Protein AF-A0A947HR18-F1 (afdb_monomer_lite)

pLDDT: mean 78.82, std 22.75, range [22.09, 98.56]

Sequence (885 aa):
MRHRPILIACVTGLFACEAAPGRVPTSSPATGDAAADSDSVTVLPVDAAAPDASSELAPDDTNSADAGPEPEDVARPPEDASLAPDDTALPDSIAPSPDTGPTIDPECADLQPGEAVARLLTRLEYDLAAGDLLFTTTTIARDTFPPENHALGFENNADAHLPSPALVEAQMEAARVLADDTVTHRLAQVAPCAVQGGDAAACRDAVTAELGRRAFRRPLAPIEHALLKLAWDAGATTSGLAGGVALTIRTALLSPQFLYRVTEVLAGDVEGAAIPLTGYELAERLSFFLWSSMPDDELLAAAASGLLDTADGLESEARRLLTHPRALDTIDSFHRQWLELDKLAHIEKTLPEGLTSAGITIEALRESWRESMEAFVHSAVLPPGDGLAGLLGSSTVYVDDVLAVVHAGAPSSAEDYLPWAAPEAERAGLLTQPAILAILANGSQSSPIRRGLFVRDRLLCQPIPPPPADVVITPPDPDPNATTRERFAEHTANEKCAGCHTLIDPIGFGFEHYDHLGRWRDTENGLPIDATGALTWVQGDPAAEGPFDGAIELADRLAASPRVASCVAEHWYRFAMGRGTSAPADGCNLTQVSGAFVAAGGDVTELLVAIVRSDAFRFRPGTPWVPPEPVDESDPALVIPTPVPTEELPPIEVPPGDPIPTSPIGFWDSVQDNGLVSGWALDPNQPSYELFIVVRVDGQTVEPYPRADLPRPDVNQVTGYVGDHGFRFVLPSSALDGKAHTLELIAVDVGDSPNVQLVGSPKTFQVSSALPRGFVDVVSGATAAGWAYDPDSPTTSLTVRLYLDAPSWAGGTLLGETTTTGARPDVIAAFSLPAESLPGWSFTMPAWALDGKAHTVYAEGIDSGTGTSAFIEPTGGKAWTGGTP

Secondary structure (DSSP, 8-state):
---------------------------------------------------------------------------------------------PPPPP-------GGGSS--------EEPPHHHHHHHHHHHHT----HHHHHSPPPPPBTTBSS-TTT----HHHHHHHHHHHHHHHHHIIIIIHHHH-HHHHH---HHHHHHHHHHHHHHHHTSSPPPHHHHHHHHHHHHHHHHHHHHHHHHHHHHHHHHTSHHHHEE-----SS---SSEEEPPHHHHHHHHHHHHSSSPPPHHHHHHHHHTGGGSHHHHHHHHHHHHTSTTHHHHHHHHHHHHTTGGGGGT------HHHHHTT--HHHHHHHHHHHHHHHHHHHHSTTS-HHHHHHH--EEEE-HHHHHHSTTPPP-SSSSEEEE--TTT--HHHH-HHHHHHTS-SSS--HHHHHHHIIIIIT--PPPPPPTT----PPPP-TTS-HHHHHHHHHHSTTTHHHHHHHHHHHGGGTTB-TTS-B-SEETTEEPP-EEEE---TT-TTS-EEEEHHHHHHHHHHT-HHHHHHHHHHHHHHHHTS-S-SHHHHHHHHHHHHHHHHTTT-HHHHHHHHHHSHHHHEEEPP--PPPP---TT-GGGSPPPPPPPPPPPP----TTSPPPSS-EEEEEEE-TTSEEEEEEE-SSSTTSPEEEEEEETTEEESSPPEE-B--HHHHHHH---S--EEEEEPPGGG-SSSEEEEEEEEPPSSSSPPEEPBT-SEEEE-SS---EEEEEEEETTEEEEEEE-SS-TTS--EEEEEESS-GGGT-EEEEEEE--B--HHHHHHTT--TT---EEEEEPPTTS-SS-EEEEEEEEE-TTT--EEEPBPTT-EEEE----

Structure (mmCIF, N/CA/C/O backbone):
data_AF-A0A947HR18-F1
#
_entry.id   AF-A0A947HR18-F1
#
loop_
_atom_site.group_PDB
_atom_site.id
_atom_site.type_symbol
_atom_site.label_atom_id
_atom_site.label_alt_id
_atom_site.label_comp_id
_atom_site.label_asym_id
_atom_site.label_entity_id
_atom_site.label_seq_id
_atom_site.pdbx_PDB_ins_code
_atom_site.Cartn_x
_atom_site.Cartn_y
_atom_site.Cartn_z
_atom_site.occupancy
_atom_site.B_iso_or_equiv
_atom_site.auth_seq_id
_atom_site.auth_comp_id
_atom_site.auth_asym_id
_atom_site.auth_atom_id
_atom_site.pdbx_PDB_model_num
ATOM 1 N N . MET A 1 1 ? 12.724 5.343 -52.487 1.00 25.23 1 MET A N 1
ATOM 2 C CA . MET A 1 1 ? 13.112 6.762 -52.270 1.00 25.23 1 MET A CA 1
ATOM 3 C C . MET A 1 1 ? 12.073 7.378 -51.345 1.00 25.23 1 MET A C 1
ATOM 5 O O . MET A 1 1 ? 10.952 6.929 -51.479 1.00 25.23 1 MET A O 1
ATOM 9 N N . ARG A 1 2 ? 12.454 8.346 -50.487 1.00 26.95 2 ARG A N 1
ATOM 10 C CA . ARG A 1 2 ? 11.632 9.373 -49.784 1.00 26.95 2 ARG A CA 1
ATOM 11 C C . ARG A 1 2 ? 10.176 8.999 -49.378 1.00 26.95 2 ARG A C 1
ATOM 13 O O . ARG A 1 2 ? 9.379 8.688 -50.244 1.00 26.95 2 ARG A O 1
ATOM 20 N N . HIS A 1 3 ? 9.724 9.129 -48.129 1.00 25.33 3 HIS A N 1
ATOM 21 C CA . HIS A 1 3 ? 10.210 9.945 -47.000 1.00 25.33 3 HIS A CA 1
ATOM 22 C C . HIS A 1 3 ? 10.542 9.117 -45.735 1.00 25.33 3 HIS A C 1
ATOM 24 O O . HIS A 1 3 ? 10.440 7.894 -45.739 1.00 25.33 3 HIS A O 1
ATOM 30 N N . ARG A 1 4 ? 11.031 9.795 -44.687 1.00 27.48 4 ARG A N 1
ATOM 31 C CA . ARG A 1 4 ? 11.268 9.272 -43.326 1.00 27.48 4 ARG A CA 1
ATOM 32 C C . ARG A 1 4 ? 10.253 9.905 -42.357 1.00 27.48 4 ARG A C 1
ATOM 34 O O . ARG A 1 4 ? 9.849 11.034 -42.638 1.00 27.48 4 ARG A O 1
ATOM 41 N N . PRO A 1 5 ? 9.922 9.261 -41.223 1.00 31.67 5 PRO A N 1
ATOM 42 C CA . PRO A 1 5 ? 9.251 9.938 -40.115 1.00 31.67 5 PRO A CA 1
ATOM 43 C C . PRO A 1 5 ? 10.156 11.018 -39.495 1.00 31.67 5 PRO A C 1
ATOM 45 O O . PRO A 1 5 ? 11.385 10.922 -39.571 1.00 31.67 5 PRO A O 1
ATOM 48 N N . ILE A 1 6 ? 9.541 12.026 -38.873 1.00 25.11 6 ILE A N 1
ATOM 49 C CA . ILE A 1 6 ? 10.206 13.046 -38.052 1.00 25.11 6 ILE A CA 1
ATOM 50 C C . ILE A 1 6 ? 9.468 13.127 -36.715 1.00 25.11 6 ILE A C 1
ATOM 52 O O . ILE A 1 6 ? 8.348 13.618 -36.657 1.00 25.11 6 ILE A O 1
ATOM 56 N N . LEU A 1 7 ? 10.126 12.648 -35.664 1.00 25.72 7 LEU A N 1
ATOM 57 C CA . LEU A 1 7 ? 9.889 12.927 -34.246 1.00 25.72 7 LEU A CA 1
ATOM 58 C C . LEU A 1 7 ? 11.150 12.458 -33.490 1.00 25.72 7 LEU A C 1
ATOM 60 O O . LEU A 1 7 ? 11.966 11.738 -34.066 1.00 25.72 7 LEU A O 1
ATOM 64 N N . ILE A 1 8 ? 11.323 12.894 -32.237 1.00 27.67 8 ILE A N 1
ATOM 65 C CA . ILE A 1 8 ? 12.588 12.853 -31.468 1.00 27.67 8 ILE A CA 1
ATOM 66 C C . ILE A 1 8 ? 13.662 13.806 -32.030 1.00 27.67 8 ILE A C 1
ATOM 68 O O . ILE A 1 8 ? 14.506 13.421 -32.837 1.00 27.67 8 ILE A O 1
ATOM 72 N N . ALA A 1 9 ? 13.667 15.054 -31.543 1.00 25.03 9 ALA A N 1
ATOM 73 C CA . ALA A 1 9 ? 14.806 15.973 -31.661 1.00 25.03 9 ALA A CA 1
ATOM 74 C C . ALA A 1 9 ? 14.730 17.139 -30.648 1.00 25.03 9 ALA A C 1
ATOM 76 O O . ALA A 1 9 ? 14.531 18.278 -31.057 1.00 25.03 9 ALA A O 1
ATOM 77 N N . CYS A 1 10 ? 14.884 16.881 -29.337 1.00 23.75 10 CYS A N 1
ATOM 78 C CA . CYS A 1 10 ? 15.139 17.965 -28.366 1.00 23.75 10 CYS A CA 1
ATOM 79 C C . CYS A 1 10 ? 15.823 17.553 -27.037 1.00 23.75 10 CYS A C 1
ATOM 81 O O . CYS A 1 10 ? 15.634 18.219 -26.027 1.00 23.75 10 CYS A O 1
ATOM 83 N N . VAL A 1 11 ? 16.645 16.490 -27.018 1.00 30.55 11 VAL A N 1
ATOM 84 C CA . VAL A 1 11 ? 17.421 16.071 -25.820 1.00 30.55 11 VAL A CA 1
ATOM 85 C C . VAL A 1 11 ? 18.911 15.881 -26.154 1.00 30.55 11 VAL A C 1
ATOM 87 O O . VAL A 1 11 ? 19.480 14.812 -25.976 1.00 30.55 11 VAL A O 1
ATOM 90 N N . THR A 1 12 ? 19.555 16.934 -26.670 1.00 30.45 12 THR A N 1
ATOM 91 C CA . THR A 1 12 ? 21.029 17.052 -26.767 1.00 30.45 12 THR A CA 1
ATOM 92 C C . THR A 1 12 ? 21.449 18.527 -26.715 1.00 30.45 12 THR A C 1
ATOM 94 O O . THR A 1 12 ? 21.833 19.116 -27.727 1.00 30.45 12 THR A O 1
ATOM 97 N N . GLY A 1 13 ? 21.365 19.150 -25.537 1.00 31.56 13 GLY A N 1
ATOM 98 C CA . GLY A 1 13 ? 21.773 20.545 -25.302 1.00 31.56 13 GLY A CA 1
ATOM 99 C C . GLY A 1 13 ? 23.293 20.758 -25.236 1.00 31.56 13 GLY A C 1
ATOM 100 O O . GLY A 1 13 ? 23.775 21.382 -24.299 1.00 31.56 13 GLY A O 1
ATOM 101 N N . LEU A 1 14 ? 24.062 20.208 -26.183 1.00 31.48 14 LEU A N 1
ATOM 102 C CA . LEU A 1 14 ? 25.531 20.224 -26.168 1.00 31.48 14 LEU A CA 1
ATOM 103 C C . LEU A 1 14 ? 26.115 20.248 -27.590 1.00 31.48 14 LEU A C 1
ATOM 105 O O . LEU A 1 14 ? 26.258 19.204 -28.215 1.00 31.48 14 LEU A O 1
ATOM 109 N N . PHE A 1 15 ? 26.434 21.450 -28.087 1.00 26.30 15 PHE A N 1
ATOM 110 C CA . PHE A 1 15 ? 27.671 21.834 -28.800 1.00 26.30 15 PHE A CA 1
ATOM 111 C C . PHE A 1 15 ? 27.466 23.134 -29.591 1.00 26.30 15 PHE A C 1
ATOM 113 O O . PHE A 1 15 ? 26.569 23.237 -30.423 1.00 26.30 15 PHE A O 1
ATOM 120 N N . ALA A 1 16 ? 28.367 24.099 -29.392 1.00 26.11 16 ALA A N 1
ATOM 121 C CA . ALA A 1 16 ? 28.501 25.271 -30.250 1.00 26.11 16 ALA A CA 1
ATOM 122 C C . ALA A 1 16 ? 29.815 25.201 -31.043 1.00 26.11 16 ALA A C 1
ATOM 124 O O . ALA A 1 16 ? 30.881 24.917 -30.496 1.00 26.11 16 ALA A O 1
ATOM 125 N N . CYS A 1 17 ? 29.735 25.496 -32.336 1.00 22.09 17 CYS A N 1
ATOM 126 C CA . CYS A 1 17 ? 30.848 25.869 -33.210 1.00 22.09 17 CYS A CA 1
ATOM 127 C C . CYS A 1 17 ? 30.414 27.162 -33.928 1.00 22.09 17 CYS A C 1
ATOM 129 O O . CYS A 1 17 ? 29.218 27.389 -34.083 1.00 22.09 17 CYS A O 1
ATOM 131 N N . GLU A 1 18 ? 31.278 28.073 -34.370 1.00 24.70 18 GLU A N 1
ATOM 132 C CA . GLU A 1 18 ? 32.742 28.065 -34.543 1.00 24.70 18 GLU A CA 1
ATOM 133 C C . GLU A 1 18 ? 33.354 29.289 -33.780 1.00 24.70 18 GLU A C 1
ATOM 135 O O . GLU A 1 18 ? 32.642 29.942 -33.027 1.00 24.70 18 GLU A O 1
ATOM 140 N N . ALA A 1 19 ? 34.629 29.702 -33.841 1.00 25.80 19 ALA A N 1
ATOM 141 C CA . ALA A 1 19 ? 35.764 29.360 -34.702 1.00 25.80 19 ALA A CA 1
ATOM 142 C C . ALA A 1 19 ? 37.118 29.637 -34.002 1.00 25.80 19 ALA A C 1
ATOM 144 O O . ALA A 1 19 ? 37.206 30.459 -33.092 1.00 25.80 19 ALA A O 1
ATOM 145 N N . ALA A 1 20 ? 38.200 29.023 -34.493 1.00 25.48 20 ALA A N 1
ATOM 146 C CA . ALA A 1 20 ? 39.585 29.388 -34.154 1.00 25.48 20 ALA A CA 1
ATOM 147 C C . ALA A 1 20 ? 40.178 30.347 -35.211 1.00 25.48 20 ALA A C 1
ATOM 149 O O . ALA A 1 20 ? 39.715 30.347 -36.356 1.00 25.48 20 ALA A O 1
ATOM 150 N N . PRO A 1 21 ? 41.243 31.118 -34.893 1.00 33.53 21 PRO A N 1
ATOM 151 C CA . PRO A 1 21 ? 42.563 30.637 -35.335 1.00 33.53 21 PRO A CA 1
ATOM 152 C C . PRO A 1 21 ? 43.798 31.074 -34.503 1.00 33.53 21 PRO A C 1
ATOM 154 O O . PRO A 1 21 ? 43.987 32.253 -34.215 1.00 33.53 21 PRO A O 1
ATOM 157 N N . GLY A 1 22 ? 44.783 30.169 -34.367 1.00 23.91 22 GLY A N 1
ATOM 158 C CA . GLY A 1 22 ? 46.169 30.525 -34.731 1.00 23.91 22 GLY A CA 1
ATOM 159 C C . GLY A 1 22 ? 47.341 30.262 -33.760 1.00 23.91 22 GLY A C 1
ATOM 160 O O . GLY A 1 22 ? 47.501 30.950 -32.760 1.00 23.91 22 GLY A O 1
ATOM 161 N N . ARG A 1 23 ? 48.305 29.468 -34.269 1.00 25.52 23 ARG A N 1
ATOM 162 C CA . ARG A 1 23 ? 49.765 29.423 -33.967 1.00 25.52 23 ARG A CA 1
ATOM 163 C C . ARG A 1 23 ? 50.294 28.484 -32.861 1.00 25.52 23 ARG A C 1
ATOM 165 O O . ARG A 1 23 ? 49.574 27.981 -32.014 1.00 25.52 23 ARG A O 1
ATOM 172 N N . VAL A 1 24 ? 51.582 28.157 -33.049 1.00 25.36 24 VAL A N 1
ATOM 173 C CA . VAL A 1 24 ? 52.372 26.961 -32.660 1.00 25.36 24 VAL A CA 1
ATOM 174 C C . VAL A 1 24 ? 53.869 27.338 -32.874 1.00 25.36 24 VAL A C 1
ATOM 176 O O . VAL A 1 24 ? 54.088 28.189 -33.745 1.00 25.36 24 VAL A O 1
ATOM 179 N N . PRO A 1 25 ? 54.925 26.701 -32.299 1.00 49.50 25 PRO A N 1
ATOM 180 C CA . PRO A 1 25 ? 55.166 26.056 -30.982 1.00 49.50 25 PRO A CA 1
ATOM 181 C C . PRO A 1 25 ? 56.405 26.655 -30.233 1.00 49.50 25 PRO A C 1
ATOM 183 O O . PRO A 1 25 ? 57.088 27.493 -30.808 1.00 49.50 25 PRO A O 1
ATOM 186 N N . THR A 1 26 ? 56.815 26.115 -29.062 1.00 26.61 26 THR A N 1
ATOM 187 C CA . THR A 1 26 ? 58.257 25.981 -28.667 1.00 26.61 26 THR A CA 1
ATOM 188 C C . THR A 1 26 ? 58.535 25.007 -27.492 1.00 26.61 26 THR A C 1
ATOM 190 O O . THR A 1 26 ? 58.007 25.201 -26.406 1.00 26.61 26 THR A O 1
ATOM 193 N N . SER A 1 27 ? 59.435 24.034 -27.728 1.00 27.31 27 SER A N 1
ATOM 194 C CA . SER A 1 27 ? 60.481 23.419 -26.852 1.00 27.31 27 SER A CA 1
ATOM 195 C C . SER A 1 27 ? 60.299 23.074 -25.347 1.00 27.31 27 SER A C 1
ATOM 197 O O . SER A 1 27 ? 60.013 23.929 -24.518 1.00 27.31 27 SER A O 1
ATOM 199 N N . SER A 1 28 ? 60.709 21.839 -25.007 1.00 25.56 28 SER A N 1
ATOM 200 C CA . SER A 1 28 ? 61.104 21.263 -23.687 1.00 25.56 28 SER A CA 1
ATOM 201 C C . SER A 1 28 ? 62.535 21.700 -23.233 1.00 25.56 28 SER A C 1
ATOM 203 O O . SER A 1 28 ? 63.106 22.528 -23.948 1.00 25.56 28 SER A O 1
ATOM 205 N N . PRO A 1 29 ? 63.226 21.108 -22.205 1.00 51.03 29 PRO A N 1
ATOM 206 C CA . PRO A 1 29 ? 62.858 20.166 -21.110 1.00 51.03 29 PRO A CA 1
ATOM 207 C C . PRO A 1 29 ? 63.473 20.542 -19.706 1.00 51.03 29 PRO A C 1
ATOM 209 O O . PRO A 1 29 ? 63.909 21.673 -19.526 1.00 51.03 29 PRO A O 1
ATOM 212 N N . ALA A 1 30 ? 63.616 19.552 -18.788 1.00 28.86 30 ALA A N 1
ATOM 213 C CA . ALA A 1 30 ? 64.413 19.529 -17.522 1.00 28.86 30 ALA A CA 1
ATOM 214 C C . ALA A 1 30 ? 63.830 20.312 -16.313 1.00 28.86 30 ALA A C 1
ATOM 216 O O . ALA A 1 30 ? 63.140 21.301 -16.521 1.00 28.86 30 ALA A O 1
ATOM 217 N N . THR A 1 31 ? 64.025 19.976 -15.021 1.00 29.95 31 THR A N 1
ATOM 218 C CA . THR A 1 31 ? 64.636 18.857 -14.223 1.00 29.95 31 THR A CA 1
ATOM 219 C C . THR A 1 31 ? 64.052 18.972 -12.787 1.00 29.95 31 THR A C 1
ATOM 221 O O . THR A 1 31 ? 63.511 20.029 -12.479 1.00 29.95 31 THR A O 1
ATOM 224 N N . GLY A 1 32 ? 64.121 18.034 -11.833 1.00 27.31 32 GLY A N 1
ATOM 225 C CA . GLY A 1 32 ? 64.784 16.725 -11.672 1.00 27.31 32 GLY A CA 1
ATOM 226 C C . GLY A 1 32 ? 64.765 16.331 -10.169 1.00 27.31 32 GLY A C 1
ATOM 227 O O . GLY A 1 32 ? 64.365 17.168 -9.366 1.00 27.31 32 GLY A O 1
ATOM 228 N N . ASP A 1 33 ? 65.235 15.122 -9.814 1.00 29.31 33 ASP A N 1
ATOM 229 C CA . ASP A 1 33 ? 65.517 14.618 -8.440 1.00 29.31 33 ASP A CA 1
ATOM 230 C C . ASP A 1 33 ? 64.330 14.543 -7.435 1.00 29.31 33 ASP A C 1
ATOM 232 O O . ASP A 1 33 ? 63.425 15.366 -7.450 1.00 29.31 33 ASP A O 1
ATOM 236 N N . ALA A 1 34 ? 64.234 13.614 -6.473 1.00 30.05 34 ALA A N 1
ATOM 237 C CA . ALA A 1 34 ? 64.819 12.282 -6.221 1.00 30.05 34 ALA A CA 1
ATOM 238 C C . ALA A 1 34 ? 63.887 11.576 -5.173 1.00 30.05 34 ALA A C 1
ATOM 240 O O . ALA A 1 34 ? 62.918 12.190 -4.735 1.00 30.05 34 ALA A O 1
ATOM 241 N N . ALA A 1 35 ? 64.047 10.332 -4.700 1.00 28.19 35 ALA A N 1
ATOM 242 C CA . ALA A 1 35 ? 65.156 9.374 -4.762 1.00 28.19 35 ALA A CA 1
ATOM 243 C C . ALA A 1 35 ? 64.642 7.901 -4.742 1.00 28.19 35 ALA A C 1
ATOM 245 O O . ALA A 1 35 ? 63.580 7.607 -5.281 1.00 28.19 35 ALA A O 1
ATOM 246 N N . ALA A 1 36 ? 65.423 6.992 -4.146 1.00 29.77 36 ALA A N 1
ATOM 247 C CA . ALA A 1 36 ? 65.143 5.572 -3.882 1.00 29.77 36 ALA A CA 1
ATOM 248 C C . ALA A 1 36 ? 64.588 5.377 -2.428 1.00 29.77 36 ALA A C 1
ATOM 250 O O . ALA A 1 36 ? 64.413 6.371 -1.725 1.00 29.77 36 ALA A O 1
ATOM 251 N N . ASP A 1 37 ? 64.294 4.181 -1.893 1.00 29.03 37 ASP A N 1
ATOM 252 C CA . ASP A 1 37 ? 64.813 2.851 -2.256 1.00 29.03 37 ASP A CA 1
ATOM 253 C C . ASP A 1 37 ? 63.932 1.656 -1.798 1.00 29.03 37 ASP A C 1
ATOM 255 O O . ASP A 1 37 ? 62.974 1.833 -1.052 1.00 29.03 37 ASP A O 1
ATOM 259 N N . SER A 1 38 ? 64.314 0.480 -2.315 1.00 29.11 38 SER A N 1
ATOM 260 C CA . SER A 1 38 ? 64.163 -0.944 -1.925 1.00 29.11 38 SER A CA 1
ATOM 261 C C . SER A 1 38 ? 63.467 -1.376 -0.597 1.00 29.11 38 SER A C 1
ATOM 263 O O . SER A 1 38 ? 63.315 -0.611 0.346 1.00 29.11 38 SER A O 1
ATOM 265 N N . ASP A 1 39 ? 63.023 -2.637 -0.429 1.00 29.03 39 ASP A N 1
ATOM 266 C CA . ASP A 1 39 ? 63.271 -3.851 -1.239 1.00 29.03 39 ASP A CA 1
ATOM 267 C C . ASP A 1 39 ? 62.099 -4.867 -1.243 1.00 29.03 39 ASP A C 1
ATOM 269 O O . ASP A 1 39 ? 61.117 -4.752 -0.510 1.00 29.03 39 ASP A O 1
ATOM 273 N N . SER A 1 40 ? 62.242 -5.891 -2.081 1.00 30.20 40 SER A N 1
ATOM 274 C CA . SER A 1 40 ? 61.367 -7.050 -2.282 1.00 30.20 40 SER A CA 1
ATOM 275 C C . SER A 1 40 ? 61.837 -8.307 -1.523 1.00 30.20 40 SER A C 1
ATOM 277 O O . SER A 1 40 ? 62.967 -8.348 -1.044 1.00 30.20 40 SER A O 1
ATOM 279 N N . VAL A 1 41 ? 60.998 -9.360 -1.467 1.00 27.80 41 VAL A N 1
ATOM 280 C CA . VAL A 1 41 ? 61.329 -10.750 -1.897 1.00 27.80 41 VAL A CA 1
ATOM 281 C C . VAL A 1 41 ? 60.177 -11.736 -1.593 1.00 27.80 41 VAL A C 1
ATOM 283 O O . VAL A 1 41 ? 59.565 -11.710 -0.530 1.00 27.80 41 VAL A O 1
ATOM 286 N N . THR A 1 42 ? 59.897 -12.632 -2.545 1.00 31.52 42 THR A N 1
ATOM 287 C CA . THR A 1 42 ? 58.946 -13.771 -2.487 1.00 31.52 42 THR A CA 1
ATOM 288 C C . THR A 1 42 ? 59.560 -15.074 -1.953 1.00 31.52 42 THR A C 1
ATOM 290 O O . THR A 1 42 ? 60.765 -15.251 -2.097 1.00 31.52 42 THR A O 1
ATOM 293 N N . VAL A 1 43 ? 58.729 -16.047 -1.520 1.00 28.17 43 VAL A N 1
ATOM 294 C CA . VAL A 1 43 ? 58.737 -17.477 -1.968 1.00 28.17 43 VAL A CA 1
ATOM 295 C C . VAL A 1 43 ? 57.576 -18.289 -1.328 1.00 28.17 43 VAL A C 1
ATOM 297 O O . VAL A 1 43 ? 56.990 -17.856 -0.342 1.00 28.17 43 VAL A O 1
ATOM 300 N N . LEU A 1 44 ? 57.204 -19.419 -1.954 1.00 29.22 44 LEU A N 1
ATOM 301 C CA . LEU A 1 44 ? 56.034 -20.293 -1.690 1.00 29.22 44 LEU A CA 1
ATOM 302 C C . LEU A 1 44 ? 56.439 -21.630 -0.962 1.00 29.22 44 LEU A C 1
ATOM 304 O O . LEU A 1 44 ? 57.473 -21.629 -0.298 1.00 29.22 44 LEU A O 1
ATOM 308 N N . PRO A 1 45 ? 55.722 -22.781 -1.077 1.00 55.50 45 PRO A N 1
ATOM 309 C CA . PRO A 1 45 ? 54.590 -23.217 -0.226 1.00 55.50 45 PRO A CA 1
ATOM 310 C C . PRO A 1 45 ? 54.759 -24.649 0.379 1.00 55.50 45 PRO A C 1
ATOM 312 O O . PRO A 1 45 ? 55.775 -25.296 0.133 1.00 55.50 45 PRO A O 1
ATOM 315 N N . VAL A 1 46 ? 53.750 -25.184 1.101 1.00 29.16 46 VAL A N 1
ATOM 316 C CA . VAL A 1 46 ? 53.595 -26.636 1.422 1.00 29.16 46 VAL A CA 1
ATOM 317 C C . VAL A 1 46 ? 52.097 -27.042 1.507 1.00 29.16 46 VAL A C 1
ATOM 319 O O . VAL A 1 46 ? 51.256 -26.188 1.778 1.00 29.16 46 VAL A O 1
ATOM 322 N N . ASP A 1 47 ? 51.778 -28.323 1.263 1.00 32.00 47 ASP A N 1
ATOM 323 C CA . ASP A 1 47 ? 50.439 -28.900 0.986 1.00 32.00 47 ASP A CA 1
ATOM 324 C C . ASP A 1 47 ? 49.681 -29.595 2.159 1.00 32.00 47 ASP A C 1
ATOM 326 O O . ASP A 1 47 ? 50.257 -29.870 3.211 1.00 32.00 47 ASP A O 1
ATOM 330 N N . ALA A 1 48 ? 48.444 -30.044 1.841 1.00 29.34 48 ALA A N 1
ATOM 331 C CA . ALA A 1 48 ? 47.731 -31.256 2.328 1.00 29.34 48 ALA A CA 1
ATOM 332 C C . ALA A 1 48 ? 46.998 -31.230 3.702 1.00 29.34 48 ALA A C 1
ATOM 334 O O . ALA A 1 48 ? 47.436 -30.564 4.630 1.00 29.34 48 ALA A O 1
ATOM 335 N N . ALA A 1 49 ? 45.909 -31.993 3.945 1.00 28.92 49 ALA A N 1
ATOM 336 C CA . ALA A 1 49 ? 44.924 -32.688 3.077 1.00 28.92 49 ALA A CA 1
ATOM 337 C C . ALA A 1 49 ? 43.692 -33.179 3.906 1.00 28.92 49 ALA A C 1
ATOM 339 O O . ALA A 1 49 ? 43.729 -33.171 5.133 1.00 28.92 49 ALA A O 1
ATOM 340 N N . ALA A 1 50 ? 42.628 -33.641 3.231 1.00 30.83 50 ALA A N 1
ATOM 341 C CA . ALA A 1 50 ? 41.477 -34.402 3.779 1.00 30.83 50 ALA A CA 1
ATOM 342 C C . ALA A 1 50 ? 41.721 -35.946 3.646 1.00 30.83 50 ALA A C 1
ATOM 344 O O . ALA A 1 50 ? 42.800 -36.278 3.138 1.00 30.83 50 ALA A O 1
ATOM 345 N N . PRO A 1 51 ? 40.807 -36.908 3.985 1.00 51.84 51 PRO A N 1
ATOM 346 C CA . PRO A 1 51 ? 39.382 -36.792 4.384 1.00 51.84 51 PRO A CA 1
ATOM 347 C C . PRO A 1 51 ? 38.854 -37.786 5.481 1.00 51.84 51 PRO A C 1
ATOM 349 O O . PRO A 1 51 ? 39.613 -38.575 6.036 1.00 51.84 51 PRO A O 1
ATOM 352 N N . ASP A 1 52 ? 37.521 -37.782 5.696 1.00 32.56 52 ASP A N 1
ATOM 353 C CA . ASP A 1 52 ? 36.588 -38.951 5.600 1.00 32.56 52 ASP A CA 1
ATOM 354 C C . ASP A 1 52 ? 35.739 -39.447 6.819 1.00 32.56 52 ASP A C 1
ATOM 356 O O . ASP A 1 52 ? 36.200 -39.520 7.953 1.00 32.56 52 ASP A O 1
ATOM 360 N N . ALA A 1 53 ? 34.515 -39.899 6.475 1.00 30.28 53 ALA A N 1
ATOM 361 C CA . ALA A 1 53 ? 33.702 -41.012 7.022 1.00 30.28 53 ALA A CA 1
ATOM 362 C C . ALA A 1 53 ? 32.950 -41.009 8.402 1.00 30.28 53 ALA A C 1
ATOM 364 O O . ALA A 1 53 ? 33.515 -41.320 9.444 1.00 30.28 53 ALA A O 1
ATOM 365 N N . SER A 1 54 ? 31.601 -40.995 8.297 1.00 29.83 54 SER A N 1
ATOM 366 C CA . SER A 1 54 ? 30.637 -42.036 8.786 1.00 29.83 54 SER A CA 1
ATOM 367 C C . SER A 1 54 ? 29.940 -42.026 10.182 1.00 29.83 54 SER A C 1
ATOM 369 O O . SER A 1 54 ? 30.511 -42.405 11.197 1.00 29.83 54 SER A O 1
ATOM 371 N N . SER A 1 55 ? 28.612 -41.789 10.124 1.00 28.09 55 SER A N 1
ATOM 372 C CA . SER A 1 55 ? 27.471 -42.635 10.591 1.00 28.09 55 SER A CA 1
ATOM 373 C C . SER A 1 55 ? 27.159 -42.975 12.077 1.00 28.09 55 SER A C 1
ATOM 375 O O . SER A 1 55 ? 27.837 -43.791 12.693 1.00 28.09 55 SER A O 1
ATOM 377 N N . GLU A 1 56 ? 25.938 -42.569 12.472 1.00 31.03 56 GLU A N 1
ATOM 378 C CA . GLU A 1 56 ? 24.856 -43.373 13.109 1.00 31.03 56 GLU A CA 1
ATOM 379 C C . GLU A 1 56 ? 24.822 -43.772 14.613 1.00 31.03 56 GLU A C 1
ATOM 381 O O . GLU A 1 56 ? 25.825 -44.018 15.272 1.00 31.03 56 GLU A O 1
ATOM 386 N N . LEU A 1 57 ? 23.559 -43.947 15.059 1.00 29.92 57 LEU A N 1
ATOM 387 C CA . LEU A 1 57 ? 23.005 -44.649 16.238 1.00 29.92 57 LEU A CA 1
ATOM 388 C C . LEU A 1 57 ? 23.026 -44.000 17.645 1.00 29.92 57 LEU A C 1
ATOM 390 O O . LEU A 1 57 ? 24.054 -43.728 18.254 1.00 29.92 57 LEU A O 1
ATOM 394 N N . ALA A 1 58 ? 21.808 -43.907 18.194 1.00 30.23 58 ALA A N 1
ATOM 395 C CA . ALA A 1 58 ? 21.431 -43.855 19.616 1.00 30.23 58 ALA A CA 1
ATOM 396 C C . ALA A 1 58 ? 20.744 -45.216 19.981 1.00 30.23 58 ALA A C 1
ATOM 398 O O . ALA A 1 58 ? 20.735 -46.084 19.098 1.00 30.23 58 ALA A O 1
ATOM 399 N N . PRO A 1 59 ? 20.116 -45.461 21.163 1.00 59.84 59 PRO A N 1
ATOM 400 C CA . PRO A 1 59 ? 19.900 -44.598 22.341 1.00 59.84 59 PRO A CA 1
ATOM 401 C C . PRO A 1 59 ? 20.104 -45.298 23.727 1.00 59.84 59 PRO A C 1
ATOM 403 O O . PRO A 1 59 ? 20.643 -46.399 23.805 1.00 59.84 59 PRO A O 1
ATOM 406 N N . ASP A 1 60 ? 19.581 -44.648 24.784 1.00 31.34 60 ASP A N 1
ATOM 407 C CA . ASP A 1 60 ? 18.762 -45.220 25.892 1.00 31.34 60 ASP A CA 1
ATOM 408 C C . ASP A 1 60 ? 19.302 -45.386 27.347 1.00 31.34 60 ASP A C 1
ATOM 410 O O . ASP A 1 60 ? 20.501 -45.362 27.622 1.00 31.34 60 ASP A O 1
ATOM 414 N N . ASP A 1 61 ? 18.321 -45.578 28.250 1.00 31.30 61 ASP A N 1
ATOM 415 C CA . ASP A 1 61 ? 18.298 -46.204 29.592 1.00 31.30 61 ASP A CA 1
ATOM 416 C C . ASP A 1 61 ? 18.426 -45.402 30.933 1.00 31.30 61 ASP A C 1
ATOM 418 O O . ASP A 1 61 ? 19.428 -45.456 31.646 1.00 31.30 61 ASP A O 1
ATOM 422 N N . THR A 1 62 ? 17.256 -44.938 31.423 1.00 31.39 62 THR A N 1
ATOM 423 C CA . THR A 1 62 ? 16.598 -45.346 32.714 1.00 31.39 62 THR A CA 1
ATOM 424 C C . THR A 1 62 ? 16.680 -44.571 34.064 1.00 31.39 62 THR A C 1
ATOM 426 O O . THR A 1 62 ? 17.718 -44.082 34.495 1.00 31.39 62 THR A O 1
ATOM 429 N N . ASN A 1 63 ? 15.558 -44.733 34.814 1.00 31.39 63 ASN A N 1
ATOM 430 C CA . ASN A 1 63 ? 15.380 -44.937 36.283 1.00 31.39 63 ASN A CA 1
ATOM 431 C C . ASN A 1 63 ? 15.187 -43.728 37.252 1.00 31.39 63 ASN A C 1
ATOM 433 O O . ASN A 1 63 ? 15.894 -42.736 37.147 1.00 31.39 63 ASN A O 1
ATOM 437 N N . SER A 1 64 ? 14.309 -43.781 38.288 1.00 32.12 64 SER A N 1
ATOM 438 C CA . SER A 1 64 ? 13.271 -44.789 38.670 1.00 32.12 64 SER A CA 1
ATOM 439 C C . SER A 1 64 ? 12.272 -44.333 39.774 1.00 32.12 64 SER A C 1
ATOM 441 O O . SER A 1 64 ? 12.683 -43.569 40.641 1.00 32.12 64 SER A O 1
ATOM 443 N N . ALA A 1 65 ? 11.071 -44.957 39.803 1.00 33.59 65 ALA A N 1
ATOM 444 C CA . ALA A 1 65 ? 10.148 -45.253 40.944 1.00 33.59 65 ALA A CA 1
ATOM 445 C C . ALA A 1 65 ? 9.586 -44.089 41.826 1.00 33.59 65 ALA A C 1
ATOM 447 O O . ALA A 1 65 ? 10.171 -43.015 41.874 1.00 33.59 65 ALA A O 1
ATOM 448 N N . ASP A 1 66 ? 8.465 -44.175 42.573 1.00 34.31 66 ASP A N 1
ATOM 449 C CA . ASP A 1 66 ? 7.434 -45.206 42.916 1.00 34.31 66 ASP A CA 1
ATOM 450 C C . ASP A 1 66 ? 6.115 -44.440 43.322 1.00 34.31 66 ASP A C 1
ATOM 452 O O . ASP A 1 66 ? 6.176 -43.214 43.406 1.00 34.31 66 ASP A O 1
ATOM 456 N N . ALA A 1 67 ? 4.898 -44.942 43.627 1.00 29.91 67 ALA A N 1
ATOM 457 C CA . ALA A 1 67 ? 4.290 -46.271 43.850 1.00 29.91 67 ALA A CA 1
ATOM 458 C C . ALA A 1 67 ? 2.732 -46.221 43.652 1.00 29.91 67 ALA A C 1
ATOM 460 O O . ALA A 1 67 ? 2.180 -45.153 43.394 1.00 29.91 67 ALA A O 1
ATOM 461 N N . GLY A 1 68 ? 2.008 -47.347 43.828 1.00 26.50 68 GLY A N 1
ATOM 462 C CA . GLY A 1 68 ? 0.517 -47.460 43.805 1.00 26.50 68 GLY A CA 1
ATOM 463 C C . GLY A 1 68 ? -0.177 -47.482 45.196 1.00 26.50 68 GLY A C 1
ATOM 464 O O . GLY A 1 68 ? 0.498 -47.149 46.175 1.00 26.50 68 GLY A O 1
ATOM 465 N N . PRO A 1 69 ? -1.476 -47.890 45.351 1.00 46.22 69 PRO A N 1
ATOM 466 C CA . PRO A 1 69 ? -2.096 -49.071 44.701 1.00 46.22 69 PRO A CA 1
ATOM 467 C C . PRO A 1 69 ? -3.589 -48.969 44.228 1.00 46.22 69 PRO A C 1
ATOM 469 O O . PRO A 1 69 ? -4.235 -47.933 44.349 1.00 46.22 69 PRO A O 1
ATOM 472 N N . GLU A 1 70 ? -4.109 -50.100 43.717 1.00 36.50 70 GLU A N 1
ATOM 473 C CA . GLU A 1 70 ? -5.417 -50.382 43.044 1.00 36.50 70 GLU A CA 1
ATOM 474 C C . GLU A 1 70 ? -6.300 -51.382 43.881 1.00 36.50 70 GLU A C 1
ATOM 476 O O . GLU A 1 70 ? -6.018 -51.432 45.087 1.00 36.50 70 GLU A O 1
ATOM 481 N N . PRO A 1 71 ? -7.293 -52.213 43.402 1.00 53.41 71 PRO A N 1
ATOM 482 C CA . PRO A 1 71 ? -7.890 -52.544 42.064 1.00 53.41 71 PRO A CA 1
ATOM 483 C C . PRO A 1 71 ? -9.406 -52.140 41.972 1.00 53.41 71 PRO A C 1
ATOM 485 O O . PRO A 1 71 ? -9.744 -51.151 42.618 1.00 53.41 71 PRO A O 1
ATOM 488 N N . GLU A 1 72 ? -10.411 -52.683 41.234 1.00 30.84 72 GLU A N 1
ATOM 489 C CA . GLU A 1 72 ? -10.793 -53.925 40.475 1.00 30.84 72 GLU A CA 1
ATOM 490 C C . GLU A 1 72 ? -11.887 -53.548 39.407 1.00 30.84 72 GLU A C 1
ATOM 492 O O . GLU A 1 72 ? -12.486 -52.484 39.562 1.00 30.84 72 GLU A O 1
ATOM 497 N N . ASP A 1 73 ? -12.368 -54.311 38.397 1.00 32.28 73 ASP A N 1
ATOM 498 C CA . ASP A 1 73 ? -11.929 -55.433 37.513 1.00 32.28 73 ASP A CA 1
ATOM 499 C C . ASP A 1 73 ? -13.061 -55.712 36.440 1.00 32.28 73 ASP A C 1
ATOM 501 O O . ASP A 1 73 ? -14.137 -55.116 36.516 1.00 32.28 73 ASP A O 1
ATOM 505 N N . VAL A 1 74 ? -12.873 -56.671 35.508 1.00 30.11 74 VAL A N 1
ATOM 506 C CA . VAL A 1 74 ? -13.871 -57.419 34.672 1.00 30.11 74 VAL A CA 1
ATOM 507 C C . VAL A 1 74 ? -14.267 -56.863 33.275 1.00 30.11 74 VAL A C 1
ATOM 509 O O . VAL A 1 74 ? -14.447 -55.668 33.066 1.00 30.11 74 VAL A O 1
ATOM 512 N N . ALA A 1 75 ? -14.417 -57.765 32.277 1.00 29.27 75 ALA A N 1
ATOM 513 C CA . ALA A 1 75 ? -14.541 -57.434 30.842 1.00 29.27 75 ALA A CA 1
ATOM 514 C C . ALA A 1 75 ? -15.330 -58.440 29.943 1.00 29.27 75 ALA A C 1
ATOM 516 O O . ALA A 1 75 ? -15.525 -59.598 30.304 1.00 29.27 75 ALA A O 1
ATOM 517 N N . ARG A 1 76 ? -15.600 -57.994 28.693 1.00 27.92 76 ARG A N 1
ATOM 518 C CA . ARG A 1 76 ? -15.869 -58.727 27.413 1.00 27.92 76 ARG A CA 1
ATOM 519 C C . ARG A 1 76 ? -17.254 -59.387 27.106 1.00 27.92 76 ARG A C 1
ATOM 521 O O . ARG A 1 76 ? -17.813 -60.057 27.967 1.00 27.92 76 ARG A O 1
ATOM 528 N N . PRO A 1 77 ? -17.756 -59.297 25.840 1.00 38.81 77 PRO A N 1
ATOM 529 C CA . PRO A 1 77 ? -18.988 -59.957 25.350 1.00 38.81 77 PRO A CA 1
ATOM 530 C C . PRO A 1 77 ? -18.773 -61.068 24.272 1.00 38.81 77 PRO A C 1
ATOM 532 O O . PRO A 1 77 ? -17.678 -61.166 23.713 1.00 38.81 77 PRO A O 1
ATOM 535 N N . PRO A 1 78 ? -19.822 -61.857 23.932 1.00 38.12 78 PRO A N 1
ATOM 536 C CA . PRO A 1 78 ? -19.929 -62.676 22.706 1.00 38.12 78 PRO A CA 1
ATOM 537 C C . PRO A 1 78 ? -21.243 -62.454 21.891 1.00 38.12 78 PRO A C 1
ATOM 539 O O . PRO A 1 78 ? -22.072 -61.624 22.260 1.00 38.12 78 PRO A O 1
ATOM 542 N N . GLU A 1 79 ? -21.440 -63.203 20.792 1.00 32.44 79 GLU A N 1
ATOM 543 C CA . GLU A 1 79 ? -22.446 -62.962 19.726 1.00 32.44 79 GLU A CA 1
ATOM 544 C C . GLU A 1 79 ? -23.627 -63.978 19.633 1.00 32.44 79 GLU A C 1
ATOM 546 O O . GLU A 1 79 ? -23.512 -65.120 20.076 1.00 32.44 79 GLU A O 1
ATOM 551 N N . ASP A 1 80 ? -24.689 -63.551 18.919 1.00 29.59 80 ASP A N 1
ATOM 552 C CA . ASP A 1 80 ? -25.428 -64.271 17.839 1.00 29.59 80 ASP A CA 1
ATOM 553 C C . ASP A 1 80 ? -26.929 -64.704 17.983 1.00 29.59 80 ASP A C 1
ATOM 555 O O . ASP A 1 80 ? -27.398 -65.205 19.002 1.00 29.59 80 ASP A O 1
ATOM 559 N N . ALA A 1 81 ? -27.651 -64.482 16.867 1.00 29.77 81 ALA A N 1
ATOM 560 C CA . ALA A 1 81 ? -28.931 -64.983 16.322 1.00 29.77 81 ALA A CA 1
ATOM 561 C C . ALA A 1 81 ? -30.167 -65.333 17.200 1.00 29.77 81 ALA A C 1
ATOM 563 O O . ALA A 1 81 ? -30.200 -66.349 17.893 1.00 29.77 81 ALA A O 1
ATOM 564 N N . SER A 1 82 ? -31.329 -64.706 16.905 1.00 24.75 82 SER A N 1
ATOM 565 C CA . SER A 1 82 ? -32.333 -65.308 15.975 1.00 24.75 82 SER A CA 1
ATOM 566 C C . SER A 1 82 ? -33.693 -64.568 15.813 1.00 24.75 82 SER A C 1
ATOM 568 O O . SER A 1 82 ? -34.406 -64.332 16.779 1.00 24.75 82 SER A O 1
ATOM 570 N N . LEU A 1 83 ? -34.096 -64.386 14.538 1.00 25.41 83 LEU A N 1
ATOM 571 C CA . LEU A 1 83 ? -35.469 -64.311 13.969 1.00 25.41 83 LEU A CA 1
ATOM 572 C C . LEU A 1 83 ? -36.440 -63.145 14.322 1.00 25.41 83 LEU A C 1
ATOM 574 O O . LEU A 1 83 ? -36.404 -62.537 15.382 1.00 25.41 83 LEU A O 1
ATOM 578 N N . ALA A 1 84 ? -37.318 -62.844 13.352 1.00 27.83 84 ALA A N 1
ATOM 579 C CA . ALA A 1 84 ? -38.193 -61.657 13.230 1.00 27.83 84 ALA A CA 1
ATOM 580 C C . ALA A 1 84 ? -39.709 -62.035 13.402 1.00 27.83 84 ALA A C 1
ATOM 582 O O . ALA A 1 84 ? -39.942 -63.224 13.652 1.00 27.83 84 ALA A O 1
ATOM 583 N N . PRO A 1 85 ? -40.751 -61.153 13.269 1.00 37.00 85 PRO A N 1
ATOM 584 C CA . PRO A 1 85 ? -40.845 -60.022 12.320 1.00 37.00 85 PRO A CA 1
ATOM 585 C C . PRO A 1 85 ? -41.579 -58.714 12.747 1.00 37.00 85 PRO A C 1
ATOM 587 O O . PRO A 1 85 ? -42.327 -58.669 13.719 1.00 37.00 85 PRO A O 1
ATOM 590 N N . ASP A 1 86 ? -41.452 -57.739 11.837 1.00 26.36 86 ASP A N 1
ATOM 591 C CA . ASP A 1 86 ? -42.478 -56.804 11.321 1.00 26.36 86 ASP A CA 1
ATOM 592 C C . ASP A 1 86 ? -42.575 -55.330 11.791 1.00 26.36 86 ASP A C 1
ATOM 594 O O . ASP A 1 86 ? -42.387 -54.980 12.951 1.00 26.36 86 ASP A O 1
ATOM 598 N N . ASP A 1 87 ? -42.946 -54.527 10.786 1.00 27.41 87 ASP A N 1
ATOM 599 C CA . ASP A 1 87 ? -43.406 -53.131 10.693 1.00 27.41 87 ASP A CA 1
ATOM 600 C C . ASP A 1 87 ? -42.513 -51.892 11.005 1.00 27.41 87 ASP A C 1
ATOM 602 O O . ASP A 1 87 ? -41.974 -51.676 12.088 1.00 27.41 87 ASP A O 1
ATOM 606 N N . THR A 1 88 ? -42.545 -50.969 10.031 1.00 28.06 88 THR A N 1
ATOM 607 C CA . THR A 1 88 ? -42.140 -49.540 10.007 1.00 28.06 88 THR A CA 1
ATOM 608 C C . THR A 1 88 ? -40.659 -49.076 10.058 1.00 28.06 88 THR A C 1
ATOM 610 O O . THR A 1 88 ? -39.968 -49.147 11.064 1.00 28.06 88 THR A O 1
ATOM 613 N N . ALA A 1 89 ? -40.283 -48.385 8.965 1.00 31.27 89 ALA A N 1
ATOM 614 C CA . ALA A 1 89 ? -39.381 -47.219 8.865 1.00 31.27 89 ALA A CA 1
ATOM 615 C C . ALA A 1 89 ? -37.867 -47.340 9.188 1.00 31.27 89 ALA A C 1
ATOM 617 O O . ALA A 1 89 ? -37.421 -46.904 10.245 1.00 31.27 89 ALA A O 1
ATOM 618 N N . LEU A 1 90 ? -37.060 -47.719 8.180 1.00 32.72 90 LEU A N 1
ATOM 619 C CA . LEU A 1 90 ? -36.102 -46.815 7.488 1.00 32.72 90 LEU A CA 1
ATOM 620 C C . LEU A 1 90 ? -35.296 -47.551 6.389 1.00 32.72 90 LEU A C 1
ATOM 622 O O . LEU A 1 90 ? -34.746 -48.617 6.648 1.00 32.72 90 LEU A O 1
ATOM 626 N N . PRO A 1 91 ? -35.232 -46.985 5.169 1.00 27.50 91 PRO A N 1
ATOM 627 C CA . PRO A 1 91 ? -34.124 -47.225 4.229 1.00 27.50 91 PRO A CA 1
ATOM 628 C C . PRO A 1 91 ? -33.691 -45.943 3.468 1.00 27.50 91 PRO A C 1
ATOM 630 O O . PRO A 1 91 ? -34.493 -45.032 3.285 1.00 27.50 91 PRO A O 1
ATOM 633 N N . ASP A 1 92 ? -32.495 -45.823 2.893 1.00 25.52 92 ASP A N 1
ATOM 634 C CA . ASP A 1 92 ? -31.189 -46.423 3.212 1.00 25.52 92 ASP A CA 1
ATOM 635 C C . ASP A 1 92 ? -30.096 -45.570 2.513 1.00 25.52 92 ASP A C 1
ATOM 637 O O . ASP A 1 92 ? -30.424 -44.683 1.726 1.00 25.52 92 ASP A O 1
ATOM 641 N N . SER A 1 93 ? -28.820 -45.842 2.795 1.00 31.77 93 SER A N 1
ATOM 642 C CA . SER A 1 93 ? -27.596 -45.329 2.135 1.00 31.77 93 SER A CA 1
ATOM 643 C C . SER A 1 93 ? -27.735 -44.398 0.903 1.00 31.77 93 SER A C 1
ATOM 645 O O . SER A 1 93 ? -28.053 -44.828 -0.206 1.00 31.77 93 SER A O 1
ATOM 647 N N . ILE A 1 94 ? -27.321 -43.132 1.055 1.00 28.06 94 ILE A N 1
ATOM 648 C CA . ILE A 1 94 ? -26.869 -42.301 -0.074 1.00 28.06 94 ILE A CA 1
ATOM 649 C C . ILE A 1 94 ? -25.345 -42.460 -0.187 1.00 28.06 94 ILE A C 1
ATOM 651 O O . ILE A 1 94 ? -24.618 -42.262 0.785 1.00 28.06 94 ILE A O 1
ATOM 655 N N . ALA A 1 95 ? -24.872 -42.868 -1.366 1.00 27.53 95 ALA A N 1
ATOM 656 C CA . ALA A 1 95 ? -23.449 -42.954 -1.699 1.00 27.53 95 ALA A CA 1
ATOM 657 C C . ALA A 1 95 ? -22.796 -41.552 -1.699 1.00 27.53 95 ALA A C 1
ATOM 659 O O . ALA A 1 95 ? -23.516 -40.573 -1.896 1.00 27.53 95 ALA A O 1
ATOM 660 N N . PRO A 1 96 ? -21.465 -41.418 -1.515 1.00 25.88 96 PRO A N 1
ATOM 661 C CA . PRO A 1 96 ? -20.806 -40.113 -1.579 1.00 25.88 96 PRO A CA 1
ATOM 662 C C . PRO A 1 96 ? -21.146 -39.405 -2.896 1.00 25.88 96 PRO A C 1
ATOM 664 O O . PRO A 1 96 ? -20.899 -39.943 -3.978 1.00 25.88 96 PRO A O 1
ATOM 667 N N . SER A 1 97 ? -21.749 -38.218 -2.793 1.00 25.62 97 SER A N 1
ATOM 668 C CA . SER A 1 97 ? -22.061 -37.398 -3.963 1.00 25.62 97 SER A CA 1
ATOM 669 C C . SER A 1 97 ? -20.756 -36.959 -4.627 1.00 25.62 97 SER A C 1
ATOM 671 O O . SER A 1 97 ? -19.840 -36.552 -3.909 1.00 25.62 97 SER A O 1
ATOM 673 N N . PRO A 1 98 ? -20.648 -37.001 -5.965 1.00 32.06 98 PRO A N 1
ATOM 674 C CA . PRO A 1 98 ? -19.584 -36.281 -6.641 1.00 32.06 98 PRO A CA 1
ATOM 675 C C . PRO A 1 98 ? -19.759 -34.775 -6.411 1.00 32.06 98 PRO A C 1
ATOM 677 O O . PRO A 1 98 ? -20.889 -34.291 -6.324 1.00 32.06 98 PRO A O 1
ATOM 680 N N . ASP A 1 99 ? -18.618 -34.097 -6.316 1.00 41.81 99 ASP A N 1
ATOM 681 C CA . ASP A 1 99 ? -18.389 -32.657 -6.459 1.00 41.81 99 ASP A CA 1
ATOM 682 C C . ASP A 1 99 ? -19.613 -31.727 -6.391 1.00 41.81 99 ASP A C 1
ATOM 684 O O . ASP A 1 99 ? -20.287 -31.450 -7.385 1.00 41.81 99 ASP A O 1
ATOM 688 N N . THR A 1 100 ? -19.814 -31.140 -5.212 1.00 32.28 100 THR A N 1
ATOM 689 C CA . THR A 1 100 ? -20.420 -29.811 -5.083 1.00 32.28 100 THR A CA 1
ATOM 690 C C . THR A 1 100 ? -19.420 -28.886 -4.399 1.00 32.28 100 THR A C 1
ATOM 692 O O . THR A 1 100 ? -19.597 -28.506 -3.240 1.00 32.28 100 THR A O 1
ATOM 695 N N . GLY A 1 101 ? -18.354 -28.535 -5.125 1.00 34.94 101 GLY A N 1
ATOM 696 C CA . GLY A 1 101 ? -17.622 -27.297 -4.857 1.00 34.94 101 GLY A CA 1
ATOM 697 C C . GLY A 1 101 ? -18.554 -26.073 -4.940 1.00 34.94 101 GLY A C 1
ATOM 698 O O . GLY A 1 101 ? -19.720 -26.213 -5.331 1.00 34.94 101 GLY A O 1
ATOM 699 N N . PRO A 1 102 ? -18.080 -24.870 -4.568 1.00 39.84 102 PRO A N 1
ATOM 700 C CA . PRO A 1 102 ? -18.899 -23.666 -4.639 1.00 39.84 102 PRO A CA 1
ATOM 701 C C . PRO A 1 102 ? -19.457 -23.496 -6.055 1.00 39.84 102 PRO A C 1
ATOM 703 O O . PRO A 1 102 ? -18.721 -23.585 -7.039 1.00 39.84 102 PRO A O 1
ATOM 706 N N . THR A 1 103 ? -20.767 -23.270 -6.164 1.00 42.56 103 THR A N 1
ATOM 707 C CA . THR A 1 103 ? -21.407 -22.972 -7.446 1.00 42.56 103 THR A CA 1
ATOM 708 C C . THR A 1 103 ? -20.890 -21.628 -7.933 1.00 42.56 103 THR A C 1
ATOM 710 O O . THR A 1 103 ? -21.361 -20.590 -7.467 1.00 42.56 103 THR A O 1
ATOM 713 N N . ILE A 1 104 ? -19.904 -21.663 -8.832 1.00 54.28 104 ILE A N 1
ATOM 714 C CA . ILE A 1 104 ? -19.389 -20.479 -9.520 1.00 54.28 104 ILE A CA 1
ATOM 715 C C . ILE A 1 104 ? -20.584 -19.765 -10.154 1.00 54.28 104 ILE A C 1
ATOM 717 O O . ILE A 1 104 ? -21.415 -20.405 -10.806 1.00 54.28 104 ILE A O 1
ATOM 721 N N . ASP A 1 105 ? -20.687 -18.459 -9.914 1.00 63.06 105 ASP A N 1
ATOM 722 C CA . ASP A 1 105 ? -21.720 -17.635 -10.529 1.00 63.06 105 ASP A CA 1
ATOM 723 C C . ASP A 1 105 ? -21.625 -17.773 -12.062 1.00 63.06 105 ASP A C 1
ATOM 725 O O . ASP A 1 105 ? -20.511 -17.714 -12.591 1.00 63.06 105 ASP A O 1
ATOM 729 N N . PRO A 1 106 ? -22.732 -17.978 -12.801 1.00 65.06 106 PRO A N 1
ATOM 730 C CA . PRO A 1 106 ? -22.700 -18.021 -14.260 1.00 65.06 106 PRO A CA 1
ATOM 731 C C . PRO A 1 106 ? -22.011 -16.814 -14.918 1.00 65.06 106 PRO A C 1
ATOM 733 O O . PRO A 1 106 ? -21.446 -16.978 -15.996 1.00 65.06 106 PRO A O 1
ATOM 736 N N . GLU A 1 107 ? -22.009 -15.636 -14.283 1.00 67.56 107 GLU A N 1
ATOM 737 C CA . GLU A 1 107 ? -21.288 -14.447 -14.768 1.00 67.56 107 GLU A CA 1
ATOM 738 C C . GLU A 1 107 ? -19.759 -14.556 -14.581 1.00 67.56 107 GLU A C 1
ATOM 740 O O . GLU A 1 107 ? -18.994 -13.950 -15.328 1.00 67.56 107 GLU A O 1
ATOM 745 N N . CYS A 1 108 ? -19.302 -15.405 -13.655 1.00 79.69 108 CYS A N 1
ATOM 746 C CA . CYS A 1 108 ? -17.896 -15.718 -13.381 1.00 79.69 108 CYS A CA 1
ATOM 747 C C . CYS A 1 108 ? -17.395 -16.997 -14.091 1.00 79.69 108 CYS A C 1
ATOM 749 O O . CYS A 1 108 ? -16.355 -17.539 -13.714 1.00 79.69 108 CYS A O 1
ATOM 751 N N . ALA A 1 109 ? -18.136 -17.522 -15.076 1.00 78.38 109 ALA A N 1
ATOM 752 C CA . ALA A 1 109 ? -17.766 -18.740 -15.807 1.00 78.38 109 ALA A CA 1
ATOM 753 C C . ALA A 1 109 ? -16.772 -18.502 -16.966 1.00 78.38 109 ALA A C 1
ATOM 755 O O . ALA A 1 109 ? -16.033 -19.418 -17.331 1.00 78.38 109 ALA A O 1
ATOM 756 N N . ASP A 1 110 ? -16.755 -17.293 -17.534 1.00 83.88 110 ASP A N 1
ATOM 757 C CA . ASP A 1 110 ? -15.763 -16.836 -18.519 1.00 83.88 110 ASP A CA 1
ATOM 758 C C . ASP A 1 110 ? -14.566 -16.157 -17.825 1.00 83.88 110 ASP A C 1
ATOM 760 O O . ASP A 1 110 ? -14.692 -15.692 -16.693 1.00 83.88 110 ASP A O 1
ATOM 764 N N . LEU A 1 111 ? -13.414 -16.068 -18.507 1.00 86.69 111 LEU A N 1
ATOM 765 C CA . LEU A 1 111 ? -12.173 -15.489 -17.959 1.00 86.69 111 LEU A CA 1
ATOM 766 C C . LEU A 1 111 ? -12.347 -14.032 -17.505 1.00 86.69 111 LEU A C 1
ATOM 768 O O . LEU A 1 111 ? -12.825 -13.193 -18.270 1.00 86.69 111 LEU A O 1
ATOM 772 N N . GLN A 1 112 ? -11.856 -13.713 -16.304 1.00 88.56 112 GLN A N 1
ATOM 773 C CA . GLN A 1 112 ? -12.029 -12.399 -15.669 1.00 88.56 112 GLN A CA 1
ATOM 774 C C . GLN A 1 112 ? -10.688 -11.652 -15.508 1.00 88.56 112 GLN A C 1
ATOM 776 O O . GLN A 1 112 ? -10.114 -11.651 -14.420 1.00 88.56 112 GLN A O 1
ATOM 781 N N . PRO A 1 113 ? -10.160 -10.987 -16.554 1.00 83.12 113 PRO A N 1
ATOM 782 C CA . PRO A 1 113 ? -8.841 -10.344 -16.516 1.00 83.12 113 PRO A CA 1
ATOM 783 C C . PRO A 1 113 ? -8.766 -9.066 -15.658 1.00 83.12 113 PRO A C 1
ATOM 785 O O . PRO A 1 113 ? -7.676 -8.538 -15.443 1.00 83.12 113 PRO A O 1
ATOM 788 N N . GLY A 1 114 ? -9.904 -8.529 -15.206 1.00 79.88 114 GLY A N 1
ATOM 789 C CA . GLY A 1 114 ? -9.956 -7.232 -14.531 1.00 79.88 114 GLY A CA 1
ATOM 790 C C . GLY A 1 114 ? -9.463 -6.083 -15.418 1.00 79.88 114 GLY A C 1
ATOM 791 O O . GLY A 1 114 ? -9.525 -6.151 -16.645 1.00 79.88 114 GLY A O 1
ATOM 792 N N . GLU A 1 115 ? -8.969 -5.019 -14.791 1.00 79.88 115 GLU A N 1
ATOM 793 C CA . GLU A 1 115 ? -8.326 -3.891 -15.471 1.00 79.88 115 GLU A CA 1
ATOM 794 C C . GLU A 1 115 ? -6.794 -4.040 -15.509 1.00 79.88 115 GLU A C 1
ATOM 796 O O . GLU A 1 115 ? -6.178 -4.549 -14.563 1.00 79.88 115 GLU A O 1
ATOM 801 N N . ALA A 1 116 ? -6.172 -3.568 -16.595 1.00 79.94 116 ALA A N 1
ATOM 802 C CA . ALA A 1 116 ? -4.721 -3.507 -16.752 1.00 79.94 116 ALA A CA 1
ATOM 803 C C . ALA A 1 116 ? -4.219 -2.062 -16.626 1.00 79.94 116 ALA A C 1
ATOM 805 O O . ALA A 1 116 ? -4.489 -1.223 -17.481 1.00 79.94 116 ALA A O 1
ATOM 806 N N . VAL A 1 117 ? -3.445 -1.811 -15.571 1.00 80.25 117 VAL A N 1
ATOM 807 C CA . VAL A 1 117 ? -2.842 -0.514 -15.239 1.00 80.25 117 VAL A CA 1
ATOM 808 C C . VAL A 1 117 ? -1.322 -0.545 -15.427 1.00 80.25 117 VAL A C 1
ATOM 810 O O . VAL A 1 117 ? -0.689 -1.586 -15.240 1.00 80.25 117 VAL A O 1
ATOM 813 N N . ALA A 1 118 ? -0.726 0.599 -15.768 1.00 83.19 118 ALA A N 1
ATOM 814 C CA . ALA A 1 118 ? 0.723 0.794 -15.727 1.00 83.19 118 ALA A CA 1
ATOM 815 C C . ALA A 1 118 ? 1.115 1.322 -14.341 1.00 83.19 118 ALA A C 1
ATOM 817 O O . ALA A 1 118 ? 0.620 2.367 -13.926 1.00 83.19 118 ALA A O 1
ATOM 818 N N . ARG A 1 119 ? 1.992 0.615 -13.619 1.00 89.12 119 ARG A N 1
ATOM 819 C CA . ARG A 1 119 ? 2.373 0.974 -12.240 1.00 89.12 119 ARG A CA 1
ATOM 820 C C . ARG A 1 119 ? 3.783 1.540 -12.205 1.00 89.12 119 ARG A C 1
ATOM 822 O O . ARG A 1 119 ? 4.723 0.834 -12.557 1.00 89.12 119 ARG A O 1
ATOM 829 N N . LEU A 1 120 ? 3.928 2.789 -11.775 1.00 92.94 120 LEU A N 1
ATOM 830 C CA . LEU A 1 120 ? 5.219 3.379 -11.414 1.00 92.94 120 LEU A CA 1
ATOM 831 C C . LEU A 1 120 ? 5.795 2.624 -10.201 1.00 92.94 120 LEU A C 1
ATOM 833 O O . LEU A 1 120 ? 5.034 2.250 -9.309 1.00 92.94 120 LEU A O 1
ATOM 837 N N . LEU A 1 121 ? 7.108 2.378 -10.160 1.00 96.44 121 LEU A N 1
ATOM 838 C CA . LEU A 1 121 ? 7.740 1.772 -8.982 1.00 96.44 121 LEU A CA 1
ATOM 839 C C . LEU A 1 121 ? 7.615 2.703 -7.768 1.00 96.44 121 LEU A C 1
ATOM 841 O O . LEU A 1 121 ? 7.927 3.895 -7.856 1.00 96.44 121 LEU A O 1
ATOM 845 N N . THR A 1 122 ? 7.209 2.154 -6.624 1.00 96.19 122 THR A N 1
ATOM 846 C CA . THR A 1 122 ? 7.376 2.802 -5.310 1.00 96.19 122 THR A CA 1
ATOM 847 C C . THR A 1 122 ? 8.859 2.963 -4.957 1.00 96.19 122 THR A C 1
ATOM 849 O O . THR A 1 122 ? 9.735 2.350 -5.572 1.00 96.19 122 THR A O 1
ATOM 852 N N . ARG A 1 123 ? 9.170 3.768 -3.938 1.00 96.81 123 ARG A N 1
ATOM 853 C CA . ARG A 1 123 ? 10.531 3.966 -3.417 1.00 96.81 123 ARG A CA 1
ATOM 854 C C . ARG A 1 123 ? 11.182 2.650 -2.996 1.00 96.81 123 ARG A C 1
ATOM 856 O O . ARG A 1 123 ? 12.326 2.404 -3.363 1.00 96.81 123 ARG A O 1
ATOM 863 N N . LEU A 1 124 ? 10.430 1.785 -2.310 1.00 96.75 124 LEU A N 1
ATOM 864 C CA . LEU A 1 124 ? 10.880 0.441 -1.939 1.00 96.75 124 LEU A CA 1
ATOM 865 C C . LEU A 1 124 ? 11.204 -0.403 -3.181 1.00 96.75 124 LEU A C 1
ATOM 867 O O . LEU A 1 124 ? 12.295 -0.959 -3.277 1.00 96.75 124 LEU A O 1
ATOM 871 N N . GLU A 1 125 ? 10.286 -0.460 -4.150 1.00 97.94 125 GLU A N 1
ATOM 872 C CA . GLU A 1 125 ? 10.488 -1.233 -5.381 1.00 97.94 125 GLU A CA 1
ATOM 873 C C . GLU A 1 125 ? 11.658 -0.707 -6.228 1.00 97.94 125 GLU A C 1
ATOM 875 O O . GLU A 1 125 ? 12.381 -1.496 -6.836 1.00 97.94 125 GLU A O 1
ATOM 880 N N . TYR A 1 126 ? 11.874 0.613 -6.264 1.00 98.44 126 TYR A N 1
ATOM 881 C CA . TYR A 1 126 ? 13.015 1.223 -6.946 1.00 98.44 126 TYR A CA 1
ATOM 882 C C . TYR A 1 126 ? 14.334 0.868 -6.251 1.00 98.44 126 TYR A C 1
ATOM 884 O O . TYR A 1 126 ? 15.262 0.421 -6.923 1.00 98.44 126 TYR A O 1
ATOM 892 N N . ASP A 1 127 ? 14.432 1.047 -4.929 1.00 98.56 127 ASP A N 1
ATOM 893 C CA . ASP A 1 127 ? 15.666 0.784 -4.178 1.00 98.56 127 ASP A CA 1
ATOM 894 C C . ASP A 1 127 ? 16.054 -0.703 -4.225 1.00 98.56 127 ASP A C 1
ATOM 896 O O . ASP A 1 127 ? 17.217 -1.025 -4.485 1.00 98.56 127 ASP A O 1
ATOM 900 N N . LEU A 1 128 ? 15.085 -1.615 -4.080 1.00 98.31 128 LEU A N 1
ATOM 901 C CA . LEU A 1 128 ? 15.321 -3.056 -4.204 1.00 98.31 128 LEU A CA 1
ATOM 902 C C . LEU A 1 128 ? 15.709 -3.449 -5.636 1.00 98.31 128 LEU A C 1
ATOM 904 O O . LEU A 1 128 ? 16.747 -4.082 -5.830 1.00 98.31 128 LEU A O 1
ATOM 908 N N . ALA A 1 129 ? 14.948 -3.034 -6.657 1.00 98.25 129 ALA A N 1
ATOM 909 C CA . ALA A 1 129 ? 15.234 -3.420 -8.041 1.00 98.25 129 ALA A CA 1
ATOM 910 C C . ALA A 1 129 ? 16.528 -2.789 -8.587 1.00 98.25 129 ALA A C 1
ATOM 912 O O . ALA A 1 129 ? 17.252 -3.433 -9.350 1.00 98.25 129 ALA A O 1
ATOM 913 N N . ALA A 1 130 ? 16.858 -1.552 -8.200 1.00 98.38 130 ALA A N 1
ATOM 914 C CA . ALA A 1 130 ? 18.133 -0.924 -8.545 1.00 98.38 130 ALA A CA 1
ATOM 915 C C . ALA A 1 130 ? 19.301 -1.565 -7.777 1.00 98.38 130 ALA A C 1
ATOM 917 O O . ALA A 1 130 ? 20.374 -1.770 -8.352 1.00 98.38 130 ALA A O 1
ATOM 918 N N . GLY A 1 131 ? 19.084 -1.942 -6.513 1.00 97.88 131 GLY A N 1
ATOM 919 C CA . GLY A 1 131 ? 20.025 -2.724 -5.717 1.00 97.88 131 GLY A CA 1
ATOM 920 C C . GLY A 1 131 ? 20.357 -4.069 -6.365 1.00 97.88 131 GLY A C 1
ATOM 921 O O . GLY A 1 131 ? 21.522 -4.343 -6.659 1.00 97.88 131 GLY A O 1
ATOM 922 N N . ASP A 1 132 ? 19.339 -4.864 -6.699 1.00 97.00 132 ASP A N 1
ATOM 923 C CA . ASP A 1 132 ? 19.474 -6.156 -7.383 1.00 97.00 132 ASP A CA 1
ATOM 924 C C . ASP A 1 132 ? 20.121 -6.038 -8.773 1.00 97.00 132 ASP A C 1
ATOM 926 O O . ASP A 1 132 ? 20.918 -6.898 -9.172 1.00 97.00 132 ASP A O 1
ATOM 930 N N . LEU A 1 133 ? 19.823 -4.972 -9.523 1.00 97.69 133 LEU A N 1
ATOM 931 C CA . LEU A 1 133 ? 20.423 -4.703 -10.833 1.00 97.69 133 LEU A CA 1
ATOM 932 C C . LEU A 1 133 ? 21.928 -4.399 -10.735 1.00 97.69 133 LEU A C 1
ATOM 934 O O . LEU A 1 133 ? 22.702 -4.846 -11.585 1.00 97.69 133 LEU A O 1
ATOM 938 N N . LEU A 1 134 ? 22.339 -3.653 -9.705 1.00 97.69 134 LEU A N 1
ATOM 939 C CA . LEU A 1 134 ? 23.700 -3.124 -9.523 1.00 97.69 134 LEU A CA 1
ATOM 940 C C . LEU A 1 134 ? 24.519 -3.881 -8.455 1.00 97.69 134 LEU A C 1
ATOM 942 O O . LEU A 1 134 ? 25.663 -3.523 -8.167 1.00 97.69 134 LEU A O 1
ATOM 946 N N . PHE A 1 135 ? 23.952 -4.961 -7.910 1.00 95.88 135 PHE A N 1
ATOM 947 C CA . PHE A 1 135 ? 24.490 -5.816 -6.844 1.00 95.88 135 PHE A CA 1
ATOM 948 C C . PHE A 1 135 ? 24.730 -5.100 -5.501 1.00 95.88 135 PHE A C 1
ATOM 950 O O . PHE A 1 135 ? 25.562 -5.540 -4.702 1.00 95.88 135 PHE A O 1
ATOM 957 N N . THR A 1 136 ? 24.042 -3.993 -5.232 1.00 95.81 136 THR A N 1
ATOM 958 C CA . THR A 1 136 ? 24.252 -3.157 -4.041 1.00 95.81 136 THR A CA 1
ATOM 959 C C . THR A 1 136 ? 23.012 -3.099 -3.148 1.00 95.81 136 THR A C 1
ATOM 961 O O . THR A 1 136 ? 21.928 -3.491 -3.559 1.00 95.81 136 THR A O 1
ATOM 964 N N . THR A 1 137 ? 23.169 -2.593 -1.928 1.00 95.38 137 THR A N 1
ATOM 965 C CA . THR A 1 137 ? 22.042 -2.173 -1.084 1.00 95.38 137 THR A CA 1
ATOM 966 C C . THR A 1 137 ? 21.963 -0.657 -1.164 1.00 95.38 137 THR A C 1
ATOM 968 O O . THR A 1 137 ? 22.990 0.019 -1.083 1.00 95.38 137 THR A O 1
ATOM 971 N N . THR A 1 138 ? 20.767 -0.112 -1.351 1.00 96.88 138 THR A N 1
ATOM 972 C CA . THR A 1 138 ? 20.551 1.333 -1.433 1.00 96.88 138 THR A CA 1
ATOM 973 C C . THR A 1 138 ? 19.217 1.708 -0.800 1.00 96.88 138 THR A C 1
ATOM 975 O O . THR A 1 138 ? 18.357 0.855 -0.603 1.00 96.88 138 THR A O 1
ATOM 978 N N . THR A 1 139 ? 19.100 2.974 -0.423 1.00 97.44 139 THR A N 1
ATOM 979 C CA . THR A 1 139 ? 17.914 3.594 0.184 1.00 97.44 139 THR A CA 1
ATOM 980 C C . THR A 1 139 ? 17.638 4.956 -0.460 1.00 97.44 139 THR A C 1
ATOM 982 O O . THR A 1 139 ? 16.974 5.813 0.117 1.00 97.44 139 THR A O 1
ATOM 985 N N . ILE A 1 140 ? 18.222 5.206 -1.636 1.00 97.56 140 ILE A N 1
ATOM 986 C CA . ILE A 1 140 ? 18.266 6.530 -2.253 1.00 97.56 140 ILE A CA 1
ATOM 987 C C . ILE A 1 140 ? 16.880 7.008 -2.683 1.00 97.56 140 ILE A C 1
ATOM 989 O O . ILE A 1 140 ? 16.602 8.199 -2.565 1.00 97.56 140 ILE A O 1
ATOM 993 N N . ALA A 1 141 ? 15.993 6.114 -3.118 1.00 97.06 141 ALA A N 1
ATOM 994 C CA . ALA A 1 141 ? 14.613 6.468 -3.410 1.00 97.06 141 ALA A CA 1
ATOM 995 C C . ALA A 1 141 ? 13.849 6.769 -2.118 1.00 97.06 141 ALA A C 1
ATOM 997 O O . ALA A 1 141 ? 13.257 7.841 -2.006 1.00 97.06 141 ALA A O 1
ATOM 998 N N . ARG A 1 142 ? 13.927 5.895 -1.107 1.00 93.94 142 ARG A N 1
ATOM 999 C CA . ARG A 1 142 ? 13.316 6.118 0.216 1.00 93.94 142 ARG A CA 1
ATOM 1000 C C . ARG A 1 142 ? 13.729 7.461 0.830 1.00 93.94 142 ARG A C 1
ATOM 1002 O O . ARG A 1 142 ? 12.871 8.163 1.366 1.00 93.94 142 ARG A O 1
ATOM 1009 N N . ASP A 1 143 ? 15.013 7.802 0.722 1.00 93.81 143 ASP A N 1
ATOM 1010 C CA . ASP A 1 143 ? 15.647 8.940 1.394 1.00 93.81 143 ASP A CA 1
ATOM 1011 C C . ASP A 1 143 ? 15.613 10.254 0.574 1.00 93.81 143 ASP A C 1
ATOM 1013 O O . ASP A 1 143 ? 15.908 11.310 1.136 1.00 93.81 143 ASP A O 1
ATOM 1017 N N . THR A 1 144 ? 15.282 10.230 -0.733 1.00 92.94 144 THR A N 1
ATOM 1018 C CA . THR A 1 144 ? 15.299 11.441 -1.599 1.00 92.94 144 THR A CA 1
ATOM 1019 C C . THR A 1 144 ? 14.081 11.658 -2.501 1.00 92.94 144 THR A C 1
ATOM 1021 O O . THR A 1 144 ? 13.862 12.791 -2.931 1.00 92.94 144 THR A O 1
ATOM 1024 N N . PHE A 1 145 ? 13.280 10.634 -2.812 1.00 94.44 145 PHE A N 1
ATOM 1025 C CA . PHE A 1 145 ? 12.077 10.816 -3.633 1.00 94.44 145 PHE A CA 1
ATOM 1026 C C . PHE A 1 145 ? 10.931 11.374 -2.767 1.00 94.44 145 PHE A C 1
ATOM 1028 O O . PHE A 1 145 ? 10.860 11.066 -1.572 1.00 94.44 145 PHE A O 1
ATOM 1035 N N . PRO A 1 146 ? 9.987 12.144 -3.342 1.00 90.19 146 PRO A N 1
ATOM 1036 C CA . PRO A 1 146 ? 8.752 12.487 -2.641 1.00 90.19 146 PRO A CA 1
ATOM 1037 C C . PRO A 1 146 ? 7.975 11.213 -2.245 1.00 90.19 146 PRO A C 1
ATOM 1039 O O . PRO A 1 146 ? 7.958 10.258 -3.027 1.00 90.19 146 PRO A O 1
ATOM 1042 N N . PRO A 1 147 ? 7.319 11.183 -1.067 1.00 85.81 147 PRO A N 1
ATOM 1043 C CA . PRO A 1 147 ? 6.448 10.077 -0.678 1.00 85.81 147 PRO A CA 1
ATOM 1044 C C . PRO A 1 147 ? 5.280 9.852 -1.645 1.00 85.81 147 PRO A C 1
ATOM 1046 O O . PRO A 1 147 ? 4.767 10.787 -2.260 1.00 85.81 147 PRO A O 1
ATOM 1049 N N . GLU A 1 148 ? 4.853 8.598 -1.734 1.00 87.38 148 GLU A N 1
ATOM 1050 C CA . GLU A 1 148 ? 3.719 8.138 -2.524 1.00 87.38 148 GLU A CA 1
ATOM 1051 C C . GLU A 1 148 ? 2.381 8.658 -1.974 1.00 87.38 148 GLU A C 1
ATOM 1053 O O . GLU A 1 148 ? 2.201 8.846 -0.768 1.00 87.38 148 GLU A O 1
ATOM 1058 N N . ASN A 1 149 ? 1.390 8.821 -2.855 1.00 80.38 149 ASN A N 1
ATOM 1059 C CA . ASN A 1 149 ? 0.006 9.000 -2.421 1.00 80.38 149 ASN A CA 1
ATOM 1060 C C . ASN A 1 149 ? -0.602 7.627 -2.101 1.00 80.38 149 ASN A C 1
ATOM 1062 O O . ASN A 1 149 ? -0.625 6.743 -2.956 1.00 80.38 149 ASN A O 1
ATOM 1066 N N . HIS A 1 150 ? -1.156 7.458 -0.901 1.00 79.12 150 HIS A N 1
ATOM 1067 C CA . HIS A 1 150 ? -1.844 6.224 -0.520 1.00 79.12 150 HIS A CA 1
ATOM 1068 C C . HIS A 1 150 ? -3.289 6.227 -1.043 1.00 79.12 150 HIS A C 1
ATOM 1070 O O . HIS A 1 150 ? -4.038 7.173 -0.791 1.00 79.12 150 HIS A O 1
ATOM 1076 N N . ALA A 1 151 ? -3.729 5.140 -1.681 1.00 81.06 151 ALA A N 1
ATOM 1077 C CA . ALA A 1 151 ? -5.129 4.934 -2.056 1.00 81.06 151 ALA A CA 1
ATOM 1078 C C . ALA A 1 151 ? -5.600 3.511 -1.723 1.00 81.06 151 ALA A C 1
ATOM 1080 O O . ALA A 1 151 ? -4.913 2.525 -1.986 1.00 81.06 151 ALA A O 1
ATOM 1081 N N . LEU A 1 152 ? -6.793 3.409 -1.120 1.00 84.94 152 LEU A N 1
ATOM 1082 C CA . LEU A 1 152 ? -7.376 2.164 -0.583 1.00 84.94 152 LEU A CA 1
ATOM 1083 C C . LEU A 1 152 ? -6.491 1.434 0.453 1.00 84.94 152 LEU A C 1
ATOM 1085 O O . LEU A 1 152 ? -6.646 0.231 0.665 1.00 84.94 152 LEU A O 1
ATOM 1089 N N . GLY A 1 153 ? -5.592 2.181 1.104 1.00 84.94 153 GLY A N 1
ATOM 1090 C CA . GLY A 1 153 ? -4.634 1.700 2.103 1.00 84.94 153 GLY A CA 1
ATOM 1091 C C . GLY A 1 153 ? -3.192 1.576 1.601 1.00 84.94 153 GLY A C 1
ATOM 1092 O O . GLY A 1 153 ? -2.299 1.485 2.435 1.00 84.94 153 GLY A O 1
ATOM 1093 N N . PHE A 1 154 ? -2.946 1.620 0.284 1.00 93.62 154 PHE A N 1
ATOM 1094 C CA . PHE A 1 154 ? -1.649 1.252 -0.297 1.00 93.62 154 PHE A CA 1
ATOM 1095 C C . PHE A 1 154 ? -1.012 2.349 -1.164 1.00 93.62 154 PHE A C 1
ATOM 1097 O O . PHE A 1 154 ? -1.699 3.081 -1.874 1.00 93.62 154 PHE A O 1
ATOM 1104 N N . GLU A 1 155 ? 0.316 2.416 -1.109 1.00 92.19 155 GLU A N 1
ATOM 1105 C CA . GLU A 1 155 ? 1.218 3.305 -1.859 1.00 92.19 155 GLU A CA 1
ATOM 1106 C C . GLU A 1 155 ? 1.401 2.850 -3.310 1.00 92.19 155 GLU A C 1
ATOM 1108 O O . GLU A 1 155 ? 1.553 3.657 -4.218 1.00 92.19 155 GLU A O 1
ATOM 1113 N N . ASN A 1 156 ? 1.360 1.537 -3.550 1.00 92.12 156 ASN A N 1
ATOM 1114 C CA . ASN A 1 156 ? 1.657 0.922 -4.848 1.00 92.12 156 ASN A CA 1
ATOM 1115 C C . ASN A 1 156 ? 0.463 0.933 -5.832 1.00 92.12 156 ASN A C 1
ATOM 1117 O O . ASN A 1 156 ? 0.381 0.073 -6.721 1.00 92.12 156 ASN A O 1
ATOM 1121 N N . ASN A 1 157 ? -0.462 1.880 -5.641 1.00 89.75 157 ASN A N 1
ATOM 1122 C CA . ASN A 1 157 ? -1.728 2.022 -6.356 1.00 89.75 157 ASN A CA 1
ATOM 1123 C C . ASN A 1 157 ? -1.576 2.951 -7.577 1.00 89.75 157 ASN A C 1
ATOM 1125 O O . ASN A 1 157 ? -1.205 4.116 -7.433 1.00 89.75 157 ASN A O 1
ATOM 1129 N N . ALA A 1 158 ? -1.883 2.438 -8.772 1.00 85.81 158 ALA A N 1
ATOM 1130 C CA . ALA A 1 158 ? -1.668 3.118 -10.050 1.00 85.81 158 ALA A CA 1
ATOM 1131 C C . ALA A 1 158 ? -2.417 4.453 -10.195 1.00 85.81 158 ALA A C 1
ATOM 1133 O O . ALA A 1 158 ? -1.906 5.365 -10.840 1.00 85.81 158 ALA A O 1
ATOM 1134 N N . ASP A 1 159 ? -3.595 4.585 -9.578 1.00 79.50 159 ASP A N 1
ATOM 1135 C CA . ASP A 1 159 ? -4.432 5.788 -9.691 1.00 79.50 159 ASP A CA 1
ATOM 1136 C C . ASP A 1 159 ? -3.907 6.959 -8.837 1.00 79.50 159 ASP A C 1
ATOM 1138 O O . ASP A 1 159 ? -4.331 8.103 -9.008 1.00 79.50 159 ASP A O 1
ATOM 1142 N N . ALA A 1 160 ? -2.998 6.674 -7.897 1.00 77.69 160 ALA A N 1
ATOM 1143 C CA . ALA A 1 160 ? -2.503 7.618 -6.897 1.00 77.69 160 ALA A CA 1
ATOM 1144 C C . ALA A 1 160 ? -0.989 7.868 -7.003 1.00 77.69 160 ALA A C 1
ATOM 1146 O O . ALA A 1 160 ? -0.541 9.012 -6.861 1.00 77.69 160 ALA A O 1
ATOM 1147 N N . HIS A 1 161 ? -0.195 6.831 -7.289 1.00 85.94 161 HIS A N 1
ATOM 1148 C CA . HIS A 1 161 ? 1.256 6.933 -7.473 1.00 85.94 161 HIS A CA 1
ATOM 1149 C C . HIS A 1 161 ? 1.615 7.385 -8.894 1.00 85.94 161 HIS A C 1
ATOM 1151 O O . HIS A 1 161 ? 2.102 6.627 -9.736 1.00 85.94 161 HIS A O 1
ATOM 1157 N N . LEU A 1 162 ? 1.308 8.653 -9.165 1.00 82.31 162 LEU A N 1
ATOM 1158 C CA . LEU A 1 162 ? 1.516 9.315 -10.449 1.00 82.31 162 LEU A CA 1
ATOM 1159 C C . LEU A 1 162 ? 2.855 10.079 -10.476 1.00 82.31 162 LEU A C 1
ATOM 1161 O O . LEU A 1 162 ? 3.277 10.625 -9.453 1.00 82.31 162 LEU A O 1
ATOM 1165 N N . PRO A 1 163 ? 3.529 10.175 -11.639 1.00 79.62 163 PRO A N 1
ATOM 1166 C CA . PRO A 1 163 ? 4.789 10.903 -11.760 1.00 79.62 163 PRO A CA 1
ATOM 1167 C C . PRO A 1 163 ? 4.607 12.413 -11.538 1.00 79.62 163 PRO A C 1
ATOM 1169 O O . PRO A 1 163 ? 3.711 13.036 -12.106 1.00 79.62 163 PRO A O 1
ATOM 1172 N N . SER A 1 164 ? 5.518 13.015 -10.772 1.00 81.69 164 SER A N 1
ATOM 1173 C CA . SER A 1 164 ? 5.614 14.464 -10.542 1.00 81.69 164 SER A CA 1
ATOM 1174 C C . SER A 1 164 ? 6.986 15.004 -10.981 1.00 81.69 164 SER A C 1
ATOM 1176 O O . SER A 1 164 ? 7.934 14.217 -11.077 1.00 81.69 164 SER A O 1
ATOM 1178 N N . PRO A 1 165 ? 7.146 16.323 -11.224 1.00 82.81 165 PRO A N 1
ATOM 1179 C CA . PRO A 1 165 ? 8.444 16.907 -11.577 1.00 82.81 165 PRO A CA 1
ATOM 1180 C C . PRO A 1 165 ? 9.535 16.578 -10.549 1.00 82.81 165 PRO A C 1
ATOM 1182 O O . PRO A 1 165 ? 10.579 16.047 -10.917 1.00 82.81 165 PRO A O 1
ATOM 1185 N N . ALA A 1 166 ? 9.244 16.764 -9.257 1.00 81.25 166 ALA A N 1
ATOM 1186 C CA . ALA A 1 166 ? 10.159 16.438 -8.162 1.00 81.25 166 ALA A CA 1
ATOM 1187 C C . ALA A 1 166 ? 10.559 14.949 -8.127 1.00 81.25 166 ALA A C 1
ATOM 1189 O O . ALA A 1 166 ? 11.714 14.628 -7.851 1.00 81.25 166 ALA A O 1
ATOM 1190 N N . LEU A 1 167 ? 9.638 14.029 -8.446 1.00 89.44 167 LEU A N 1
ATOM 1191 C CA . LEU A 1 167 ? 9.951 12.599 -8.533 1.00 89.44 167 LEU A CA 1
ATOM 1192 C C . LEU A 1 167 ? 10.863 12.288 -9.730 1.00 89.44 167 LEU A C 1
ATOM 1194 O O . LEU A 1 167 ? 11.799 11.505 -9.592 1.00 89.44 167 LEU A O 1
ATOM 1198 N N . VAL A 1 168 ? 10.637 12.923 -10.884 1.00 88.50 168 VAL A N 1
ATOM 1199 C CA . VAL A 1 168 ? 11.489 12.759 -12.075 1.00 88.50 168 VAL A CA 1
ATOM 1200 C C . VAL A 1 168 ? 12.892 13.332 -11.840 1.00 88.50 168 VAL A C 1
ATOM 1202 O O . VAL A 1 168 ? 13.877 12.693 -12.207 1.00 88.50 168 VAL A O 1
ATOM 1205 N N . GLU A 1 169 ? 13.014 14.490 -11.187 1.00 89.19 169 GLU A N 1
ATOM 1206 C CA . GLU A 1 169 ? 14.314 15.063 -10.816 1.00 89.19 169 GLU A CA 1
ATOM 1207 C C . GLU A 1 169 ? 15.072 14.171 -9.823 1.00 89.19 169 GLU A C 1
ATOM 1209 O O . GLU A 1 169 ? 16.251 13.870 -10.037 1.00 89.19 169 GLU A O 1
ATOM 1214 N N . ALA A 1 170 ? 14.391 13.671 -8.786 1.00 92.62 170 ALA A N 1
ATOM 1215 C CA . ALA A 1 170 ? 14.987 12.763 -7.813 1.00 92.62 170 ALA A CA 1
ATOM 1216 C C . ALA A 1 170 ? 15.412 11.427 -8.456 1.00 92.62 170 ALA A C 1
ATOM 1218 O O . ALA A 1 170 ? 16.515 10.944 -8.198 1.00 92.62 170 ALA A O 1
ATOM 1219 N N . GLN A 1 171 ? 14.615 10.873 -9.379 1.00 95.69 171 GLN A N 1
ATOM 1220 C CA . GLN A 1 171 ? 14.996 9.712 -10.194 1.00 95.69 171 GLN A CA 1
ATOM 1221 C C . GLN A 1 171 ? 16.230 10.000 -11.066 1.00 95.69 171 GLN A C 1
ATOM 1223 O O . GLN A 1 171 ? 17.140 9.172 -11.137 1.00 95.69 171 GLN A O 1
ATOM 1228 N N . MET A 1 172 ? 16.307 11.174 -11.706 1.00 96.44 172 MET A N 1
ATOM 1229 C CA . MET A 1 172 ? 17.455 11.579 -12.532 1.00 96.44 172 MET A CA 1
ATOM 1230 C C . MET A 1 172 ? 18.757 11.700 -11.733 1.00 96.44 172 MET A C 1
ATOM 1232 O O . MET A 1 172 ? 19.818 11.312 -12.240 1.00 96.44 172 MET A O 1
ATOM 1236 N N . GLU A 1 173 ? 18.684 12.201 -10.500 1.00 97.44 173 GLU A N 1
ATOM 1237 C CA . GLU A 1 173 ? 19.830 12.283 -9.594 1.00 97.44 173 GLU A CA 1
ATOM 1238 C C . GLU A 1 173 ? 20.187 10.917 -8.993 1.00 97.44 173 GLU A C 1
ATOM 1240 O O . GLU A 1 173 ? 21.354 10.527 -9.030 1.00 97.44 173 GLU A O 1
ATOM 1245 N N . ALA A 1 174 ? 19.210 10.124 -8.543 1.00 98.12 174 ALA A N 1
ATOM 1246 C CA . ALA A 1 174 ? 19.456 8.774 -8.039 1.00 98.12 174 ALA A CA 1
ATOM 1247 C C . ALA A 1 174 ? 20.094 7.874 -9.105 1.00 98.12 174 ALA A C 1
ATOM 1249 O O . ALA A 1 174 ? 21.088 7.198 -8.835 1.00 98.12 174 ALA A O 1
ATOM 1250 N N . ALA A 1 175 ? 19.603 7.923 -10.347 1.00 98.44 175 ALA A N 1
ATOM 1251 C CA . ALA A 1 175 ? 20.206 7.213 -11.469 1.00 98.44 175 ALA A CA 1
ATOM 1252 C C . ALA A 1 175 ? 21.659 7.652 -11.729 1.00 98.44 175 ALA A C 1
ATOM 1254 O O . ALA A 1 175 ? 22.492 6.819 -12.093 1.00 98.44 175 ALA A O 1
ATOM 1255 N N . ARG A 1 176 ? 21.991 8.940 -11.530 1.00 98.06 176 ARG A N 1
ATOM 1256 C CA . ARG A 1 176 ? 23.373 9.441 -11.612 1.00 98.06 176 ARG A CA 1
ATOM 1257 C C . ARG A 1 176 ? 24.231 8.898 -10.467 1.00 98.06 176 ARG A C 1
ATOM 1259 O O . ARG A 1 176 ? 25.272 8.307 -10.741 1.00 98.06 176 ARG A O 1
ATOM 1266 N N . VAL A 1 177 ? 23.800 9.075 -9.218 1.00 98.44 177 VAL A N 1
ATOM 1267 C CA . VAL A 1 177 ? 24.539 8.658 -8.014 1.00 98.44 177 VAL A CA 1
ATOM 1268 C C . VAL A 1 177 ? 24.817 7.154 -8.032 1.00 98.44 177 VAL A C 1
ATOM 1270 O O . VAL A 1 177 ? 25.964 6.751 -7.855 1.00 98.44 177 VAL A O 1
ATOM 1273 N N . LEU A 1 178 ? 23.808 6.331 -8.332 1.00 98.56 178 LEU A N 1
ATOM 1274 C CA . LEU A 1 178 ? 23.948 4.875 -8.424 1.00 98.56 178 LEU A CA 1
ATOM 1275 C C . LEU A 1 178 ? 24.912 4.440 -9.536 1.00 98.56 178 LEU A C 1
ATOM 1277 O O . LEU A 1 178 ? 25.670 3.486 -9.357 1.00 98.56 178 LEU A O 1
ATOM 1281 N N . ALA A 1 179 ? 24.924 5.135 -10.677 1.00 98.25 179 ALA A N 1
ATOM 1282 C CA . ALA A 1 179 ? 25.859 4.850 -11.762 1.00 98.25 179 ALA A CA 1
ATOM 1283 C C . ALA A 1 179 ? 27.307 5.232 -11.407 1.00 98.25 179 ALA A C 1
ATOM 1285 O O . ALA A 1 179 ? 28.227 4.464 -11.696 1.00 98.25 179 ALA A O 1
ATOM 1286 N N . ASP A 1 180 ? 27.506 6.384 -10.762 1.00 97.50 180 ASP A N 1
ATOM 1287 C CA . ASP A 1 180 ? 28.824 6.863 -10.334 1.00 97.50 180 ASP A CA 1
ATOM 1288 C C . ASP A 1 180 ? 29.402 5.983 -9.201 1.00 97.50 180 ASP A C 1
ATOM 1290 O O . ASP A 1 180 ? 30.582 5.620 -9.249 1.00 97.50 180 ASP A O 1
ATOM 1294 N N . ASP A 1 181 ? 28.576 5.550 -8.238 1.00 97.81 181 ASP A N 1
ATOM 1295 C CA . ASP A 1 181 ? 28.939 4.553 -7.215 1.00 97.81 181 ASP A CA 1
ATOM 1296 C C . ASP A 1 181 ? 29.297 3.201 -7.849 1.00 97.81 181 ASP A C 1
ATOM 1298 O O . ASP A 1 181 ? 30.400 2.685 -7.641 1.00 97.81 181 ASP A O 1
ATOM 1302 N N . THR A 1 182 ? 28.420 2.669 -8.710 1.00 97.88 182 THR A N 1
ATOM 1303 C CA . THR A 1 182 ? 28.635 1.384 -9.392 1.00 97.88 182 THR A CA 1
ATOM 1304 C C . THR A 1 182 ? 29.955 1.381 -10.153 1.00 97.88 182 THR A C 1
ATOM 1306 O O . THR A 1 182 ? 30.717 0.418 -10.070 1.00 97.88 182 THR A O 1
ATOM 1309 N N . VAL A 1 183 ? 30.276 2.455 -10.875 1.00 96.75 183 VAL A N 1
ATOM 1310 C CA . VAL A 1 183 ? 31.528 2.553 -11.637 1.00 96.75 183 VAL A CA 1
ATOM 1311 C C . VAL A 1 183 ? 32.754 2.743 -10.735 1.00 96.75 183 VAL A C 1
ATOM 1313 O O . VAL A 1 183 ? 33.838 2.275 -11.088 1.00 96.75 183 VAL A O 1
ATOM 1316 N N . THR A 1 184 ? 32.597 3.347 -9.556 1.00 96.69 184 THR A N 1
ATOM 1317 C CA . THR A 1 184 ? 33.689 3.530 -8.585 1.00 96.69 184 THR 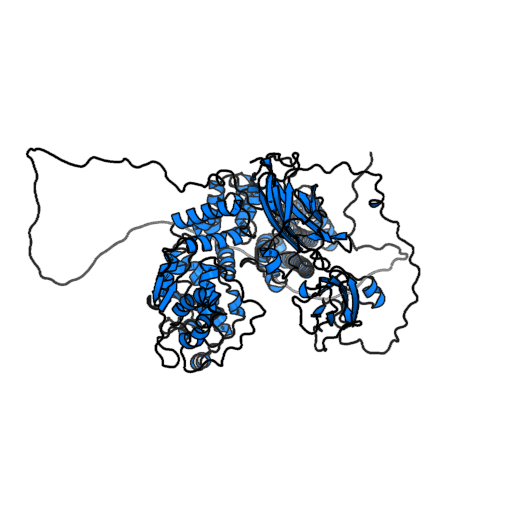A CA 1
ATOM 1318 C C . THR A 1 184 ? 33.984 2.251 -7.790 1.00 96.69 184 THR A C 1
ATOM 1320 O O . THR A 1 184 ? 35.150 1.913 -7.579 1.00 96.69 184 THR A O 1
ATOM 1323 N N . HIS A 1 185 ? 32.950 1.515 -7.373 1.00 96.62 185 HIS A N 1
ATOM 1324 C CA . HIS A 1 185 ? 33.064 0.426 -6.396 1.00 96.62 185 HIS A CA 1
ATOM 1325 C C . HIS A 1 185 ? 32.707 -0.967 -6.939 1.00 96.62 185 HIS A C 1
ATOM 1327 O O . HIS A 1 185 ? 33.254 -1.962 -6.460 1.00 96.62 185 HIS A O 1
ATOM 1333 N N . ARG A 1 186 ? 31.820 -1.072 -7.939 1.00 96.00 186 ARG A N 1
ATOM 1334 C CA . ARG A 1 186 ? 31.219 -2.345 -8.403 1.00 96.00 186 ARG A CA 1
ATOM 1335 C C . ARG A 1 186 ? 31.478 -2.674 -9.884 1.00 96.00 186 ARG A C 1
ATOM 1337 O O . ARG A 1 186 ? 31.013 -3.707 -10.365 1.00 96.00 186 ARG A O 1
ATOM 1344 N N . LEU A 1 187 ? 32.273 -1.870 -10.601 1.00 94.69 187 LEU A N 1
ATOM 1345 C CA . LEU A 1 187 ? 32.525 -1.987 -12.050 1.00 94.69 187 LEU A CA 1
ATOM 1346 C C . LEU A 1 187 ? 32.939 -3.400 -12.493 1.00 94.69 187 LEU A C 1
ATOM 1348 O O . LEU A 1 187 ? 32.514 -3.868 -13.544 1.00 94.69 187 LEU A O 1
ATOM 1352 N N . ALA A 1 188 ? 33.732 -4.099 -11.679 1.00 93.94 188 ALA A N 1
ATOM 1353 C CA . ALA A 1 188 ? 34.188 -5.461 -11.960 1.00 93.94 188 ALA A CA 1
ATOM 1354 C C . ALA A 1 188 ? 33.072 -6.527 -11.943 1.00 93.94 188 ALA A C 1
ATOM 1356 O O . ALA A 1 188 ? 33.289 -7.619 -12.462 1.00 93.94 188 ALA A O 1
ATOM 1357 N N . GLN A 1 189 ? 31.917 -6.228 -11.342 1.00 94.12 189 GLN A N 1
ATOM 1358 C CA . GLN A 1 189 ? 30.761 -7.124 -11.230 1.00 94.12 189 GLN A CA 1
ATOM 1359 C C . GLN A 1 189 ? 29.748 -6.843 -12.347 1.00 94.12 189 GLN A C 1
ATOM 1361 O O . GLN A 1 189 ? 29.351 -7.761 -13.055 1.00 94.12 189 GLN A O 1
ATOM 1366 N N . VAL A 1 190 ? 29.408 -5.567 -12.565 1.00 93.62 190 VAL A N 1
ATOM 1367 C CA . VAL A 1 190 ? 28.468 -5.135 -13.620 1.00 93.62 190 VAL A CA 1
ATOM 1368 C C . VAL A 1 190 ? 29.097 -5.172 -15.022 1.00 93.62 190 VAL A C 1
ATOM 1370 O O . VAL A 1 190 ? 28.411 -5.427 -16.009 1.00 93.62 190 VAL A O 1
ATOM 1373 N N . ALA A 1 191 ? 30.411 -4.952 -15.136 1.00 94.12 191 ALA A N 1
ATOM 1374 C CA . ALA A 1 191 ? 31.137 -4.977 -16.405 1.00 94.12 191 ALA A CA 1
ATOM 1375 C C . ALA A 1 191 ? 32.541 -5.611 -16.269 1.00 94.12 191 ALA A C 1
ATOM 1377 O O . ALA A 1 191 ? 33.553 -4.916 -16.412 1.00 94.12 191 ALA A O 1
ATOM 1378 N N . PRO A 1 192 ? 32.656 -6.943 -16.071 1.00 92.19 192 PRO A N 1
ATOM 1379 C CA . PRO A 1 192 ? 33.950 -7.623 -15.921 1.00 92.19 192 PRO A CA 1
ATOM 1380 C C . PRO A 1 192 ? 34.937 -7.338 -17.068 1.00 92.19 192 PRO A C 1
ATOM 1382 O O . PRO A 1 192 ? 36.136 -7.165 -16.848 1.00 92.19 192 PRO A O 1
ATOM 1385 N N . CYS A 1 193 ? 34.434 -7.204 -18.299 1.00 92.06 193 CYS A N 1
ATOM 1386 C CA . CYS A 1 193 ? 35.237 -6.869 -19.477 1.00 92.06 193 CYS A CA 1
ATOM 1387 C C . CYS A 1 193 ? 35.855 -5.457 -19.431 1.00 92.06 193 CYS A C 1
ATOM 1389 O O . CYS A 1 193 ? 36.910 -5.238 -20.028 1.00 92.06 193 CYS A O 1
ATOM 1391 N N . ALA A 1 194 ? 35.249 -4.512 -18.701 1.00 88.38 194 ALA A N 1
ATOM 1392 C CA . ALA A 1 194 ? 35.756 -3.147 -18.566 1.00 88.38 194 ALA A CA 1
ATOM 1393 C C . ALA A 1 194 ? 36.993 -3.065 -17.654 1.00 88.38 194 ALA A C 1
ATOM 1395 O O . ALA A 1 194 ? 37.814 -2.168 -17.838 1.00 88.38 194 ALA A O 1
ATOM 1396 N N . VAL A 1 195 ? 37.156 -4.014 -16.720 1.00 88.75 195 VAL A N 1
ATOM 1397 C CA . VAL A 1 195 ? 38.339 -4.110 -15.840 1.00 88.75 195 VAL A CA 1
ATOM 1398 C C . VAL A 1 195 ? 39.380 -5.121 -16.329 1.00 88.75 195 VAL A C 1
ATOM 1400 O O . VAL A 1 195 ? 40.571 -4.919 -16.110 1.00 88.75 195 VAL A O 1
ATOM 1403 N N . GLN A 1 196 ? 38.962 -6.193 -17.012 1.00 85.25 196 GLN A N 1
ATOM 1404 C CA . GLN A 1 196 ? 39.874 -7.207 -17.565 1.00 85.25 196 GLN A CA 1
ATOM 1405 C C . GLN A 1 196 ? 40.587 -6.734 -18.843 1.00 85.25 196 GLN A C 1
ATOM 1407 O O . GLN A 1 196 ? 41.695 -7.184 -19.135 1.00 85.25 196 GLN A O 1
ATOM 1412 N N . GLY A 1 197 ? 39.966 -5.813 -19.589 1.00 73.00 197 GLY A N 1
ATOM 1413 C CA . GLY A 1 197 ? 40.428 -5.376 -20.903 1.00 73.00 197 GLY A CA 1
ATOM 1414 C C . GLY A 1 197 ? 40.068 -6.367 -22.015 1.00 73.00 197 GLY A C 1
ATOM 1415 O O . GLY A 1 197 ? 39.923 -7.569 -21.800 1.00 73.00 197 GLY A O 1
ATOM 1416 N N . GLY A 1 198 ? 39.907 -5.858 -23.235 1.00 75.50 198 GLY A N 1
ATOM 1417 C CA . GLY A 1 198 ? 39.478 -6.652 -24.385 1.00 75.50 198 GLY A CA 1
ATOM 1418 C C . GLY A 1 198 ? 39.024 -5.771 -25.544 1.00 75.50 198 GLY A C 1
ATOM 1419 O O . GLY A 1 198 ? 39.396 -4.600 -25.625 1.00 75.50 198 GLY A O 1
ATOM 1420 N N . ASP A 1 199 ? 38.204 -6.327 -26.436 1.00 88.69 199 ASP A N 1
ATOM 1421 C CA . ASP A 1 199 ? 37.505 -5.527 -27.441 1.00 88.69 199 ASP A CA 1
ATOM 1422 C C . ASP A 1 199 ? 36.397 -4.684 -26.787 1.00 88.69 199 ASP A C 1
ATOM 1424 O O . ASP A 1 199 ? 35.499 -5.206 -26.123 1.00 88.69 199 ASP A O 1
ATOM 1428 N N . ALA A 1 200 ? 36.455 -3.370 -27.005 1.00 88.06 200 ALA A N 1
ATOM 1429 C CA . ALA A 1 200 ? 35.475 -2.421 -26.496 1.00 88.06 200 ALA A CA 1
ATOM 1430 C C . ALA A 1 200 ? 34.079 -2.636 -27.103 1.00 88.06 200 ALA A C 1
ATOM 1432 O O . ALA A 1 200 ? 33.087 -2.419 -26.408 1.00 88.06 200 ALA A O 1
ATOM 1433 N N . ALA A 1 201 ? 33.987 -3.090 -28.362 1.00 91.56 201 ALA A N 1
ATOM 1434 C CA . ALA A 1 201 ? 32.702 -3.353 -29.006 1.00 91.56 201 ALA A CA 1
ATOM 1435 C C . ALA A 1 201 ? 32.031 -4.602 -28.415 1.00 91.56 201 ALA A C 1
ATOM 1437 O O . ALA A 1 201 ? 30.877 -4.526 -28.005 1.00 91.56 201 ALA A O 1
ATOM 1438 N N . ALA A 1 202 ? 32.759 -5.714 -28.273 1.00 93.12 202 ALA A N 1
ATOM 1439 C CA . ALA A 1 202 ? 32.276 -6.898 -27.563 1.00 93.12 202 ALA A CA 1
ATOM 1440 C C . ALA A 1 202 ? 31.902 -6.600 -26.097 1.00 93.12 202 ALA A C 1
ATOM 1442 O O . ALA A 1 202 ? 30.885 -7.095 -25.617 1.00 93.12 202 ALA A O 1
ATOM 1443 N N . CYS A 1 203 ? 32.684 -5.768 -25.395 1.00 93.44 203 CYS A N 1
ATOM 1444 C CA . CYS A 1 203 ? 32.392 -5.401 -24.007 1.00 93.44 203 CYS A CA 1
ATOM 1445 C C . CYS A 1 203 ? 31.096 -4.585 -23.879 1.00 93.44 203 CYS A C 1
ATOM 1447 O O . CYS A 1 203 ? 30.227 -4.945 -23.086 1.00 93.44 203 CYS A O 1
ATOM 1449 N N . ARG A 1 204 ? 30.914 -3.552 -24.716 1.00 95.25 204 ARG A N 1
ATOM 1450 C CA . ARG A 1 204 ? 29.640 -2.826 -24.830 1.00 95.25 204 ARG A CA 1
ATOM 1451 C C . ARG A 1 204 ? 28.491 -3.776 -25.125 1.00 95.25 204 ARG A C 1
ATOM 1453 O O . ARG A 1 204 ? 27.455 -3.710 -24.472 1.00 95.25 204 ARG A O 1
ATOM 1460 N N . ASP A 1 205 ? 28.642 -4.612 -26.146 1.00 94.44 205 ASP A N 1
ATOM 1461 C CA . ASP A 1 205 ? 27.558 -5.448 -26.651 1.00 94.44 205 ASP A CA 1
ATOM 1462 C C . ASP A 1 205 ? 27.114 -6.496 -25.618 1.00 94.44 205 ASP A C 1
ATOM 1464 O O . ASP A 1 205 ? 25.921 -6.777 -25.537 1.00 94.44 205 ASP A O 1
ATOM 1468 N N . ALA A 1 206 ? 28.030 -6.985 -24.773 1.00 93.69 206 ALA A N 1
ATOM 1469 C CA . ALA A 1 206 ? 27.707 -7.816 -23.616 1.00 93.69 206 ALA A CA 1
ATOM 1470 C C . ALA A 1 206 ? 27.012 -7.025 -22.491 1.00 93.69 206 ALA A C 1
ATOM 1472 O O . ALA A 1 206 ? 25.932 -7.412 -22.051 1.00 93.69 206 ALA A O 1
ATOM 1473 N N . VAL A 1 207 ? 27.585 -5.899 -22.044 1.00 95.00 207 VAL A N 1
ATOM 1474 C CA . VAL A 1 207 ? 27.043 -5.132 -20.903 1.00 95.00 207 VAL A CA 1
ATOM 1475 C C . VAL A 1 207 ? 25.686 -4.503 -21.232 1.00 95.00 207 VAL A C 1
ATOM 1477 O O . VAL A 1 207 ? 24.776 -4.553 -20.413 1.00 95.00 207 VAL A O 1
ATOM 1480 N N . THR A 1 208 ? 25.509 -3.959 -22.440 1.00 96.31 208 THR A N 1
ATOM 1481 C CA . THR A 1 208 ? 24.224 -3.380 -22.881 1.00 96.31 208 THR A CA 1
ATOM 1482 C C . THR A 1 208 ? 23.139 -4.433 -23.093 1.00 96.31 208 THR A C 1
ATOM 1484 O O . THR A 1 208 ? 21.970 -4.128 -22.873 1.00 96.31 208 THR A O 1
ATOM 1487 N N . ALA A 1 209 ? 23.493 -5.664 -23.489 1.00 94.56 209 ALA A N 1
ATOM 1488 C CA . ALA A 1 209 ? 22.545 -6.777 -23.509 1.00 94.56 209 ALA A CA 1
ATOM 1489 C C . ALA A 1 209 ? 22.105 -7.151 -22.089 1.00 94.56 209 ALA A C 1
ATOM 1491 O O . ALA A 1 209 ? 20.911 -7.257 -21.829 1.00 94.56 209 ALA A O 1
ATOM 1492 N N . GLU A 1 210 ? 23.064 -7.322 -21.180 1.00 94.31 210 GLU A N 1
ATOM 1493 C CA . GLU A 1 210 ? 22.818 -7.909 -19.865 1.00 94.31 210 GLU A CA 1
ATOM 1494 C C . GLU A 1 210 ? 22.163 -6.936 -18.876 1.00 94.31 210 GLU A C 1
ATOM 1496 O O . GLU A 1 210 ? 21.135 -7.272 -18.288 1.00 94.31 210 GLU A O 1
ATOM 1501 N N . LEU A 1 211 ? 22.668 -5.699 -18.762 1.00 95.75 211 LEU A N 1
ATOM 1502 C CA . LEU A 1 211 ? 22.008 -4.660 -17.960 1.00 95.75 211 LEU A CA 1
ATOM 1503 C C . LEU A 1 211 ? 20.587 -4.400 -18.457 1.00 95.75 211 LEU A C 1
ATOM 1505 O O . LEU A 1 211 ? 19.678 -4.283 -17.646 1.00 95.75 211 LEU A O 1
ATOM 1509 N N . GLY A 1 212 ? 20.381 -4.328 -19.775 1.00 95.19 212 GLY A N 1
ATOM 1510 C CA . GLY A 1 212 ? 19.056 -4.086 -20.337 1.00 95.19 212 GLY A CA 1
ATOM 1511 C C . GLY A 1 212 ? 18.096 -5.262 -20.136 1.00 95.19 212 GLY A C 1
ATOM 1512 O O . GLY A 1 212 ? 16.948 -5.037 -19.768 1.00 95.19 212 GLY A O 1
ATOM 1513 N N . ARG A 1 213 ? 18.565 -6.510 -20.295 1.00 95.56 213 ARG A N 1
ATOM 1514 C CA . ARG A 1 213 ? 17.780 -7.728 -20.016 1.00 95.56 213 ARG A CA 1
ATOM 1515 C C . ARG A 1 213 ? 17.303 -7.779 -18.565 1.00 95.56 213 ARG A C 1
ATOM 1517 O O . ARG A 1 213 ? 16.148 -8.115 -18.322 1.00 95.56 213 ARG A O 1
ATOM 1524 N N . ARG A 1 214 ? 18.186 -7.458 -17.612 1.00 96.19 214 ARG A N 1
ATOM 1525 C CA . ARG A 1 214 ? 17.857 -7.437 -16.179 1.00 96.19 214 ARG A CA 1
ATOM 1526 C C . ARG A 1 214 ? 16.966 -6.245 -15.819 1.00 96.19 214 ARG A C 1
ATOM 1528 O O . ARG A 1 214 ? 15.914 -6.445 -15.224 1.00 96.19 214 ARG A O 1
ATOM 1535 N N . ALA A 1 215 ? 17.324 -5.033 -16.247 1.00 96.19 215 ALA A N 1
ATOM 1536 C CA . ALA A 1 215 ? 16.579 -3.811 -15.935 1.00 96.19 215 ALA A CA 1
ATOM 1537 C C . ALA A 1 215 ? 15.156 -3.806 -16.513 1.00 96.19 215 ALA A C 1
ATOM 1539 O O . ALA A 1 215 ? 14.229 -3.396 -15.822 1.00 96.19 215 ALA A O 1
ATOM 1540 N N . PHE A 1 216 ? 14.985 -4.255 -17.763 1.00 95.00 216 PHE A N 1
ATOM 1541 C CA . PHE A 1 216 ? 13.685 -4.278 -18.451 1.00 95.00 216 PHE A CA 1
ATOM 1542 C C . PHE A 1 216 ? 12.999 -5.648 -18.348 1.00 95.00 216 PHE A C 1
ATOM 1544 O O . PHE A 1 216 ? 11.962 -5.855 -18.960 1.00 95.00 216 PHE A O 1
ATOM 1551 N N . ARG A 1 217 ? 13.573 -6.594 -17.585 1.00 95.06 217 ARG A N 1
ATOM 1552 C CA . ARG A 1 217 ? 12.932 -7.848 -17.124 1.00 95.06 217 ARG A CA 1
ATOM 1553 C C . ARG A 1 217 ? 12.518 -8.822 -18.245 1.00 95.06 217 ARG A C 1
ATOM 1555 O O . ARG A 1 217 ? 11.853 -9.823 -17.993 1.00 95.06 217 ARG A O 1
ATOM 1562 N N . ARG A 1 218 ? 12.966 -8.573 -19.479 1.00 93.81 218 ARG A N 1
ATOM 1563 C CA . ARG A 1 218 ? 12.712 -9.371 -20.690 1.00 93.81 218 ARG A CA 1
ATOM 1564 C C . ARG A 1 218 ? 13.847 -9.209 -21.714 1.00 93.81 218 ARG A C 1
ATOM 1566 O O . ARG A 1 218 ? 14.701 -8.333 -21.559 1.00 93.81 218 ARG A O 1
ATOM 1573 N N . PRO A 1 219 ? 13.883 -10.001 -22.802 1.00 91.94 219 PRO A N 1
ATOM 1574 C CA . PRO A 1 219 ? 14.750 -9.728 -23.943 1.00 91.94 219 PRO A CA 1
ATOM 1575 C C . PRO A 1 219 ? 14.521 -8.318 -24.511 1.00 91.94 219 PRO A C 1
ATOM 1577 O O . PRO A 1 219 ? 13.386 -7.860 -24.653 1.00 91.94 219 PRO A O 1
ATOM 1580 N N . LEU A 1 220 ? 15.612 -7.632 -24.854 1.00 87.62 220 LEU A N 1
ATOM 1581 C CA . LEU A 1 220 ? 15.563 -6.280 -25.411 1.00 87.62 220 LEU A CA 1
ATOM 1582 C C . LEU A 1 220 ? 14.994 -6.259 -26.831 1.00 87.62 220 LEU A C 1
ATOM 1584 O O . LEU A 1 220 ? 15.433 -7.015 -27.704 1.00 87.62 220 LEU A O 1
ATOM 1588 N N . ALA A 1 221 ? 14.116 -5.298 -27.102 1.00 84.81 221 ALA A N 1
ATOM 1589 C CA . ALA A 1 221 ? 13.719 -4.960 -28.456 1.00 84.81 221 ALA A CA 1
ATOM 1590 C C . ALA A 1 221 ? 14.914 -4.359 -29.234 1.00 84.81 221 ALA A C 1
ATOM 1592 O O . ALA A 1 221 ? 15.773 -3.686 -28.649 1.00 84.81 221 ALA A O 1
ATOM 1593 N N . PRO A 1 222 ? 14.980 -4.509 -30.574 1.00 83.50 222 PRO A N 1
ATOM 1594 C CA . PRO A 1 222 ? 16.113 -4.018 -31.367 1.00 83.50 222 PRO A CA 1
ATOM 1595 C C . PRO A 1 222 ? 16.392 -2.511 -31.231 1.00 83.50 222 PRO A C 1
ATOM 1597 O O . PRO A 1 222 ? 17.536 -2.087 -31.384 1.00 83.50 222 PRO A O 1
ATOM 1600 N N . ILE A 1 223 ? 15.362 -1.707 -30.939 1.00 80.62 223 ILE A N 1
ATOM 1601 C CA . ILE A 1 223 ? 15.491 -0.262 -30.704 1.00 80.62 223 ILE A CA 1
ATOM 1602 C C . ILE A 1 223 ? 16.096 0.053 -29.329 1.00 80.62 223 ILE A C 1
ATOM 1604 O O . ILE A 1 223 ? 16.983 0.893 -29.235 1.00 80.62 223 ILE A O 1
ATOM 1608 N N . GLU A 1 224 ? 15.699 -0.665 -28.281 1.00 86.56 224 GLU A N 1
ATOM 1609 C CA . GLU A 1 224 ? 16.216 -0.499 -26.916 1.00 86.56 224 GLU A CA 1
ATOM 1610 C C . GLU A 1 224 ? 17.696 -0.876 -26.847 1.00 86.56 224 GLU A C 1
ATOM 1612 O O . GLU A 1 224 ? 18.524 -0.131 -26.326 1.00 86.56 224 GLU A O 1
ATOM 1617 N N . HIS A 1 225 ? 18.050 -1.997 -27.480 1.00 85.75 225 HIS A N 1
ATOM 1618 C CA . HIS A 1 225 ? 19.432 -2.443 -27.602 1.00 85.75 225 HIS A CA 1
ATOM 1619 C C . HIS A 1 225 ? 20.299 -1.447 -28.398 1.00 85.75 225 HIS A C 1
ATOM 1621 O O . HIS A 1 225 ? 21.489 -1.302 -28.121 1.00 85.75 225 HIS A O 1
ATOM 1627 N N . ALA A 1 226 ? 19.718 -0.714 -29.356 1.00 84.44 226 ALA A N 1
ATOM 1628 C CA . ALA A 1 226 ? 20.401 0.376 -30.054 1.00 84.44 226 ALA A CA 1
ATOM 1629 C C . ALA A 1 226 ? 20.540 1.643 -29.185 1.00 84.44 226 ALA A C 1
ATOM 1631 O O . ALA A 1 226 ? 21.591 2.283 -29.220 1.00 84.44 226 ALA A O 1
ATOM 1632 N N . LEU A 1 227 ? 19.526 1.987 -28.382 1.00 82.62 227 LEU A N 1
ATOM 1633 C CA . LEU A 1 227 ? 19.550 3.132 -27.463 1.00 82.62 227 LEU A CA 1
ATOM 1634 C C . LEU A 1 227 ? 20.584 2.947 -26.343 1.00 82.62 227 LEU A C 1
ATOM 1636 O O . LEU A 1 227 ? 21.395 3.843 -26.118 1.00 82.62 227 LEU A O 1
ATOM 1640 N N . LEU A 1 228 ? 20.637 1.771 -25.708 1.00 90.19 228 LEU A N 1
ATOM 1641 C CA . LEU A 1 228 ? 21.643 1.465 -24.682 1.00 90.19 228 LEU A CA 1
ATOM 1642 C C . LEU A 1 228 ? 23.072 1.469 -25.258 1.00 90.19 228 LEU A C 1
ATOM 1644 O O . LEU A 1 228 ? 23.999 1.942 -24.604 1.00 90.19 228 LEU A O 1
ATOM 1648 N N . LYS A 1 229 ? 23.264 1.033 -26.512 1.00 92.19 229 LYS A N 1
ATOM 1649 C CA . LYS A 1 229 ? 24.564 1.148 -27.203 1.00 92.19 229 LYS A CA 1
ATOM 1650 C C . LYS A 1 229 ? 24.935 2.585 -27.556 1.00 92.19 229 LYS A C 1
ATOM 1652 O O . LYS A 1 229 ? 26.107 2.931 -27.450 1.00 92.19 229 LYS A O 1
ATOM 1657 N N . LEU A 1 230 ? 23.969 3.424 -27.930 1.00 91.25 230 LEU A N 1
ATOM 1658 C CA . LEU A 1 230 ? 24.199 4.853 -28.159 1.00 91.25 230 LEU A CA 1
ATOM 1659 C C . LEU A 1 230 ? 24.589 5.573 -26.856 1.00 91.25 230 LEU A C 1
ATOM 1661 O O . LEU A 1 230 ? 25.517 6.379 -26.862 1.00 91.25 230 LEU A O 1
ATOM 1665 N N . ALA A 1 231 ? 23.928 5.238 -25.744 1.00 91.19 231 ALA A N 1
ATOM 1666 C CA . ALA A 1 231 ? 24.275 5.724 -24.411 1.00 91.19 231 ALA A CA 1
ATOM 1667 C C . ALA A 1 231 ? 25.693 5.299 -23.995 1.00 91.19 231 ALA A C 1
ATOM 1669 O O . ALA A 1 231 ? 26.484 6.142 -23.568 1.00 91.19 231 ALA A O 1
ATOM 1670 N N . TRP A 1 232 ? 26.051 4.024 -24.194 1.00 95.69 232 TRP A N 1
ATOM 1671 C CA . TRP A 1 232 ? 27.421 3.557 -23.980 1.00 95.69 232 TRP A CA 1
ATOM 1672 C C . TRP A 1 232 ? 28.428 4.330 -24.831 1.00 95.69 232 TRP A C 1
ATOM 1674 O O . TRP A 1 232 ? 29.402 4.852 -24.295 1.00 95.69 232 TRP A O 1
ATOM 1684 N N . ASP A 1 233 ? 28.220 4.397 -26.150 1.00 91.88 233 ASP A N 1
ATOM 1685 C CA . ASP A 1 233 ? 29.179 5.006 -27.075 1.00 91.88 233 ASP A CA 1
ATOM 1686 C C . ASP A 1 233 ? 29.400 6.488 -26.732 1.00 91.88 233 ASP A C 1
ATOM 1688 O O . ASP A 1 233 ? 30.542 6.946 -26.717 1.00 91.88 233 ASP A O 1
ATOM 1692 N N . ALA A 1 234 ? 28.339 7.216 -26.363 1.00 91.19 234 ALA A N 1
ATOM 1693 C CA . ALA A 1 234 ? 28.431 8.588 -25.874 1.00 91.19 234 ALA A CA 1
ATOM 1694 C C . ALA A 1 234 ? 29.255 8.687 -24.576 1.00 91.19 234 ALA A C 1
ATOM 1696 O O . ALA A 1 234 ? 30.250 9.415 -24.542 1.00 91.19 234 ALA A O 1
ATOM 1697 N N . GLY A 1 235 ? 28.911 7.916 -23.536 1.00 93.62 235 GLY A N 1
ATOM 1698 C CA . GLY A 1 235 ? 29.629 7.931 -22.253 1.00 93.62 235 GLY A CA 1
ATOM 1699 C C . GLY A 1 235 ? 31.094 7.496 -22.380 1.00 93.62 235 GLY A C 1
ATOM 1700 O O . GLY A 1 235 ? 31.980 8.025 -21.700 1.00 93.62 235 GLY A O 1
ATOM 1701 N N . ALA A 1 236 ? 31.379 6.593 -23.321 1.00 93.50 236 ALA A N 1
ATOM 1702 C CA . ALA A 1 236 ? 32.722 6.119 -23.619 1.00 93.50 236 ALA A CA 1
ATOM 1703 C C . ALA A 1 236 ? 33.623 7.181 -24.267 1.00 93.50 236 ALA A C 1
ATOM 1705 O O . ALA A 1 236 ? 34.841 7.119 -24.082 1.00 93.50 236 ALA A O 1
ATOM 1706 N N . THR A 1 237 ? 33.063 8.187 -24.954 1.00 91.94 237 THR A N 1
ATOM 1707 C CA . THR A 1 237 ? 33.862 9.335 -25.430 1.00 91.94 237 THR A CA 1
ATOM 1708 C C . THR A 1 237 ? 34.359 10.233 -24.297 1.00 91.94 237 THR A C 1
ATOM 1710 O O . THR A 1 237 ? 35.404 10.863 -24.447 1.00 91.94 237 THR A O 1
ATOM 1713 N N . THR A 1 238 ? 33.647 10.279 -23.165 1.00 86.12 238 THR A N 1
ATOM 1714 C CA . THR A 1 238 ? 33.993 11.125 -22.013 1.00 86.12 238 THR A CA 1
ATOM 1715 C C . THR A 1 238 ? 34.998 10.447 -21.082 1.00 86.12 238 THR A C 1
ATOM 1717 O O . THR A 1 238 ? 36.037 11.033 -20.784 1.00 86.12 238 THR A O 1
ATOM 1720 N N . SER A 1 239 ? 34.715 9.210 -20.652 1.00 90.00 239 SER A N 1
ATOM 1721 C CA . SER A 1 239 ? 35.473 8.534 -19.579 1.00 90.00 239 SER A CA 1
ATOM 1722 C C . SER A 1 239 ? 35.837 7.075 -19.901 1.00 90.00 239 SER A C 1
ATOM 1724 O O . SER A 1 239 ? 36.016 6.257 -18.997 1.00 90.00 239 SER A O 1
ATOM 1726 N N . GLY A 1 240 ? 35.933 6.713 -21.185 1.00 90.94 240 GLY A N 1
ATOM 1727 C CA . GLY A 1 240 ? 36.260 5.348 -21.615 1.00 90.94 240 GLY A CA 1
ATOM 1728 C C . GLY A 1 240 ? 35.212 4.313 -21.184 1.00 90.94 240 GLY A C 1
ATOM 1729 O O . GLY A 1 240 ? 34.057 4.652 -20.943 1.00 90.94 240 GLY A O 1
ATOM 1730 N N . LEU A 1 241 ? 35.601 3.037 -21.068 1.00 92.62 241 LEU A N 1
ATOM 1731 C CA . LEU A 1 241 ? 34.659 1.940 -20.770 1.00 92.62 241 LEU A CA 1
ATOM 1732 C C . LEU A 1 241 ? 33.845 2.190 -19.483 1.00 92.62 241 LEU A C 1
ATOM 1734 O O . LEU A 1 241 ? 32.655 1.901 -19.450 1.00 92.62 241 LEU A O 1
ATOM 1738 N N . ALA A 1 242 ? 34.461 2.807 -18.470 1.00 93.06 242 ALA A N 1
ATOM 1739 C CA . ALA A 1 242 ? 33.805 3.238 -17.235 1.00 93.06 242 ALA A CA 1
ATOM 1740 C C . ALA A 1 242 ? 32.671 4.257 -17.485 1.00 93.06 242 ALA A C 1
ATOM 1742 O O . ALA A 1 242 ? 31.563 4.084 -16.984 1.00 93.06 242 ALA A O 1
ATOM 1743 N N . GLY A 1 243 ? 32.907 5.275 -18.321 1.00 95.19 243 GLY A N 1
ATOM 1744 C CA . GLY A 1 243 ? 31.869 6.231 -18.730 1.00 95.19 243 GLY A CA 1
ATOM 1745 C C . GLY A 1 243 ? 30.757 5.600 -19.571 1.00 95.19 243 GLY A C 1
ATOM 1746 O O . GLY A 1 243 ? 29.594 5.976 -19.435 1.00 95.19 243 GLY A O 1
ATOM 1747 N N . GLY A 1 244 ? 31.099 4.610 -20.403 1.00 95.50 244 GLY A N 1
ATOM 1748 C CA . GLY A 1 244 ? 30.122 3.820 -21.157 1.00 95.50 244 GLY A CA 1
ATOM 1749 C C . GLY A 1 244 ? 29.178 3.035 -20.241 1.00 95.50 244 GLY A C 1
ATOM 1750 O O . GLY A 1 244 ? 27.962 3.091 -20.426 1.00 95.50 244 GLY A O 1
ATOM 1751 N N . VAL A 1 245 ? 29.716 2.387 -19.200 1.00 96.81 245 VAL A N 1
ATOM 1752 C CA . VAL A 1 245 ? 28.922 1.726 -18.148 1.00 96.81 245 VAL A CA 1
ATOM 1753 C C . VAL A 1 245 ? 28.028 2.737 -17.424 1.00 96.81 245 VAL A C 1
ATOM 1755 O O . VAL A 1 245 ? 26.819 2.524 -17.367 1.00 96.81 245 VAL A O 1
ATOM 1758 N N . ALA A 1 246 ? 28.581 3.861 -16.949 1.00 97.88 246 ALA A N 1
ATOM 1759 C CA . ALA A 1 246 ? 27.820 4.874 -16.210 1.00 97.88 246 ALA A CA 1
ATOM 1760 C C . ALA A 1 246 ? 26.602 5.388 -16.997 1.00 97.88 246 ALA A C 1
ATOM 1762 O O . ALA A 1 246 ? 25.480 5.387 -16.488 1.00 97.88 246 ALA A O 1
ATOM 1763 N N . LEU A 1 247 ? 26.790 5.794 -18.259 1.00 97.25 247 LEU A N 1
ATOM 1764 C CA . LEU A 1 247 ? 25.683 6.330 -19.055 1.00 97.25 247 LEU A CA 1
ATOM 1765 C C . LEU A 1 247 ? 24.698 5.237 -19.510 1.00 97.25 247 LEU A C 1
ATOM 1767 O O . LEU A 1 247 ? 23.514 5.527 -19.675 1.00 97.25 247 LEU A O 1
ATOM 1771 N N . THR A 1 248 ? 25.138 3.977 -19.621 1.00 97.81 248 THR A N 1
ATOM 1772 C CA . THR A 1 248 ? 24.236 2.827 -19.831 1.00 97.81 248 THR A CA 1
ATOM 1773 C C . THR A 1 248 ? 23.329 2.608 -18.620 1.00 97.81 248 THR A C 1
ATOM 1775 O O . THR A 1 248 ? 22.118 2.516 -18.799 1.00 97.81 248 THR A O 1
ATOM 1778 N N . ILE A 1 249 ? 23.879 2.596 -17.397 1.00 98.56 249 ILE A N 1
ATOM 1779 C CA . ILE A 1 249 ? 23.102 2.456 -16.151 1.00 98.56 249 ILE A CA 1
ATOM 1780 C C . ILE A 1 249 ? 22.079 3.589 -16.032 1.00 98.56 249 ILE A C 1
ATOM 1782 O O . ILE A 1 249 ? 20.894 3.324 -15.853 1.00 98.56 249 ILE A O 1
ATOM 1786 N N . ARG A 1 250 ? 22.504 4.845 -16.226 1.00 98.25 250 ARG A N 1
ATOM 1787 C CA . ARG A 1 250 ? 21.604 6.012 -16.192 1.00 98.25 250 ARG A CA 1
ATOM 1788 C C . ARG A 1 250 ? 20.468 5.913 -17.211 1.00 98.25 250 ARG A C 1
ATOM 1790 O O . ARG A 1 250 ? 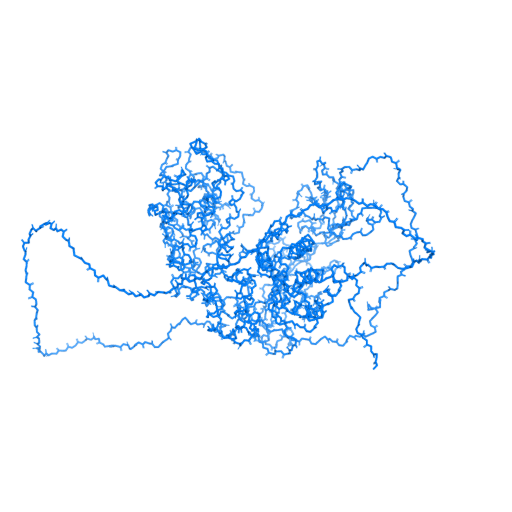19.340 6.269 -16.899 1.00 98.25 250 ARG A O 1
ATOM 1797 N N . THR A 1 251 ? 20.752 5.412 -18.413 1.00 95.38 251 THR A N 1
ATOM 1798 C CA . THR A 1 251 ? 19.741 5.243 -19.473 1.00 95.38 251 THR A CA 1
ATOM 1799 C C . THR A 1 251 ? 18.795 4.072 -19.192 1.00 95.38 251 THR A C 1
ATOM 1801 O O . THR A 1 251 ? 17.630 4.132 -19.571 1.00 95.38 251 THR A O 1
ATOM 1804 N N . ALA A 1 252 ? 19.263 3.022 -18.511 1.00 97.31 252 ALA A N 1
ATOM 1805 C CA . ALA A 1 252 ? 18.418 1.921 -18.059 1.00 97.31 252 ALA A CA 1
ATOM 1806 C C . ALA A 1 252 ? 17.488 2.348 -16.909 1.00 97.31 252 ALA A C 1
ATOM 1808 O O . ALA A 1 252 ? 16.281 2.175 -17.031 1.00 97.31 252 ALA A O 1
ATOM 1809 N N . LEU A 1 253 ? 18.020 2.962 -15.845 1.00 98.31 253 LEU A N 1
ATOM 1810 C CA . LEU A 1 253 ? 17.236 3.391 -14.675 1.00 98.31 253 LEU A CA 1
ATOM 1811 C C . LEU A 1 253 ? 16.200 4.483 -14.998 1.00 98.31 253 LEU A C 1
ATOM 1813 O O . LEU A 1 253 ? 15.174 4.556 -14.335 1.00 98.31 253 LEU A O 1
ATOM 1817 N N . LEU A 1 254 ? 16.441 5.301 -16.029 1.00 96.50 254 LEU A N 1
ATOM 1818 C CA . LEU A 1 254 ? 15.501 6.327 -16.512 1.00 96.50 254 LEU A CA 1
ATOM 1819 C C . LEU A 1 254 ? 14.631 5.860 -17.692 1.00 96.50 254 LEU A C 1
ATOM 1821 O O . LEU A 1 254 ? 13.926 6.659 -18.308 1.00 96.50 254 LEU A O 1
ATOM 1825 N N . SER A 1 255 ? 14.677 4.572 -18.036 1.00 94.44 255 SER A N 1
ATOM 1826 C CA . SER A 1 255 ? 13.783 3.992 -19.036 1.00 94.44 255 SER A CA 1
ATOM 1827 C C . SER A 1 255 ? 12.387 3.786 -18.443 1.00 94.44 255 SER A C 1
ATOM 1829 O O . SER A 1 255 ? 12.282 3.244 -17.339 1.00 94.44 255 SER A O 1
ATOM 1831 N N . PRO A 1 256 ? 11.301 4.069 -19.187 1.00 89.94 256 PRO A N 1
ATOM 1832 C CA . PRO A 1 256 ? 9.959 3.650 -18.790 1.00 89.94 256 PRO A CA 1
ATOM 1833 C C . PRO A 1 256 ? 9.850 2.139 -18.528 1.00 89.94 256 PRO A C 1
ATOM 1835 O O . PRO A 1 256 ? 9.079 1.735 -17.672 1.00 89.94 256 PRO A O 1
ATOM 1838 N N . GLN A 1 257 ? 10.670 1.321 -19.201 1.00 90.31 257 GLN A N 1
ATOM 1839 C CA . GLN A 1 257 ? 10.728 -0.140 -19.026 1.00 90.31 257 GLN A CA 1
ATOM 1840 C C . GLN A 1 257 ? 11.413 -0.585 -17.716 1.00 90.31 257 GLN A C 1
ATOM 1842 O O . GLN A 1 257 ? 11.388 -1.762 -17.381 1.00 90.31 257 GLN A O 1
ATOM 1847 N N . PHE A 1 258 ? 12.063 0.333 -16.990 1.00 96.25 258 PHE A N 1
ATOM 1848 C CA . PHE A 1 258 ? 12.526 0.098 -15.619 1.00 96.25 258 PHE A CA 1
ATOM 1849 C C . PHE A 1 258 ? 11.578 0.764 -14.615 1.00 96.25 258 PHE A C 1
ATOM 1851 O O . PHE A 1 258 ? 11.134 0.118 -13.668 1.00 96.25 258 PHE A O 1
ATOM 1858 N N . LEU A 1 259 ? 11.245 2.041 -14.840 1.00 95.19 259 LEU A N 1
ATOM 1859 C CA . LEU A 1 259 ? 10.438 2.852 -13.923 1.00 95.19 259 LEU A CA 1
ATOM 1860 C C . LEU A 1 259 ? 8.981 2.391 -13.798 1.00 95.19 259 LEU A C 1
ATOM 1862 O O . LEU A 1 259 ? 8.375 2.632 -12.760 1.00 95.19 259 LEU A O 1
ATOM 1866 N N . TYR A 1 260 ? 8.417 1.742 -14.819 1.00 92.06 260 TYR A N 1
ATOM 1867 C CA . TYR A 1 260 ? 7.039 1.261 -14.797 1.00 92.06 260 TYR A CA 1
ATOM 1868 C C . TYR A 1 260 ? 6.985 -0.252 -15.003 1.00 92.06 260 TYR A C 1
ATOM 1870 O O . TYR A 1 260 ? 7.639 -0.795 -15.892 1.00 92.06 260 TYR A O 1
ATOM 1878 N N . ARG A 1 261 ? 6.144 -0.916 -14.211 1.00 88.88 261 ARG A N 1
ATOM 1879 C CA . ARG A 1 261 ? 5.655 -2.276 -14.453 1.00 88.88 261 ARG A CA 1
ATOM 1880 C C . ARG A 1 261 ? 4.536 -2.161 -15.487 1.00 88.88 261 ARG A C 1
ATOM 1882 O O . ARG A 1 261 ? 3.457 -1.643 -15.180 1.00 88.88 261 ARG A O 1
ATOM 1889 N N . VAL A 1 262 ? 4.811 -2.571 -16.724 1.00 69.69 262 VAL A N 1
ATOM 1890 C CA . VAL A 1 262 ? 3.907 -2.411 -17.875 1.00 69.69 262 VAL A CA 1
ATOM 1891 C C . VAL A 1 262 ? 3.571 -3.760 -18.490 1.00 69.69 262 VAL A C 1
ATOM 1893 O O . VAL A 1 262 ? 4.454 -4.502 -18.903 1.00 69.69 262 VAL A O 1
ATOM 1896 N N . THR A 1 263 ? 2.280 -4.063 -18.637 1.00 65.25 263 THR A N 1
ATOM 1897 C CA . THR A 1 263 ? 1.886 -5.180 -19.502 1.00 65.25 263 THR A CA 1
ATOM 1898 C C . THR A 1 263 ? 2.077 -4.742 -20.956 1.00 65.25 263 THR A C 1
ATOM 1900 O O . THR A 1 263 ? 1.374 -3.838 -21.418 1.00 65.25 263 THR A O 1
ATOM 1903 N N . GLU A 1 264 ? 3.024 -5.342 -21.673 1.00 59.31 264 GLU A N 1
ATOM 1904 C CA . GLU A 1 264 ? 3.321 -5.013 -23.066 1.00 59.31 264 GLU A CA 1
ATOM 1905 C C . GLU A 1 264 ? 2.118 -5.290 -23.963 1.00 59.31 264 GLU A C 1
ATOM 1907 O O . GLU A 1 264 ? 1.829 -6.443 -24.292 1.00 59.31 264 GLU A O 1
ATOM 1912 N N . VAL A 1 265 ? 1.439 -4.232 -24.419 1.00 49.97 265 VAL A N 1
ATOM 1913 C CA . VAL A 1 265 ? 0.415 -4.330 -25.466 1.00 49.97 265 VAL A CA 1
ATOM 1914 C C . VAL A 1 265 ? 1.100 -4.756 -26.766 1.00 49.97 265 VAL A C 1
ATOM 1916 O O . VAL A 1 265 ? 1.551 -3.933 -27.563 1.00 49.97 265 VAL A O 1
ATOM 1919 N N . LEU A 1 266 ? 1.214 -6.074 -26.949 1.00 41.84 266 LEU A N 1
ATOM 1920 C CA . LEU A 1 266 ? 1.772 -6.696 -28.141 1.00 41.84 266 LEU A CA 1
ATOM 1921 C C . LEU A 1 266 ? 0.999 -6.190 -29.357 1.00 41.84 266 LEU A C 1
ATOM 1923 O O . LEU A 1 266 ? -0.204 -6.412 -29.473 1.00 41.84 266 LEU A O 1
ATOM 1927 N N . ALA A 1 267 ? 1.699 -5.502 -30.258 1.00 34.12 267 ALA A N 1
ATOM 1928 C CA . ALA A 1 267 ? 1.110 -4.909 -31.450 1.00 34.12 267 ALA A CA 1
ATOM 1929 C C . ALA A 1 267 ? 0.701 -5.999 -32.459 1.00 34.12 267 ALA A C 1
ATOM 1931 O O . ALA A 1 267 ? 1.459 -6.352 -33.365 1.00 34.12 267 ALA A O 1
ATOM 1932 N N . GLY A 1 268 ? -0.505 -6.534 -32.278 1.00 39.88 268 GLY A N 1
ATOM 1933 C CA . GLY A 1 268 ? -1.148 -7.517 -33.138 1.00 39.88 268 GLY A CA 1
ATOM 1934 C C . GLY A 1 268 ? -2.613 -7.699 -32.746 1.00 39.88 268 GLY A C 1
ATOM 1935 O O . GLY A 1 268 ? -2.968 -7.589 -31.574 1.00 39.88 268 GLY A O 1
ATOM 1936 N N . ASP A 1 269 ? -3.461 -7.964 -33.736 1.00 40.88 269 ASP A N 1
ATOM 1937 C CA . ASP A 1 269 ? -4.919 -7.967 -33.593 1.00 40.88 269 ASP A CA 1
ATOM 1938 C C . ASP A 1 269 ? -5.419 -9.248 -32.892 1.00 40.88 269 ASP A C 1
ATOM 1940 O O . ASP A 1 269 ? -5.858 -10.207 -33.529 1.00 40.88 269 ASP A O 1
ATOM 1944 N N . VAL A 1 270 ? -5.307 -9.293 -31.560 1.00 48.06 270 VAL A N 1
ATOM 1945 C CA . VAL A 1 270 ? -5.806 -10.406 -30.736 1.00 48.06 270 VAL A CA 1
ATOM 1946 C C . VAL A 1 270 ? -7.274 -10.163 -30.378 1.00 48.06 270 VAL A C 1
ATOM 1948 O O . VAL A 1 270 ? -7.588 -9.566 -29.351 1.00 48.06 270 VAL A O 1
ATOM 1951 N N . GLU A 1 271 ? -8.185 -10.642 -31.228 1.00 47.12 271 GLU A N 1
ATOM 1952 C CA . GLU A 1 271 ? -9.620 -10.683 -30.920 1.00 47.12 271 GLU A CA 1
ATOM 1953 C C . GLU A 1 271 ? -9.889 -11.587 -29.700 1.00 47.12 271 GLU A C 1
ATOM 1955 O O . GLU A 1 271 ? -9.738 -12.808 -29.769 1.00 47.12 271 GLU A O 1
ATOM 1960 N N . GLY A 1 272 ? -10.318 -11.000 -28.580 1.00 55.19 272 GLY A N 1
ATOM 1961 C CA . GLY A 1 272 ? -10.715 -11.734 -27.377 1.00 55.19 272 GLY A CA 1
ATOM 1962 C C . GLY A 1 272 ? -11.029 -10.810 -26.200 1.00 55.19 272 GLY A C 1
ATOM 1963 O O . GLY A 1 272 ? -10.477 -9.719 -26.104 1.00 55.19 272 GLY A O 1
ATOM 1964 N N . ALA A 1 273 ? -11.910 -11.241 -25.292 1.00 66.25 273 ALA A N 1
ATOM 1965 C CA . ALA A 1 273 ? -12.225 -10.479 -24.076 1.00 66.25 273 ALA A CA 1
ATOM 1966 C C . ALA A 1 273 ? -11.050 -10.463 -23.078 1.00 66.25 273 ALA A C 1
ATOM 1968 O O . ALA A 1 273 ? -10.808 -9.453 -22.420 1.00 66.25 273 ALA A O 1
ATOM 1969 N N . ALA A 1 274 ? -10.289 -11.561 -23.018 1.00 82.62 274 ALA A N 1
ATOM 1970 C CA . ALA A 1 274 ? -9.090 -11.714 -22.203 1.00 82.62 274 ALA A CA 1
ATOM 1971 C C . ALA A 1 274 ? -7.899 -12.124 -23.084 1.00 82.62 274 ALA A C 1
ATOM 1973 O O . ALA A 1 274 ? -7.979 -13.099 -23.834 1.00 82.62 274 ALA A O 1
ATOM 1974 N N . ILE A 1 275 ? -6.788 -11.396 -22.974 1.00 85.69 275 ILE A N 1
ATOM 1975 C CA . ILE A 1 275 ? -5.508 -11.701 -23.621 1.00 85.69 275 ILE A CA 1
ATOM 1976 C C . ILE A 1 275 ? -4.566 -12.274 -22.549 1.00 85.69 275 ILE A C 1
ATOM 1978 O O . ILE A 1 275 ? -4.394 -11.627 -21.512 1.00 85.69 275 ILE A O 1
ATOM 1982 N N . PRO A 1 276 ? -3.953 -13.457 -22.754 1.00 89.62 276 PRO A N 1
ATOM 1983 C CA . PRO A 1 276 ? -2.966 -13.995 -21.820 1.00 89.62 276 PRO A CA 1
ATOM 1984 C C . PRO A 1 276 ? -1.714 -13.120 -21.802 1.00 89.62 276 PRO A C 1
ATOM 1986 O O . PRO A 1 276 ? -1.268 -12.633 -22.844 1.00 89.62 276 PRO A O 1
ATOM 1989 N N . LEU A 1 277 ? -1.143 -12.939 -20.616 1.00 91.00 277 LEU A N 1
ATOM 1990 C CA . LEU A 1 277 ? 0.143 -12.272 -20.459 1.00 91.00 277 LEU A CA 1
ATOM 1991 C C . LEU A 1 277 ? 1.281 -13.215 -20.858 1.00 91.00 277 LEU A C 1
ATOM 1993 O O . LEU A 1 277 ? 1.178 -14.435 -20.729 1.00 91.00 277 LEU A O 1
ATOM 1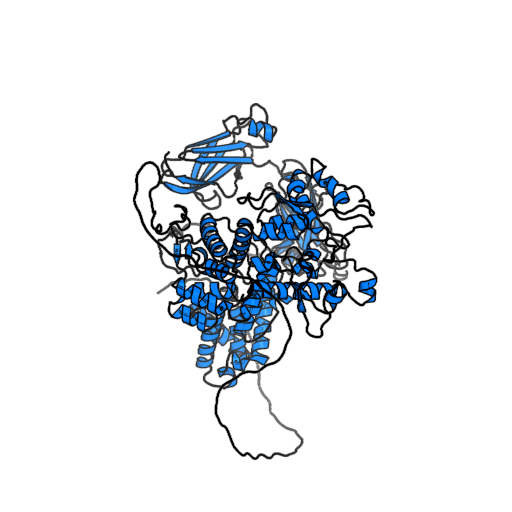997 N N . THR A 1 278 ? 2.376 -12.648 -21.355 1.00 90.81 278 THR A N 1
ATOM 1998 C CA . THR A 1 278 ? 3.593 -13.403 -21.664 1.00 90.81 278 THR A CA 1
ATOM 1999 C C . THR A 1 278 ? 4.287 -13.876 -20.389 1.00 90.81 278 THR A C 1
ATOM 2001 O O . THR A 1 278 ? 4.213 -13.221 -19.349 1.00 90.81 278 THR A O 1
ATOM 2004 N N . GLY A 1 279 ? 5.069 -14.957 -20.480 1.00 94.88 279 GLY A N 1
ATOM 2005 C CA . GLY A 1 279 ? 5.904 -15.422 -19.371 1.00 94.88 279 GLY A CA 1
ATOM 2006 C C . GLY A 1 279 ? 6.790 -14.334 -18.739 1.00 94.88 279 GLY A C 1
ATOM 2007 O O . GLY A 1 279 ? 7.045 -14.397 -17.543 1.00 94.88 279 GLY A O 1
ATOM 2008 N N . TYR A 1 280 ? 7.222 -13.305 -19.482 1.00 95.44 280 TYR A N 1
ATOM 2009 C CA . TYR A 1 280 ? 8.007 -12.198 -18.913 1.00 95.44 280 TYR A CA 1
ATOM 2010 C C . TYR A 1 280 ? 7.157 -11.191 -18.123 1.00 95.44 280 TYR A C 1
ATOM 2012 O O . TYR A 1 280 ? 7.548 -10.816 -17.021 1.00 95.44 280 TYR A O 1
ATOM 2020 N N . GLU A 1 281 ? 5.974 -10.816 -18.621 1.00 93.94 281 GLU A N 1
ATOM 2021 C CA . GLU A 1 281 ? 5.002 -10.014 -17.853 1.00 93.94 281 GLU A CA 1
ATOM 2022 C C . GLU A 1 281 ? 4.568 -10.754 -16.572 1.00 93.94 281 GLU A C 1
ATOM 2024 O O . GLU A 1 281 ? 4.367 -10.140 -15.524 1.00 93.94 281 GLU A O 1
ATOM 2029 N N . LEU A 1 282 ? 4.462 -12.085 -16.634 1.00 96.69 282 LEU A N 1
ATOM 2030 C CA . LEU A 1 282 ? 4.138 -12.939 -15.490 1.00 96.69 282 LEU A CA 1
ATOM 2031 C C . LEU A 1 282 ? 5.305 -13.071 -14.499 1.00 96.69 282 LEU A C 1
ATOM 2033 O O . LEU A 1 282 ? 5.073 -13.028 -13.293 1.00 96.69 282 LEU A O 1
ATOM 2037 N N . ALA A 1 283 ? 6.549 -13.165 -14.979 1.00 97.56 283 ALA A N 1
ATOM 2038 C CA . ALA A 1 283 ? 7.746 -13.120 -14.138 1.00 97.56 283 ALA A CA 1
ATOM 2039 C C . ALA A 1 283 ? 7.855 -11.792 -13.373 1.00 97.56 283 ALA A C 1
ATOM 2041 O O . ALA A 1 283 ? 8.096 -11.800 -12.169 1.00 97.56 283 ALA A O 1
ATOM 2042 N N . GLU A 1 284 ? 7.629 -10.659 -14.044 1.00 95.94 284 GLU A N 1
ATOM 2043 C CA . GLU A 1 284 ? 7.602 -9.339 -13.405 1.00 95.94 284 GLU A CA 1
ATOM 2044 C C . GLU A 1 284 ? 6.448 -9.208 -12.398 1.00 95.94 284 GLU A C 1
ATOM 2046 O O . GLU A 1 284 ? 6.644 -8.703 -11.290 1.00 95.94 284 GLU A O 1
ATOM 2051 N N . ARG A 1 285 ? 5.243 -9.686 -12.738 1.00 95.38 285 ARG A N 1
ATOM 2052 C CA . ARG A 1 285 ? 4.120 -9.702 -11.789 1.00 95.38 285 ARG A CA 1
ATOM 2053 C C . ARG A 1 285 ? 4.437 -10.543 -10.553 1.00 95.38 285 ARG A C 1
ATOM 2055 O O . ARG A 1 285 ? 4.173 -10.072 -9.452 1.00 95.38 285 ARG A O 1
ATOM 2062 N N . LEU A 1 286 ? 5.040 -11.723 -10.717 1.00 97.38 286 LEU A N 1
ATOM 2063 C CA . LEU A 1 286 ? 5.490 -12.581 -9.616 1.00 97.38 286 LEU A CA 1
ATOM 2064 C C . LEU A 1 286 ? 6.552 -11.904 -8.739 1.00 97.38 286 LEU A C 1
ATOM 2066 O O . LEU A 1 286 ? 6.373 -11.829 -7.525 1.00 97.38 286 LEU A O 1
ATOM 2070 N N . SER A 1 287 ? 7.639 -11.393 -9.325 1.00 97.69 287 SER A N 1
ATOM 2071 C CA . SER A 1 287 ? 8.774 -10.880 -8.547 1.00 97.69 287 SER A CA 1
ATOM 2072 C C . SER A 1 287 ? 8.428 -9.616 -7.759 1.00 97.69 287 SER A C 1
ATOM 2074 O O . SER A 1 287 ? 8.803 -9.497 -6.596 1.00 97.69 287 SER A O 1
ATOM 2076 N N . PHE A 1 288 ? 7.659 -8.693 -8.343 1.00 96.75 288 PHE A N 1
ATOM 2077 C CA . PHE A 1 288 ? 7.246 -7.479 -7.638 1.00 96.75 288 PHE A CA 1
ATOM 2078 C C . PHE A 1 288 ? 6.039 -7.687 -6.717 1.00 96.75 288 PHE A C 1
ATOM 2080 O O . PHE A 1 288 ? 5.810 -6.855 -5.845 1.00 96.75 288 PHE A O 1
ATOM 2087 N N . PHE A 1 289 ? 5.259 -8.762 -6.884 1.00 97.06 289 PHE A N 1
ATOM 2088 C CA . PHE A 1 289 ? 4.250 -9.132 -5.889 1.00 97.06 289 PHE A CA 1
ATOM 2089 C C . PHE A 1 289 ? 4.879 -9.804 -4.666 1.00 97.06 289 PHE A C 1
ATOM 2091 O O . PHE A 1 289 ? 4.428 -9.534 -3.563 1.00 97.06 289 PHE A O 1
ATOM 2098 N N . LEU A 1 290 ? 5.890 -10.664 -4.854 1.00 97.38 290 LEU A N 1
ATOM 2099 C CA . LEU A 1 290 ? 6.383 -11.557 -3.797 1.00 97.38 290 LEU A CA 1
ATOM 2100 C C . LEU A 1 290 ? 7.744 -11.170 -3.195 1.00 97.38 290 LEU A C 1
ATOM 2102 O O . LEU A 1 290 ? 8.047 -11.641 -2.106 1.00 97.38 290 LEU A O 1
ATOM 2106 N N . TRP A 1 291 ? 8.556 -10.351 -3.875 1.00 97.31 291 TRP A N 1
ATOM 2107 C CA . TRP A 1 291 ? 9.863 -9.849 -3.404 1.00 97.31 291 TRP A CA 1
ATOM 2108 C C . TRP A 1 291 ? 10.012 -8.321 -3.507 1.00 97.31 291 TRP A C 1
ATOM 2110 O O . TRP A 1 291 ? 11.109 -7.801 -3.306 1.00 97.31 291 TRP A O 1
ATOM 2120 N N . SER A 1 292 ? 8.966 -7.591 -3.911 1.00 97.00 292 SER A N 1
ATOM 2121 C CA . SER A 1 292 ? 9.031 -6.142 -4.183 1.00 97.00 292 SER A CA 1
ATOM 2122 C C . SER A 1 292 ? 10.162 -5.724 -5.161 1.00 97.00 292 SER A C 1
ATOM 2124 O O . SER A 1 292 ? 10.564 -4.565 -5.174 1.00 97.00 292 SER A O 1
ATOM 2126 N N . SER A 1 293 ? 10.706 -6.643 -5.974 1.00 96.88 293 SER A N 1
ATOM 2127 C CA . SER A 1 293 ? 11.943 -6.449 -6.761 1.00 96.88 293 SER A CA 1
ATOM 2128 C C . SER A 1 293 ? 11.862 -7.113 -8.145 1.00 96.88 293 SER A C 1
ATOM 2130 O O . SER A 1 293 ? 10.875 -7.762 -8.497 1.00 96.88 293 SER A O 1
ATOM 2132 N N . MET A 1 294 ? 12.913 -6.960 -8.953 1.00 95.38 294 MET A N 1
ATOM 2133 C CA . MET A 1 294 ? 13.027 -7.559 -10.286 1.00 95.38 294 MET A CA 1
ATOM 2134 C C . MET A 1 294 ? 13.189 -9.100 -10.257 1.00 95.38 294 MET A C 1
ATOM 2136 O O . MET A 1 294 ? 13.700 -9.643 -9.277 1.00 95.38 294 MET A O 1
ATOM 2140 N N . PRO A 1 295 ? 12.812 -9.822 -11.335 1.00 97.75 295 PRO A N 1
ATOM 2141 C CA . PRO A 1 295 ? 12.986 -11.273 -11.436 1.00 97.75 295 PRO A CA 1
ATOM 2142 C C . PRO A 1 295 ? 14.446 -11.727 -11.316 1.00 97.75 295 PRO A C 1
ATOM 2144 O O . PRO A 1 295 ? 15.348 -11.078 -11.853 1.00 97.75 295 PRO A O 1
ATOM 2147 N N . ASP A 1 296 ? 14.683 -12.885 -10.695 1.00 97.44 296 ASP A N 1
ATOM 2148 C CA . ASP A 1 296 ? 15.983 -13.554 -10.783 1.00 97.44 296 ASP A CA 1
ATOM 2149 C C . ASP A 1 296 ? 16.162 -14.298 -12.119 1.00 97.44 296 ASP A C 1
ATOM 2151 O O . ASP A 1 296 ? 15.234 -14.463 -12.913 1.00 97.44 296 ASP A O 1
ATOM 2155 N N . ASP A 1 297 ? 17.390 -14.741 -12.397 1.00 96.19 297 ASP A N 1
ATOM 2156 C CA . ASP A 1 297 ? 17.701 -15.426 -13.657 1.00 96.19 297 ASP A CA 1
ATOM 2157 C C . ASP A 1 297 ? 17.025 -16.798 -1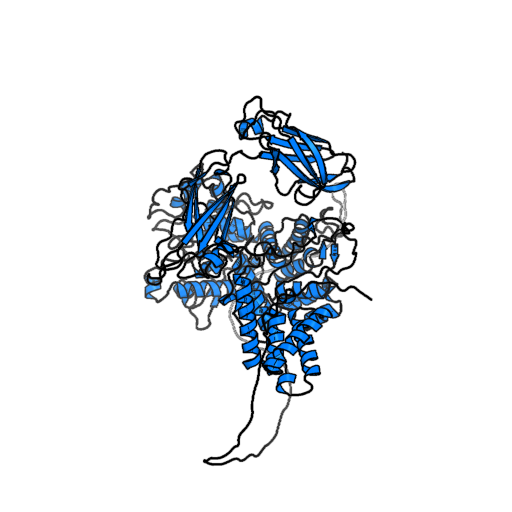3.792 1.00 96.19 297 ASP A C 1
ATOM 2159 O O . ASP A 1 297 ? 16.839 -17.274 -14.913 1.00 96.19 297 ASP A O 1
ATOM 2163 N N . GLU A 1 298 ? 16.613 -17.410 -12.679 1.00 98.00 298 GLU A N 1
ATOM 2164 C CA . GLU A 1 298 ? 15.802 -18.630 -12.673 1.00 98.00 298 GLU A CA 1
ATOM 2165 C C . GLU A 1 298 ? 14.371 -18.331 -13.147 1.00 98.00 298 GLU A C 1
ATOM 2167 O O . GLU A 1 298 ? 13.899 -18.972 -14.087 1.00 98.00 298 GLU A O 1
ATOM 2172 N N . LEU A 1 299 ? 13.728 -17.279 -12.627 1.00 98.31 299 LEU A N 1
ATOM 2173 C CA . LEU A 1 299 ? 12.394 -16.850 -13.055 1.00 98.31 299 LEU A CA 1
ATOM 2174 C C . LEU A 1 299 ? 12.388 -16.310 -14.501 1.00 98.31 299 LEU A C 1
ATOM 2176 O O . LEU A 1 299 ? 11.458 -16.575 -15.266 1.00 98.31 299 LEU A O 1
ATOM 2180 N N . LEU A 1 300 ? 13.454 -15.622 -14.933 1.00 97.62 300 LEU A N 1
ATOM 2181 C CA . LEU A 1 300 ? 13.625 -15.203 -16.334 1.00 97.62 300 LEU A CA 1
ATOM 2182 C C . LEU A 1 300 ? 13.876 -16.386 -17.285 1.00 97.62 300 LEU A C 1
ATOM 2184 O O . LEU A 1 300 ? 13.507 -16.312 -18.462 1.00 97.62 300 LEU A O 1
ATOM 2188 N N . ALA A 1 301 ? 14.470 -17.483 -16.804 1.00 97.81 301 ALA A N 1
ATOM 2189 C CA . ALA A 1 301 ? 14.588 -18.731 -17.556 1.00 97.81 301 ALA A CA 1
ATOM 2190 C C . ALA A 1 301 ? 13.262 -19.516 -17.579 1.00 97.81 301 ALA A C 1
ATOM 2192 O O . ALA A 1 301 ? 12.897 -20.056 -18.626 1.00 97.81 301 ALA A O 1
ATOM 2193 N N . ALA A 1 302 ? 12.502 -19.519 -16.478 1.00 98.31 302 ALA A N 1
ATOM 2194 C CA . ALA A 1 302 ? 11.147 -20.062 -16.417 1.00 98.31 302 ALA A CA 1
ATOM 2195 C C . ALA A 1 302 ? 10.237 -19.372 -17.449 1.00 98.31 302 ALA A C 1
ATOM 2197 O O . ALA A 1 302 ? 9.630 -20.056 -18.278 1.00 98.31 302 ALA A O 1
ATOM 2198 N N . ALA A 1 303 ? 10.250 -18.034 -17.490 1.00 97.06 303 ALA A N 1
ATOM 2199 C CA . ALA A 1 303 ? 9.594 -17.222 -18.516 1.00 97.06 303 ALA A CA 1
ATOM 2200 C C . ALA A 1 303 ? 10.032 -17.604 -19.940 1.00 97.06 303 ALA A C 1
ATOM 2202 O O . ALA A 1 303 ? 9.194 -17.883 -20.794 1.00 97.06 303 ALA A O 1
ATOM 2203 N N . ALA A 1 304 ? 11.345 -17.690 -20.189 1.00 96.12 304 ALA A N 1
ATOM 2204 C CA . ALA A 1 304 ? 11.901 -18.058 -21.496 1.00 96.12 304 ALA A CA 1
ATOM 2205 C C . ALA A 1 304 ? 11.498 -19.468 -21.974 1.00 96.12 304 ALA A C 1
ATOM 2207 O O . ALA A 1 304 ? 11.534 -19.749 -23.173 1.00 96.12 304 ALA A O 1
ATOM 2208 N N . SER A 1 305 ? 11.167 -20.366 -21.041 1.00 97.44 305 SER A N 1
ATOM 2209 C CA . SER A 1 305 ? 10.811 -21.763 -21.314 1.00 97.44 305 SER A CA 1
ATOM 2210 C C . SER A 1 305 ? 9.314 -22.013 -21.537 1.00 97.44 305 SER A C 1
ATOM 2212 O O . SER A 1 305 ? 8.954 -23.112 -21.956 1.00 97.44 305 SER A O 1
ATOM 2214 N N . GLY A 1 306 ? 8.455 -21.025 -21.256 1.00 95.94 306 GLY A N 1
ATOM 2215 C CA . GLY A 1 306 ? 6.996 -21.183 -21.244 1.00 95.94 306 GLY A CA 1
ATOM 2216 C C . GLY A 1 306 ? 6.443 -21.888 -19.996 1.00 95.94 306 GLY A C 1
ATOM 2217 O O . GLY A 1 306 ? 5.281 -22.284 -19.979 1.00 95.94 306 GLY A O 1
ATOM 2218 N N . LEU A 1 307 ? 7.241 -22.060 -18.931 1.00 97.06 307 LEU A N 1
ATOM 2219 C CA . LEU A 1 307 ? 6.770 -22.655 -17.669 1.00 97.06 307 LEU A CA 1
ATOM 2220 C C . LEU A 1 307 ? 5.644 -21.814 -17.042 1.00 97.06 307 LEU A C 1
ATOM 2222 O O . LEU A 1 307 ? 4.626 -22.350 -16.599 1.00 97.06 307 LEU A O 1
ATOM 2226 N N . LEU A 1 308 ? 5.823 -20.490 -17.062 1.00 97.12 308 LEU A N 1
ATOM 2227 C CA . LEU A 1 308 ? 4.895 -19.510 -16.492 1.00 97.12 308 LEU A CA 1
ATOM 2228 C C . LEU A 1 308 ? 3.599 -19.348 -17.305 1.00 97.12 308 LEU A C 1
ATOM 2230 O O . LEU A 1 308 ? 2.638 -18.781 -16.799 1.00 97.12 308 LEU A O 1
ATOM 2234 N N . ASP A 1 309 ? 3.518 -19.911 -18.514 1.00 92.50 309 ASP A N 1
ATOM 2235 C CA . ASP A 1 309 ? 2.293 -19.909 -19.330 1.00 92.50 309 ASP A CA 1
ATOM 2236 C C . ASP A 1 309 ? 1.192 -20.817 -18.720 1.00 92.50 309 ASP A C 1
ATOM 2238 O O . ASP A 1 309 ? 0.066 -20.886 -19.220 1.00 92.50 309 ASP A O 1
ATOM 2242 N N . THR A 1 310 ? 1.505 -21.539 -17.634 1.00 92.69 310 THR A N 1
ATOM 2243 C CA . THR A 1 310 ? 0.616 -22.479 -16.937 1.00 92.69 310 THR A CA 1
ATOM 2244 C C . THR A 1 310 ? 0.417 -22.096 -15.470 1.00 92.69 310 THR A C 1
ATOM 2246 O O . THR A 1 310 ? 1.357 -21.690 -14.791 1.00 92.69 310 THR A O 1
ATOM 2249 N N . ALA A 1 311 ? -0.799 -22.283 -14.943 1.00 91.75 311 ALA A N 1
ATOM 2250 C CA . ALA A 1 311 ? -1.110 -21.975 -13.541 1.00 91.75 311 ALA A CA 1
ATOM 2251 C C . ALA A 1 311 ? -0.258 -22.785 -12.542 1.00 91.75 311 ALA A C 1
ATOM 2253 O O . ALA A 1 311 ? 0.130 -22.260 -11.504 1.00 91.75 311 ALA A O 1
ATOM 2254 N N . ASP A 1 312 ? 0.084 -24.031 -12.880 1.00 95.50 312 ASP A N 1
ATOM 2255 C CA . ASP A 1 312 ? 0.887 -24.905 -12.018 1.00 95.50 312 ASP A CA 1
ATOM 2256 C C . ASP A 1 312 ? 2.384 -24.535 -12.052 1.00 95.50 312 ASP A C 1
ATOM 2258 O O . ASP A 1 312 ? 3.075 -24.659 -11.042 1.00 95.50 312 ASP A O 1
ATOM 2262 N N . GLY A 1 313 ? 2.887 -24.016 -13.180 1.00 97.12 313 GLY A N 1
ATOM 2263 C CA . GLY A 1 313 ? 4.230 -23.435 -13.267 1.00 97.12 313 GLY A CA 1
ATOM 2264 C C . GLY A 1 313 ? 4.346 -22.100 -12.525 1.00 97.12 313 GLY A C 1
ATOM 2265 O O . GLY A 1 313 ? 5.335 -21.875 -11.829 1.00 97.12 313 GLY A O 1
ATOM 2266 N N . LEU A 1 314 ? 3.311 -21.255 -12.603 1.00 96.75 314 LEU A N 1
ATOM 2267 C CA . LEU A 1 314 ? 3.196 -20.030 -11.802 1.00 96.75 314 LEU A CA 1
ATOM 2268 C C . LEU A 1 314 ? 3.164 -20.330 -10.300 1.00 96.75 314 LEU A C 1
ATOM 2270 O O . LEU A 1 314 ? 3.857 -19.666 -9.539 1.00 96.75 314 LEU A O 1
ATOM 2274 N N . GLU A 1 315 ? 2.404 -21.341 -9.869 1.00 97.69 315 GLU A N 1
ATOM 2275 C CA . GLU A 1 315 ? 2.384 -21.779 -8.470 1.00 97.69 315 GLU A CA 1
ATOM 2276 C C . GLU A 1 315 ? 3.740 -22.335 -8.018 1.00 97.69 315 GLU A C 1
ATOM 2278 O O . GLU A 1 315 ? 4.211 -21.982 -6.937 1.00 97.69 315 GLU A O 1
ATOM 2283 N N . SER A 1 316 ? 4.388 -23.173 -8.837 1.00 98.00 316 SER A N 1
ATOM 2284 C CA . SER A 1 316 ? 5.714 -23.721 -8.526 1.00 98.00 316 SER A CA 1
ATOM 2285 C C . SER A 1 316 ? 6.733 -22.609 -8.264 1.00 98.00 316 SER A C 1
ATOM 2287 O O . SER A 1 316 ? 7.483 -22.678 -7.290 1.00 98.00 316 SER A O 1
ATOM 2289 N N . GLU A 1 317 ? 6.734 -21.566 -9.096 1.00 98.38 317 GLU A N 1
ATOM 2290 C CA . GLU A 1 317 ? 7.615 -20.416 -8.907 1.00 98.38 317 GLU A CA 1
ATOM 2291 C C . GLU A 1 317 ? 7.166 -19.517 -7.751 1.00 98.38 317 GLU A C 1
ATOM 2293 O O . GLU A 1 317 ? 8.005 -19.136 -6.944 1.00 98.38 317 GLU A O 1
ATOM 2298 N N . ALA A 1 318 ? 5.870 -19.245 -7.569 1.00 98.00 318 ALA A N 1
ATOM 2299 C CA . ALA A 1 318 ? 5.381 -18.490 -6.411 1.00 98.00 318 ALA A CA 1
ATOM 2300 C C . ALA A 1 318 ? 5.803 -19.135 -5.079 1.00 98.00 318 ALA A C 1
ATOM 2302 O O . ALA A 1 318 ? 6.295 -18.447 -4.184 1.00 98.00 318 ALA A O 1
ATOM 2303 N N . ARG A 1 319 ? 5.702 -20.467 -4.970 1.00 96.94 319 ARG A N 1
ATOM 2304 C CA . ARG A 1 319 ? 6.174 -21.222 -3.801 1.00 96.94 319 ARG A CA 1
ATOM 2305 C C . ARG A 1 319 ? 7.701 -21.169 -3.653 1.00 96.94 319 ARG A C 1
ATOM 2307 O O . ARG A 1 319 ? 8.175 -21.023 -2.530 1.00 96.94 319 ARG A O 1
ATOM 2314 N N . ARG A 1 320 ? 8.480 -21.211 -4.748 1.00 97.00 320 ARG A N 1
ATOM 2315 C CA . ARG A 1 320 ? 9.944 -20.990 -4.710 1.00 97.00 320 ARG A CA 1
ATOM 2316 C C . ARG A 1 320 ? 10.270 -19.607 -4.138 1.00 97.00 320 ARG A C 1
ATOM 2318 O O . ARG A 1 320 ? 11.025 -19.513 -3.171 1.00 97.00 320 ARG A O 1
ATOM 2325 N N . LEU A 1 321 ? 9.659 -18.556 -4.690 1.00 97.12 321 LEU A N 1
ATOM 2326 C CA . LEU A 1 321 ? 9.870 -17.162 -4.287 1.00 97.12 321 LEU A CA 1
ATOM 2327 C C . LEU A 1 321 ? 9.519 -16.944 -2.803 1.00 97.12 321 LEU A C 1
ATOM 2329 O O . LEU A 1 321 ? 10.317 -16.353 -2.078 1.00 97.12 321 LEU A O 1
ATOM 2333 N N . LEU A 1 322 ? 8.396 -17.492 -2.325 1.00 94.94 322 LEU A N 1
ATOM 2334 C CA . LEU A 1 322 ? 7.955 -17.378 -0.925 1.00 94.94 322 LEU A CA 1
ATOM 2335 C C . LEU A 1 322 ? 8.878 -18.074 0.094 1.00 94.94 322 LEU A C 1
ATOM 2337 O O . LEU A 1 322 ? 8.880 -17.695 1.261 1.00 94.94 322 LEU A O 1
ATOM 2341 N N . THR A 1 323 ? 9.704 -19.044 -0.320 1.00 94.00 323 THR A N 1
ATOM 2342 C CA . THR A 1 323 ? 10.721 -19.659 0.566 1.00 94.00 323 THR A CA 1
ATOM 2343 C C . THR A 1 323 ? 12.043 -18.885 0.647 1.00 94.00 323 THR A C 1
ATOM 2345 O O . THR A 1 323 ? 12.933 -19.261 1.411 1.00 94.00 323 THR A O 1
ATOM 2348 N N . HIS A 1 324 ? 12.207 -17.816 -0.136 1.00 95.44 324 HIS A N 1
ATOM 2349 C CA . HIS A 1 324 ? 13.432 -17.020 -0.178 1.00 95.44 324 HIS A CA 1
ATOM 2350 C C . HIS A 1 324 ? 13.331 -15.791 0.752 1.00 95.44 324 HIS A C 1
ATOM 2352 O O . HIS A 1 324 ? 12.292 -15.135 0.745 1.00 95.44 324 HIS A O 1
ATOM 2358 N N . PRO A 1 325 ? 14.398 -15.384 1.478 1.00 93.44 325 PRO A N 1
ATOM 2359 C CA . PRO A 1 325 ? 14.337 -14.283 2.455 1.00 93.44 325 PRO A CA 1
ATOM 2360 C C . PRO A 1 325 ? 13.800 -12.933 1.946 1.00 93.44 325 PRO A C 1
ATOM 2362 O O . PRO A 1 325 ? 13.257 -12.172 2.734 1.00 93.44 325 PRO A O 1
ATOM 2365 N N . ARG A 1 326 ? 13.878 -12.652 0.636 1.00 93.88 326 ARG A N 1
ATOM 2366 C CA . ARG A 1 326 ? 13.234 -11.470 0.012 1.00 93.88 326 ARG A CA 1
ATOM 2367 C C . ARG A 1 326 ? 11.700 -11.438 0.123 1.00 93.88 326 ARG A C 1
ATOM 2369 O O . ARG A 1 326 ? 11.094 -10.413 -0.156 1.00 93.88 326 ARG A O 1
ATOM 2376 N N . ALA A 1 327 ? 11.051 -12.532 0.525 1.00 94.44 327 ALA A N 1
ATOM 2377 C CA . ALA A 1 327 ? 9.617 -12.525 0.816 1.00 94.44 327 ALA A CA 1
ATOM 2378 C C . ALA A 1 327 ? 9.259 -11.594 1.993 1.00 94.44 327 ALA A C 1
ATOM 2380 O O . ALA A 1 327 ? 8.152 -11.056 2.033 1.00 94.44 327 ALA A O 1
ATOM 2381 N N . LEU A 1 328 ? 10.208 -11.349 2.908 1.00 93.81 328 LEU A N 1
ATOM 2382 C CA . LEU A 1 328 ? 10.046 -10.416 4.027 1.00 93.81 328 LEU A CA 1
ATOM 2383 C C . LEU A 1 328 ? 9.781 -8.984 3.531 1.00 93.81 328 LEU A C 1
ATOM 2385 O O . LEU A 1 328 ? 8.801 -8.375 3.945 1.00 93.81 328 LEU A O 1
ATOM 2389 N N . ASP A 1 329 ? 10.539 -8.504 2.534 1.00 94.44 329 ASP A N 1
ATOM 2390 C CA . ASP A 1 329 ? 10.392 -7.157 1.947 1.00 94.44 329 ASP A CA 1
ATOM 2391 C C . ASP A 1 329 ? 8.964 -6.866 1.434 1.00 94.44 329 ASP A C 1
ATOM 2393 O O . ASP A 1 329 ? 8.502 -5.722 1.405 1.00 94.44 329 ASP A O 1
ATOM 2397 N N . THR A 1 330 ? 8.246 -7.904 1.000 1.00 95.50 330 THR A N 1
ATOM 2398 C CA . THR A 1 330 ? 6.834 -7.841 0.600 1.00 95.50 330 THR A CA 1
ATOM 2399 C C . THR A 1 330 ? 5.893 -7.939 1.802 1.00 95.50 330 THR A C 1
ATOM 2401 O O . THR A 1 330 ? 4.949 -7.152 1.900 1.00 95.50 330 THR A O 1
ATOM 2404 N N . ILE A 1 331 ? 6.135 -8.886 2.713 1.00 96.06 331 ILE A N 1
ATOM 2405 C CA . ILE A 1 331 ? 5.303 -9.128 3.900 1.00 96.06 331 ILE A CA 1
ATOM 2406 C C . ILE A 1 331 ? 5.272 -7.896 4.806 1.00 96.06 331 ILE A C 1
ATOM 2408 O O . ILE A 1 331 ? 4.187 -7.463 5.202 1.00 96.06 331 ILE A O 1
ATOM 2412 N N . ASP A 1 332 ? 6.427 -7.294 5.070 1.00 96.00 332 ASP A N 1
ATOM 2413 C CA . ASP A 1 332 ? 6.552 -6.113 5.922 1.00 96.00 332 ASP A CA 1
ATOM 2414 C C . ASP A 1 332 ? 5.942 -4.888 5.246 1.00 96.00 332 ASP A C 1
ATOM 2416 O O . ASP A 1 332 ? 5.150 -4.170 5.855 1.00 96.00 332 ASP A O 1
ATOM 2420 N N . SER A 1 333 ? 6.190 -4.700 3.945 1.00 96.00 333 SER A N 1
ATOM 2421 C CA . SER A 1 333 ? 5.572 -3.614 3.178 1.00 96.00 333 SER A CA 1
ATOM 2422 C C . SER A 1 333 ? 4.041 -3.695 3.169 1.00 96.00 333 SER A C 1
ATOM 2424 O O . SER A 1 333 ? 3.382 -2.666 3.341 1.00 96.00 333 SER A O 1
ATOM 2426 N N . PHE A 1 334 ? 3.462 -4.895 3.033 1.00 97.69 334 PHE A N 1
ATOM 2427 C CA . PHE A 1 334 ? 2.015 -5.096 3.120 1.00 97.69 334 PHE A CA 1
ATOM 2428 C C . PHE A 1 334 ? 1.473 -4.783 4.520 1.00 97.69 334 PHE A C 1
ATOM 2430 O O . PHE A 1 334 ? 0.552 -3.973 4.651 1.00 97.69 334 PHE A O 1
ATOM 2437 N N . HIS A 1 335 ? 2.031 -5.395 5.572 1.00 97.50 335 HIS A N 1
ATOM 2438 C CA . HIS A 1 335 ? 1.495 -5.251 6.930 1.00 97.50 335 HIS A CA 1
ATOM 2439 C C . HIS A 1 335 ? 1.696 -3.836 7.482 1.00 97.50 335 HIS A C 1
ATOM 2441 O O . HIS A 1 335 ? 0.782 -3.309 8.118 1.00 97.50 335 HIS A O 1
ATOM 2447 N N . ARG A 1 336 ? 2.814 -3.172 7.157 1.00 96.25 336 ARG A N 1
ATOM 2448 C CA . ARG A 1 336 ? 3.052 -1.748 7.437 1.00 96.25 336 ARG A CA 1
ATOM 2449 C C . ARG A 1 336 ? 1.914 -0.869 6.917 1.00 96.25 336 ARG A C 1
ATOM 2451 O O . ARG A 1 336 ? 1.364 -0.079 7.678 1.00 96.25 336 ARG A O 1
ATOM 2458 N N . GLN A 1 337 ? 1.509 -1.058 5.661 1.00 95.88 337 GLN A N 1
ATOM 2459 C CA . GLN A 1 337 ? 0.457 -0.264 5.015 1.00 95.88 337 GLN A CA 1
ATOM 2460 C C . GLN A 1 337 ? -0.956 -0.651 5.491 1.00 95.88 337 GLN A C 1
ATOM 2462 O O . GLN A 1 337 ? -1.760 0.215 5.849 1.00 95.88 337 GLN A O 1
ATOM 2467 N N . TRP A 1 338 ? -1.261 -1.952 5.565 1.00 96.81 338 TRP A N 1
ATOM 2468 C CA . TRP A 1 338 ? -2.566 -2.458 6.010 1.00 96.81 338 TRP A CA 1
ATOM 2469 C C . TRP A 1 338 ? -2.878 -2.071 7.464 1.00 96.81 338 TRP A C 1
ATOM 2471 O O . TRP A 1 338 ? -4.005 -1.662 7.757 1.00 96.81 338 TRP A O 1
ATOM 2481 N N . LEU A 1 339 ? -1.878 -2.127 8.349 1.00 96.31 339 LEU A N 1
ATOM 2482 C CA . LEU A 1 339 ? -1.998 -1.843 9.785 1.00 96.31 339 LEU A CA 1
ATOM 2483 C C . LEU A 1 339 ? -1.541 -0.423 10.174 1.00 96.31 339 LEU A C 1
ATOM 2485 O O . LEU A 1 339 ? -1.598 -0.054 11.346 1.00 96.31 339 LEU A O 1
ATOM 2489 N N . GLU A 1 340 ? -1.137 0.385 9.190 1.00 94.19 340 GLU A N 1
ATOM 2490 C CA . GLU A 1 340 ? -0.737 1.794 9.326 1.00 94.19 340 GLU A CA 1
ATOM 2491 C C . GLU A 1 340 ? 0.461 2.036 10.266 1.00 94.19 340 GLU A C 1
ATOM 2493 O O . GLU A 1 340 ? 0.513 3.043 10.982 1.00 94.19 340 GLU A O 1
ATOM 2498 N N . LEU A 1 341 ? 1.433 1.116 10.270 1.00 95.62 341 LEU A N 1
ATOM 2499 C CA . LEU A 1 341 ? 2.570 1.121 11.197 1.00 95.62 341 LEU A CA 1
ATOM 2500 C C . LEU A 1 341 ? 3.487 2.343 11.024 1.00 95.62 341 LEU A C 1
ATOM 2502 O O . LEU A 1 341 ? 4.138 2.743 11.985 1.00 95.62 341 LEU A O 1
ATOM 2506 N N . ASP A 1 342 ? 3.468 3.019 9.871 1.00 91.56 342 ASP A N 1
ATOM 2507 C CA . ASP A 1 342 ? 4.167 4.299 9.654 1.00 91.56 342 ASP A CA 1
ATOM 2508 C C . ASP A 1 342 ? 3.783 5.366 10.691 1.00 91.56 342 ASP A C 1
ATOM 2510 O O . ASP A 1 342 ? 4.592 6.217 11.065 1.00 91.56 342 ASP A O 1
ATOM 2514 N N . LYS A 1 343 ? 2.560 5.288 11.237 1.00 93.06 343 LYS A N 1
ATOM 2515 C CA . LYS A 1 343 ? 2.095 6.178 12.309 1.00 93.06 343 LYS A CA 1
ATOM 2516 C C . LYS A 1 343 ? 2.965 6.065 13.566 1.00 93.06 343 LYS A C 1
ATOM 2518 O O . LYS A 1 343 ? 3.069 7.051 14.295 1.00 93.06 343 LYS A O 1
ATOM 2523 N N . LEU A 1 344 ? 3.644 4.934 13.803 1.00 95.25 344 LEU A N 1
ATOM 2524 C CA . LEU A 1 344 ? 4.603 4.772 14.905 1.00 95.25 344 LEU A CA 1
ATOM 2525 C C . LEU A 1 344 ? 5.698 5.846 14.869 1.00 95.25 344 LEU A C 1
ATOM 2527 O O . LEU A 1 344 ? 6.027 6.391 15.917 1.00 95.25 344 LEU A O 1
ATOM 2531 N N . ALA A 1 345 ? 6.185 6.246 13.689 1.00 91.50 345 ALA A N 1
ATOM 2532 C CA . ALA A 1 345 ? 7.214 7.283 13.557 1.00 91.50 345 ALA A CA 1
ATOM 2533 C C . ALA A 1 345 ? 6.772 8.672 14.070 1.00 91.50 345 ALA A C 1
ATOM 2535 O O . ALA A 1 345 ? 7.614 9.543 14.304 1.00 91.50 345 ALA A O 1
ATOM 2536 N N . HIS A 1 346 ? 5.462 8.898 14.240 1.00 89.38 346 HIS A N 1
ATOM 2537 C CA . HIS A 1 346 ? 4.879 10.218 14.499 1.00 89.38 346 HIS A CA 1
ATOM 2538 C C . HIS A 1 346 ? 3.895 10.276 15.686 1.00 89.38 346 HIS A C 1
ATOM 2540 O O . HIS A 1 346 ? 3.522 11.374 16.100 1.00 89.38 346 HIS A O 1
ATOM 2546 N N . ILE A 1 347 ? 3.464 9.149 16.275 1.00 91.19 347 ILE A N 1
ATOM 2547 C CA . ILE A 1 347 ? 2.584 9.186 17.459 1.00 91.19 347 ILE A CA 1
ATOM 2548 C C . ILE A 1 347 ? 3.332 9.684 18.700 1.00 91.19 347 ILE A C 1
ATOM 2550 O O . ILE A 1 347 ? 4.251 9.040 19.205 1.00 91.19 347 ILE A O 1
ATOM 2554 N N . GLU A 1 348 ? 2.925 10.834 19.229 1.00 93.19 348 GLU A N 1
ATOM 2555 C CA . GLU A 1 348 ? 3.360 11.312 20.544 1.00 93.19 348 GLU A CA 1
ATOM 2556 C C . GLU A 1 348 ? 2.638 10.581 21.680 1.00 93.19 348 GLU A C 1
ATOM 2558 O O . GLU A 1 348 ? 1.441 10.288 21.584 1.00 93.19 348 GLU A O 1
ATOM 2563 N N . LYS A 1 349 ? 3.362 10.292 22.770 1.00 93.88 349 LYS A N 1
ATOM 2564 C CA . LYS A 1 349 ? 2.839 9.560 23.935 1.00 93.88 349 LYS A CA 1
ATOM 2565 C C . LYS A 1 349 ? 3.368 10.114 25.251 1.00 93.88 349 LYS A C 1
ATOM 2567 O O . LYS A 1 349 ? 4.563 10.319 25.433 1.00 93.88 349 LYS A O 1
ATOM 2572 N N . THR A 1 350 ? 2.474 10.285 26.218 1.00 94.50 350 THR A N 1
ATOM 2573 C CA . THR A 1 350 ? 2.822 10.636 27.594 1.00 94.50 350 THR A CA 1
ATOM 2574 C C . THR A 1 350 ? 3.327 9.394 28.325 1.00 94.50 350 THR A C 1
ATOM 2576 O O . THR A 1 350 ? 2.540 8.516 28.688 1.00 94.50 350 THR A O 1
ATOM 2579 N N . LEU A 1 351 ? 4.638 9.323 28.552 1.00 95.12 351 LEU A N 1
ATOM 2580 C CA . LEU A 1 351 ? 5.262 8.272 29.356 1.00 95.12 351 LEU A CA 1
ATOM 2581 C C . LEU A 1 351 ? 5.101 8.579 30.861 1.00 95.12 351 LEU A C 1
ATOM 2583 O O . LEU A 1 351 ? 5.400 9.697 31.284 1.00 95.12 351 LEU A O 1
ATOM 2587 N N . PRO A 1 352 ? 4.652 7.620 31.696 1.00 93.19 352 PRO A N 1
ATOM 2588 C CA . PRO A 1 352 ? 4.652 7.774 33.149 1.00 93.19 352 PRO A CA 1
ATOM 2589 C C . PRO A 1 352 ? 6.059 7.989 33.726 1.00 93.19 352 PRO A C 1
ATOM 2591 O O . PRO A 1 352 ? 7.033 7.425 33.225 1.00 93.19 352 PRO A O 1
ATOM 2594 N N . GLU A 1 353 ? 6.149 8.716 34.847 1.00 92.31 353 GLU A N 1
ATOM 2595 C CA . GLU A 1 353 ? 7.415 9.069 35.521 1.00 92.31 353 GLU A CA 1
ATOM 2596 C C . GLU A 1 353 ? 8.324 7.851 35.769 1.00 92.31 353 GLU A C 1
ATOM 2598 O O . GLU A 1 353 ? 9.539 7.948 35.604 1.00 92.31 353 GLU A O 1
ATOM 2603 N N . GLY A 1 354 ? 7.745 6.682 36.073 1.00 92.31 354 GLY A N 1
ATOM 2604 C CA . GLY A 1 354 ? 8.484 5.429 36.251 1.00 92.31 354 GLY A CA 1
ATOM 2605 C C . GLY A 1 354 ? 9.231 4.949 34.999 1.00 92.31 354 GLY A C 1
ATOM 2606 O O . GLY A 1 354 ? 10.370 4.511 35.127 1.00 92.31 354 GLY A O 1
ATOM 2607 N N . LEU A 1 355 ? 8.651 5.092 33.799 1.00 93.75 355 LEU A N 1
ATOM 2608 C CA . LEU A 1 355 ? 9.316 4.717 32.541 1.00 93.75 355 LEU A CA 1
ATOM 2609 C C . LEU A 1 355 ? 10.440 5.702 32.203 1.00 93.75 355 LEU A C 1
ATOM 2611 O O . LEU A 1 355 ? 11.560 5.290 31.910 1.00 93.75 355 LEU A O 1
ATOM 2615 N N . THR A 1 356 ? 10.180 7.007 32.341 1.00 94.19 356 THR A N 1
ATOM 2616 C CA . THR A 1 356 ? 11.211 8.037 32.119 1.00 94.19 356 THR A CA 1
ATOM 2617 C C . THR A 1 356 ? 12.355 7.938 33.136 1.00 94.19 356 THR A C 1
ATOM 2619 O O . THR A 1 356 ? 13.512 8.156 32.790 1.00 94.19 356 THR A O 1
ATOM 2622 N N . SER A 1 357 ? 12.059 7.526 34.375 1.00 94.12 357 SER A N 1
ATOM 2623 C CA . SER A 1 357 ? 13.060 7.267 35.422 1.00 94.12 357 SER A CA 1
ATOM 2624 C C . SER A 1 357 ? 13.860 5.983 35.183 1.00 94.12 357 SER A C 1
ATOM 2626 O O . SER A 1 357 ? 14.984 5.876 35.668 1.00 94.12 357 SER A O 1
ATOM 2628 N N . ALA A 1 358 ? 13.304 5.027 34.431 1.00 92.19 358 ALA A N 1
ATOM 2629 C CA . ALA A 1 358 ? 14.012 3.849 33.929 1.00 92.19 358 ALA A CA 1
ATOM 2630 C C . ALA A 1 358 ? 14.845 4.137 32.661 1.00 92.19 358 ALA A C 1
ATOM 2632 O O . ALA A 1 358 ? 15.565 3.260 32.196 1.00 92.19 358 ALA A O 1
ATOM 2633 N N . GLY A 1 359 ? 14.780 5.360 32.119 1.00 94.25 359 GLY A N 1
ATOM 2634 C CA . GLY A 1 359 ? 15.520 5.782 30.926 1.00 94.25 359 GLY A CA 1
ATOM 2635 C C . GLY A 1 359 ? 14.810 5.522 29.594 1.00 94.25 359 GLY A C 1
ATOM 2636 O O . GLY A 1 359 ? 15.398 5.793 28.551 1.00 94.25 359 GLY A O 1
ATOM 2637 N N . ILE A 1 360 ? 13.562 5.041 29.608 1.00 94.81 360 ILE A N 1
ATOM 2638 C CA . ILE A 1 360 ? 12.781 4.807 28.387 1.00 94.81 360 ILE A CA 1
ATOM 2639 C C . ILE A 1 360 ? 12.374 6.149 27.765 1.00 94.81 360 ILE A C 1
ATOM 2641 O O . ILE A 1 360 ? 11.772 6.994 28.435 1.00 94.81 360 ILE A O 1
ATOM 2645 N N . THR A 1 361 ? 12.677 6.328 26.478 1.00 96.06 361 THR A N 1
ATOM 2646 C CA . THR A 1 361 ? 12.237 7.475 25.668 1.00 96.06 361 THR A CA 1
ATOM 2647 C C . THR A 1 361 ? 11.130 7.056 24.698 1.00 96.06 361 THR A C 1
ATOM 2649 O O . THR A 1 361 ? 10.886 5.864 24.499 1.00 96.06 361 THR A O 1
ATOM 2652 N N . ILE A 1 362 ? 10.430 8.024 24.096 1.00 94.94 362 ILE A N 1
ATOM 2653 C CA . ILE A 1 362 ? 9.374 7.704 23.126 1.00 94.94 362 ILE A CA 1
ATOM 2654 C C . ILE A 1 362 ? 9.963 7.176 21.814 1.00 94.94 362 ILE A C 1
ATOM 2656 O O . ILE A 1 362 ? 9.389 6.288 21.203 1.00 94.94 362 ILE A O 1
ATOM 2660 N N . GLU A 1 363 ? 11.141 7.645 21.414 1.00 95.44 363 GLU A N 1
ATOM 2661 C CA . GLU A 1 363 ? 11.855 7.178 20.224 1.00 95.44 363 GLU A CA 1
ATOM 2662 C C . GLU A 1 363 ? 12.221 5.693 20.350 1.00 95.44 363 GLU A C 1
ATOM 2664 O O . GLU A 1 363 ? 11.884 4.911 19.468 1.00 95.44 363 GLU A O 1
ATOM 2669 N N . ALA A 1 364 ? 12.809 5.287 21.482 1.00 94.44 364 ALA A N 1
ATOM 2670 C CA . ALA A 1 364 ? 13.134 3.886 21.751 1.00 94.44 364 ALA A CA 1
ATOM 2671 C C . ALA A 1 364 ? 11.884 2.987 21.793 1.00 94.44 364 ALA A C 1
ATOM 2673 O O . ALA A 1 364 ? 11.911 1.858 21.310 1.00 94.44 364 ALA A O 1
ATOM 2674 N N . LEU A 1 365 ? 10.768 3.493 22.332 1.00 95.69 365 LEU A N 1
ATOM 2675 C CA . LEU A 1 365 ? 9.510 2.747 22.400 1.00 95.69 365 LEU A CA 1
ATOM 2676 C C . LEU A 1 365 ? 8.797 2.643 21.037 1.00 95.69 365 LEU A C 1
ATOM 2678 O O . LEU A 1 365 ? 8.187 1.618 20.757 1.00 95.69 365 LEU A O 1
ATOM 2682 N N . ARG A 1 366 ? 8.901 3.661 20.170 1.00 97.00 366 ARG A N 1
ATOM 2683 C CA . ARG A 1 366 ? 8.428 3.605 18.772 1.00 97.00 366 ARG A CA 1
ATOM 2684 C C . ARG A 1 366 ? 9.196 2.573 17.951 1.00 97.00 366 ARG A C 1
ATOM 2686 O O . ARG A 1 366 ? 8.583 1.882 17.145 1.00 97.00 366 ARG A O 1
ATOM 2693 N N . GLU A 1 367 ? 10.509 2.492 18.166 1.00 94.81 367 GLU A N 1
ATOM 2694 C CA . GLU A 1 367 ? 11.393 1.516 17.526 1.00 94.81 367 GLU A CA 1
ATOM 2695 C C . GLU A 1 367 ? 10.991 0.092 17.924 1.00 94.81 367 GLU A C 1
ATOM 2697 O O . GLU A 1 367 ? 10.554 -0.696 17.089 1.00 94.81 367 GLU A O 1
ATOM 2702 N N . SER A 1 368 ? 11.014 -0.177 19.231 1.00 95.19 368 SER A N 1
ATOM 2703 C CA . SER A 1 368 ? 10.670 -1.473 19.812 1.00 95.19 368 SER A CA 1
ATOM 2704 C C . SER A 1 368 ? 9.240 -1.922 19.468 1.00 95.19 368 SER A C 1
ATOM 2706 O O . SER A 1 368 ? 9.033 -3.086 19.132 1.00 95.19 368 SER A O 1
ATOM 2708 N N . TRP A 1 369 ? 8.251 -1.014 19.433 1.00 97.44 369 TRP A N 1
ATOM 2709 C CA . TRP A 1 369 ? 6.901 -1.342 18.950 1.00 97.44 369 TRP A CA 1
ATOM 2710 C C . TRP A 1 369 ? 6.871 -1.831 17.499 1.00 97.44 369 TRP A C 1
ATOM 2712 O O . TRP A 1 369 ? 6.066 -2.707 17.191 1.00 97.44 369 TRP A O 1
ATOM 2722 N N . ARG A 1 370 ? 7.694 -1.273 16.606 1.00 96.38 370 ARG A N 1
ATOM 2723 C CA . ARG A 1 370 ? 7.686 -1.644 15.186 1.00 96.38 370 ARG A CA 1
ATOM 2724 C C . ARG A 1 370 ? 8.297 -3.026 14.980 1.00 96.38 370 ARG A C 1
ATOM 2726 O O . ARG A 1 370 ? 7.630 -3.908 14.456 1.00 96.38 370 ARG A O 1
ATOM 2733 N N . GLU A 1 371 ? 9.506 -3.227 15.489 1.00 95.50 371 GLU A N 1
ATOM 2734 C CA . GLU A 1 371 ? 10.256 -4.483 15.375 1.00 95.50 371 GLU A CA 1
ATOM 2735 C C . GLU A 1 371 ? 9.511 -5.645 16.072 1.00 95.50 371 GLU A C 1
ATOM 2737 O O . GLU A 1 371 ? 9.400 -6.742 15.530 1.00 95.50 371 GLU A O 1
ATOM 2742 N N . SER A 1 372 ? 8.893 -5.384 17.235 1.00 96.56 372 SER A N 1
ATOM 2743 C CA . SER A 1 372 ? 7.974 -6.309 17.924 1.00 96.56 372 SER A CA 1
ATOM 2744 C C . SER A 1 372 ? 6.794 -6.736 17.042 1.00 96.56 372 SER A C 1
ATOM 2746 O O . SER A 1 372 ? 6.396 -7.904 17.032 1.00 96.56 372 SER A O 1
ATOM 2748 N N . MET A 1 373 ? 6.235 -5.790 16.285 1.00 97.31 373 MET A N 1
ATOM 2749 C CA . MET A 1 373 ? 5.097 -6.020 15.403 1.00 97.31 373 MET A CA 1
ATOM 2750 C C . MET A 1 373 ? 5.494 -6.785 14.133 1.00 97.31 373 MET A C 1
ATOM 2752 O O . MET A 1 373 ? 4.765 -7.682 13.715 1.00 97.31 373 MET A O 1
ATOM 2756 N N . GLU A 1 374 ? 6.644 -6.460 13.545 1.00 95.56 374 GLU A N 1
ATOM 2757 C CA . GLU A 1 374 ? 7.202 -7.134 12.366 1.00 95.56 374 GLU A CA 1
ATOM 2758 C C . GLU A 1 374 ? 7.582 -8.585 12.709 1.00 95.56 374 GLU A C 1
ATOM 2760 O O . GLU A 1 374 ? 7.105 -9.514 12.057 1.00 95.56 374 GLU A O 1
ATOM 2765 N N . ALA A 1 375 ? 8.279 -8.816 13.828 1.00 95.50 375 ALA A N 1
ATOM 2766 C CA . ALA A 1 375 ? 8.581 -10.163 14.319 1.00 95.50 375 ALA A CA 1
ATOM 2767 C C . ALA A 1 375 ? 7.315 -10.985 14.653 1.00 95.50 375 ALA A C 1
ATOM 2769 O O . ALA A 1 375 ? 7.251 -12.180 14.345 1.00 95.50 375 ALA A O 1
ATOM 2770 N N . PHE A 1 376 ? 6.272 -10.356 15.216 1.00 97.12 376 PHE A N 1
ATOM 2771 C CA . PHE A 1 376 ? 4.966 -11.001 15.401 1.00 97.12 376 PHE A CA 1
ATOM 2772 C C . PHE A 1 376 ? 4.327 -11.391 14.060 1.00 97.12 376 PHE A C 1
ATOM 2774 O O . PHE A 1 376 ? 3.897 -12.535 13.898 1.00 97.12 376 PHE A O 1
ATOM 2781 N N . VAL A 1 377 ? 4.294 -10.478 13.085 1.00 96.69 377 VAL A N 1
ATOM 2782 C CA . VAL A 1 377 ? 3.765 -10.740 11.738 1.00 96.69 377 VAL A CA 1
ATOM 2783 C C . VAL A 1 377 ? 4.508 -11.902 11.080 1.00 96.69 377 VAL A C 1
ATOM 2785 O O . VAL A 1 377 ? 3.856 -12.851 10.643 1.00 96.69 377 VAL A O 1
ATOM 2788 N N . HIS A 1 378 ? 5.847 -11.886 11.078 1.00 94.31 378 HIS A N 1
ATOM 2789 C CA . HIS A 1 378 ? 6.683 -12.971 10.548 1.00 94.31 378 HIS A CA 1
ATOM 2790 C C . HIS A 1 378 ? 6.300 -14.315 11.170 1.00 94.31 378 HIS A C 1
ATOM 2792 O O . HIS A 1 378 ? 6.072 -15.281 10.446 1.00 94.31 378 HIS A O 1
ATOM 2798 N N . SER A 1 379 ? 6.161 -14.362 12.500 1.00 93.81 379 SER A N 1
ATOM 2799 C CA . SER A 1 379 ? 5.823 -15.587 13.239 1.00 93.81 379 SER A CA 1
ATOM 2800 C C . SER A 1 379 ? 4.447 -16.169 12.904 1.00 93.81 379 SER A C 1
ATOM 2802 O O . SER A 1 379 ? 4.247 -17.376 13.029 1.00 93.81 379 SER A O 1
ATOM 2804 N N . ALA A 1 380 ? 3.506 -15.320 12.483 1.00 93.62 380 ALA A N 1
ATOM 2805 C CA . ALA A 1 380 ? 2.143 -15.716 12.168 1.00 93.62 380 ALA A CA 1
ATOM 2806 C C . ALA A 1 380 ? 1.967 -16.107 10.692 1.00 93.62 380 ALA A C 1
ATOM 2808 O O . ALA A 1 380 ? 1.255 -17.066 10.410 1.00 93.62 380 ALA A O 1
ATOM 2809 N N . VAL A 1 381 ? 2.588 -15.384 9.749 1.00 90.81 381 VAL A N 1
ATOM 2810 C CA . VAL A 1 381 ? 2.310 -15.551 8.305 1.00 90.81 381 VAL A CA 1
ATOM 2811 C C . VAL A 1 381 ? 3.312 -16.429 7.554 1.00 90.81 381 VAL A C 1
ATOM 2813 O O . VAL A 1 381 ? 2.988 -16.904 6.467 1.00 90.81 381 VAL A O 1
ATOM 2816 N N . LEU A 1 382 ? 4.514 -16.646 8.097 1.00 85.12 382 LEU A N 1
ATOM 2817 C CA . LEU A 1 382 ? 5.521 -17.526 7.498 1.00 85.12 382 LEU A CA 1
ATOM 2818 C C . LEU A 1 382 ? 5.401 -18.942 8.076 1.00 85.12 382 LEU A C 1
ATOM 2820 O O . LEU A 1 382 ? 5.295 -19.079 9.295 1.00 85.12 382 LEU A O 1
ATOM 2824 N N . PRO A 1 383 ? 5.504 -20.011 7.263 1.00 79.62 383 PRO A N 1
ATOM 2825 C CA . PRO A 1 383 ? 5.548 -21.379 7.775 1.00 79.62 383 PRO A CA 1
ATOM 2826 C C . PRO A 1 383 ? 6.656 -21.554 8.835 1.00 79.62 383 PRO A C 1
ATOM 2828 O O . PRO A 1 383 ? 7.808 -21.202 8.566 1.00 79.62 383 PRO A O 1
ATOM 2831 N N . PRO A 1 384 ? 6.359 -22.119 10.024 1.00 79.88 384 PRO A N 1
ATOM 2832 C CA . PRO A 1 384 ? 5.194 -22.951 10.348 1.00 79.88 384 PRO A CA 1
ATOM 2833 C C . PRO A 1 384 ? 4.004 -22.224 11.020 1.00 79.88 384 PRO A C 1
ATOM 2835 O O . PRO A 1 384 ? 3.210 -22.893 11.673 1.00 79.88 384 PRO A O 1
ATOM 2838 N N . GLY A 1 385 ? 3.896 -20.896 10.924 1.00 82.12 385 GLY A N 1
ATOM 2839 C CA . GLY A 1 385 ? 2.847 -20.098 11.573 1.00 82.12 385 GLY A CA 1
ATOM 2840 C C . GLY A 1 385 ? 1.418 -20.364 11.076 1.00 82.12 385 GLY A C 1
ATOM 2841 O O . GLY A 1 385 ? 1.196 -20.720 9.920 1.00 82.12 385 GLY A O 1
ATOM 2842 N N . ASP A 1 386 ? 0.436 -20.149 11.959 1.00 89.88 386 ASP A N 1
ATOM 2843 C CA . ASP A 1 386 ? -0.988 -20.475 11.758 1.00 89.88 386 ASP A CA 1
ATOM 2844 C C . ASP A 1 386 ? -1.777 -19.456 10.893 1.00 89.88 386 ASP A C 1
ATOM 2846 O O . ASP A 1 386 ? -3.003 -19.345 10.996 1.00 89.88 386 ASP A O 1
ATOM 2850 N N . GLY A 1 387 ? -1.096 -18.648 10.077 1.00 94.50 387 GLY A N 1
ATOM 2851 C CA . GLY A 1 387 ? -1.699 -17.681 9.157 1.00 94.50 387 GLY A CA 1
ATOM 2852 C C . GLY A 1 387 ? -2.662 -16.702 9.837 1.00 94.50 387 GLY A C 1
ATOM 2853 O O . GLY A 1 387 ? -2.331 -16.048 10.829 1.00 94.50 387 GLY A O 1
ATOM 2854 N N . LEU A 1 388 ? -3.885 -16.596 9.307 1.00 95.50 388 LEU A N 1
ATOM 2855 C CA . LEU A 1 388 ? -4.939 -15.734 9.852 1.00 95.50 388 LEU A CA 1
ATOM 2856 C C . LEU A 1 388 ? -5.346 -16.116 11.286 1.00 95.50 388 LEU A C 1
ATOM 2858 O O . LEU A 1 388 ? -5.658 -15.230 12.083 1.00 95.50 388 LEU A O 1
ATOM 2862 N N . ALA A 1 389 ? -5.318 -17.408 11.631 1.00 94.62 389 ALA A N 1
ATOM 2863 C CA . ALA A 1 389 ? -5.611 -17.861 12.989 1.00 94.62 389 ALA A CA 1
ATOM 2864 C C . ALA A 1 389 ? -4.506 -17.421 13.963 1.00 94.62 389 ALA A C 1
ATOM 2866 O O . ALA A 1 389 ? -4.809 -16.934 15.052 1.00 94.62 389 ALA A O 1
ATOM 2867 N N . GLY A 1 390 ? -3.238 -17.483 13.540 1.00 94.81 390 GLY A N 1
ATOM 2868 C CA . GLY A 1 390 ? -2.104 -16.939 14.293 1.00 94.81 390 GLY A CA 1
ATOM 2869 C C . GLY A 1 390 ? -2.203 -15.421 14.477 1.00 94.81 390 GLY A C 1
ATOM 2870 O O . GLY A 1 390 ? -2.104 -14.926 15.601 1.00 94.81 390 GLY A O 1
ATOM 2871 N N . LEU A 1 391 ? -2.489 -14.687 13.393 1.00 96.81 391 LEU A N 1
ATOM 2872 C CA . LEU A 1 391 ? -2.657 -13.229 13.412 1.00 96.81 391 LEU A CA 1
ATOM 2873 C C . LEU A 1 391 ? -3.774 -12.764 14.358 1.00 96.81 391 LEU A C 1
ATOM 2875 O O . LEU A 1 391 ? -3.644 -11.696 14.951 1.00 96.81 391 LEU A O 1
ATOM 2879 N N . LEU A 1 392 ? -4.867 -13.516 14.508 1.00 96.06 392 LEU A N 1
ATOM 2880 C CA . LEU A 1 392 ? -6.015 -13.095 15.323 1.00 96.06 392 LEU A CA 1
ATOM 2881 C C . LEU A 1 392 ? -6.037 -13.707 16.733 1.00 96.06 392 LEU A C 1
ATOM 2883 O O . LEU A 1 392 ? -6.464 -13.024 17.659 1.00 96.06 392 LEU A O 1
ATOM 2887 N N . GLY A 1 393 ? -5.554 -14.938 16.919 1.00 95.38 393 GLY A N 1
ATOM 2888 C CA . GLY A 1 393 ? -5.649 -15.668 18.190 1.00 95.38 393 GLY A CA 1
ATOM 2889 C C . GLY A 1 393 ? -4.374 -15.725 19.040 1.00 95.38 393 GLY A C 1
ATOM 2890 O O . GLY A 1 393 ? -4.471 -15.957 20.242 1.00 95.38 393 GLY A O 1
ATOM 2891 N N . SER A 1 394 ? -3.176 -15.520 18.476 1.00 95.94 394 SER A N 1
ATOM 2892 C CA . SER A 1 394 ? -1.926 -15.750 19.223 1.00 95.94 394 SER A CA 1
ATOM 2893 C C . SER A 1 394 ? -1.733 -14.761 20.379 1.00 95.94 394 SER A C 1
ATOM 2895 O O . SER A 1 394 ? -1.721 -13.548 20.176 1.00 95.94 394 SER A O 1
ATOM 2897 N N . SER A 1 395 ? -1.507 -15.271 21.592 1.00 96.50 395 SER A N 1
ATOM 2898 C CA . SER A 1 395 ? -1.165 -14.481 22.786 1.00 96.50 395 SER A CA 1
ATOM 2899 C C . SER A 1 395 ? 0.303 -14.018 22.820 1.00 96.50 395 SER A C 1
ATOM 2901 O O . SER A 1 395 ? 0.738 -13.392 23.789 1.00 96.50 395 SER A O 1
ATOM 2903 N N . THR A 1 396 ? 1.087 -14.324 21.779 1.00 96.62 396 THR A N 1
ATOM 2904 C CA . THR A 1 396 ? 2.526 -14.032 21.732 1.00 96.62 396 THR A CA 1
ATOM 2905 C C . THR A 1 396 ? 2.790 -12.555 21.438 1.00 96.62 396 THR A C 1
ATOM 2907 O O . THR A 1 396 ? 2.258 -11.999 20.479 1.00 96.62 396 THR A O 1
ATOM 2910 N N . VAL A 1 397 ? 3.669 -11.934 22.223 1.00 96.50 397 VAL A N 1
ATOM 2911 C CA . VAL A 1 397 ? 4.230 -10.598 21.969 1.00 96.50 397 VAL A CA 1
ATOM 2912 C C . VAL A 1 397 ? 5.746 -10.739 21.877 1.00 96.50 397 VAL A C 1
ATOM 2914 O O . VAL A 1 397 ? 6.356 -11.373 22.734 1.00 96.50 397 VAL A O 1
ATOM 2917 N N . TYR A 1 398 ? 6.373 -10.158 20.858 1.00 96.19 398 TYR A N 1
ATOM 2918 C CA . TYR A 1 398 ? 7.831 -10.176 20.718 1.00 96.19 398 TYR A CA 1
ATOM 2919 C C . TYR A 1 398 ? 8.429 -9.016 21.522 1.00 96.19 398 TYR A C 1
ATOM 2921 O O . TYR A 1 398 ? 7.991 -7.880 21.357 1.00 96.19 398 TYR A O 1
ATOM 2929 N N . VAL A 1 399 ? 9.369 -9.280 22.435 1.00 95.19 399 VAL A N 1
ATOM 2930 C CA . VAL A 1 399 ? 9.841 -8.280 23.414 1.00 95.19 399 VAL A CA 1
ATOM 2931 C C . VAL A 1 399 ? 11.359 -8.145 23.469 1.00 95.19 399 VAL A C 1
ATOM 2933 O O . VAL A 1 399 ? 12.097 -9.128 23.499 1.00 95.19 399 VAL A O 1
ATOM 2936 N N . ASP A 1 400 ? 11.807 -6.898 23.521 1.00 94.50 400 ASP A N 1
ATOM 2937 C CA . ASP A 1 400 ? 13.156 -6.478 23.884 1.00 94.50 400 ASP A CA 1
ATOM 2938 C C . ASP A 1 400 ? 13.175 -5.917 25.323 1.00 94.50 400 ASP A C 1
ATOM 2940 O O . ASP A 1 400 ? 12.150 -5.876 26.014 1.00 94.50 400 ASP A O 1
ATOM 2944 N N . ASP A 1 401 ? 14.329 -5.417 25.771 1.00 92.56 401 ASP A N 1
ATOM 2945 C CA . ASP A 1 401 ? 14.463 -4.779 27.086 1.00 92.56 401 ASP A CA 1
ATOM 2946 C C . ASP A 1 401 ? 13.597 -3.505 27.246 1.00 92.56 401 ASP A C 1
ATOM 2948 O O . ASP A 1 401 ? 13.191 -3.191 28.370 1.00 92.56 401 ASP A O 1
ATOM 2952 N N . VAL A 1 402 ? 13.242 -2.785 26.168 1.00 93.81 402 VAL A N 1
ATOM 2953 C CA . VAL A 1 402 ? 12.307 -1.645 26.240 1.00 93.81 402 VAL A CA 1
ATOM 2954 C C . VAL A 1 402 ? 10.892 -2.125 26.564 1.00 93.81 402 VAL A C 1
ATOM 2956 O O . VAL A 1 402 ? 10.304 -1.661 27.548 1.00 93.81 402 VAL A O 1
ATOM 2959 N N . LEU A 1 403 ? 10.338 -3.076 25.802 1.00 94.69 403 LEU A N 1
ATOM 2960 C CA . LEU A 1 403 ? 9.002 -3.618 26.079 1.00 94.69 403 LEU A CA 1
ATOM 2961 C C . LEU A 1 403 ? 8.949 -4.394 27.401 1.00 94.69 403 LEU A C 1
ATOM 2963 O O . LEU A 1 403 ? 7.933 -4.309 28.095 1.00 94.69 403 LEU A O 1
ATOM 2967 N N . ALA A 1 404 ? 10.037 -5.051 27.814 1.00 94.25 404 ALA A N 1
ATOM 2968 C CA . ALA A 1 404 ? 10.138 -5.710 29.118 1.00 94.25 404 ALA A CA 1
ATOM 2969 C C . ALA A 1 404 ? 9.975 -4.740 30.308 1.00 94.25 404 ALA A C 1
ATOM 2971 O O . ALA A 1 404 ? 9.432 -5.111 31.349 1.00 94.25 404 ALA A O 1
ATOM 2972 N N . VAL A 1 405 ? 10.390 -3.475 30.158 1.00 93.81 405 VAL A N 1
ATOM 2973 C CA . VAL A 1 405 ? 10.174 -2.421 31.168 1.00 93.81 405 VAL A CA 1
ATOM 2974 C C . VAL A 1 405 ? 8.752 -1.839 31.108 1.00 93.81 405 VAL A C 1
ATOM 2976 O O . VAL A 1 405 ? 8.232 -1.376 32.128 1.00 93.81 405 VAL A O 1
ATOM 2979 N N . VAL A 1 406 ? 8.093 -1.867 29.944 1.00 94.12 406 VAL A N 1
ATOM 2980 C CA . VAL A 1 406 ? 6.724 -1.345 29.763 1.00 94.12 406 VAL A CA 1
ATOM 2981 C C . VAL A 1 406 ? 5.646 -2.353 30.188 1.00 94.12 406 VAL A C 1
ATOM 2983 O O . VAL A 1 406 ? 4.651 -1.947 30.798 1.00 94.12 406 VAL A O 1
ATOM 2986 N N . HIS A 1 407 ? 5.825 -3.646 29.905 1.00 93.31 407 HIS A N 1
ATOM 2987 C CA . HIS A 1 407 ? 4.815 -4.691 30.105 1.00 93.31 407 HIS A CA 1
ATOM 2988 C C . HIS A 1 407 ? 5.168 -5.615 31.278 1.00 93.31 407 HIS A C 1
ATOM 2990 O O . HIS A 1 407 ? 6.147 -6.356 31.255 1.00 93.31 407 HIS A O 1
ATOM 2996 N N . ALA A 1 408 ? 4.339 -5.597 32.324 1.00 86.81 408 ALA A N 1
ATOM 2997 C CA . ALA A 1 408 ? 4.563 -6.412 33.513 1.00 86.81 408 ALA A CA 1
ATOM 2998 C C . ALA A 1 408 ? 4.515 -7.917 33.184 1.00 86.81 408 ALA A C 1
ATOM 3000 O O . ALA A 1 408 ? 3.543 -8.402 32.616 1.00 86.81 408 ALA A O 1
ATOM 3001 N N . GLY A 1 409 ? 5.556 -8.653 33.584 1.00 88.12 409 GLY A N 1
ATOM 3002 C CA . GLY A 1 409 ? 5.673 -10.097 33.351 1.00 88.12 409 GLY A CA 1
ATOM 3003 C C . GLY A 1 409 ? 6.423 -10.488 32.073 1.00 88.12 409 GLY A C 1
ATOM 3004 O O . GLY A 1 409 ? 6.753 -11.664 31.929 1.00 88.12 409 GLY A O 1
ATOM 3005 N N . ALA A 1 410 ? 6.747 -9.532 31.197 1.00 91.69 410 ALA A N 1
ATOM 3006 C CA . ALA A 1 410 ? 7.607 -9.767 30.044 1.00 91.69 410 ALA A CA 1
ATOM 3007 C C . ALA A 1 410 ? 9.074 -10.032 30.469 1.00 91.69 410 ALA A C 1
ATOM 3009 O O . ALA A 1 410 ? 9.559 -9.417 31.426 1.00 91.69 410 ALA A O 1
ATOM 3010 N N . PRO A 1 411 ? 9.796 -10.948 29.795 1.00 90.44 411 PRO A N 1
ATOM 3011 C CA . PRO A 1 411 ? 11.208 -11.216 30.058 1.00 90.44 411 PRO A CA 1
ATOM 3012 C C . PRO A 1 411 ? 12.134 -10.143 29.461 1.00 90.44 411 PRO A C 1
ATOM 3014 O O . PRO A 1 411 ? 12.035 -9.819 28.285 1.00 90.44 411 PRO A O 1
ATOM 3017 N N . SER A 1 412 ? 13.095 -9.669 30.258 1.00 83.62 412 SER A N 1
ATOM 3018 C CA . SER A 1 412 ? 14.301 -8.965 29.784 1.00 83.62 412 SER A CA 1
ATOM 3019 C C . SER A 1 412 ? 15.311 -9.955 29.193 1.00 83.62 412 SER A C 1
ATOM 3021 O O . SER A 1 412 ? 15.454 -11.057 29.740 1.00 83.62 412 SER A O 1
ATOM 3023 N N . SER A 1 413 ? 16.059 -9.572 28.158 1.00 71.38 413 SER A N 1
ATOM 3024 C CA . SER A 1 413 ? 16.889 -10.495 27.369 1.00 71.38 413 SER A CA 1
ATOM 3025 C C . SER A 1 413 ? 18.175 -9.856 26.828 1.00 71.38 413 SER A C 1
ATOM 3027 O O . SER A 1 413 ? 18.265 -8.650 26.653 1.00 71.38 413 SER A O 1
ATOM 3029 N N . ALA A 1 414 ? 19.177 -10.692 26.535 1.00 66.38 414 ALA A N 1
ATOM 3030 C CA . ALA A 1 414 ? 20.362 -10.311 25.752 1.00 66.38 414 ALA A CA 1
ATOM 3031 C C . ALA A 1 414 ? 20.254 -10.716 24.263 1.00 66.38 414 ALA A C 1
ATOM 3033 O O . ALA A 1 414 ? 21.187 -10.498 23.493 1.00 66.38 414 ALA A O 1
ATOM 3034 N N . GLU A 1 415 ? 19.137 -11.342 23.893 1.00 70.88 415 GLU A N 1
ATOM 3035 C CA . GLU A 1 415 ? 18.683 -11.605 22.527 1.00 70.88 415 GLU A CA 1
ATOM 3036 C C . GLU A 1 415 ? 17.449 -10.722 22.301 1.00 70.88 415 GLU A C 1
ATOM 3038 O O . GLU A 1 415 ? 16.470 -10.856 23.042 1.00 70.88 415 GLU A O 1
ATOM 3043 N N . ASP A 1 416 ? 17.515 -9.799 21.342 1.00 76.56 416 ASP A N 1
ATOM 3044 C CA . ASP A 1 416 ? 16.432 -8.851 21.059 1.00 76.56 416 ASP A CA 1
ATOM 3045 C C . ASP A 1 416 ? 15.190 -9.569 20.497 1.00 76.56 416 ASP A C 1
ATOM 3047 O O . ASP A 1 416 ? 15.305 -10.555 19.767 1.00 76.56 416 ASP A O 1
ATOM 3051 N N . TYR A 1 417 ? 14.000 -9.058 20.830 1.00 86.88 417 TYR A N 1
ATOM 3052 C CA . TYR A 1 417 ? 12.700 -9.556 20.356 1.00 86.88 417 TYR A CA 1
ATOM 3053 C C . TYR A 1 417 ? 12.465 -11.057 20.608 1.00 86.88 417 TYR A C 1
ATOM 3055 O O . TYR A 1 417 ? 12.131 -11.823 19.705 1.00 86.88 417 TYR A O 1
ATOM 3063 N N . LEU A 1 418 ? 12.574 -11.489 21.870 1.00 91.00 418 LEU A N 1
ATOM 3064 C CA . LEU A 1 418 ? 12.152 -12.836 22.263 1.00 91.00 418 LEU A CA 1
ATOM 3065 C C . LEU A 1 418 ? 10.622 -12.998 22.174 1.00 91.00 418 LEU A C 1
ATOM 3067 O O . LEU A 1 418 ? 9.893 -12.106 22.615 1.00 91.00 418 LEU A O 1
ATOM 3071 N N . PRO A 1 419 ? 10.106 -14.159 21.722 1.00 94.38 419 PRO A N 1
ATOM 3072 C CA . PRO A 1 419 ? 8.683 -14.474 21.806 1.00 94.38 419 PRO A CA 1
ATOM 3073 C C . PRO A 1 419 ? 8.258 -14.684 23.266 1.00 94.38 419 PRO A C 1
ATOM 3075 O O . PRO A 1 419 ? 8.562 -15.706 23.889 1.00 94.38 419 PRO A O 1
ATOM 3078 N N . TRP A 1 420 ? 7.515 -13.728 23.819 1.00 94.62 420 TRP A N 1
ATOM 3079 C CA . TRP A 1 420 ? 6.864 -13.849 25.119 1.00 94.62 420 TRP A CA 1
ATOM 3080 C C . TRP A 1 420 ? 5.428 -14.342 24.942 1.00 94.62 420 TRP A C 1
ATOM 3082 O O . TRP A 1 420 ? 4.565 -13.628 24.433 1.00 94.62 420 TRP A O 1
ATOM 3092 N N . ALA A 1 421 ? 5.159 -15.561 25.416 1.00 95.06 421 ALA A N 1
ATOM 3093 C CA . ALA A 1 421 ? 3.800 -16.037 25.648 1.00 95.06 421 ALA A CA 1
ATOM 3094 C C . ALA A 1 421 ? 3.195 -15.261 26.831 1.00 95.06 421 ALA A C 1
ATOM 3096 O O . ALA A 1 421 ? 3.414 -15.600 28.000 1.00 95.06 421 ALA A O 1
ATOM 3097 N N . ALA A 1 422 ? 2.486 -14.178 26.520 1.00 95.12 422 ALA A N 1
ATOM 3098 C CA . ALA A 1 422 ? 1.766 -13.379 27.499 1.00 95.12 422 ALA A CA 1
ATOM 3099 C C . ALA A 1 422 ? 0.504 -14.125 27.988 1.00 95.12 422 ALA A C 1
ATOM 3101 O O . ALA A 1 422 ? 0.101 -15.124 27.385 1.00 95.12 422 ALA A O 1
ATOM 3102 N N . PRO A 1 423 ? -0.146 -13.679 29.081 1.00 95.81 423 PRO A N 1
ATOM 3103 C CA . PRO A 1 423 ? -1.357 -14.330 29.568 1.00 95.81 423 PRO A CA 1
ATOM 3104 C C . PRO A 1 423 ? -2.461 -14.332 28.499 1.00 95.81 423 PRO A C 1
ATOM 3106 O O . PRO A 1 423 ? -2.823 -13.281 27.979 1.00 95.81 423 PRO A O 1
ATOM 3109 N N . GLU A 1 424 ? -3.037 -15.499 28.208 1.00 95.38 424 GLU A N 1
ATOM 3110 C CA . GLU A 1 424 ? -4.101 -15.674 27.197 1.00 95.38 424 GLU A CA 1
ATOM 3111 C C . GLU A 1 424 ? -5.371 -14.866 27.530 1.00 95.38 424 GLU A C 1
ATOM 3113 O O . GLU A 1 424 ? -6.088 -14.421 26.642 1.00 95.38 424 GLU A O 1
ATOM 3118 N N . ALA A 1 425 ? -5.615 -14.595 28.817 1.00 94.75 425 ALA A N 1
ATOM 3119 C CA . ALA A 1 425 ? -6.678 -13.693 29.269 1.00 94.75 425 ALA A CA 1
ATOM 3120 C C . ALA A 1 425 ? -6.386 -12.199 28.998 1.00 94.75 425 ALA A C 1
ATOM 3122 O O . ALA A 1 425 ? -7.284 -11.371 29.127 1.00 94.75 425 ALA A O 1
ATOM 3123 N N . GLU A 1 426 ? -5.143 -11.849 28.645 1.00 95.50 426 GLU A N 1
ATOM 3124 C CA . GLU A 1 426 ? -4.676 -10.478 28.413 1.00 95.50 426 GLU A CA 1
ATOM 3125 C C . GLU A 1 426 ? -4.221 -10.206 26.968 1.00 95.50 426 GLU A C 1
ATOM 3127 O O . GLU A 1 426 ? -4.076 -9.033 26.613 1.00 95.50 426 GLU A O 1
ATOM 3132 N N . ARG A 1 427 ? -3.974 -11.224 26.125 1.00 96.44 427 ARG A N 1
ATOM 3133 C CA . ARG A 1 427 ? -3.548 -11.063 24.718 1.00 96.44 427 ARG A CA 1
ATOM 3134 C C . ARG A 1 427 ? -4.187 -12.087 23.779 1.00 96.44 427 ARG A C 1
ATOM 3136 O O . ARG A 1 427 ? -4.120 -13.284 24.031 1.00 96.44 427 ARG A O 1
ATOM 3143 N N . ALA A 1 428 ? -4.691 -11.584 22.654 1.00 96.19 428 ALA A N 1
ATOM 3144 C CA . ALA A 1 428 ? -5.059 -12.324 21.451 1.00 96.19 428 ALA A CA 1
ATOM 3145 C C . ALA A 1 428 ? -4.775 -11.451 20.209 1.00 96.19 428 ALA A C 1
ATOM 3147 O O . ALA A 1 428 ? -5.377 -10.387 20.026 1.00 96.19 428 ALA A O 1
ATOM 3148 N N . GLY A 1 429 ? -3.805 -11.872 19.398 1.00 96.06 429 GLY A N 1
ATOM 3149 C CA . GLY A 1 429 ? -3.511 -11.380 18.054 1.00 96.06 429 GLY A CA 1
ATOM 3150 C C . GLY A 1 429 ? -3.334 -9.868 17.869 1.00 96.06 429 GLY A C 1
ATOM 3151 O O . GLY A 1 429 ? -3.086 -9.102 18.806 1.00 96.06 429 GLY A O 1
ATOM 3152 N N . LEU A 1 430 ? -3.507 -9.440 16.613 1.00 97.19 430 LEU A N 1
ATOM 3153 C CA . LEU A 1 430 ? -3.427 -8.057 16.123 1.00 97.19 430 LEU A CA 1
ATOM 3154 C C . LEU A 1 430 ? -4.172 -7.053 17.016 1.00 97.19 430 LEU A C 1
ATOM 3156 O O . LEU A 1 430 ? -3.673 -5.954 17.245 1.00 97.19 430 LEU A O 1
ATOM 3160 N N . LEU A 1 431 ? -5.344 -7.425 17.548 1.00 97.75 431 LEU A N 1
ATOM 3161 C CA . LEU A 1 431 ? -6.169 -6.546 18.388 1.00 97.75 431 LEU A CA 1
ATOM 3162 C C . LEU A 1 431 ? -5.455 -6.082 19.663 1.00 97.75 431 LEU A C 1
ATOM 3164 O O . LEU A 1 431 ? -5.772 -5.017 20.196 1.00 97.75 431 LEU A O 1
ATOM 3168 N N . THR A 1 432 ? -4.524 -6.891 20.166 1.00 97.75 432 THR A N 1
ATOM 3169 C CA . THR A 1 432 ? -3.901 -6.702 21.479 1.00 97.75 432 THR A CA 1
ATOM 3170 C C . THR A 1 432 ? -2.391 -6.470 21.414 1.00 97.75 432 THR A C 1
ATOM 3172 O O . THR A 1 432 ? -1.758 -6.312 22.463 1.00 97.75 432 THR A O 1
ATOM 3175 N N . GLN A 1 433 ? -1.802 -6.391 20.214 1.00 98.12 433 GLN A N 1
ATOM 3176 C CA . GLN A 1 433 ? -0.383 -6.065 20.067 1.00 98.12 433 GLN A CA 1
ATOM 3177 C C . GLN A 1 433 ? -0.089 -4.632 20.551 1.00 98.12 433 GLN A C 1
ATOM 3179 O O . GLN A 1 433 ? -0.855 -3.713 20.232 1.00 98.12 433 GLN A O 1
ATOM 3184 N N . PRO A 1 434 ? 1.009 -4.393 21.303 1.00 97.44 434 PRO A N 1
ATOM 3185 C CA . PRO A 1 434 ? 1.314 -3.074 21.866 1.00 97.44 434 PRO A CA 1
ATOM 3186 C C . PRO A 1 434 ? 1.362 -1.946 20.824 1.00 97.44 434 PRO A C 1
ATOM 3188 O O . PRO A 1 434 ? 0.812 -0.873 21.071 1.00 97.44 434 PRO A O 1
ATOM 3191 N N . ALA A 1 435 ? 1.928 -2.210 19.641 1.00 97.75 435 ALA A N 1
ATOM 3192 C CA . ALA A 1 435 ? 1.999 -1.260 18.530 1.00 97.75 435 ALA A CA 1
ATOM 3193 C C . ALA A 1 435 ? 0.611 -0.808 18.046 1.00 97.75 435 ALA A C 1
ATOM 3195 O O . ALA A 1 435 ? 0.328 0.390 17.978 1.00 97.75 435 ALA A O 1
ATOM 3196 N N . ILE A 1 436 ? -0.288 -1.760 17.780 1.00 98.25 436 ILE A N 1
ATOM 3197 C CA . ILE A 1 436 ? -1.663 -1.496 17.331 1.00 98.25 436 ILE A CA 1
ATOM 3198 C C . ILE A 1 436 ? -2.437 -0.731 18.412 1.00 98.25 436 ILE A C 1
ATOM 3200 O O . ILE A 1 436 ? -3.057 0.301 18.140 1.00 98.25 436 ILE A O 1
ATOM 3204 N N . LEU A 1 437 ? -2.329 -1.159 19.674 1.00 98.25 437 LEU A N 1
ATOM 3205 C CA . LEU A 1 437 ? -2.946 -0.471 20.811 1.00 98.25 437 LEU A CA 1
ATOM 3206 C C . LEU A 1 437 ? -2.418 0.962 21.008 1.00 98.25 437 LEU A C 1
ATOM 3208 O O . LEU A 1 437 ? -3.178 1.821 21.470 1.00 98.25 437 LEU A O 1
ATOM 3212 N N . ALA A 1 438 ? -1.159 1.233 20.643 1.00 97.75 438 ALA A N 1
ATOM 3213 C CA . ALA A 1 438 ? -0.560 2.563 20.661 1.00 97.75 438 ALA A CA 1
ATOM 3214 C C . ALA A 1 438 ? -1.041 3.440 19.488 1.00 97.75 438 ALA A C 1
ATOM 3216 O O . ALA A 1 438 ? -1.482 4.568 19.732 1.00 97.75 438 ALA A O 1
ATOM 3217 N N . ILE A 1 439 ? -1.032 2.947 18.244 1.00 97.31 439 ILE A N 1
ATOM 3218 C CA . ILE A 1 439 ? -1.532 3.673 17.055 1.00 97.31 439 ILE A CA 1
ATOM 3219 C C . ILE A 1 439 ? -3.004 4.083 17.253 1.00 97.31 439 ILE A C 1
ATOM 3221 O O . ILE A 1 439 ? -3.396 5.235 17.025 1.00 97.31 439 ILE A O 1
ATOM 3225 N N . LEU A 1 440 ? -3.818 3.159 17.769 1.00 96.56 440 LEU A N 1
ATOM 3226 C CA . LEU A 1 440 ? -5.258 3.331 17.977 1.00 96.56 440 LEU A CA 1
ATOM 3227 C C . LEU A 1 440 ? -5.617 4.047 19.294 1.00 96.56 440 LEU A C 1
ATOM 3229 O O . LEU A 1 440 ? -6.769 4.023 19.725 1.00 96.56 440 LEU A O 1
ATOM 3233 N N . ALA A 1 441 ? -4.663 4.722 19.935 1.00 94.94 441 ALA A N 1
ATOM 3234 C CA . ALA A 1 441 ? -4.881 5.508 21.147 1.00 94.94 441 ALA A CA 1
ATOM 3235 C C . ALA A 1 441 ? -4.418 6.965 20.987 1.00 94.94 441 ALA A C 1
ATOM 3237 O O . ALA A 1 441 ? -3.623 7.305 20.112 1.00 94.94 441 ALA A O 1
ATOM 3238 N N . ASN A 1 442 ? -4.906 7.840 21.866 1.00 90.75 442 ASN A N 1
ATOM 3239 C CA . ASN A 1 442 ? -4.446 9.224 21.965 1.00 90.75 442 ASN A CA 1
ATOM 3240 C C . ASN A 1 442 ? -3.082 9.290 22.685 1.00 90.75 442 ASN A C 1
ATOM 3242 O O . ASN A 1 442 ? -2.502 8.261 23.045 1.00 90.75 442 ASN A O 1
ATOM 3246 N N . GLY A 1 443 ? -2.561 10.500 22.917 1.00 89.94 443 GLY A N 1
ATOM 3247 C CA . GLY A 1 443 ? -1.260 10.686 23.573 1.00 89.94 443 GLY A CA 1
ATOM 3248 C C . GLY A 1 443 ? -1.193 10.174 25.018 1.00 89.94 443 GLY A C 1
ATOM 3249 O O . GLY A 1 443 ? -0.154 9.677 25.435 1.00 89.94 443 GLY A O 1
ATOM 3250 N N . SER A 1 444 ? -2.295 10.247 25.768 1.00 88.06 444 SER A N 1
ATOM 3251 C CA . SER A 1 444 ? -2.350 9.935 27.210 1.00 88.06 444 SER A CA 1
ATOM 3252 C C . SER A 1 444 ? -3.550 9.075 27.634 1.00 88.06 444 SER A C 1
ATOM 3254 O O . SER A 1 444 ? -3.773 8.876 28.825 1.00 88.06 444 SER A O 1
ATOM 3256 N N . GLN A 1 445 ? -4.355 8.606 26.676 1.00 88.56 445 GLN A N 1
ATOM 3257 C CA . GLN A 1 445 ? -5.577 7.834 26.921 1.00 88.56 445 GLN A CA 1
ATOM 3258 C C . GLN A 1 445 ? -5.925 6.947 25.718 1.00 88.56 445 GLN A C 1
ATOM 3260 O O . GLN A 1 445 ? -5.495 7.218 24.593 1.00 88.56 445 GLN A O 1
ATOM 3265 N N . SER A 1 446 ? -6.729 5.912 25.943 1.00 91.94 446 SER A N 1
ATOM 3266 C CA . SER A 1 446 ? -7.314 5.054 24.908 1.00 91.94 446 SER A CA 1
ATOM 3267 C C . SER A 1 446 ? -8.220 5.827 23.928 1.00 91.94 446 SER A C 1
ATOM 3269 O O . SER A 1 446 ? -8.422 7.045 24.031 1.00 91.94 446 SER A O 1
ATOM 3271 N N . SER A 1 447 ? -8.736 5.133 22.910 1.00 93.06 447 SER A N 1
ATOM 3272 C CA . SER A 1 447 ? -9.769 5.666 22.018 1.00 93.06 447 SER A CA 1
ATOM 3273 C C . SER A 1 447 ? -10.667 4.540 21.490 1.00 93.06 447 SER A C 1
ATOM 3275 O O . SER A 1 447 ? -10.305 3.889 20.508 1.00 93.06 447 SER A O 1
ATOM 3277 N N . PRO A 1 448 ? -11.858 4.334 22.083 1.00 92.31 448 PRO A N 1
ATOM 3278 C CA . PRO A 1 448 ? -12.854 3.405 21.554 1.00 92.31 448 PRO A CA 1
ATOM 3279 C C . PRO A 1 448 ? -13.174 3.686 20.081 1.00 92.31 448 PRO A C 1
ATOM 3281 O O . PRO A 1 448 ? -13.218 2.762 19.277 1.00 92.31 448 PRO A O 1
ATOM 3284 N N . ILE A 1 449 ? -13.273 4.966 19.698 1.00 90.88 449 ILE A N 1
ATOM 3285 C CA . ILE A 1 449 ? -13.532 5.386 18.313 1.00 90.88 449 ILE A CA 1
ATOM 3286 C C . ILE A 1 449 ? -12.490 4.800 17.346 1.00 90.88 449 ILE A C 1
ATOM 3288 O O . ILE A 1 449 ? -12.855 4.115 16.395 1.00 90.88 449 ILE A O 1
ATOM 3292 N N . ARG A 1 450 ? -11.189 5.025 17.588 1.00 94.19 450 ARG A N 1
ATOM 3293 C CA . ARG A 1 450 ? -10.123 4.523 16.697 1.00 94.19 450 ARG A CA 1
ATOM 3294 C C . ARG A 1 450 ? -10.079 2.996 16.661 1.00 94.19 450 ARG A C 1
ATOM 3296 O O . ARG A 1 450 ? -9.906 2.422 15.592 1.00 94.19 450 ARG A O 1
ATOM 3303 N N . ARG A 1 451 ? -10.260 2.345 17.812 1.00 96.62 451 ARG A N 1
ATOM 3304 C CA . ARG A 1 451 ? -10.205 0.881 17.947 1.00 96.62 451 ARG A CA 1
ATOM 3305 C C . ARG A 1 451 ? -11.389 0.191 17.255 1.00 96.62 451 ARG A C 1
ATOM 3307 O O . ARG A 1 451 ? -11.189 -0.773 16.523 1.00 96.62 451 ARG A O 1
ATOM 3314 N N . GLY A 1 452 ? -12.599 0.737 17.389 1.00 95.88 452 GLY A N 1
ATOM 3315 C CA . GLY A 1 452 ? -13.780 0.273 16.655 1.00 95.88 452 GLY A CA 1
ATOM 3316 C C . GLY A 1 452 ? -13.692 0.538 15.147 1.00 95.88 452 GLY A C 1
ATOM 3317 O O . GLY A 1 452 ? -14.047 -0.334 14.356 1.00 95.88 452 GLY A O 1
ATOM 3318 N N . LEU A 1 453 ? -13.164 1.700 14.736 1.00 94.94 453 LEU A N 1
ATOM 3319 C CA . LEU A 1 453 ? -12.925 2.016 13.322 1.00 94.94 453 LEU A CA 1
ATOM 3320 C C . LEU A 1 453 ? -11.903 1.072 12.680 1.00 94.94 453 LEU A C 1
ATOM 3322 O O . LEU A 1 453 ? -12.141 0.625 11.566 1.00 94.94 453 LEU A O 1
ATOM 3326 N N . PHE A 1 454 ? -10.818 0.715 13.372 1.00 97.06 454 PHE A N 1
ATOM 3327 C CA . PHE A 1 454 ? -9.833 -0.252 12.871 1.00 97.06 454 PHE A CA 1
ATOM 3328 C C . PHE A 1 454 ? -10.462 -1.617 12.559 1.00 97.06 454 PHE A C 1
ATOM 3330 O O . PHE A 1 454 ? -10.263 -2.147 11.469 1.00 97.06 454 PHE A O 1
ATOM 3337 N N . VAL A 1 455 ? -11.281 -2.157 13.470 1.00 97.62 455 VAL A N 1
ATOM 3338 C CA . VAL A 1 455 ? -11.995 -3.426 13.239 1.00 97.62 455 VAL A CA 1
ATOM 3339 C C . VAL A 1 455 ? -12.958 -3.310 12.050 1.00 97.62 455 VAL A C 1
ATOM 3341 O O . VAL A 1 455 ? -12.984 -4.193 11.194 1.00 97.62 455 VAL A O 1
ATOM 3344 N N . ARG A 1 456 ? -13.721 -2.213 11.955 1.00 95.44 456 ARG A N 1
ATOM 3345 C CA . ARG A 1 456 ? -14.640 -1.963 10.830 1.00 95.44 456 ARG A CA 1
ATOM 3346 C C . ARG A 1 456 ? -13.911 -1.867 9.491 1.00 95.44 456 ARG A C 1
ATOM 3348 O O . ARG A 1 456 ? -14.271 -2.573 8.556 1.00 95.44 456 ARG A O 1
ATOM 3355 N N . ASP A 1 457 ? -12.898 -1.017 9.405 1.00 93.12 457 ASP A N 1
ATOM 3356 C CA . ASP A 1 457 ? -12.206 -0.678 8.162 1.00 93.12 457 ASP A CA 1
ATOM 3357 C C . ASP A 1 457 ? -11.247 -1.792 7.716 1.00 93.12 457 ASP A C 1
ATOM 3359 O O . ASP A 1 457 ? -11.374 -2.294 6.604 1.00 93.12 457 ASP A O 1
ATOM 3363 N N . ARG A 1 458 ? -10.336 -2.234 8.596 1.00 94.69 458 ARG A N 1
ATOM 3364 C CA . ARG A 1 458 ? -9.198 -3.105 8.239 1.00 94.69 458 ARG A CA 1
ATOM 3365 C C . ARG A 1 458 ? -9.429 -4.596 8.436 1.00 94.69 458 ARG A C 1
ATOM 3367 O O . ARG A 1 458 ? -8.706 -5.384 7.831 1.00 94.69 458 ARG A O 1
ATOM 3374 N N . LEU A 1 459 ? -10.406 -4.988 9.259 1.00 96.31 459 LEU A N 1
ATOM 3375 C CA . LEU A 1 459 ? -10.748 -6.402 9.475 1.00 96.31 459 LEU A CA 1
ATOM 3376 C C . LEU A 1 459 ? -12.091 -6.790 8.847 1.00 96.31 459 LEU A C 1
ATOM 3378 O O . LEU A 1 459 ? -12.245 -7.930 8.435 1.00 96.31 459 LEU A O 1
ATOM 3382 N N . LEU A 1 460 ? -13.057 -5.873 8.731 1.00 95.88 460 LEU A N 1
ATOM 3383 C CA . LEU A 1 460 ? -14.374 -6.163 8.143 1.00 95.88 460 LEU A CA 1
ATOM 3384 C C . LEU A 1 460 ? -14.606 -5.513 6.772 1.00 95.88 460 LEU A C 1
ATOM 3386 O O . LEU A 1 460 ? -15.615 -5.819 6.128 1.00 95.88 460 LEU A O 1
ATOM 3390 N N . CYS A 1 461 ? -13.702 -4.648 6.301 1.00 93.12 461 CYS A N 1
ATOM 3391 C CA . CYS A 1 461 ? -13.830 -3.909 5.043 1.00 93.12 461 CYS A CA 1
ATOM 3392 C C . CYS A 1 461 ? -15.188 -3.180 4.963 1.00 93.12 461 CYS A C 1
ATOM 3394 O O . CYS A 1 461 ? -15.918 -3.269 3.975 1.00 93.12 461 CYS A O 1
ATOM 3396 N N . GLN A 1 462 ? -15.554 -2.520 6.064 1.00 91.88 462 GLN A N 1
ATOM 3397 C CA . GLN A 1 462 ? -16.758 -1.713 6.264 1.00 91.88 462 GLN A CA 1
ATOM 3398 C C . GLN A 1 462 ? -16.347 -0.264 6.582 1.00 91.88 462 GLN A C 1
ATOM 3400 O O . GLN A 1 462 ? -16.430 0.154 7.741 1.00 91.88 462 GLN A O 1
ATOM 3405 N N . PRO A 1 463 ? -15.877 0.512 5.588 1.00 87.00 463 PRO A N 1
ATOM 3406 C CA . PRO A 1 463 ? -15.457 1.890 5.811 1.00 87.00 463 PRO A CA 1
ATOM 3407 C C . PRO A 1 463 ? -16.639 2.729 6.311 1.00 87.00 463 PRO A C 1
ATOM 3409 O O . PRO A 1 463 ? -17.666 2.848 5.638 1.00 87.00 463 PRO A O 1
ATOM 3412 N N . ILE A 1 464 ? -16.496 3.323 7.496 1.00 82.56 464 ILE A N 1
ATOM 3413 C CA . ILE A 1 464 ? -17.474 4.281 8.019 1.00 82.56 464 ILE A CA 1
ATOM 3414 C C . ILE A 1 464 ? -17.152 5.656 7.413 1.00 82.56 464 ILE A C 1
ATOM 3416 O O . ILE A 1 464 ? -16.010 6.105 7.540 1.00 82.56 464 ILE A O 1
ATOM 3420 N N . PRO A 1 465 ? -18.106 6.341 6.752 1.00 72.62 465 PRO A N 1
ATOM 3421 C CA . PRO A 1 465 ? -17.849 7.657 6.177 1.00 72.62 465 PRO A CA 1
ATOM 3422 C C . PRO A 1 465 ? -17.507 8.686 7.271 1.00 72.62 465 PRO A C 1
ATOM 3424 O O . PRO A 1 465 ? -18.002 8.574 8.397 1.00 72.62 465 PRO A O 1
ATOM 3427 N N . PRO A 1 466 ? -16.691 9.710 6.959 1.00 68.06 466 PRO A N 1
ATOM 3428 C CA . PRO A 1 466 ? -16.399 10.782 7.904 1.00 68.06 466 PRO A CA 1
ATOM 3429 C C . PRO A 1 466 ? -17.682 11.540 8.297 1.00 68.06 466 PRO A C 1
ATOM 3431 O O . PRO A 1 466 ? -18.623 11.618 7.500 1.00 68.06 466 PRO A O 1
ATOM 3434 N N . PRO A 1 467 ? -17.737 12.129 9.507 1.00 64.44 467 PRO A N 1
ATOM 3435 C CA . PRO A 1 467 ? -18.878 12.936 9.924 1.00 64.44 467 PRO A CA 1
ATOM 3436 C C . PRO A 1 467 ? -19.060 14.155 8.996 1.00 64.44 467 PRO A C 1
ATOM 3438 O O . PRO A 1 467 ? -18.064 14.700 8.511 1.00 64.44 467 PRO A O 1
ATOM 3441 N N . PRO A 1 468 ? -20.302 14.622 8.758 1.00 62.31 468 PRO A N 1
ATOM 3442 C CA . PRO A 1 468 ? -20.548 15.786 7.910 1.00 62.31 468 PRO A CA 1
ATOM 3443 C C . PRO A 1 468 ? -19.829 17.048 8.412 1.00 62.31 468 PRO A C 1
ATOM 3445 O O . PRO A 1 468 ? -19.812 17.343 9.609 1.00 62.31 468 PRO A O 1
ATOM 3448 N N . ALA A 1 469 ? -19.240 17.806 7.484 1.00 59.06 469 ALA A N 1
ATOM 3449 C CA . ALA A 1 469 ? -18.348 18.928 7.791 1.00 59.06 469 ALA A CA 1
ATOM 3450 C C . ALA A 1 469 ? -19.035 20.139 8.462 1.00 59.06 469 ALA A C 1
ATOM 3452 O O . ALA A 1 469 ? -18.355 21.030 8.966 1.00 59.06 469 ALA A O 1
ATOM 3453 N N . ASP A 1 470 ? -20.371 20.185 8.492 1.00 58.38 470 ASP A N 1
ATOM 3454 C CA . ASP A 1 470 ? -21.160 21.210 9.182 1.00 58.38 470 ASP A CA 1
ATOM 3455 C C . ASP A 1 470 ? -21.374 20.915 10.682 1.00 58.38 470 ASP A C 1
ATOM 3457 O O . ASP A 1 470 ? -21.836 21.784 11.432 1.00 58.38 470 ASP A O 1
ATOM 3461 N N . VAL A 1 471 ? -21.025 19.713 11.157 1.00 53.00 471 VAL A N 1
ATOM 3462 C CA . VAL A 1 471 ? -21.235 19.305 12.553 1.00 53.00 471 VAL A CA 1
ATOM 3463 C C . VAL A 1 471 ? -20.115 19.834 13.456 1.00 53.00 471 VAL A C 1
ATOM 3465 O O . VAL A 1 471 ? -19.226 19.105 13.891 1.00 53.00 471 VAL A O 1
ATOM 3468 N N . VAL A 1 472 ? -20.198 21.119 13.812 1.00 53.88 472 VAL A N 1
ATOM 3469 C CA . VAL A 1 472 ? -19.377 21.711 14.882 1.00 53.88 472 VAL A CA 1
ATOM 3470 C C . VAL A 1 472 ? -19.805 21.132 16.236 1.00 53.88 472 VAL A C 1
ATOM 3472 O O . VAL A 1 472 ? -20.668 21.676 16.929 1.00 53.88 472 VAL A O 1
ATOM 3475 N N . ILE A 1 473 ? -19.200 20.006 16.620 1.00 53.94 473 ILE A N 1
ATOM 3476 C CA . ILE A 1 473 ? -19.283 19.471 17.980 1.00 53.94 473 ILE A CA 1
ATOM 3477 C C . ILE A 1 473 ? -18.324 20.278 18.857 1.00 53.94 473 ILE A C 1
ATOM 3479 O O . ILE A 1 473 ? -17.130 20.358 18.584 1.00 53.94 473 ILE A O 1
ATOM 3483 N N . THR A 1 474 ? -18.834 20.849 19.945 1.00 53.41 474 THR A N 1
ATOM 3484 C CA . THR A 1 474 ? -18.011 21.220 21.101 1.00 53.41 474 THR A CA 1
ATOM 3485 C C . THR A 1 474 ? -18.310 20.193 22.188 1.00 53.41 474 THR A C 1
ATOM 3487 O O . THR A 1 474 ? -19.373 20.296 22.804 1.00 53.41 474 THR A O 1
ATOM 3490 N N . PRO A 1 475 ? -17.456 19.171 22.390 1.00 53.62 475 PRO A N 1
ATOM 3491 C CA . PRO A 1 475 ? -17.627 18.250 23.504 1.00 53.62 475 PRO A CA 1
ATOM 3492 C C . PRO A 1 475 ? -17.584 19.037 24.822 1.00 53.62 475 PRO A C 1
ATOM 3494 O O . PRO A 1 475 ? -16.804 19.992 24.915 1.00 53.62 475 PRO A O 1
ATOM 3497 N N . PRO A 1 476 ? -18.383 18.681 25.840 1.00 56.31 476 PRO A N 1
ATOM 3498 C CA . PRO A 1 476 ? -18.137 19.185 27.184 1.00 56.31 476 PRO A CA 1
ATOM 3499 C C . PRO A 1 476 ? -16.763 18.704 27.673 1.00 56.31 476 PRO A C 1
ATOM 3501 O O . PRO A 1 476 ? -16.271 17.661 27.235 1.00 56.31 476 PRO A O 1
ATOM 3504 N N . ASP A 1 477 ? -16.146 19.455 28.590 1.00 62.41 477 ASP A N 1
ATOM 3505 C CA . ASP A 1 477 ? -14.869 19.055 29.188 1.00 62.41 477 ASP A CA 1
ATOM 3506 C C . ASP A 1 477 ? -15.017 17.661 29.837 1.00 62.41 477 ASP A C 1
ATOM 3508 O O . ASP A 1 477 ? -15.840 17.502 30.747 1.00 62.41 477 ASP A O 1
ATOM 3512 N N . PRO A 1 478 ? -14.257 16.640 29.394 1.00 67.31 478 PRO A N 1
ATOM 3513 C CA . PRO A 1 478 ? -14.408 15.283 29.904 1.00 67.31 478 PRO A CA 1
ATOM 3514 C C . PRO A 1 478 ? -14.005 15.209 31.380 1.00 67.31 478 PRO A C 1
ATOM 3516 O O . PRO A 1 478 ? -12.903 15.630 31.735 1.00 67.31 478 PRO A O 1
ATOM 3519 N N . ASP A 1 479 ? -14.857 14.625 32.232 1.00 75.81 479 ASP A N 1
ATOM 3520 C CA . ASP A 1 479 ? -14.542 14.438 33.655 1.00 75.81 479 ASP A CA 1
ATOM 3521 C C . ASP A 1 479 ? -13.263 13.587 33.798 1.00 75.81 479 ASP A C 1
ATOM 3523 O O . ASP A 1 479 ? -13.270 12.414 33.412 1.00 75.81 479 ASP A O 1
ATOM 3527 N N . PRO A 1 480 ? -12.160 14.131 34.349 1.00 75.06 480 PRO A N 1
ATOM 3528 C CA . PRO A 1 480 ? -10.887 13.419 34.439 1.00 75.06 480 PRO A CA 1
ATOM 3529 C C . PRO A 1 480 ? -10.902 12.259 35.448 1.00 75.06 480 PRO A C 1
ATOM 3531 O O . PRO A 1 480 ? -9.911 11.543 35.544 1.00 75.06 480 PRO A O 1
ATOM 3534 N N . ASN A 1 481 ? -11.988 12.077 36.207 1.00 83.12 481 ASN A N 1
ATOM 3535 C CA . ASN A 1 481 ? -12.165 10.983 37.165 1.00 83.12 481 ASN A CA 1
ATOM 3536 C C . ASN A 1 481 ? -13.031 9.840 36.605 1.00 83.12 481 ASN A C 1
ATOM 3538 O O . ASN A 1 481 ? -13.050 8.759 37.188 1.00 83.12 481 ASN A O 1
ATOM 3542 N N . ALA A 1 482 ? -13.752 10.067 35.503 1.00 83.38 482 ALA A N 1
ATOM 3543 C CA . ALA A 1 482 ? -14.621 9.071 34.882 1.00 83.38 482 ALA A CA 1
ATOM 3544 C C . ALA A 1 482 ? -13.822 8.061 34.039 1.00 83.38 482 ALA A C 1
ATOM 3546 O O . ALA A 1 482 ? -12.722 8.357 33.561 1.00 83.38 482 ALA A O 1
ATOM 3547 N N . THR A 1 483 ? -14.381 6.870 33.825 1.00 85.31 483 THR A N 1
ATOM 3548 C CA . THR A 1 483 ? -13.834 5.884 32.879 1.00 85.31 483 THR A CA 1
ATOM 3549 C C . THR A 1 483 ? -13.962 6.373 31.435 1.00 85.31 483 THR A C 1
ATOM 3551 O O . THR A 1 483 ? -14.819 7.193 31.099 1.00 85.31 483 THR A O 1
ATOM 3554 N N . THR A 1 484 ? -13.152 5.838 30.523 1.00 86.38 484 THR A N 1
ATOM 3555 C CA . THR A 1 484 ? -13.276 6.131 29.089 1.00 86.38 484 THR A CA 1
ATOM 3556 C C . THR A 1 484 ? -14.639 5.706 28.528 1.00 86.38 484 THR A C 1
ATOM 3558 O O . THR A 1 484 ? -15.178 6.409 27.677 1.00 86.38 484 THR A O 1
ATOM 3561 N N . ARG A 1 485 ? -15.273 4.648 29.056 1.00 87.88 485 ARG A N 1
ATOM 3562 C CA . ARG A 1 485 ? -16.657 4.291 28.692 1.00 87.88 485 ARG A CA 1
ATOM 3563 C C . ARG A 1 485 ? -17.643 5.412 29.034 1.00 87.88 485 ARG A C 1
ATOM 3565 O O . ARG A 1 485 ? -18.380 5.862 28.160 1.00 87.88 485 ARG A O 1
ATOM 3572 N N . GLU A 1 486 ? -17.621 5.904 30.271 1.00 85.38 486 GLU A N 1
ATOM 3573 C CA . GLU A 1 486 ? -18.496 6.998 30.724 1.00 85.38 486 GLU A CA 1
ATOM 3574 C C . GLU A 1 486 ? -18.247 8.296 29.943 1.00 85.38 486 GLU A C 1
ATOM 3576 O O . GLU A 1 486 ? -19.200 8.955 29.531 1.00 85.38 486 GLU A O 1
ATOM 3581 N N . ARG A 1 487 ? -16.976 8.634 29.674 1.00 80.38 487 ARG A N 1
ATOM 3582 C CA . ARG A 1 487 ? -16.592 9.832 28.906 1.00 80.38 487 ARG A CA 1
ATOM 3583 C C . ARG A 1 487 ? -17.044 9.794 27.444 1.00 80.38 487 ARG A C 1
ATOM 3585 O O . ARG A 1 487 ? -17.301 10.846 26.869 1.00 80.38 487 ARG A O 1
ATOM 3592 N N . PHE A 1 488 ? -17.125 8.614 26.828 1.00 80.00 488 PHE A N 1
ATOM 3593 C CA . PHE A 1 488 ? -17.504 8.483 25.416 1.00 80.00 488 PHE A CA 1
ATOM 3594 C C . PHE A 1 488 ? -18.997 8.187 25.207 1.00 80.00 488 PHE A C 1
ATOM 3596 O O . PHE A 1 488 ? -19.506 8.496 24.131 1.00 80.00 488 PHE A O 1
ATOM 3603 N N . ALA A 1 489 ? -19.722 7.699 26.221 1.00 75.38 489 ALA A N 1
ATOM 3604 C CA . ALA A 1 489 ? -21.146 7.353 26.138 1.00 75.38 489 ALA A CA 1
ATOM 3605 C C . ALA A 1 489 ? -22.063 8.481 25.612 1.00 75.38 489 ALA A C 1
ATOM 3607 O O . ALA A 1 489 ? -23.097 8.196 25.005 1.00 75.38 489 ALA A O 1
ATOM 3608 N N . GLU A 1 490 ? -21.686 9.755 25.783 1.00 72.44 490 GLU A N 1
ATOM 3609 C CA . GLU A 1 490 ? -22.430 10.898 25.234 1.00 72.44 490 GLU A CA 1
ATOM 3610 C C . GLU A 1 490 ? -22.542 10.866 23.698 1.00 72.44 490 GLU A C 1
ATOM 3612 O O . GLU A 1 490 ? -23.579 11.248 23.157 1.00 72.44 490 GLU A O 1
ATOM 3617 N N . HIS A 1 491 ? -21.541 10.344 22.979 1.00 77.31 491 HIS A N 1
ATOM 3618 C CA . HIS A 1 491 ? -21.579 10.252 21.513 1.00 77.31 491 HIS A CA 1
ATOM 3619 C C . HIS A 1 491 ? -22.663 9.279 21.034 1.00 77.31 491 HIS A C 1
ATOM 3621 O O . HIS A 1 491 ? -23.417 9.583 20.112 1.00 77.31 491 HIS A O 1
ATOM 3627 N N . THR A 1 492 ? -22.795 8.132 21.701 1.00 73.12 492 THR A N 1
ATOM 3628 C CA . THR A 1 492 ? -23.863 7.160 21.433 1.00 73.12 492 THR A CA 1
ATOM 3629 C C . THR A 1 492 ? -25.237 7.651 21.931 1.00 73.12 492 THR A C 1
ATOM 3631 O O . THR A 1 492 ? -26.262 7.265 21.373 1.00 73.12 492 THR A O 1
ATOM 3634 N N . ALA A 1 493 ? -25.290 8.544 22.929 1.00 75.00 493 ALA A N 1
ATOM 3635 C CA . ALA A 1 493 ? -26.536 9.150 23.419 1.00 75.00 493 ALA A CA 1
ATOM 3636 C C . ALA A 1 493 ? -27.027 10.362 22.593 1.00 75.00 493 ALA A C 1
ATOM 3638 O O . ALA A 1 493 ? -28.206 10.716 22.661 1.00 75.00 493 ALA A O 1
ATOM 3639 N N . ASN A 1 494 ? -26.149 11.017 21.831 1.00 76.00 494 ASN A N 1
ATOM 3640 C CA . ASN A 1 494 ? -26.468 12.197 21.029 1.00 76.00 494 ASN A CA 1
ATOM 3641 C C . ASN A 1 494 ? -27.027 11.794 19.654 1.00 76.00 494 ASN A C 1
ATOM 3643 O O . ASN A 1 494 ? -26.319 11.188 18.851 1.00 76.00 494 ASN A O 1
ATOM 3647 N N . GLU A 1 495 ? -28.267 12.190 19.344 1.00 77.00 495 GLU A N 1
ATOM 3648 C CA . GLU A 1 495 ? -28.973 11.834 18.097 1.00 77.00 495 GLU A CA 1
ATOM 3649 C C . GLU A 1 495 ? -28.183 12.147 16.810 1.00 77.00 495 GLU A C 1
ATOM 3651 O O . GLU A 1 495 ? -28.343 11.441 15.815 1.00 77.00 495 GLU A O 1
ATOM 3656 N N . LYS A 1 496 ? -27.309 13.167 16.813 1.00 74.81 496 LYS A N 1
ATOM 3657 C CA . LYS A 1 496 ? -26.468 13.511 15.651 1.00 74.81 496 LYS A CA 1
ATOM 3658 C C . LYS A 1 496 ? -25.256 12.594 15.471 1.00 74.81 496 LYS A C 1
ATOM 3660 O O . LYS A 1 496 ? -24.766 12.458 14.355 1.00 74.81 496 LYS A O 1
ATOM 3665 N N . CYS A 1 497 ? -24.759 12.001 16.552 1.00 76.25 497 CYS A N 1
ATOM 3666 C CA . CYS A 1 497 ? -23.513 11.231 16.574 1.00 76.25 497 CYS A CA 1
ATOM 3667 C C . CYS A 1 497 ? -23.787 9.716 16.585 1.00 76.25 497 CYS A C 1
ATOM 3669 O O . CYS A 1 497 ? -23.063 8.942 15.952 1.00 76.25 497 CYS A O 1
ATOM 3671 N N . ALA A 1 498 ? -24.883 9.297 17.225 1.00 80.62 498 ALA A N 1
ATOM 3672 C CA . ALA A 1 498 ? -25.302 7.906 17.375 1.00 80.62 498 ALA A CA 1
ATOM 3673 C C . ALA A 1 498 ? -25.356 7.126 16.048 1.00 80.62 498 ALA A C 1
ATOM 3675 O O . ALA A 1 498 ? -25.038 5.939 16.033 1.00 80.62 498 ALA A O 1
ATOM 3676 N N . GLY A 1 499 ? -25.690 7.783 14.929 1.00 78.81 499 GLY A N 1
ATOM 3677 C CA . GLY A 1 499 ? -25.774 7.151 13.605 1.00 78.81 499 GLY A CA 1
ATOM 3678 C C . GLY A 1 499 ? -24.484 6.468 13.130 1.00 78.81 499 GLY A C 1
ATOM 3679 O O . GLY A 1 499 ? -24.566 5.467 12.427 1.00 78.81 499 GLY A O 1
ATOM 3680 N N . CYS A 1 500 ? -23.310 6.955 13.552 1.00 80.25 500 CYS A N 1
ATOM 3681 C CA . CYS A 1 500 ? -22.030 6.262 13.343 1.00 80.25 500 CYS A CA 1
ATOM 3682 C C . CYS A 1 500 ? -21.548 5.571 14.627 1.00 80.25 500 CYS A C 1
ATOM 3684 O O . CYS A 1 500 ? -21.090 4.432 14.590 1.00 80.25 500 CYS A O 1
ATOM 3686 N N . HIS A 1 501 ? -21.683 6.233 15.779 1.00 86.31 501 HIS A N 1
ATOM 3687 C CA . HIS A 1 501 ? -21.126 5.750 17.044 1.00 86.31 501 HIS A CA 1
ATOM 3688 C C . HIS A 1 501 ? -21.728 4.423 17.530 1.00 86.31 501 HIS A C 1
ATOM 3690 O O . HIS A 1 501 ? -20.995 3.593 18.062 1.00 86.31 501 HIS A O 1
ATOM 3696 N N . THR A 1 502 ? -23.005 4.144 17.243 1.00 88.06 502 THR A N 1
ATOM 3697 C CA . THR A 1 502 ? -23.632 2.837 17.541 1.00 88.06 502 THR A CA 1
ATOM 3698 C C . THR A 1 502 ? -22.992 1.651 16.805 1.00 88.06 502 THR A C 1
ATOM 3700 O O . THR A 1 502 ? -23.158 0.511 17.238 1.00 88.06 502 THR A O 1
ATOM 3703 N N . LEU A 1 503 ? -22.236 1.900 15.728 1.00 88.19 503 LEU A N 1
ATOM 3704 C CA . LEU A 1 503 ? -21.483 0.886 14.983 1.00 88.19 503 LEU A CA 1
ATOM 3705 C C . LEU A 1 503 ? -20.004 0.801 15.400 1.00 88.19 503 LEU A C 1
ATOM 3707 O O . LEU A 1 503 ? -19.332 -0.149 14.994 1.00 88.19 503 LEU A O 1
ATOM 3711 N N . ILE A 1 504 ? -19.498 1.767 16.177 1.00 91.94 504 ILE A N 1
ATOM 3712 C CA . ILE A 1 504 ? -18.072 1.935 16.503 1.00 91.94 504 ILE A CA 1
ATOM 3713 C C . ILE A 1 504 ? -17.814 1.727 18.000 1.00 91.94 504 ILE A C 1
ATOM 3715 O O . ILE A 1 504 ? -17.029 0.851 18.367 1.00 91.94 504 ILE A O 1
ATOM 3719 N N . ASP A 1 505 ? -18.464 2.515 18.864 1.00 92.44 505 ASP A N 1
ATOM 3720 C CA . ASP A 1 505 ? -18.182 2.553 20.305 1.00 92.44 505 ASP A CA 1
ATOM 3721 C C . ASP A 1 505 ? -18.327 1.165 20.968 1.00 92.44 505 ASP A C 1
ATOM 3723 O O . ASP A 1 505 ? -17.412 0.778 21.699 1.00 92.44 505 ASP A O 1
ATOM 3727 N N . PRO A 1 506 ? -19.374 0.350 20.680 1.00 93.94 506 PRO A N 1
ATOM 3728 C CA . PRO A 1 506 ? -19.526 -0.980 21.279 1.00 93.94 506 PRO A CA 1
ATOM 3729 C C . PRO A 1 506 ? -18.434 -1.982 20.891 1.00 93.94 506 PRO A C 1
ATOM 3731 O O . PRO A 1 506 ? -18.238 -2.954 21.613 1.00 93.94 506 PRO A O 1
ATOM 3734 N N . ILE A 1 507 ? -17.732 -1.763 19.773 1.00 96.25 507 ILE A N 1
ATOM 3735 C CA . ILE A 1 507 ? -16.553 -2.552 19.392 1.00 96.25 507 ILE A CA 1
ATOM 3736 C C . ILE A 1 507 ? -15.331 -2.012 20.141 1.00 96.25 507 ILE A C 1
ATOM 3738 O O . ILE A 1 507 ? -14.595 -2.758 20.783 1.00 96.25 507 ILE A O 1
ATOM 3742 N N . GLY A 1 508 ? -15.151 -0.689 20.110 1.00 95.62 508 GLY A N 1
ATOM 3743 C CA . GLY A 1 508 ? -14.038 0.006 20.746 1.00 95.62 508 GLY A CA 1
ATOM 3744 C C . GLY A 1 508 ? -13.927 -0.200 22.256 1.00 95.62 508 GLY A C 1
ATOM 3745 O O . GLY A 1 508 ? -12.812 -0.246 22.775 1.00 95.62 508 GLY A O 1
ATOM 3746 N N . PHE A 1 509 ? -15.049 -0.360 22.964 1.00 95.44 509 PHE A N 1
ATOM 3747 C CA . PHE A 1 509 ? -15.030 -0.573 24.411 1.00 95.44 509 PHE A CA 1
ATOM 3748 C C . PHE A 1 509 ? -14.465 -1.939 24.845 1.00 95.44 509 PHE A C 1
ATOM 3750 O O . PHE A 1 509 ? -13.995 -2.045 25.977 1.00 95.44 509 PHE A O 1
ATOM 3757 N N . GLY A 1 510 ? -14.419 -2.948 23.961 1.00 96.38 510 GLY A N 1
ATOM 3758 C CA . GLY A 1 510 ? -13.776 -4.244 24.245 1.00 96.38 510 GLY A CA 1
ATOM 3759 C C . GLY A 1 510 ? -12.298 -4.129 24.619 1.00 96.38 510 GLY A C 1
ATOM 3760 O O . GLY A 1 510 ? -11.748 -4.938 25.360 1.00 96.38 510 GLY A O 1
ATOM 3761 N N . PHE A 1 511 ? -11.652 -3.069 24.150 1.00 97.38 511 PHE A N 1
ATOM 3762 C CA . PHE A 1 511 ? -10.233 -2.822 24.341 1.00 97.38 511 PHE A CA 1
ATOM 3763 C C . PHE A 1 511 ? -9.931 -1.987 25.595 1.00 97.38 511 PHE A C 1
ATOM 3765 O O . PHE A 1 511 ? -8.781 -1.594 25.802 1.00 97.38 511 PHE A O 1
ATOM 3772 N N . GLU A 1 512 ? -10.916 -1.643 26.431 1.00 95.12 512 GLU A N 1
ATOM 3773 C CA . GLU A 1 512 ? -10.663 -0.723 27.548 1.00 95.12 512 GLU A CA 1
ATOM 3774 C C . GLU A 1 512 ? -9.879 -1.332 28.713 1.00 95.12 512 GLU A C 1
ATOM 3776 O O . GLU A 1 512 ? -9.373 -0.581 29.538 1.00 95.12 512 GLU A O 1
ATOM 3781 N N . HIS A 1 513 ? -9.598 -2.636 28.700 1.00 97.06 513 HIS A N 1
ATOM 3782 C CA . HIS A 1 513 ? -8.520 -3.206 29.514 1.00 97.06 513 HIS A CA 1
ATOM 3783 C C . HIS A 1 513 ? -7.103 -2.786 29.072 1.00 97.06 513 HIS A C 1
ATOM 3785 O O . HIS A 1 513 ? -6.147 -3.066 29.786 1.00 97.06 513 HIS A O 1
ATOM 3791 N N . TYR A 1 514 ? -6.934 -2.063 27.956 1.00 97.50 514 TYR A N 1
ATOM 3792 C CA . TYR A 1 514 ? -5.634 -1.570 27.484 1.00 97.50 514 TYR A CA 1
ATOM 3793 C C . TYR A 1 514 ? -5.517 -0.044 27.547 1.00 97.50 514 TYR A C 1
ATOM 3795 O O . TYR A 1 514 ? -6.395 0.690 27.071 1.00 97.50 514 TYR A O 1
ATOM 3803 N N . ASP A 1 515 ? -4.412 0.455 28.104 1.00 95.25 515 ASP A N 1
ATOM 3804 C CA . ASP A 1 515 ? -4.058 1.884 28.096 1.00 95.25 515 ASP A CA 1
ATOM 3805 C C . ASP A 1 515 ? -3.485 2.367 26.740 1.00 95.25 515 ASP A C 1
ATOM 3807 O O . ASP A 1 515 ? -3.542 1.663 25.728 1.00 95.25 515 ASP A O 1
ATOM 3811 N N . HIS A 1 516 ? -2.972 3.602 26.691 1.00 94.94 516 HIS A N 1
ATOM 3812 C CA . HIS A 1 516 ? -2.422 4.228 25.478 1.00 94.94 516 HIS A CA 1
ATOM 3813 C C . HIS A 1 516 ? -1.024 3.747 25.071 1.00 94.94 516 HIS A C 1
ATOM 3815 O O . HIS A 1 516 ? -0.552 4.159 24.006 1.00 94.94 516 HIS A O 1
ATOM 3821 N N . LEU A 1 517 ? -0.389 2.916 25.904 1.00 96.88 517 LEU A N 1
ATOM 3822 C CA . LEU A 1 517 ? 0.869 2.203 25.658 1.00 96.88 517 LEU A CA 1
ATOM 3823 C C . LEU A 1 517 ? 0.625 0.690 25.458 1.00 96.88 517 LEU A C 1
ATOM 3825 O O . LEU A 1 517 ? 1.571 -0.087 25.392 1.00 96.88 517 LEU A O 1
ATOM 3829 N N . GLY A 1 518 ? -0.640 0.258 25.409 1.00 96.25 518 GLY A N 1
ATOM 3830 C CA . GLY A 1 518 ? -1.028 -1.141 25.245 1.00 96.25 518 GLY A CA 1
ATOM 3831 C C . GLY A 1 518 ? -0.857 -2.019 26.490 1.00 96.25 518 GLY A C 1
ATOM 3832 O O . GLY A 1 518 ? -0.861 -3.247 26.373 1.00 96.25 518 GLY A O 1
ATOM 3833 N N . ARG A 1 519 ? -0.700 -1.440 27.686 1.00 95.62 519 ARG A N 1
ATOM 3834 C CA . ARG A 1 519 ? -0.562 -2.190 28.950 1.00 95.62 519 ARG A CA 1
ATOM 3835 C C . ARG A 1 519 ? -1.931 -2.587 29.506 1.00 95.62 519 ARG A C 1
ATOM 3837 O O . ARG A 1 519 ? -2.878 -1.813 29.373 1.00 95.62 519 ARG A O 1
ATOM 3844 N N . TRP A 1 520 ? -2.015 -3.763 30.134 1.00 96.06 520 TRP A N 1
ATOM 3845 C CA . TRP A 1 520 ? -3.243 -4.242 30.778 1.00 96.06 520 TRP A CA 1
ATOM 3846 C C . TRP A 1 520 ? -3.601 -3.412 32.023 1.00 96.06 520 TRP A C 1
ATOM 3848 O O . TRP A 1 520 ? -2.717 -2.926 32.736 1.00 96.06 520 TRP A O 1
ATOM 3858 N N . ARG A 1 521 ? -4.902 -3.259 32.290 1.00 95.06 521 ARG A N 1
ATOM 3859 C CA . ARG A 1 521 ? -5.477 -2.600 33.468 1.00 95.06 521 ARG A CA 1
ATOM 3860 C C . ARG A 1 521 ? -6.850 -3.183 33.818 1.00 95.06 521 ARG A C 1
ATOM 3862 O O . ARG A 1 521 ? -7.713 -3.305 32.957 1.00 95.06 521 ARG A O 1
ATOM 3869 N N . ASP A 1 522 ? -7.095 -3.420 35.107 1.00 94.94 522 ASP A N 1
ATOM 3870 C CA . ASP A 1 522 ? -8.428 -3.782 35.633 1.00 94.94 522 ASP A CA 1
ATOM 3871 C C . ASP A 1 522 ? -9.258 -2.551 36.051 1.00 94.94 522 ASP A C 1
ATOM 3873 O O . ASP A 1 522 ? -10.465 -2.637 36.286 1.00 94.94 522 ASP A O 1
ATOM 3877 N N . THR A 1 523 ? -8.605 -1.388 36.178 1.00 94.94 523 THR A N 1
ATOM 3878 C CA . THR A 1 523 ? -9.227 -0.132 36.622 1.00 94.94 523 THR A CA 1
ATOM 3879 C C . THR A 1 523 ? -8.764 1.078 35.810 1.00 94.94 523 THR A C 1
ATOM 3881 O O . THR A 1 523 ? -7.650 1.116 35.289 1.00 94.94 523 THR A O 1
ATOM 3884 N N . GLU A 1 524 ? -9.612 2.102 35.743 1.00 91.06 524 GLU A N 1
ATOM 3885 C CA . GLU A 1 524 ? -9.303 3.432 35.214 1.00 91.06 524 GLU A CA 1
ATOM 3886 C C . GLU A 1 524 ? -9.688 4.467 36.272 1.00 91.06 524 GLU A C 1
ATOM 3888 O O . GLU A 1 524 ? -10.780 4.397 36.828 1.00 91.06 524 GLU A O 1
ATOM 3893 N N . ASN A 1 525 ? -8.791 5.397 36.613 1.00 88.25 525 ASN A N 1
ATOM 3894 C CA . ASN A 1 525 ? -9.035 6.432 37.634 1.00 88.25 525 ASN A CA 1
ATOM 3895 C C . ASN A 1 525 ? -9.488 5.899 39.021 1.00 88.25 525 ASN A C 1
ATOM 3897 O O . ASN A 1 525 ? -10.023 6.638 39.844 1.00 88.25 525 ASN A O 1
ATOM 3901 N N . GLY A 1 526 ? -9.231 4.614 39.310 1.00 90.00 526 GLY A N 1
ATOM 3902 C CA . GLY A 1 526 ? -9.667 3.914 40.527 1.00 90.00 526 GLY A CA 1
ATOM 3903 C C . GLY A 1 526 ? -11.060 3.270 40.446 1.00 90.00 526 GLY A C 1
ATOM 3904 O O . GLY A 1 526 ? -11.497 2.662 41.422 1.00 90.00 526 GLY A O 1
ATOM 3905 N N . LEU A 1 527 ? -11.740 3.373 39.302 1.00 93.06 527 LEU A N 1
ATOM 3906 C CA . LEU A 1 527 ? -13.011 2.716 38.992 1.00 93.06 527 LEU A CA 1
ATOM 3907 C C . LEU A 1 527 ? -12.760 1.401 38.228 1.00 93.06 527 LEU A C 1
ATOM 3909 O O . LEU A 1 527 ? -11.807 1.340 37.450 1.00 93.06 527 LEU A O 1
ATOM 3913 N N . PRO A 1 528 ? -13.577 0.347 38.420 1.00 95.50 528 PRO A N 1
ATOM 3914 C CA . PRO A 1 528 ? -13.473 -0.881 37.632 1.00 95.50 528 PRO A CA 1
ATOM 3915 C C . PRO A 1 528 ? -13.801 -0.617 36.159 1.00 95.50 528 PRO A C 1
ATOM 3917 O O . PRO A 1 528 ? -14.686 0.180 35.848 1.00 95.50 528 PRO A O 1
ATOM 3920 N N . ILE A 1 529 ? -13.101 -1.306 35.261 1.00 95.06 529 ILE A N 1
ATOM 3921 C CA . ILE A 1 529 ? -13.385 -1.254 33.825 1.00 95.06 529 ILE A CA 1
ATOM 3922 C C . ILE A 1 529 ? -14.569 -2.168 33.493 1.00 95.06 529 ILE A C 1
ATOM 3924 O O . ILE A 1 529 ? -14.656 -3.296 33.968 1.00 95.06 529 ILE A O 1
ATOM 3928 N N . ASP A 1 530 ? -15.468 -1.658 32.655 1.00 94.94 530 ASP A N 1
ATOM 3929 C CA . ASP A 1 530 ? -16.446 -2.439 31.900 1.00 94.94 530 ASP A CA 1
ATOM 3930 C C . ASP A 1 530 ? -15.919 -2.546 30.460 1.00 94.94 530 ASP A C 1
ATOM 3932 O O . ASP A 1 530 ? -15.759 -1.522 29.782 1.00 94.94 530 ASP A O 1
ATOM 3936 N N . ALA A 1 531 ? -15.637 -3.768 30.004 1.00 96.12 531 ALA A N 1
ATOM 3937 C CA . ALA A 1 531 ? -15.175 -4.080 28.651 1.00 96.12 531 ALA A CA 1
ATOM 3938 C C . ALA A 1 531 ? -16.238 -4.817 27.810 1.00 96.12 531 ALA A C 1
ATOM 3940 O O . ALA A 1 531 ? -15.952 -5.249 26.695 1.00 96.12 531 ALA A O 1
ATOM 3941 N N . THR A 1 532 ? -17.489 -4.884 28.285 1.00 97.12 532 THR A N 1
ATOM 3942 C CA . THR A 1 532 ? -18.581 -5.537 27.555 1.00 97.12 532 THR A CA 1
ATOM 3943 C C . THR A 1 532 ? -18.933 -4.768 26.285 1.00 97.12 532 THR A C 1
ATOM 3945 O O . THR A 1 532 ? -19.150 -3.550 26.310 1.00 97.12 532 THR A O 1
ATOM 3948 N N . GLY A 1 533 ? -18.992 -5.465 25.160 1.00 95.31 533 GLY A N 1
ATOM 3949 C CA . GLY A 1 533 ? -19.241 -4.885 23.849 1.00 95.31 533 GLY A CA 1
ATOM 3950 C C . GLY A 1 533 ? -20.222 -5.705 23.025 1.00 95.31 533 GLY A C 1
ATOM 3951 O O . GLY A 1 533 ? -20.805 -6.687 23.490 1.00 95.31 533 GLY A O 1
ATOM 3952 N N . ALA A 1 534 ? -20.435 -5.273 21.786 1.00 95.19 534 ALA A N 1
ATOM 3953 C CA . ALA A 1 534 ? -21.232 -6.020 20.824 1.00 95.19 534 ALA A CA 1
ATOM 3954 C C . ALA A 1 534 ? -20.734 -5.779 19.402 1.00 95.19 534 ALA A C 1
ATOM 3956 O O . ALA A 1 534 ? -20.562 -4.634 18.978 1.00 95.19 534 ALA A O 1
ATOM 3957 N N . LEU A 1 535 ? -20.558 -6.866 18.654 1.00 94.12 535 LEU A N 1
ATOM 3958 C CA . LEU A 1 535 ? -20.334 -6.812 17.219 1.00 94.12 535 LEU A CA 1
ATOM 3959 C C . LEU A 1 535 ? -21.699 -6.847 16.519 1.00 94.12 535 LEU A C 1
ATOM 3961 O O . LEU A 1 535 ? -22.523 -7.720 16.792 1.00 94.12 535 LEU A O 1
ATOM 3965 N N . THR A 1 536 ? -21.967 -5.862 15.668 1.00 90.00 536 THR A N 1
ATOM 3966 C CA . THR A 1 536 ? -23.287 -5.607 15.063 1.00 90.00 536 THR A CA 1
ATOM 3967 C C . THR A 1 536 ? -23.136 -5.246 13.592 1.00 90.00 536 THR A C 1
ATOM 3969 O O . THR A 1 536 ? -22.113 -4.675 13.214 1.00 90.00 536 THR A O 1
ATOM 3972 N N . TRP A 1 537 ? -24.150 -5.500 12.763 1.00 86.31 537 TRP A N 1
ATOM 3973 C CA . TRP A 1 537 ? -24.140 -5.140 11.338 1.00 86.31 537 TRP A CA 1
ATOM 3974 C C . TRP A 1 537 ? -22.880 -5.648 10.612 1.00 86.31 537 TRP A C 1
ATOM 3976 O O . TRP A 1 537 ? -22.115 -4.866 10.049 1.00 86.31 537 TRP A O 1
ATOM 3986 N N . VAL A 1 538 ? -22.613 -6.953 10.661 1.00 89.50 538 VAL A N 1
ATOM 3987 C CA . VAL A 1 538 ? -21.489 -7.567 9.939 1.00 89.50 538 VAL A CA 1
ATOM 3988 C C . VAL A 1 538 ? -21.989 -8.021 8.569 1.00 89.50 538 VAL A C 1
ATOM 3990 O O . VAL A 1 538 ? -22.727 -8.996 8.421 1.00 89.50 538 VAL A O 1
ATOM 3993 N N . GLN A 1 539 ? -21.626 -7.263 7.534 1.00 82.25 539 GLN A N 1
ATOM 3994 C CA . GLN A 1 539 ? -22.179 -7.442 6.195 1.00 82.25 539 GLN A CA 1
ATOM 3995 C C . GLN A 1 539 ? -21.775 -8.797 5.597 1.00 82.25 539 GLN A C 1
ATOM 3997 O O . GLN A 1 539 ? -20.602 -9.051 5.338 1.00 82.25 539 GLN A O 1
ATOM 4002 N N . GLY A 1 540 ? -22.776 -9.642 5.340 1.00 82.94 540 GLY A N 1
ATOM 4003 C CA . GLY A 1 540 ? -22.601 -10.987 4.785 1.00 82.94 540 GLY A CA 1
ATOM 4004 C C . GLY A 1 540 ? -22.334 -12.084 5.821 1.00 82.94 540 GLY A C 1
ATOM 4005 O O . GLY A 1 540 ? -22.407 -13.254 5.462 1.00 82.94 540 GLY A O 1
ATOM 4006 N N . ASP A 1 541 ? -22.098 -11.738 7.090 1.00 90.25 541 ASP A N 1
ATOM 4007 C CA . ASP A 1 541 ? -21.804 -12.700 8.159 1.00 90.25 541 ASP A CA 1
ATOM 4008 C C . ASP A 1 541 ? -22.523 -12.336 9.476 1.00 90.25 541 ASP A C 1
ATOM 4010 O O . ASP A 1 541 ? -21.920 -11.806 10.410 1.00 90.25 541 ASP A O 1
ATOM 4014 N N . PRO A 1 542 ? -23.827 -12.649 9.594 1.00 85.88 542 PRO A N 1
ATOM 4015 C CA . PRO A 1 542 ? -24.574 -12.459 10.834 1.00 85.88 542 PRO A CA 1
ATOM 4016 C C . PRO A 1 542 ? -24.212 -13.478 11.933 1.00 85.88 542 PRO A C 1
ATOM 4018 O O . PRO A 1 542 ? -24.829 -13.443 12.996 1.00 85.88 542 PRO A O 1
ATOM 4021 N N . ALA A 1 543 ? -23.270 -14.406 11.704 1.00 86.12 543 ALA A N 1
ATOM 4022 C CA . ALA A 1 543 ? -22.828 -15.366 12.719 1.00 86.12 543 ALA A CA 1
ATOM 4023 C C . ALA A 1 543 ? -21.721 -14.786 13.617 1.00 86.12 543 ALA A C 1
ATOM 4025 O O . ALA A 1 543 ? -21.663 -15.122 14.800 1.00 86.12 543 ALA A O 1
ATOM 4026 N N . ALA A 1 544 ? -20.907 -13.863 13.092 1.00 88.50 544 ALA A N 1
ATOM 4027 C CA . ALA A 1 544 ? -19.954 -13.083 13.883 1.00 88.50 544 ALA A CA 1
ATOM 4028 C C . ALA A 1 544 ? -20.634 -12.109 14.873 1.00 88.50 544 ALA A C 1
ATOM 4030 O O . ALA A 1 544 ? -20.039 -11.745 15.893 1.00 88.50 544 ALA A O 1
ATOM 4031 N N . GLU A 1 545 ? -21.878 -11.690 14.605 1.00 92.62 545 GLU A N 1
ATOM 4032 C CA . GLU A 1 545 ? -22.618 -10.736 15.442 1.00 92.62 545 GLU A CA 1
ATOM 4033 C C . GLU A 1 545 ? -22.940 -11.262 16.855 1.00 92.62 545 GLU A C 1
ATOM 4035 O O . GLU A 1 545 ? -23.095 -12.461 17.110 1.00 92.62 545 GLU A O 1
ATOM 4040 N N . GLY A 1 546 ? -23.068 -10.336 17.806 1.00 94.19 546 GLY A N 1
ATOM 4041 C CA . GLY A 1 546 ? -23.482 -10.607 19.181 1.00 94.19 546 GLY A CA 1
ATOM 4042 C C . GLY A 1 546 ? -22.602 -9.944 20.246 1.00 94.19 546 GLY A C 1
ATOM 4043 O O . GLY A 1 546 ? -21.638 -9.247 19.921 1.00 94.19 546 GLY A O 1
ATOM 4044 N N . PRO A 1 547 ? -22.947 -10.138 21.532 1.00 97.31 547 PRO A N 1
ATOM 4045 C CA . PRO A 1 547 ? -22.198 -9.589 22.654 1.00 97.31 547 PRO A CA 1
ATOM 4046 C C . PRO A 1 547 ? -20.876 -10.330 22.880 1.00 97.31 547 PRO A C 1
ATOM 4048 O O . PRO A 1 547 ? -20.763 -11.521 22.572 1.00 97.31 547 PRO A O 1
ATOM 4051 N N . PHE A 1 548 ? -19.913 -9.626 23.459 1.00 97.44 548 PHE A N 1
ATOM 4052 C CA . PHE A 1 548 ? -18.627 -10.154 23.912 1.00 97.44 548 PHE A CA 1
ATOM 4053 C C . PHE A 1 548 ? -18.168 -9.387 25.165 1.00 97.44 548 PHE A C 1
ATOM 4055 O O . PHE A 1 548 ? -18.644 -8.271 25.403 1.00 97.44 548 PHE A O 1
ATOM 4062 N N . ASP A 1 549 ? -17.236 -9.936 25.939 1.00 97.44 549 ASP A N 1
ATOM 4063 C CA . ASP A 1 549 ? -16.520 -9.219 27.002 1.00 97.44 549 ASP A CA 1
ATOM 4064 C C . ASP A 1 549 ? -15.006 -9.189 26.728 1.00 97.44 549 ASP A C 1
ATOM 4066 O O . ASP A 1 549 ? -14.363 -10.218 26.517 1.00 97.44 549 ASP A O 1
ATOM 4070 N N . GLY A 1 550 ? -14.430 -7.985 26.695 1.00 97.25 550 GLY A N 1
ATOM 4071 C CA . GLY A 1 550 ? -13.013 -7.784 26.390 1.00 97.25 550 GLY A CA 1
ATOM 4072 C C . GLY A 1 550 ? -12.617 -8.004 24.921 1.00 97.25 550 GLY A C 1
ATOM 4073 O O . GLY A 1 550 ? -13.415 -8.367 24.057 1.00 97.25 550 GLY A O 1
ATOM 4074 N N . ALA A 1 551 ? -11.337 -7.767 24.621 1.00 97.50 551 ALA A N 1
ATOM 4075 C CA . ALA A 1 551 ? -10.792 -7.923 23.271 1.00 97.50 551 ALA A CA 1
ATOM 4076 C C . ALA A 1 551 ? -10.552 -9.391 22.875 1.00 97.50 551 ALA A C 1
ATOM 4078 O O . ALA A 1 551 ? -10.421 -9.668 21.688 1.00 97.50 551 ALA A O 1
ATOM 4079 N N . ILE A 1 552 ? -10.506 -10.316 23.843 1.00 97.69 552 ILE A N 1
ATOM 4080 C CA . ILE A 1 552 ? -10.251 -11.745 23.603 1.00 97.69 552 ILE A CA 1
ATOM 4081 C C . ILE A 1 552 ? -11.475 -12.400 22.947 1.00 97.69 552 ILE A C 1
ATOM 4083 O O . ILE A 1 552 ? -11.372 -12.897 21.831 1.00 97.69 552 ILE A O 1
ATOM 4087 N N . GLU A 1 553 ? -12.667 -12.274 23.545 1.00 97.69 553 GLU A N 1
ATOM 4088 C CA . GLU A 1 553 ? -13.908 -12.774 22.927 1.00 97.69 553 GLU A CA 1
ATOM 4089 C C . GLU A 1 553 ? -14.241 -12.053 21.601 1.00 97.69 553 GLU A C 1
ATOM 4091 O O . GLU A 1 553 ? -14.889 -12.621 20.718 1.00 97.69 553 GLU A O 1
ATOM 4096 N N . LEU A 1 554 ? -13.793 -10.802 21.425 1.00 97.88 554 LEU A N 1
ATOM 4097 C CA . LEU A 1 554 ? -13.865 -10.103 20.137 1.00 97.88 554 LEU A CA 1
ATOM 4098 C C . LEU A 1 554 ? -12.898 -10.708 19.103 1.00 97.88 554 LEU A C 1
ATOM 4100 O O . LEU A 1 554 ? -13.288 -10.879 17.948 1.00 97.88 554 LEU A O 1
ATOM 4104 N N . ALA A 1 555 ? -11.668 -11.047 19.495 1.00 97.00 555 ALA A N 1
ATOM 4105 C CA . ALA A 1 555 ? -10.695 -11.703 18.625 1.00 97.00 555 ALA A CA 1
ATOM 4106 C C . ALA A 1 555 ? -11.196 -13.081 18.165 1.00 97.00 555 ALA A C 1
ATOM 4108 O O . ALA A 1 555 ? -11.195 -13.339 16.963 1.00 97.00 555 ALA A O 1
ATOM 4109 N N . ASP A 1 556 ? -11.732 -13.901 19.076 1.00 95.19 556 ASP A N 1
ATOM 4110 C CA . ASP A 1 556 ? -12.343 -15.203 18.760 1.00 95.19 556 ASP A CA 1
ATOM 4111 C C . ASP A 1 556 ? -13.467 -15.073 17.716 1.00 95.19 556 ASP A C 1
ATOM 4113 O O . ASP A 1 556 ? -13.524 -15.821 16.736 1.00 95.19 556 ASP A O 1
ATOM 4117 N N . ARG A 1 557 ? -14.353 -14.080 17.887 1.00 95.31 557 ARG A N 1
ATOM 4118 C CA . ARG A 1 557 ? -15.449 -13.790 16.944 1.00 95.31 557 ARG A CA 1
ATOM 4119 C C . ARG A 1 557 ? -14.956 -13.376 15.560 1.00 95.31 557 ARG A C 1
ATOM 4121 O O . ARG A 1 557 ? -15.580 -13.742 14.567 1.00 95.31 557 ARG A O 1
ATOM 4128 N N . LEU A 1 558 ? -13.868 -12.609 15.485 1.00 96.00 558 LEU A N 1
ATOM 4129 C CA . LEU A 1 558 ? -13.275 -12.185 14.216 1.00 96.00 558 LEU A CA 1
ATOM 4130 C C . LEU A 1 558 ? -12.478 -13.321 13.555 1.00 96.00 558 LEU A C 1
ATOM 4132 O O . LEU A 1 558 ? -12.568 -13.483 12.341 1.00 96.00 558 LEU A O 1
ATOM 4136 N N . ALA A 1 559 ? -11.775 -14.151 14.329 1.00 93.44 559 ALA A N 1
ATOM 4137 C CA . ALA A 1 559 ? -11.079 -15.340 1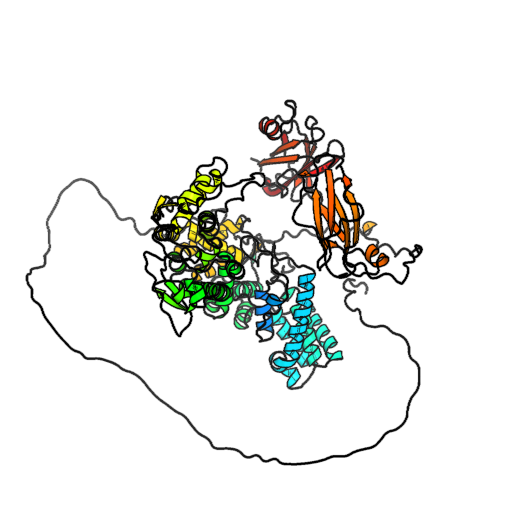3.835 1.00 93.44 559 ALA A CA 1
ATOM 4138 C C . ALA A 1 559 ? -12.049 -16.380 13.247 1.00 93.44 559 ALA A C 1
ATOM 4140 O O . ALA A 1 559 ? -11.745 -17.019 12.242 1.00 93.44 559 ALA A O 1
ATOM 4141 N N . ALA A 1 560 ? -13.247 -16.504 13.823 1.00 91.12 560 ALA A N 1
ATOM 4142 C CA . ALA A 1 560 ? -14.311 -17.366 13.314 1.00 91.12 560 ALA A CA 1
ATOM 4143 C C . ALA A 1 560 ? -15.083 -16.790 12.103 1.00 91.12 560 ALA A C 1
ATOM 4145 O O . ALA A 1 560 ? -15.965 -17.475 11.583 1.00 91.12 560 ALA A O 1
ATOM 4146 N N . SER A 1 561 ? -14.800 -15.557 11.658 1.00 93.12 561 SER A N 1
ATOM 4147 C CA . SER A 1 561 ? -15.602 -14.845 10.652 1.00 93.12 561 SER A CA 1
ATOM 4148 C C . SER A 1 561 ? -15.066 -15.004 9.217 1.00 93.12 561 SER A C 1
ATOM 4150 O O . SER A 1 561 ? -14.005 -14.461 8.885 1.00 93.12 561 SER A O 1
ATOM 4152 N N . PRO A 1 562 ? -15.827 -15.615 8.282 1.00 91.56 562 PRO A N 1
ATOM 4153 C CA . PRO A 1 562 ? -15.467 -15.634 6.862 1.00 91.56 562 PRO A CA 1
ATOM 4154 C C . PRO A 1 562 ? -15.413 -14.235 6.229 1.00 91.56 562 PRO A C 1
ATOM 4156 O O . PRO A 1 562 ? -14.737 -14.043 5.213 1.00 91.56 562 PRO A O 1
ATOM 4159 N N . ARG A 1 563 ? -16.092 -13.234 6.816 1.00 93.56 563 ARG A N 1
ATOM 4160 C CA . ARG A 1 563 ? -15.996 -11.838 6.362 1.00 93.56 563 ARG A CA 1
ATOM 4161 C C . ARG A 1 563 ? -14.611 -11.251 6.639 1.00 93.56 563 ARG A C 1
ATOM 4163 O O . ARG A 1 563 ? -14.121 -10.501 5.796 1.00 93.56 563 ARG A O 1
ATOM 4170 N N . VAL A 1 564 ? -13.963 -11.631 7.743 1.00 96.12 564 VAL A N 1
ATOM 4171 C CA . VAL A 1 564 ? -12.589 -11.199 8.050 1.00 96.12 564 VAL A CA 1
ATOM 4172 C C . VAL A 1 564 ? -11.591 -11.826 7.083 1.00 96.12 564 VAL A C 1
ATOM 4174 O O . VAL A 1 564 ? -10.809 -11.104 6.468 1.00 96.12 564 VAL A O 1
ATOM 4177 N N . ALA A 1 565 ? -11.692 -13.136 6.835 1.00 94.88 565 ALA A N 1
ATOM 4178 C CA . ALA A 1 565 ? -10.884 -13.801 5.810 1.00 94.88 565 ALA A CA 1
ATOM 4179 C C . ALA A 1 565 ? -11.070 -13.160 4.418 1.00 94.88 565 ALA A C 1
ATOM 4181 O O . ALA A 1 565 ? -10.094 -12.892 3.719 1.00 94.88 565 ALA A O 1
ATOM 4182 N N . SER A 1 566 ? -12.310 -12.815 4.052 1.00 94.62 566 SER A N 1
ATOM 4183 C CA . SER A 1 566 ? -12.609 -12.112 2.795 1.00 94.62 566 SER A CA 1
ATOM 4184 C C . SER A 1 566 ? -11.994 -10.712 2.722 1.00 94.62 566 SER A C 1
ATOM 4186 O O . SER A 1 566 ? -11.518 -10.316 1.663 1.00 94.62 566 SER A O 1
ATOM 4188 N N . CYS A 1 567 ? -11.985 -9.960 3.826 1.00 96.06 567 CYS A N 1
ATOM 4189 C CA . CYS A 1 567 ? -11.391 -8.624 3.872 1.00 96.06 567 CYS A CA 1
ATOM 4190 C C . CYS A 1 567 ? -9.858 -8.668 3.782 1.00 96.06 567 CYS A C 1
ATOM 4192 O O . CYS A 1 567 ? -9.261 -7.904 3.026 1.00 96.06 567 CYS A O 1
ATOM 4194 N N . VAL A 1 568 ? -9.215 -9.608 4.484 1.00 97.19 568 VAL A N 1
ATOM 4195 C CA . VAL A 1 568 ? -7.762 -9.837 4.388 1.00 97.19 568 VAL A CA 1
ATOM 4196 C C . VAL A 1 568 ? -7.366 -10.259 2.969 1.00 97.19 568 VAL A C 1
ATOM 4198 O O . VAL A 1 568 ? -6.394 -9.734 2.424 1.00 97.19 568 VAL A O 1
ATOM 4201 N N . ALA A 1 569 ? -8.156 -11.127 2.327 1.00 97.25 569 ALA A N 1
ATOM 4202 C CA . ALA A 1 569 ? -7.973 -11.485 0.922 1.00 97.25 569 ALA A CA 1
ATOM 4203 C C . ALA A 1 569 ? -8.147 -10.283 -0.026 1.00 97.25 569 ALA A C 1
ATOM 4205 O O . ALA A 1 569 ? -7.359 -10.123 -0.958 1.00 97.25 569 ALA A O 1
ATOM 4206 N N . GLU A 1 570 ? -9.127 -9.404 0.219 1.00 96.12 570 GLU A N 1
ATOM 4207 C CA . GLU A 1 570 ? -9.320 -8.185 -0.575 1.00 96.12 570 GLU A CA 1
ATOM 4208 C C . GLU A 1 570 ? -8.163 -7.186 -0.407 1.00 96.12 570 GLU A C 1
ATOM 4210 O O . GLU A 1 570 ? -7.695 -6.626 -1.400 1.00 96.12 570 GLU A O 1
ATOM 4215 N N . HIS A 1 571 ? -7.649 -6.993 0.811 1.00 97.50 571 HIS A N 1
ATOM 4216 C CA . HIS A 1 571 ? -6.463 -6.167 1.046 1.00 97.50 571 HIS A CA 1
ATOM 4217 C C . HIS A 1 571 ? -5.236 -6.710 0.298 1.00 97.50 571 HIS A C 1
ATOM 4219 O O . HIS A 1 571 ? -4.588 -5.951 -0.426 1.00 97.50 571 HIS A O 1
ATOM 4225 N N . TRP A 1 572 ? -4.945 -8.012 0.403 1.00 97.69 572 TRP A N 1
ATOM 4226 C CA . TRP A 1 572 ? -3.834 -8.635 -0.327 1.00 97.69 572 TRP A CA 1
ATOM 4227 C C . TRP A 1 572 ? -4.001 -8.549 -1.850 1.00 97.69 572 TRP A C 1
ATOM 4229 O O . TRP A 1 572 ? -3.043 -8.221 -2.548 1.00 97.69 572 TRP A O 1
ATOM 4239 N N . TYR A 1 573 ? -5.210 -8.763 -2.377 1.00 96.69 573 TYR A N 1
ATOM 4240 C CA . TYR A 1 573 ? -5.498 -8.627 -3.809 1.00 96.69 573 TYR A CA 1
ATOM 4241 C C . TYR A 1 573 ? -5.308 -7.182 -4.303 1.00 96.69 573 TYR A C 1
ATOM 4243 O O . TYR A 1 573 ? -4.672 -6.966 -5.336 1.00 96.69 573 TYR A O 1
ATOM 4251 N N . ARG A 1 574 ? -5.784 -6.174 -3.552 1.00 94.75 574 ARG A N 1
ATOM 4252 C CA . ARG A 1 574 ? -5.561 -4.749 -3.869 1.00 94.75 574 ARG A CA 1
ATOM 4253 C C . ARG A 1 574 ? -4.073 -4.398 -3.914 1.00 94.75 574 ARG A C 1
ATOM 4255 O O . ARG A 1 574 ? -3.652 -3.724 -4.849 1.00 94.75 574 ARG A O 1
ATOM 4262 N N . PHE A 1 575 ? -3.275 -4.881 -2.960 1.00 96.25 575 PHE A N 1
ATOM 4263 C CA . PHE A 1 575 ? -1.819 -4.683 -2.938 1.00 96.25 575 PHE A CA 1
ATOM 4264 C C . PHE A 1 575 ? -1.116 -5.381 -4.119 1.00 96.25 575 PHE A C 1
ATOM 4266 O O . PHE A 1 575 ? -0.285 -4.777 -4.808 1.00 96.25 575 PHE A O 1
ATOM 4273 N N . ALA A 1 576 ? -1.491 -6.635 -4.397 1.00 95.19 576 ALA A N 1
ATOM 4274 C CA . ALA A 1 576 ? -0.956 -7.431 -5.499 1.00 95.19 576 ALA A CA 1
ATOM 4275 C C . ALA A 1 576 ? -1.203 -6.763 -6.857 1.00 95.19 576 ALA A C 1
ATOM 4277 O O . ALA A 1 576 ? -0.268 -6.568 -7.638 1.00 95.19 576 ALA A O 1
ATOM 4278 N N . MET A 1 577 ? -2.451 -6.358 -7.113 1.00 91.81 577 MET A N 1
ATOM 4279 C CA . MET A 1 577 ? -2.873 -5.749 -8.375 1.00 91.81 577 MET A CA 1
ATOM 4280 C C . MET A 1 577 ? -2.496 -4.265 -8.481 1.00 91.81 577 MET A C 1
ATOM 4282 O O . MET A 1 577 ? -2.192 -3.802 -9.579 1.00 91.81 577 MET A O 1
ATOM 4286 N N . GLY A 1 578 ? -2.450 -3.537 -7.360 1.00 91.56 578 GLY A N 1
ATOM 4287 C CA . GLY A 1 578 ? -2.126 -2.108 -7.291 1.00 91.56 578 GLY A CA 1
ATOM 4288 C C . GLY A 1 578 ? -3.184 -1.195 -7.885 1.00 91.56 578 GLY A C 1
ATOM 4289 O O . GLY A 1 578 ? -2.839 -0.255 -8.596 1.00 91.56 578 GLY A O 1
ATOM 4290 N N . ARG A 1 579 ? -4.458 -1.505 -7.649 1.00 87.88 579 ARG A N 1
ATOM 4291 C CA . ARG A 1 579 ? -5.616 -0.723 -8.102 1.00 87.88 579 ARG A CA 1
ATOM 4292 C C . ARG A 1 579 ? -6.852 -1.073 -7.272 1.00 87.88 579 ARG A C 1
ATOM 4294 O O . ARG A 1 579 ? -6.812 -1.978 -6.434 1.00 87.88 579 ARG A O 1
ATOM 4301 N N . GLY A 1 580 ? -7.955 -0.368 -7.512 1.00 84.00 580 GLY A N 1
ATOM 4302 C CA . GLY A 1 580 ? -9.252 -0.689 -6.915 1.00 84.00 580 GLY A CA 1
ATOM 4303 C C . GLY A 1 580 ? -9.835 -2.038 -7.350 1.00 84.00 580 GLY A C 1
ATOM 4304 O O . GLY A 1 580 ? -9.444 -2.608 -8.365 1.00 84.00 580 GLY A O 1
ATOM 4305 N N . THR A 1 581 ? -10.796 -2.520 -6.561 1.00 81.94 581 THR A N 1
ATOM 4306 C CA . THR A 1 581 ? -11.563 -3.770 -6.739 1.00 81.94 581 THR A CA 1
ATOM 4307 C C . THR A 1 581 ? -12.980 -3.518 -7.279 1.00 81.94 581 THR A C 1
ATOM 4309 O O . THR A 1 581 ? -13.913 -4.273 -7.019 1.00 81.94 581 THR A O 1
ATOM 4312 N N . SER A 1 582 ? -13.164 -2.405 -7.992 1.00 64.31 582 SER A N 1
ATOM 4313 C CA . SER A 1 582 ? -14.459 -1.866 -8.428 1.00 64.31 582 SER A CA 1
ATOM 4314 C C . SER A 1 582 ? -14.952 -2.387 -9.783 1.00 64.31 582 SER A C 1
ATOM 4316 O O . SER A 1 582 ? -16.110 -2.140 -10.125 1.00 64.31 582 SER A O 1
ATOM 4318 N N . ALA A 1 583 ? -14.125 -3.093 -10.561 1.00 66.69 583 ALA A N 1
ATOM 4319 C CA . ALA A 1 583 ? -14.573 -3.711 -11.806 1.00 66.69 583 ALA A CA 1
ATOM 4320 C C . ALA A 1 583 ? -15.339 -5.019 -11.508 1.00 66.69 583 ALA A C 1
ATOM 4322 O O . ALA A 1 583 ? -14.894 -5.789 -10.655 1.00 66.69 583 ALA A O 1
ATOM 4323 N N . PRO A 1 584 ? -16.436 -5.352 -12.223 1.00 69.25 584 PRO A N 1
ATOM 4324 C CA . PRO A 1 584 ? -17.196 -6.587 -11.980 1.00 69.25 584 PRO A CA 1
ATOM 4325 C C . PRO A 1 584 ? -16.337 -7.863 -12.000 1.00 69.25 584 PRO A C 1
ATOM 4327 O O . PRO A 1 584 ? -16.509 -8.747 -11.163 1.00 69.25 584 PRO A O 1
ATOM 4330 N N . ALA A 1 585 ? -15.342 -7.905 -12.891 1.00 76.94 585 ALA A N 1
ATOM 4331 C CA . ALA A 1 585 ? -14.361 -8.982 -12.992 1.00 76.94 585 ALA A CA 1
ATOM 4332 C C . ALA A 1 585 ? -13.545 -9.203 -11.699 1.00 76.94 585 ALA A C 1
ATOM 4334 O O . ALA A 1 585 ? -13.193 -10.342 -11.385 1.00 76.94 585 ALA A O 1
ATOM 4335 N N . ASP A 1 586 ? -13.262 -8.159 -10.911 1.00 84.88 586 ASP A N 1
ATOM 4336 C CA . ASP A 1 586 ? -12.569 -8.316 -9.625 1.00 84.88 586 ASP A CA 1
ATOM 4337 C C . ASP A 1 586 ? -13.442 -9.045 -8.599 1.00 84.88 586 ASP A C 1
ATOM 4339 O O . ASP A 1 586 ? -12.916 -9.829 -7.816 1.00 84.88 586 ASP A O 1
ATOM 4343 N N . GLY A 1 587 ? -14.768 -8.869 -8.635 1.00 88.62 587 GLY A N 1
ATOM 4344 C CA . GLY A 1 587 ? -15.702 -9.583 -7.756 1.00 88.62 587 GLY A CA 1
ATOM 4345 C C . GLY A 1 587 ? -15.620 -11.105 -7.917 1.00 88.62 587 GLY A C 1
ATOM 4346 O O . GLY A 1 587 ? -15.595 -11.840 -6.927 1.00 88.62 587 GLY A O 1
ATOM 4347 N N . CYS A 1 588 ? -15.483 -11.581 -9.155 1.00 89.88 588 CYS A N 1
ATOM 4348 C CA . CYS A 1 588 ? -15.246 -12.992 -9.460 1.00 89.88 588 CYS A CA 1
ATOM 4349 C C . CYS A 1 588 ? -13.881 -13.484 -8.951 1.00 89.88 588 CYS A C 1
ATOM 4351 O O . CYS A 1 588 ? -13.813 -14.514 -8.277 1.00 89.88 588 CYS A O 1
ATOM 4353 N N . ASN A 1 589 ? -12.802 -12.735 -9.219 1.00 92.25 589 ASN A N 1
ATOM 4354 C CA . ASN A 1 589 ? -11.455 -13.091 -8.754 1.00 92.25 589 ASN A CA 1
ATOM 4355 C C . ASN A 1 589 ? -11.385 -13.122 -7.218 1.00 92.25 589 ASN A C 1
ATOM 4357 O O . ASN A 1 589 ? -10.920 -14.104 -6.649 1.00 92.25 589 ASN A O 1
ATOM 4361 N N . LEU A 1 590 ? -11.917 -12.104 -6.534 1.00 92.75 590 LEU A N 1
ATOM 4362 C CA . LEU A 1 590 ? -11.990 -12.037 -5.071 1.00 92.75 590 LEU A CA 1
ATOM 4363 C C . LEU A 1 590 ? -12.802 -13.188 -4.472 1.00 92.75 590 LEU A C 1
ATOM 4365 O O . LEU A 1 590 ? -12.410 -13.735 -3.445 1.00 92.75 590 LEU A O 1
ATOM 4369 N N . THR A 1 591 ? -13.902 -13.588 -5.114 1.00 91.12 591 THR A N 1
ATOM 4370 C CA . THR A 1 591 ? -14.717 -14.730 -4.667 1.00 91.12 591 THR A CA 1
ATOM 4371 C C . THR A 1 591 ? -13.930 -16.042 -4.758 1.00 91.12 591 THR A C 1
ATOM 4373 O O . THR A 1 591 ? -13.959 -16.839 -3.821 1.00 91.12 591 THR A O 1
ATOM 4376 N N . GLN A 1 592 ? -13.173 -16.251 -5.841 1.00 91.50 592 GLN A N 1
ATOM 4377 C CA . GLN A 1 592 ? -12.289 -17.411 -5.996 1.00 91.50 592 GLN A CA 1
ATOM 4378 C C . GLN A 1 592 ? -11.135 -17.392 -4.977 1.00 91.50 592 GLN A C 1
ATOM 4380 O O . GLN A 1 592 ? -10.898 -18.392 -4.301 1.00 91.50 592 GLN A O 1
ATOM 4385 N N . VAL A 1 593 ? -10.447 -16.255 -4.839 1.00 95.56 593 VAL A N 1
ATOM 4386 C CA . VAL A 1 593 ? -9.285 -16.074 -3.953 1.00 95.56 593 VAL A CA 1
ATOM 4387 C C . VAL A 1 593 ? -9.674 -16.209 -2.477 1.00 95.56 593 VAL A C 1
ATOM 4389 O O . VAL A 1 593 ? -9.046 -16.974 -1.747 1.00 95.56 593 VAL A O 1
ATOM 4392 N N . SER A 1 594 ? -10.745 -15.537 -2.038 1.00 94.69 594 SER A N 1
ATOM 4393 C CA . SER A 1 594 ? -11.279 -15.668 -0.674 1.00 94.69 594 SER A CA 1
ATOM 4394 C C . SER A 1 594 ? -11.777 -17.091 -0.400 1.00 94.69 594 SER A C 1
ATOM 4396 O O . SER A 1 594 ? -11.488 -17.659 0.652 1.00 94.69 594 SER A O 1
ATOM 4398 N N . GLY A 1 595 ? -12.456 -17.717 -1.371 1.00 93.50 595 GLY A N 1
ATOM 4399 C CA . GLY A 1 595 ? -12.894 -19.109 -1.264 1.00 93.50 595 GLY A CA 1
ATOM 4400 C C . GLY A 1 595 ? -11.732 -20.086 -1.059 1.00 93.50 595 GLY A C 1
ATOM 4401 O O . GLY A 1 595 ? -11.822 -20.965 -0.203 1.00 93.50 595 GLY A O 1
ATOM 4402 N N . ALA A 1 596 ? -10.625 -19.903 -1.787 1.00 94.50 596 ALA A N 1
ATOM 4403 C CA . ALA A 1 596 ? -9.406 -20.692 -1.614 1.00 94.50 596 ALA A CA 1
ATOM 4404 C C . ALA A 1 596 ? -8.752 -20.458 -0.240 1.00 94.50 596 ALA A C 1
ATOM 4406 O O . ALA A 1 596 ? -8.431 -21.421 0.450 1.00 94.50 596 ALA A O 1
ATOM 4407 N N . PHE A 1 597 ? -8.629 -19.200 0.195 1.00 95.88 597 PHE A N 1
ATOM 4408 C CA . PHE A 1 597 ? -8.058 -18.831 1.496 1.00 95.88 597 PHE A CA 1
ATOM 4409 C C . PHE A 1 597 ? -8.847 -19.413 2.681 1.00 95.88 597 PHE A C 1
ATOM 4411 O O . PHE A 1 597 ? -8.262 -19.984 3.602 1.00 95.88 597 PHE A O 1
ATOM 4418 N N . VAL A 1 598 ? -10.182 -19.347 2.632 1.00 92.75 598 VAL A N 1
ATOM 4419 C CA . VAL A 1 598 ? -11.065 -19.960 3.639 1.00 92.75 598 VAL A CA 1
ATOM 4420 C C . VAL A 1 598 ? -10.981 -21.490 3.596 1.00 92.75 598 VAL A C 1
ATOM 4422 O O . VAL A 1 598 ? -10.934 -22.126 4.648 1.00 92.75 598 VAL A O 1
ATOM 4425 N N . ALA A 1 599 ? -10.910 -22.102 2.408 1.00 93.38 599 ALA A N 1
ATOM 4426 C CA . ALA A 1 599 ? -10.739 -23.552 2.268 1.00 93.38 599 ALA A CA 1
ATOM 4427 C C . ALA A 1 599 ? -9.369 -24.051 2.771 1.00 93.38 599 ALA A C 1
ATOM 4429 O O . ALA A 1 599 ? -9.278 -25.169 3.277 1.00 93.38 599 ALA A O 1
ATOM 4430 N N . ALA A 1 600 ? -8.331 -23.214 2.686 1.00 93.69 600 ALA A N 1
ATOM 4431 C CA . ALA A 1 600 ? -7.009 -23.437 3.267 1.00 93.69 600 ALA A CA 1
ATOM 4432 C C . ALA A 1 600 ? -6.934 -23.121 4.778 1.00 93.69 600 ALA A C 1
ATOM 4434 O O . ALA A 1 600 ? -5.855 -23.156 5.360 1.00 93.69 600 ALA A O 1
ATOM 4435 N N . GLY A 1 601 ? -8.058 -22.796 5.430 1.00 91.06 601 GLY A N 1
ATOM 4436 C CA . GLY A 1 601 ? -8.108 -22.517 6.869 1.00 91.06 601 GLY A CA 1
ATOM 4437 C C . GLY A 1 601 ? -7.482 -21.183 7.291 1.00 91.06 601 GLY A C 1
ATOM 4438 O O . GLY A 1 601 ? -7.244 -20.986 8.479 1.00 91.06 601 GLY A O 1
ATOM 4439 N N . GLY A 1 602 ? -7.230 -20.266 6.351 1.00 93.12 602 GLY A N 1
ATOM 4440 C CA . GLY A 1 602 ? -6.559 -18.993 6.622 1.00 93.12 602 GLY A CA 1
ATOM 4441 C C . GLY A 1 602 ? -5.038 -19.004 6.423 1.00 93.12 602 GLY A C 1
ATOM 4442 O O . GLY A 1 602 ? -4.372 -18.083 6.897 1.00 93.12 602 GLY A O 1
ATOM 4443 N N . ASP A 1 603 ? -4.478 -19.999 5.728 1.00 94.81 603 ASP A N 1
ATOM 4444 C CA . ASP A 1 603 ? -3.063 -20.016 5.328 1.00 94.81 603 ASP A CA 1
ATOM 4445 C C . ASP A 1 603 ? -2.745 -18.870 4.340 1.00 94.81 603 ASP A C 1
ATOM 4447 O O . ASP A 1 603 ? -3.352 -18.744 3.271 1.00 94.81 603 ASP A O 1
ATOM 4451 N N . VAL A 1 604 ? -1.785 -18.012 4.701 1.00 95.19 604 VAL A N 1
ATOM 4452 C CA . VAL A 1 604 ? -1.399 -16.837 3.898 1.00 95.19 604 VAL A CA 1
ATOM 4453 C C . VAL A 1 604 ? -0.579 -17.232 2.662 1.00 95.19 604 VAL A C 1
ATOM 4455 O O . VAL A 1 604 ? -0.708 -16.590 1.623 1.00 95.19 604 VAL A O 1
ATOM 4458 N N . THR A 1 605 ? 0.191 -18.321 2.706 1.00 94.44 605 THR A N 1
ATOM 4459 C CA . THR A 1 605 ? 0.895 -18.873 1.533 1.00 94.44 605 THR A CA 1
ATOM 4460 C C . THR A 1 605 ? -0.111 -19.270 0.456 1.00 94.44 605 THR A C 1
ATOM 4462 O O . THR A 1 605 ? 0.050 -18.904 -0.710 1.00 94.44 605 THR A O 1
ATOM 4465 N N . GLU A 1 606 ? -1.187 -19.961 0.843 1.00 96.00 606 GLU A N 1
ATOM 4466 C CA . GLU A 1 606 ? -2.246 -20.366 -0.088 1.00 96.00 606 GLU A CA 1
ATOM 4467 C C . GLU A 1 606 ? -3.061 -19.172 -0.613 1.00 96.00 606 GLU A C 1
ATOM 4469 O O . GLU A 1 606 ? -3.470 -19.186 -1.773 1.00 96.00 606 GLU A O 1
ATOM 4474 N N . LEU A 1 607 ? -3.235 -18.099 0.171 1.00 97.25 607 LEU A N 1
ATOM 4475 C CA . LEU A 1 607 ? -3.818 -16.839 -0.317 1.00 97.25 607 LEU A CA 1
ATOM 4476 C C . LEU A 1 607 ? -2.965 -16.196 -1.420 1.00 97.25 607 LEU A C 1
ATOM 4478 O O . LEU A 1 607 ? -3.489 -15.828 -2.473 1.00 97.25 607 LEU A O 1
ATOM 4482 N N . LEU A 1 608 ? -1.653 -16.074 -1.203 1.00 97.19 608 LEU A N 1
ATOM 4483 C CA . LEU A 1 608 ? -0.737 -15.477 -2.181 1.00 97.19 608 LEU A CA 1
ATOM 4484 C C . LEU A 1 608 ? -0.657 -16.336 -3.458 1.00 97.19 608 LEU A C 1
ATOM 4486 O O . LEU A 1 608 ? -0.696 -15.801 -4.568 1.00 97.19 608 LEU A O 1
ATOM 4490 N N . VAL A 1 609 ? -0.655 -17.668 -3.322 1.00 97.31 609 VAL A N 1
ATOM 4491 C CA . VAL A 1 609 ? -0.759 -18.612 -4.450 1.00 97.31 609 VAL A CA 1
ATOM 4492 C C . VAL A 1 609 ? -2.103 -18.486 -5.180 1.00 97.31 609 VAL A C 1
ATOM 4494 O O . VAL A 1 609 ? -2.124 -18.462 -6.412 1.00 97.31 609 VAL A O 1
ATOM 4497 N N . ALA A 1 610 ? -3.226 -18.351 -4.468 1.00 97.62 610 ALA A N 1
ATOM 4498 C CA . ALA A 1 610 ? -4.541 -18.164 -5.082 1.00 97.62 610 ALA A CA 1
ATOM 4499 C C . ALA A 1 610 ? -4.614 -16.861 -5.898 1.00 97.62 610 ALA A C 1
ATOM 4501 O O . ALA A 1 610 ? -5.139 -16.868 -7.012 1.00 97.62 610 ALA A O 1
ATOM 4502 N N . ILE A 1 611 ? -4.024 -15.768 -5.397 1.00 97.62 611 ILE A N 1
ATOM 4503 C CA . ILE A 1 611 ? -3.896 -14.504 -6.140 1.00 97.62 611 ILE A CA 1
ATOM 4504 C C . ILE A 1 611 ? -3.084 -14.714 -7.425 1.00 97.62 611 ILE A C 1
ATOM 4506 O O . ILE A 1 611 ? -3.549 -14.330 -8.496 1.00 97.62 611 ILE A O 1
ATOM 4510 N N . VAL A 1 612 ? -1.930 -15.387 -7.359 1.00 97.25 612 VAL A N 1
ATOM 4511 C CA . VAL A 1 612 ? -1.097 -15.708 -8.538 1.00 97.25 612 VAL A CA 1
ATOM 4512 C C . VAL A 1 612 ? -1.843 -16.559 -9.578 1.00 97.25 612 VAL A C 1
ATOM 4514 O O . VAL A 1 612 ? -1.661 -16.374 -10.784 1.00 97.25 612 VAL A O 1
ATOM 4517 N N . ARG A 1 613 ? -2.691 -17.497 -9.136 1.00 95.94 613 ARG A N 1
ATOM 4518 C CA . ARG A 1 613 ? -3.476 -18.373 -10.025 1.00 95.94 613 ARG A CA 1
ATOM 4519 C C . ARG A 1 613 ? -4.725 -17.701 -10.613 1.00 95.94 613 ARG A C 1
ATOM 4521 O O . ARG A 1 613 ? -5.274 -18.238 -11.580 1.00 95.94 613 ARG A O 1
ATOM 4528 N N . SER A 1 614 ? -5.144 -16.550 -10.083 1.00 94.56 614 SER A N 1
ATOM 4529 C CA . SER A 1 614 ? -6.330 -15.804 -10.528 1.00 94.56 614 SER A CA 1
ATOM 4530 C C . SER A 1 614 ? -6.222 -15.298 -11.974 1.00 94.56 614 SER A C 1
ATOM 4532 O O . SER A 1 614 ? -5.128 -15.127 -12.523 1.00 94.56 614 SER A O 1
ATOM 4534 N N . ASP A 1 615 ? -7.361 -15.040 -12.616 1.00 92.62 615 ASP A N 1
ATOM 4535 C CA . ASP A 1 615 ? -7.376 -14.571 -14.003 1.00 92.62 615 ASP A CA 1
ATOM 4536 C C . ASP A 1 615 ? -6.894 -13.123 -14.126 1.00 92.62 615 ASP A C 1
ATOM 4538 O O . ASP A 1 615 ? -6.167 -12.802 -15.066 1.00 92.62 615 ASP A O 1
ATOM 4542 N N . ALA A 1 616 ? -7.198 -12.264 -13.151 1.00 90.69 616 ALA A N 1
ATOM 4543 C CA . ALA A 1 616 ? -6.705 -10.889 -13.136 1.00 90.69 616 ALA A CA 1
ATOM 4544 C C . ALA A 1 616 ? -5.173 -10.806 -13.029 1.00 90.69 616 ALA A C 1
ATOM 4546 O O . ALA A 1 616 ? -4.562 -9.881 -13.571 1.00 90.69 616 ALA A O 1
ATOM 4547 N N . PHE A 1 617 ? -4.530 -11.791 -12.391 1.00 93.62 617 PHE A N 1
ATOM 4548 C CA . PHE A 1 617 ? -3.070 -11.896 -12.338 1.00 93.62 617 PHE A CA 1
ATOM 4549 C C . PHE A 1 617 ? -2.465 -12.437 -13.645 1.00 93.62 617 PHE A C 1
ATOM 4551 O O . PHE A 1 617 ? -1.352 -12.048 -14.009 1.00 93.62 617 PHE A O 1
ATOM 4558 N N . ARG A 1 618 ? -3.199 -13.286 -14.378 1.00 92.62 618 ARG A N 1
ATOM 4559 C CA . ARG A 1 618 ? -2.700 -14.057 -15.537 1.00 92.62 618 ARG A CA 1
ATOM 4560 C C . ARG A 1 618 ? -3.056 -13.494 -16.916 1.00 92.62 618 ARG A C 1
ATOM 4562 O O . ARG A 1 618 ? -2.384 -13.809 -17.900 1.00 92.62 618 ARG A O 1
ATOM 4569 N N . PHE A 1 619 ? -4.087 -12.664 -16.996 1.00 89.94 619 PHE A N 1
ATOM 4570 C CA . PHE A 1 619 ? -4.608 -12.088 -18.232 1.00 89.94 619 PHE A CA 1
ATOM 4571 C C . PHE A 1 619 ? -4.712 -10.555 -18.126 1.00 89.94 619 PHE A C 1
ATOM 4573 O O . PHE A 1 619 ? -4.530 -9.962 -17.063 1.00 89.94 619 PHE A O 1
ATOM 4580 N N . ARG A 1 620 ? -5.014 -9.907 -19.253 1.00 86.38 620 ARG A N 1
ATOM 4581 C CA . ARG A 1 620 ? -5.462 -8.507 -19.347 1.00 86.38 620 ARG A CA 1
ATOM 4582 C C . ARG A 1 620 ? -6.700 -8.413 -20.250 1.00 86.38 620 ARG A C 1
ATOM 4584 O O . ARG A 1 620 ? -6.903 -9.323 -21.059 1.00 86.38 620 ARG A O 1
ATOM 4591 N N . PRO A 1 621 ? -7.521 -7.353 -20.164 1.00 79.31 621 PRO A N 1
ATOM 4592 C CA . PRO A 1 621 ? -8.619 -7.166 -21.102 1.00 79.31 621 PRO A CA 1
ATOM 4593 C C . PRO A 1 621 ? -8.080 -6.935 -22.521 1.00 79.31 621 PRO A C 1
ATOM 4595 O O . PRO A 1 621 ? -7.022 -6.325 -22.708 1.00 79.31 621 PRO A O 1
ATOM 4598 N N . GLY A 1 622 ? -8.799 -7.433 -23.525 1.00 71.44 622 GLY A N 1
ATOM 4599 C CA . GLY A 1 622 ? -8.511 -7.129 -24.925 1.00 71.44 622 GLY A CA 1
ATOM 4600 C C . GLY A 1 622 ? -9.056 -5.761 -25.328 1.00 71.44 622 GLY A C 1
ATOM 4601 O O . GLY A 1 622 ? -10.210 -5.439 -25.050 1.00 71.44 622 GLY A O 1
ATOM 4602 N N . THR A 1 623 ? -8.244 -4.949 -26.006 1.00 55.28 623 THR A N 1
ATOM 4603 C CA . THR A 1 623 ? -8.713 -3.693 -26.600 1.00 55.28 623 THR A CA 1
ATOM 4604 C C . THR A 1 623 ? -9.453 -3.972 -27.914 1.00 55.28 623 THR A C 1
ATOM 4606 O O . THR A 1 623 ? -8.903 -4.637 -28.794 1.00 55.28 623 THR A O 1
ATOM 4609 N N . PRO A 1 624 ? -10.674 -3.442 -28.118 1.00 42.50 624 PRO A N 1
ATOM 4610 C CA . PRO A 1 624 ? -11.279 -3.437 -29.442 1.00 42.50 624 PRO A CA 1
ATOM 4611 C C . PRO A 1 624 ? -10.484 -2.484 -30.341 1.00 42.50 624 PRO A C 1
ATOM 4613 O O . PRO A 1 624 ? -10.499 -1.268 -30.145 1.00 42.50 624 PRO A O 1
ATOM 4616 N N . TRP A 1 625 ? -9.764 -3.031 -31.322 1.00 32.56 625 TRP A N 1
ATOM 4617 C CA . TRP A 1 625 ? -9.011 -2.226 -32.281 1.00 32.56 625 TRP A CA 1
ATOM 4618 C C . TRP A 1 625 ? -9.965 -1.423 -33.171 1.00 32.56 625 TRP A C 1
ATOM 4620 O O . TRP A 1 625 ? -10.626 -1.962 -34.060 1.00 32.56 625 TRP A O 1
ATOM 4630 N N . VAL A 1 626 ? -10.015 -0.112 -32.938 1.00 32.41 626 VAL A N 1
ATOM 4631 C CA . VAL A 1 626 ? -10.633 0.847 -33.853 1.00 32.41 626 VAL A CA 1
ATOM 4632 C C . VAL A 1 626 ? -9.522 1.412 -34.744 1.00 32.41 626 VAL A C 1
ATOM 4634 O O . VAL A 1 626 ? -8.609 2.058 -34.220 1.00 32.41 626 VAL A O 1
ATOM 4637 N N . PRO A 1 627 ? -9.549 1.198 -36.074 1.00 26.12 627 PRO A N 1
ATOM 4638 C CA . PRO A 1 627 ? -8.604 1.861 -36.960 1.00 26.12 627 PRO A CA 1
ATOM 4639 C C . PRO A 1 627 ? -8.801 3.382 -36.882 1.00 26.12 627 PRO A C 1
ATOM 4641 O O . PRO A 1 627 ? -9.942 3.838 -36.989 1.00 26.12 627 PRO A O 1
ATOM 4644 N N . PRO A 1 628 ? -7.730 4.189 -36.763 1.00 31.31 628 PRO A N 1
ATOM 4645 C CA . PRO A 1 628 ? -7.855 5.627 -36.956 1.00 31.31 628 PRO A CA 1
ATOM 4646 C C . PRO A 1 628 ? -8.341 5.897 -38.386 1.00 31.31 628 PRO A C 1
ATOM 4648 O O . PRO A 1 628 ? -7.818 5.314 -39.342 1.00 31.31 628 PRO A O 1
ATOM 4651 N N . GLU A 1 629 ? -9.337 6.773 -38.542 1.00 35.56 629 GLU A N 1
ATOM 4652 C CA . GLU A 1 629 ? -9.799 7.165 -39.875 1.00 35.56 629 GLU A CA 1
ATOM 4653 C C . GLU A 1 629 ? -8.667 7.834 -40.683 1.00 35.56 629 GLU A C 1
ATOM 4655 O O . GLU A 1 629 ? -7.741 8.414 -40.102 1.00 35.56 629 GLU A O 1
ATOM 4660 N N . PRO A 1 630 ? -8.703 7.770 -42.029 1.00 34.66 630 PRO A N 1
ATOM 4661 C CA . PRO A 1 630 ? -7.701 8.420 -42.864 1.00 34.66 630 PRO A CA 1
ATOM 4662 C C . PRO A 1 630 ? -7.691 9.935 -42.623 1.00 34.66 630 PRO A C 1
ATOM 4664 O O . PRO A 1 630 ? -8.645 10.626 -42.973 1.00 34.66 630 PRO A O 1
ATOM 4667 N N . VAL A 1 631 ? -6.601 10.442 -42.042 1.00 39.66 631 VAL A N 1
ATOM 4668 C CA . VAL A 1 631 ? -6.424 11.869 -41.733 1.00 39.66 631 VAL A CA 1
ATOM 4669 C C . VAL A 1 631 ? -6.567 12.704 -43.010 1.00 39.66 631 VAL A C 1
ATOM 4671 O O . VAL A 1 631 ? -5.855 12.471 -43.990 1.00 39.66 631 VAL A O 1
ATOM 4674 N N . ASP A 1 632 ? -7.463 13.692 -42.994 1.00 43.88 632 ASP A N 1
ATOM 4675 C CA . ASP A 1 632 ? -7.622 14.637 -44.098 1.00 43.88 632 ASP A CA 1
ATOM 4676 C C . ASP A 1 632 ? -6.441 15.623 -44.110 1.00 43.88 632 ASP A C 1
ATOM 4678 O O . ASP A 1 632 ? -6.362 16.547 -43.300 1.00 43.88 632 ASP A O 1
ATOM 4682 N N . GLU A 1 633 ? -5.513 15.437 -45.055 1.00 41.28 633 GLU A N 1
ATOM 4683 C CA . GLU A 1 633 ? -4.348 16.315 -45.259 1.00 41.28 633 GLU A CA 1
ATOM 4684 C C . GLU A 1 633 ? -4.720 17.774 -45.626 1.00 41.28 633 GLU A C 1
ATOM 4686 O O . GLU A 1 633 ? -3.825 18.605 -45.803 1.00 41.28 633 GLU A O 1
ATOM 4691 N N . SER A 1 634 ? -6.010 18.108 -45.769 1.00 44.38 634 SER A N 1
ATOM 4692 C CA . SER A 1 634 ? -6.497 19.471 -46.016 1.00 44.38 634 SER A CA 1
ATOM 4693 C C . SER A 1 634 ? -6.947 20.248 -44.767 1.00 44.38 634 SER A C 1
ATOM 4695 O O . SER A 1 634 ? -7.268 21.432 -44.902 1.00 44.38 634 SER A O 1
ATOM 4697 N N . ASP A 1 635 ? -6.916 19.654 -43.564 1.00 45.31 635 ASP A N 1
ATOM 4698 C CA . ASP A 1 635 ? -7.237 20.365 -42.315 1.00 45.31 635 ASP A CA 1
ATOM 4699 C C . ASP A 1 635 ? -6.185 21.455 -41.982 1.00 45.31 635 ASP A C 1
ATOM 4701 O O . ASP A 1 635 ? -5.015 21.140 -41.723 1.00 45.31 635 ASP A O 1
ATOM 4705 N N . PRO A 1 636 ? -6.560 22.754 -41.938 1.00 38.53 636 PRO A N 1
ATOM 4706 C CA . PRO A 1 636 ? -5.640 23.829 -41.578 1.00 38.53 636 PRO A CA 1
ATOM 4707 C C . PRO A 1 636 ? -5.130 23.766 -40.127 1.00 38.53 636 PRO A C 1
ATOM 4709 O O . PRO A 1 636 ? -4.125 24.416 -39.837 1.00 38.53 636 PRO A O 1
ATOM 4712 N N . ALA A 1 637 ? -5.760 23.004 -39.223 1.00 40.00 637 ALA A N 1
ATOM 4713 C CA . ALA A 1 637 ? -5.310 22.857 -37.835 1.00 40.00 637 ALA A CA 1
ATOM 4714 C C . ALA A 1 637 ? -3.941 22.156 -37.706 1.00 40.00 637 ALA A C 1
ATOM 4716 O O . ALA A 1 637 ? -3.236 22.361 -36.719 1.00 40.00 637 ALA A O 1
ATOM 4717 N N . LEU A 1 638 ? -3.529 21.376 -38.715 1.00 33.28 638 LEU A N 1
ATOM 4718 C CA . LEU A 1 638 ? -2.237 20.675 -38.747 1.00 33.28 638 LEU A CA 1
ATOM 4719 C C . LEU A 1 638 ? -1.091 21.507 -39.362 1.00 33.28 638 LEU A C 1
ATOM 4721 O O . LEU A 1 638 ? 0.055 21.051 -39.414 1.00 33.28 638 LEU A O 1
ATOM 4725 N N . VAL A 1 639 ? -1.355 22.740 -39.809 1.00 33.81 639 VAL A N 1
ATOM 4726 C CA . VAL A 1 639 ? -0.321 23.631 -40.356 1.00 33.81 639 VAL A CA 1
ATOM 4727 C C . VAL A 1 639 ? 0.394 24.363 -39.220 1.00 33.81 639 VAL A C 1
ATOM 4729 O O . VAL A 1 639 ? -0.081 25.385 -38.728 1.00 33.81 639 VAL A O 1
ATOM 4732 N N . ILE A 1 640 ? 1.575 23.866 -38.833 1.00 30.72 640 ILE A N 1
ATOM 4733 C CA . ILE A 1 640 ? 2.441 24.511 -37.831 1.00 30.72 640 ILE A CA 1
ATOM 4734 C C . ILE A 1 640 ? 2.681 25.984 -38.227 1.00 30.72 640 ILE A C 1
ATOM 4736 O O . ILE A 1 640 ? 3.251 26.235 -39.297 1.00 30.72 640 ILE A O 1
ATOM 4740 N N . PRO A 1 641 ? 2.295 26.971 -37.394 1.00 30.48 641 PRO A N 1
ATOM 4741 C CA . PRO A 1 641 ? 2.499 28.375 -37.714 1.00 30.48 641 PRO A CA 1
ATOM 4742 C C . PRO A 1 641 ? 3.993 28.714 -37.702 1.00 30.48 641 PRO A C 1
ATOM 4744 O O . PRO A 1 641 ? 4.716 28.417 -36.751 1.00 30.48 641 PRO A O 1
ATOM 4747 N N . THR A 1 642 ? 4.469 29.375 -38.758 1.00 34.12 642 THR A N 1
ATOM 4748 C CA . THR A 1 642 ? 5.831 29.927 -38.789 1.00 34.12 642 THR A CA 1
ATOM 4749 C C . THR A 1 642 ? 6.003 30.978 -37.687 1.00 34.12 642 THR A C 1
ATOM 4751 O O . THR A 1 642 ? 5.085 31.782 -37.504 1.00 34.12 642 THR A O 1
ATOM 4754 N N . PRO A 1 643 ? 7.158 31.034 -36.996 1.00 30.64 643 PRO A N 1
ATOM 4755 C CA . PRO A 1 643 ? 7.352 31.932 -35.861 1.00 30.64 643 PRO A CA 1
ATOM 4756 C C . PRO A 1 643 ? 7.147 33.400 -36.254 1.00 30.64 643 PRO A C 1
ATOM 4758 O O . PRO A 1 643 ? 7.718 33.889 -37.232 1.00 30.64 643 PRO A O 1
ATOM 4761 N N . VAL A 1 644 ? 6.323 34.095 -35.470 1.00 30.39 644 VAL A N 1
ATOM 4762 C CA . VAL A 1 644 ? 6.043 35.526 -35.632 1.00 30.39 644 VAL A CA 1
ATOM 4763 C C . VAL A 1 644 ? 7.279 36.330 -35.198 1.00 30.39 644 VAL A C 1
ATOM 4765 O O . VAL A 1 644 ? 7.859 36.011 -34.160 1.00 30.39 644 VAL A O 1
ATOM 4768 N N . PRO A 1 645 ? 7.703 37.371 -35.942 1.00 35.12 645 PRO A N 1
ATOM 4769 C CA . PRO A 1 645 ? 8.771 38.258 -35.490 1.00 35.12 645 PRO A CA 1
ATOM 4770 C C . PRO A 1 645 ? 8.350 39.006 -34.221 1.00 35.12 645 PRO A C 1
ATOM 4772 O O . PRO A 1 645 ? 7.294 39.636 -34.196 1.00 35.12 645 PRO A O 1
ATOM 4775 N N . THR A 1 646 ? 9.184 38.969 -33.187 1.00 35.47 646 THR A N 1
ATOM 4776 C CA . THR A 1 646 ? 8.977 39.728 -31.948 1.00 35.47 646 THR A CA 1
ATOM 4777 C C . THR A 1 646 ? 9.120 41.230 -32.198 1.00 35.47 646 THR A C 1
ATOM 4779 O O . THR A 1 646 ? 10.215 41.687 -32.534 1.00 35.47 646 THR A O 1
ATOM 4782 N N . GLU A 1 647 ? 8.057 42.009 -31.986 1.00 36.09 647 GLU A N 1
ATOM 4783 C CA . GLU A 1 647 ? 8.205 43.442 -31.701 1.00 36.09 647 GLU A CA 1
ATOM 4784 C C . GLU A 1 647 ? 8.725 43.616 -30.265 1.00 36.09 647 GLU A C 1
ATOM 4786 O O . GLU A 1 647 ? 8.251 42.960 -29.338 1.00 36.09 647 GLU A O 1
ATOM 4791 N N . GLU A 1 648 ? 9.716 44.490 -30.077 1.00 37.59 648 GLU A N 1
ATOM 4792 C CA . GLU A 1 648 ? 10.262 44.800 -28.754 1.00 37.59 648 GLU A CA 1
ATOM 4793 C C . GLU A 1 648 ? 9.261 45.633 -27.940 1.00 37.59 648 GLU A C 1
ATOM 4795 O O . GLU A 1 648 ? 8.965 46.783 -28.277 1.00 37.59 648 GLU A O 1
ATOM 4800 N N . LEU A 1 649 ? 8.782 45.083 -26.821 1.00 30.42 649 LEU A N 1
ATOM 4801 C CA . LEU A 1 649 ? 8.209 45.898 -25.750 1.00 30.42 649 LEU A CA 1
ATOM 4802 C C . LEU A 1 649 ? 9.341 46.671 -25.043 1.00 30.42 649 LEU A C 1
ATOM 4804 O O . LEU A 1 649 ? 10.439 46.132 -24.881 1.00 30.42 649 LEU A O 1
ATOM 4808 N N . PRO A 1 650 ? 9.114 47.931 -24.625 1.00 32.56 650 PRO A N 1
ATOM 4809 C CA . PRO A 1 650 ? 10.161 48.748 -24.020 1.00 32.56 650 PRO A CA 1
ATOM 4810 C C . PRO A 1 650 ? 10.595 48.183 -22.654 1.00 32.56 650 PRO A C 1
ATOM 4812 O O . PRO A 1 650 ? 9.737 47.756 -21.877 1.00 32.56 650 PRO A O 1
ATOM 4815 N N . PRO A 1 651 ? 11.900 48.211 -22.323 1.00 33.47 651 PRO A N 1
ATOM 4816 C CA . PRO A 1 651 ? 12.403 47.670 -21.065 1.00 33.47 651 PRO A CA 1
ATOM 4817 C C . PRO A 1 651 ? 11.931 48.495 -19.862 1.00 33.47 651 PRO A C 1
ATOM 4819 O O . PRO A 1 651 ? 11.905 49.727 -19.901 1.00 33.47 651 PRO A O 1
ATOM 4822 N N . ILE A 1 652 ? 11.616 47.806 -18.764 1.00 32.22 652 ILE A N 1
ATOM 4823 C CA . ILE A 1 652 ? 11.354 48.427 -17.463 1.00 32.22 652 ILE A CA 1
ATOM 4824 C C . ILE A 1 652 ? 12.703 48.660 -16.770 1.00 32.22 652 ILE A C 1
ATOM 4826 O O . ILE A 1 652 ? 13.404 47.710 -16.429 1.00 32.22 652 ILE A O 1
ATOM 4830 N N . GLU A 1 653 ? 13.078 49.922 -16.551 1.00 30.64 653 GLU A N 1
ATOM 4831 C CA . GLU A 1 653 ? 14.281 50.267 -15.784 1.00 30.64 653 GLU A CA 1
ATOM 4832 C C . GLU A 1 653 ? 14.051 50.033 -14.280 1.00 30.64 653 GLU A C 1
ATOM 4834 O O . GLU A 1 653 ? 13.458 50.864 -13.590 1.00 30.64 653 GLU A O 1
ATOM 4839 N N . VAL A 1 654 ? 14.552 48.910 -13.756 1.00 34.16 654 VAL A N 1
ATOM 4840 C CA . VAL A 1 654 ? 14.663 48.676 -12.306 1.00 34.16 654 VAL A CA 1
ATOM 4841 C C . VAL A 1 654 ? 15.940 49.361 -11.784 1.00 34.16 654 VAL A C 1
ATOM 4843 O O . VAL A 1 654 ? 17.019 49.105 -12.327 1.00 34.16 654 VAL A O 1
ATOM 4846 N N . PRO A 1 655 ? 15.880 50.228 -10.751 1.00 34.59 655 PRO A N 1
ATOM 4847 C CA . PRO A 1 655 ? 17.069 50.910 -10.239 1.00 34.59 655 PRO A CA 1
ATOM 4848 C C . PRO A 1 655 ? 18.020 49.938 -9.513 1.00 34.59 655 PRO A C 1
ATOM 4850 O O . PRO A 1 655 ? 17.584 49.232 -8.604 1.00 34.59 655 PRO A O 1
ATOM 4853 N N . PRO A 1 656 ? 19.329 49.917 -9.825 1.00 39.94 656 PRO A N 1
ATOM 4854 C CA . PRO A 1 656 ? 20.280 49.076 -9.106 1.00 39.94 656 PRO A CA 1
ATOM 4855 C C . PRO A 1 656 ? 20.647 49.702 -7.750 1.00 39.94 656 PRO A C 1
ATOM 4857 O O . PRO A 1 656 ? 21.415 50.666 -7.697 1.00 39.94 656 PRO A O 1
ATOM 4860 N N . GLY A 1 657 ? 20.138 49.145 -6.646 1.00 41.59 657 GLY A N 1
ATOM 4861 C CA . GLY A 1 657 ? 20.562 49.563 -5.302 1.00 41.59 657 GLY A CA 1
ATOM 4862 C C . GLY A 1 657 ? 19.770 49.007 -4.117 1.00 41.59 657 GLY A C 1
ATOM 4863 O O . GLY A 1 657 ? 20.351 48.880 -3.039 1.00 41.59 657 GLY A O 1
ATOM 4864 N N . ASP A 1 658 ? 18.493 48.670 -4.294 1.00 41.62 658 ASP A N 1
ATOM 4865 C CA . ASP A 1 658 ? 17.664 48.126 -3.211 1.00 41.62 658 ASP A CA 1
ATOM 4866 C C . ASP A 1 658 ? 17.944 46.627 -2.963 1.00 41.62 658 ASP A C 1
ATOM 4868 O O . ASP A 1 658 ? 18.342 45.910 -3.888 1.00 41.62 658 ASP A O 1
ATOM 4872 N N . PRO A 1 659 ? 17.781 46.130 -1.718 1.00 45.69 659 PRO A N 1
ATOM 4873 C CA . PRO A 1 659 ? 17.924 44.709 -1.413 1.00 45.69 659 PRO A CA 1
ATOM 4874 C C . PRO A 1 659 ? 16.830 43.878 -2.100 1.00 45.69 659 PRO A C 1
ATOM 4876 O O . PRO A 1 659 ? 15.710 44.351 -2.293 1.00 45.69 659 PRO A O 1
ATOM 4879 N N . ILE A 1 660 ? 17.153 42.621 -2.423 1.00 48.03 660 ILE A N 1
ATOM 4880 C CA . ILE A 1 660 ? 16.192 41.650 -2.971 1.00 48.03 660 ILE A CA 1
ATOM 4881 C C . ILE A 1 660 ? 14.992 41.546 -2.006 1.00 48.03 660 ILE A C 1
ATOM 4883 O O . ILE A 1 660 ? 15.225 41.426 -0.798 1.00 48.03 660 ILE A O 1
ATOM 4887 N N . PRO A 1 661 ? 13.731 41.600 -2.488 1.00 54.03 661 PRO A N 1
ATOM 4888 C CA . PRO A 1 661 ? 12.566 41.424 -1.628 1.00 54.03 661 PRO A CA 1
ATOM 4889 C C . PRO A 1 661 ? 12.628 40.058 -0.942 1.00 54.03 661 PRO A C 1
ATOM 4891 O O . PRO A 1 661 ? 12.824 39.043 -1.600 1.00 54.03 661 PRO A O 1
ATOM 4894 N N . THR A 1 662 ? 12.473 40.026 0.377 1.00 62.47 662 THR A N 1
ATOM 4895 C CA . THR A 1 662 ? 12.645 38.800 1.172 1.00 62.47 662 THR A CA 1
ATOM 4896 C C . THR A 1 662 ? 11.369 37.973 1.307 1.00 62.47 662 THR A C 1
ATOM 4898 O O . THR A 1 662 ? 11.357 37.067 2.125 1.00 62.47 662 THR A O 1
ATOM 4901 N N . SER A 1 663 ? 10.290 38.328 0.607 1.00 77.44 663 SER A N 1
ATOM 4902 C CA . SER A 1 663 ? 8.943 37.756 0.767 1.00 77.44 663 SER A CA 1
ATOM 4903 C C . SER A 1 663 ? 8.258 37.627 -0.605 1.00 77.44 663 SER A C 1
ATOM 4905 O O . SER A 1 663 ? 8.681 38.319 -1.542 1.00 77.44 663 SER A O 1
ATOM 4907 N N . PRO A 1 664 ? 7.192 36.816 -0.755 1.00 84.75 664 PRO A N 1
ATOM 4908 C CA . PRO A 1 664 ? 6.705 36.404 -2.064 1.00 84.75 664 PRO A CA 1
ATOM 4909 C C . PRO A 1 664 ? 6.058 37.536 -2.861 1.00 84.75 664 PRO A C 1
ATOM 4911 O O . PRO A 1 664 ? 5.470 38.468 -2.308 1.00 84.75 664 PRO A O 1
ATOM 4914 N N . ILE A 1 665 ? 6.119 37.423 -4.186 1.00 87.06 665 ILE A N 1
ATOM 4915 C CA . ILE A 1 665 ? 5.472 38.337 -5.130 1.00 87.06 665 ILE A CA 1
ATOM 4916 C C . ILE A 1 665 ? 4.568 37.553 -6.083 1.00 87.06 665 ILE A C 1
ATOM 4918 O O . ILE A 1 665 ? 4.872 36.426 -6.461 1.00 87.06 665 ILE A O 1
ATOM 4922 N N . GLY A 1 666 ? 3.450 38.145 -6.496 1.00 88.31 666 GLY A N 1
ATOM 4923 C CA . GLY A 1 666 ? 2.524 37.486 -7.414 1.00 88.31 666 GLY A CA 1
ATOM 4924 C C . GLY A 1 666 ? 1.284 38.311 -7.730 1.00 88.31 666 GLY A C 1
ATOM 4925 O O . GLY A 1 666 ? 1.004 39.321 -7.076 1.00 88.31 666 GLY A O 1
ATOM 4926 N N . PHE A 1 667 ? 0.541 37.874 -8.743 1.00 88.69 667 PHE A N 1
ATOM 4927 C CA . PHE A 1 667 ? -0.616 38.573 -9.293 1.00 88.69 667 PHE A CA 1
ATOM 4928 C C . PHE A 1 667 ? -1.748 37.596 -9.635 1.00 88.69 667 PHE A C 1
ATOM 4930 O O . PHE A 1 667 ? -1.516 36.485 -10.115 1.00 88.69 667 PHE A O 1
ATOM 4937 N N . TRP A 1 668 ? -2.990 38.025 -9.418 1.00 88.38 668 TRP A N 1
ATOM 4938 C CA . TRP A 1 668 ? -4.181 37.285 -9.834 1.00 88.38 668 TRP A CA 1
ATOM 4939 C C . TRP A 1 668 ? -4.666 37.761 -11.213 1.00 88.38 668 TRP A C 1
ATOM 4941 O O . TRP A 1 668 ? -5.278 38.823 -11.334 1.00 88.38 668 TRP A O 1
ATOM 4951 N N . ASP A 1 669 ? -4.430 36.947 -12.248 1.00 79.62 669 ASP A N 1
ATOM 4952 C CA . ASP A 1 669 ? -4.773 37.277 -13.637 1.00 79.62 669 ASP A CA 1
ATOM 4953 C C . ASP A 1 669 ? -6.289 37.247 -13.901 1.00 79.62 669 ASP A C 1
ATOM 4955 O O . ASP A 1 669 ? -6.856 38.226 -14.392 1.00 79.62 669 ASP A O 1
ATOM 4959 N N . SER A 1 670 ? -6.966 36.122 -13.621 1.00 79.56 670 SER A N 1
ATOM 4960 C CA . SER A 1 670 ? -8.366 35.930 -14.036 1.00 79.56 670 SER A CA 1
ATOM 4961 C C . SER A 1 670 ? -9.184 34.976 -13.161 1.00 79.56 670 SER A C 1
ATOM 4963 O O . SER A 1 670 ? -8.646 34.144 -12.432 1.00 79.56 670 SER A O 1
ATOM 4965 N N . VAL A 1 671 ? -10.508 35.102 -13.257 1.00 83.06 671 VAL A N 1
ATOM 4966 C CA . VAL A 1 671 ? -11.483 34.052 -12.938 1.00 83.06 671 VAL A CA 1
ATOM 4967 C C . VAL A 1 671 ? -12.484 34.004 -14.091 1.00 83.06 671 VAL A C 1
ATOM 4969 O O . VAL A 1 671 ? -12.874 35.056 -14.601 1.00 83.06 671 VAL A O 1
ATOM 4972 N N . GLN A 1 672 ? -12.824 32.802 -14.542 1.00 73.94 672 GLN A N 1
ATOM 4973 C CA . GLN A 1 672 ? -13.677 32.545 -15.705 1.00 73.94 672 GLN A CA 1
ATOM 4974 C C . GLN A 1 672 ? -15.084 32.112 -15.263 1.00 73.94 672 GLN A C 1
ATOM 4976 O O . GLN A 1 672 ? -15.271 31.661 -14.134 1.00 73.94 672 GLN A O 1
ATOM 4981 N N . ASP A 1 673 ? -16.073 32.200 -16.157 1.00 62.66 673 ASP A N 1
ATOM 4982 C CA . ASP A 1 673 ? -17.479 31.853 -15.874 1.00 62.66 673 ASP A CA 1
ATOM 4983 C C . ASP A 1 673 ? -17.724 30.364 -15.548 1.00 62.66 673 ASP A C 1
ATOM 4985 O O . ASP A 1 673 ? -18.802 29.995 -15.105 1.00 62.66 673 ASP A O 1
ATOM 4989 N N . ASN A 1 674 ? -16.721 29.498 -15.707 1.00 60.31 674 ASN A N 1
ATOM 4990 C CA . ASN A 1 674 ? -16.729 28.109 -15.233 1.00 60.31 674 ASN A CA 1
ATOM 4991 C C . ASN A 1 674 ? -16.016 27.926 -13.873 1.00 60.31 674 ASN A C 1
ATOM 4993 O O . ASN A 1 674 ? -15.649 26.809 -13.516 1.00 60.31 674 ASN A O 1
ATOM 4997 N N . GLY A 1 675 ? -15.754 29.011 -13.136 1.00 72.25 675 GLY A N 1
ATOM 4998 C CA . GLY A 1 675 ? -15.072 28.979 -11.838 1.00 72.25 675 GLY A CA 1
ATOM 4999 C C . GLY A 1 675 ? -13.548 28.846 -11.898 1.00 72.25 675 GLY A C 1
ATOM 5000 O O . GLY A 1 675 ? -12.907 28.751 -10.853 1.00 72.25 675 GLY A O 1
ATOM 5001 N N . LEU A 1 676 ? -12.954 28.819 -13.093 1.00 75.88 676 LEU A N 1
ATOM 5002 C CA . LEU A 1 676 ? -11.527 28.573 -13.296 1.00 75.88 676 LEU A CA 1
ATOM 5003 C C . LEU A 1 676 ? -10.707 29.847 -13.036 1.00 75.88 676 LEU A C 1
ATOM 5005 O O . LEU A 1 676 ? -10.775 30.815 -13.797 1.00 75.88 676 LEU A O 1
ATOM 5009 N N . VAL A 1 677 ? -9.933 29.838 -11.954 1.00 84.12 677 VAL A N 1
ATOM 5010 C CA . VAL A 1 677 ? -9.028 30.905 -11.507 1.00 84.12 677 VAL A CA 1
ATOM 5011 C C . VAL A 1 677 ? -7.627 30.673 -12.076 1.00 84.12 677 VAL A C 1
ATOM 5013 O O . VAL A 1 677 ? -7.171 29.533 -12.161 1.00 84.12 677 VAL A O 1
ATOM 5016 N N . SER A 1 678 ? -6.923 31.747 -12.444 1.00 87.38 678 SER A N 1
ATOM 5017 C CA . SER A 1 678 ? -5.519 31.700 -12.877 1.00 87.38 678 SER A CA 1
ATOM 5018 C C . SER A 1 678 ? -4.708 32.895 -12.374 1.00 87.38 678 SER A C 1
ATOM 5020 O O . SER A 1 678 ? -5.231 34.009 -12.289 1.00 87.38 678 SER A O 1
ATOM 5022 N N . GLY A 1 679 ? -3.416 32.697 -12.127 1.00 90.06 679 GLY A N 1
ATOM 5023 C CA . GLY A 1 679 ? -2.479 33.764 -11.769 1.00 90.06 679 GLY A CA 1
ATOM 5024 C C . GLY A 1 679 ? -1.027 33.297 -11.789 1.00 90.06 679 GLY A C 1
ATOM 5025 O O . GLY A 1 679 ? -0.698 32.299 -12.436 1.00 90.06 679 GLY A O 1
ATOM 5026 N N . TRP A 1 680 ? -0.162 34.012 -11.071 1.00 94.00 680 TRP A N 1
ATOM 5027 C CA . TRP A 1 680 ? 1.215 33.593 -10.804 1.00 94.00 680 TRP A CA 1
ATOM 5028 C C . TRP A 1 680 ? 1.712 34.073 -9.434 1.00 94.00 680 TRP A C 1
ATOM 5030 O O . TRP A 1 680 ? 1.254 35.102 -8.930 1.00 94.00 680 TRP A O 1
ATOM 5040 N N . ALA A 1 681 ? 2.652 33.338 -8.842 1.00 92.00 681 ALA A N 1
ATOM 5041 C CA . ALA A 1 681 ? 3.383 33.714 -7.635 1.00 92.00 681 ALA A CA 1
ATOM 5042 C C . ALA A 1 681 ? 4.783 33.074 -7.620 1.00 92.00 681 ALA A C 1
ATOM 5044 O O . ALA A 1 681 ? 4.962 31.964 -8.112 1.00 92.00 681 ALA A O 1
ATOM 5045 N N . LEU A 1 682 ? 5.766 33.772 -7.053 1.00 89.19 682 LEU A N 1
ATOM 5046 C CA . LEU A 1 682 ? 7.129 33.279 -6.838 1.00 89.19 682 LEU A CA 1
ATOM 5047 C C . LEU A 1 682 ? 7.760 33.959 -5.621 1.00 89.19 682 LEU A C 1
ATOM 5049 O O . LEU A 1 682 ? 7.389 35.082 -5.271 1.00 89.19 682 LEU A O 1
ATOM 5053 N N . ASP A 1 683 ? 8.748 33.313 -5.010 1.00 86.19 683 ASP A N 1
ATOM 5054 C CA . ASP A 1 683 ? 9.567 33.924 -3.966 1.00 86.19 683 ASP A CA 1
ATOM 5055 C C . ASP A 1 683 ? 10.902 34.410 -4.561 1.00 86.19 683 ASP A C 1
ATOM 5057 O O . ASP A 1 683 ? 11.680 33.590 -5.052 1.00 86.19 683 ASP A O 1
ATOM 5061 N N . PRO A 1 684 ? 11.217 35.720 -4.530 1.00 83.06 684 PRO A N 1
ATOM 5062 C CA . PRO A 1 684 ? 12.501 36.238 -5.005 1.00 83.06 684 PRO A CA 1
ATOM 5063 C C . PRO A 1 684 ? 13.723 35.707 -4.233 1.00 83.06 684 PRO A C 1
ATOM 5065 O O . PRO A 1 684 ? 14.844 35.822 -4.738 1.00 83.06 684 PRO A O 1
ATOM 5068 N N . ASN A 1 685 ? 13.530 35.149 -3.027 1.00 76.50 685 ASN A N 1
ATOM 5069 C CA . ASN A 1 685 ? 14.580 34.505 -2.233 1.00 76.50 685 ASN A CA 1
ATOM 5070 C C . ASN A 1 685 ? 14.745 33.003 -2.556 1.00 76.50 685 ASN A C 1
ATOM 5072 O O . ASN A 1 685 ? 15.868 32.497 -2.517 1.00 76.50 685 ASN A O 1
ATOM 5076 N N . GLN A 1 686 ? 13.666 32.332 -2.976 1.00 77.00 686 GLN A N 1
ATOM 5077 C CA . GLN A 1 686 ? 13.636 30.930 -3.418 1.00 77.00 686 GLN A CA 1
ATOM 5078 C C . GLN A 1 686 ? 12.959 30.782 -4.802 1.00 77.00 686 GLN A C 1
ATOM 5080 O O . GLN A 1 686 ? 11.934 30.114 -4.940 1.00 77.00 686 GLN A O 1
ATOM 5085 N N . PRO A 1 687 ? 13.538 31.357 -5.877 1.00 77.38 687 PRO A N 1
ATOM 5086 C CA . PRO A 1 687 ? 12.900 31.456 -7.197 1.00 77.38 687 PRO A CA 1
ATOM 5087 C C . PRO A 1 687 ? 12.840 30.140 -7.997 1.00 77.38 687 PRO A C 1
ATOM 5089 O O . PRO A 1 687 ? 12.610 30.164 -9.202 1.00 77.38 687 PRO A O 1
ATOM 5092 N N . SER A 1 688 ? 13.065 29.001 -7.344 1.00 73.50 688 SER A N 1
ATOM 5093 C CA . SER A 1 688 ? 12.921 27.648 -7.893 1.00 73.50 688 SER A CA 1
ATOM 5094 C C . SER A 1 688 ? 11.969 26.775 -7.065 1.00 73.50 688 SER A C 1
ATOM 5096 O O . SER A 1 688 ? 11.917 25.572 -7.289 1.00 73.50 688 SER A O 1
ATOM 5098 N N . TYR A 1 689 ? 11.270 27.350 -6.080 1.00 71.00 689 TYR A N 1
ATOM 5099 C CA . TYR A 1 689 ? 10.317 26.639 -5.230 1.00 71.00 689 TYR A CA 1
ATOM 5100 C C . TYR A 1 689 ? 8.879 26.914 -5.674 1.00 71.00 689 TYR A C 1
ATOM 5102 O O . TYR A 1 689 ? 8.502 28.056 -5.948 1.00 71.00 689 TYR A O 1
ATOM 5110 N N . GLU A 1 690 ? 8.072 25.856 -5.698 1.00 77.94 690 GLU A N 1
ATOM 5111 C CA . GLU A 1 690 ? 6.621 25.930 -5.852 1.00 77.94 690 GLU A CA 1
ATOM 5112 C C . GLU A 1 690 ? 6.009 26.636 -4.632 1.00 77.94 690 GLU A C 1
ATOM 5114 O O . GLU A 1 690 ? 6.247 26.225 -3.493 1.00 77.94 690 GLU A O 1
ATOM 5119 N N . LEU A 1 691 ? 5.187 27.669 -4.839 1.00 82.75 691 LEU A N 1
ATOM 5120 C CA . LEU A 1 691 ? 4.487 28.331 -3.732 1.00 82.75 691 LEU A CA 1
ATOM 5121 C C . LEU A 1 691 ? 3.055 27.825 -3.583 1.00 82.75 691 LEU A C 1
ATOM 5123 O O . LEU A 1 691 ? 2.289 27.808 -4.546 1.00 82.75 691 LEU A O 1
ATOM 5127 N N . PHE A 1 692 ? 2.658 27.496 -2.355 1.00 83.69 692 PHE A N 1
ATOM 5128 C CA . PHE A 1 692 ? 1.256 27.241 -2.033 1.00 83.69 692 PHE A CA 1
ATOM 5129 C C . PHE A 1 692 ? 0.450 28.542 -2.048 1.00 83.69 692 PHE A C 1
ATOM 5131 O O . PHE A 1 692 ? 0.852 29.552 -1.464 1.00 83.69 692 PHE A O 1
ATOM 5138 N N . ILE A 1 693 ? -0.723 28.495 -2.672 1.00 88.38 693 ILE A N 1
ATOM 5139 C CA . ILE A 1 693 ? -1.705 29.574 -2.676 1.00 88.38 693 ILE A CA 1
ATOM 5140 C C . ILE A 1 693 ? -2.806 29.217 -1.678 1.00 88.38 693 ILE A C 1
ATOM 5142 O O . ILE A 1 693 ? -3.648 28.359 -1.939 1.00 88.38 693 ILE A O 1
ATOM 5146 N N . VAL A 1 694 ? -2.838 29.897 -0.533 1.00 88.88 694 VAL A N 1
ATOM 5147 C CA . VAL A 1 694 ? -3.988 29.839 0.373 1.00 88.88 694 VAL A CA 1
ATOM 5148 C C . VAL A 1 694 ? -5.155 30.550 -0.302 1.00 88.88 694 VAL A C 1
ATOM 5150 O O . VAL A 1 694 ? -5.112 31.759 -0.545 1.00 88.88 694 VAL A O 1
ATOM 5153 N N . VAL A 1 695 ? -6.193 29.774 -0.613 1.00 91.19 695 VAL A N 1
ATOM 5154 C CA . VAL A 1 695 ? -7.441 30.237 -1.222 1.00 91.19 695 VAL A CA 1
ATOM 5155 C C . VAL A 1 695 ? -8.475 30.441 -0.126 1.00 91.19 695 VAL A C 1
ATOM 5157 O O . VAL A 1 695 ? -8.692 29.561 0.706 1.00 91.19 695 VAL A O 1
ATOM 5160 N N . ARG A 1 696 ? -9.153 31.588 -0.136 1.00 89.50 696 ARG A N 1
ATOM 5161 C CA . ARG A 1 696 ? -10.265 31.888 0.768 1.00 89.50 696 ARG A CA 1
ATOM 5162 C C . ARG A 1 696 ? -11.455 32.452 0.015 1.00 89.50 696 ARG A C 1
ATOM 5164 O O . ARG A 1 696 ? -11.321 33.457 -0.677 1.00 89.50 696 ARG A O 1
ATOM 5171 N N . VAL A 1 697 ? -12.621 31.842 0.200 1.00 89.38 697 VAL A N 1
ATOM 5172 C CA . VAL A 1 697 ? -13.906 32.322 -0.325 1.00 89.38 697 VAL A CA 1
ATOM 5173 C C . VAL A 1 697 ? -14.716 32.876 0.843 1.00 89.38 697 VAL A C 1
ATOM 5175 O O . VAL A 1 697 ? -14.931 32.187 1.836 1.00 89.38 697 VAL A O 1
ATOM 5178 N N . ASP A 1 698 ? -15.103 34.149 0.762 1.00 88.88 698 ASP A N 1
ATOM 5179 C CA . ASP A 1 698 ? -15.842 34.887 1.800 1.00 88.88 698 ASP A CA 1
ATOM 5180 C C . ASP A 1 698 ? -15.211 34.796 3.209 1.00 88.88 698 ASP A C 1
ATOM 5182 O O . ASP A 1 698 ? -15.883 34.868 4.239 1.00 88.88 698 ASP A O 1
ATOM 5186 N N . GLY A 1 699 ? -13.880 34.662 3.250 1.00 81.88 699 GLY A N 1
ATOM 5187 C CA . GLY A 1 699 ? -13.079 34.531 4.471 1.00 81.88 699 GLY A CA 1
ATOM 5188 C C . GLY A 1 699 ? -12.938 33.101 5.009 1.00 81.88 699 GLY A C 1
ATOM 5189 O O . GLY A 1 699 ? -12.168 32.898 5.947 1.00 81.88 699 GLY A O 1
ATOM 5190 N N . GLN A 1 700 ? -13.617 32.108 4.424 1.00 80.50 700 GLN A N 1
ATOM 5191 C CA . GLN A 1 700 ? -13.388 30.692 4.723 1.00 80.50 700 GLN A CA 1
ATOM 5192 C C . GLN A 1 700 ? -12.280 30.131 3.833 1.00 80.50 700 GLN A C 1
ATOM 5194 O O . GLN A 1 700 ? -12.311 30.293 2.614 1.00 80.50 700 GLN A O 1
ATOM 5199 N N . THR A 1 701 ? -11.296 29.475 4.445 1.00 82.81 701 THR A N 1
ATOM 5200 C CA . THR A 1 701 ? -10.202 28.815 3.726 1.00 82.81 701 THR A CA 1
ATOM 5201 C C . THR A 1 701 ? -10.709 27.584 2.976 1.00 82.81 701 THR A C 1
ATOM 5203 O O . THR A 1 701 ? -11.485 26.805 3.524 1.00 82.81 701 THR A O 1
ATOM 5206 N N . VAL A 1 702 ? -10.261 27.415 1.733 1.00 76.81 702 VAL A N 1
ATOM 5207 C CA . VAL A 1 702 ? -10.566 26.269 0.870 1.00 76.81 702 VAL A CA 1
ATOM 5208 C C . VAL A 1 702 ? -9.297 25.435 0.705 1.00 76.81 702 VAL A C 1
ATOM 5210 O O . VAL A 1 702 ? -8.244 25.973 0.364 1.00 76.81 702 VAL A O 1
ATOM 5213 N N . GLU A 1 703 ? -9.414 24.130 0.936 1.00 67.81 703 GLU A N 1
ATOM 5214 C CA . GLU A 1 703 ? -8.342 23.141 0.781 1.00 67.81 703 GLU A CA 1
ATOM 5215 C C . GLU A 1 703 ? -8.762 22.056 -0.235 1.00 67.81 703 GLU A C 1
ATOM 5217 O O . GLU A 1 703 ? -9.964 21.814 -0.390 1.00 67.81 703 GLU A O 1
ATOM 5222 N N . PRO A 1 704 ? -7.814 21.392 -0.929 1.00 54.31 704 PRO A N 1
ATOM 5223 C CA . PRO A 1 704 ? -6.359 21.563 -0.842 1.00 54.31 704 PRO A CA 1
ATOM 5224 C C . PRO A 1 704 ? -5.867 22.880 -1.464 1.00 54.31 704 PRO A C 1
ATOM 5226 O O . PRO A 1 704 ? -6.520 23.454 -2.333 1.00 54.31 704 PRO A O 1
ATOM 5229 N N . TYR A 1 705 ? -4.698 23.351 -1.025 1.00 79.38 705 TYR A N 1
ATOM 5230 C CA . TYR A 1 705 ? -4.073 24.562 -1.562 1.00 79.38 705 TYR A CA 1
ATOM 5231 C C . TYR A 1 705 ? -3.484 24.319 -2.961 1.00 79.38 705 TYR A C 1
ATOM 5233 O O . TYR A 1 705 ? -2.606 23.461 -3.097 1.00 79.38 705 TYR A O 1
ATOM 5241 N N . PRO A 1 706 ? -3.902 25.076 -3.994 1.00 80.50 706 PRO A N 1
ATOM 5242 C CA . PRO A 1 706 ? -3.242 25.086 -5.295 1.00 80.50 706 PRO A CA 1
ATOM 5243 C C . PRO A 1 706 ? -1.781 25.519 -5.177 1.00 80.50 706 PRO A C 1
ATOM 5245 O O . PRO A 1 706 ? -1.425 26.292 -4.283 1.00 80.50 706 PRO A O 1
ATOM 5248 N N . ARG A 1 707 ? -0.947 25.073 -6.115 1.00 85.25 707 ARG A N 1
ATOM 5249 C CA . ARG A 1 707 ? 0.456 25.482 -6.213 1.00 85.25 707 ARG A CA 1
ATOM 5250 C C . ARG A 1 707 ? 0.670 26.459 -7.366 1.00 85.25 707 ARG A C 1
ATOM 5252 O O . ARG A 1 707 ? -0.120 26.509 -8.308 1.00 85.25 707 ARG A O 1
ATOM 5259 N N . ALA A 1 708 ? 1.733 27.247 -7.258 1.00 85.81 708 ALA A N 1
ATOM 5260 C CA . ALA A 1 708 ? 2.394 27.889 -8.381 1.00 85.81 708 ALA A CA 1
ATOM 5261 C C . ALA A 1 708 ? 3.435 26.904 -8.938 1.00 85.81 708 ALA A C 1
ATOM 5263 O O . ALA A 1 708 ? 4.536 26.815 -8.399 1.00 85.81 708 ALA A O 1
ATOM 5264 N N . ASP A 1 709 ? 3.017 26.126 -9.937 1.00 81.81 709 ASP A N 1
ATOM 5265 C CA . ASP A 1 709 ? 3.731 24.993 -10.545 1.00 81.81 709 ASP A CA 1
ATOM 5266 C C . ASP A 1 709 ? 3.587 24.934 -12.087 1.00 81.81 709 ASP A C 1
ATOM 5268 O O . ASP A 1 709 ? 4.039 23.986 -12.730 1.00 81.81 709 ASP A O 1
ATOM 5272 N N . LEU A 1 710 ? 2.952 25.938 -12.710 1.00 80.50 710 LEU A N 1
ATOM 5273 C CA . LEU A 1 710 ? 2.695 25.990 -14.154 1.00 80.50 710 LEU A CA 1
ATOM 5274 C C . LEU A 1 710 ? 3.660 26.934 -14.890 1.00 80.50 710 LEU A C 1
ATOM 5276 O O . LEU A 1 710 ? 3.942 28.037 -14.409 1.00 80.50 710 LEU A O 1
ATOM 5280 N N . PRO A 1 711 ? 4.098 26.592 -16.116 1.00 75.81 711 PRO A N 1
ATOM 5281 C CA . PRO A 1 711 ? 5.058 27.401 -16.853 1.00 75.81 711 PRO A CA 1
ATOM 5282 C C . PRO A 1 711 ? 4.514 28.780 -17.227 1.00 75.81 711 PRO A C 1
ATOM 5284 O O . PRO A 1 711 ? 3.501 28.918 -17.919 1.00 75.81 711 PRO A O 1
ATOM 5287 N N . ARG A 1 712 ? 5.255 29.819 -16.824 1.00 81.44 712 ARG A N 1
ATOM 5288 C CA . ARG A 1 712 ? 5.001 31.226 -17.171 1.00 81.44 712 ARG A CA 1
ATOM 5289 C C . ARG A 1 712 ? 6.245 31.903 -17.755 1.00 81.44 712 ARG A C 1
ATOM 5291 O O . ARG A 1 712 ? 6.843 32.762 -17.108 1.00 81.44 712 ARG A O 1
ATOM 5298 N N . PRO A 1 713 ? 6.644 31.569 -19.000 1.00 75.38 713 PRO A N 1
ATOM 5299 C CA . PRO A 1 713 ? 7.816 32.172 -19.641 1.00 75.38 713 PRO A CA 1
ATOM 5300 C C . PRO A 1 713 ? 7.742 33.703 -19.740 1.00 75.38 713 PRO A C 1
ATOM 5302 O O . PRO A 1 713 ? 8.776 34.363 -19.748 1.00 75.38 713 PRO A O 1
ATOM 5305 N N . ASP A 1 714 ? 6.531 34.265 -19.781 1.00 68.81 714 ASP A N 1
ATOM 5306 C CA . ASP A 1 714 ? 6.255 35.701 -19.726 1.00 68.81 714 ASP A CA 1
ATOM 5307 C C . ASP A 1 714 ? 6.628 36.320 -18.369 1.00 68.81 714 ASP A C 1
ATOM 5309 O O . ASP A 1 714 ? 7.296 37.353 -18.325 1.00 68.81 714 ASP A O 1
ATOM 5313 N N . VAL A 1 715 ? 6.263 35.664 -17.263 1.00 80.06 715 VAL A N 1
ATOM 5314 C CA . VAL A 1 715 ? 6.650 36.081 -15.907 1.00 80.06 715 VAL A CA 1
ATOM 5315 C C . VAL A 1 715 ? 8.161 35.957 -15.746 1.00 80.06 715 VAL A C 1
ATOM 5317 O O . VAL A 1 715 ? 8.796 36.911 -15.308 1.00 80.06 715 VAL A O 1
ATOM 5320 N N . ASN A 1 716 ? 8.751 34.844 -16.183 1.00 80.44 716 ASN A N 1
ATOM 5321 C CA . ASN A 1 716 ? 10.191 34.595 -16.086 1.00 80.44 716 ASN A CA 1
ATOM 5322 C C . ASN A 1 716 ? 11.003 35.643 -16.868 1.00 80.44 716 ASN A C 1
ATOM 5324 O O . ASN A 1 716 ? 12.010 36.161 -16.385 1.00 80.44 716 ASN A O 1
ATOM 5328 N N . GLN A 1 717 ? 10.535 36.016 -18.065 1.00 77.19 717 GLN A N 1
ATOM 5329 C CA . GLN A 1 717 ? 11.151 37.056 -18.890 1.00 77.19 717 GLN A CA 1
ATOM 5330 C C . GLN A 1 717 ? 11.059 38.455 -18.256 1.00 77.19 717 GLN A C 1
ATOM 5332 O O . GLN A 1 717 ? 11.976 39.259 -18.428 1.00 77.19 717 GLN A O 1
ATOM 5337 N N . VAL A 1 718 ? 9.968 38.761 -17.546 1.00 69.44 718 VAL A N 1
ATOM 5338 C CA . VAL A 1 718 ? 9.739 40.074 -16.915 1.00 69.44 718 VAL A CA 1
ATOM 5339 C C . VAL A 1 718 ? 10.432 40.200 -15.556 1.00 69.44 718 VAL A C 1
ATOM 5341 O O . VAL A 1 718 ? 10.924 41.279 -15.231 1.00 69.44 718 VAL A O 1
ATOM 5344 N N . THR A 1 719 ? 10.483 39.132 -14.757 1.00 75.81 719 THR A N 1
ATOM 5345 C CA . THR A 1 719 ? 11.072 39.159 -13.407 1.00 75.81 719 THR A CA 1
ATOM 5346 C C . THR A 1 719 ? 12.555 38.789 -13.386 1.00 75.81 719 THR A C 1
ATOM 5348 O O . THR A 1 719 ? 13.265 39.190 -12.467 1.00 75.81 719 THR A O 1
ATOM 5351 N N . GLY A 1 720 ? 13.040 38.052 -14.392 1.00 76.69 720 GLY A N 1
ATOM 5352 C CA . GLY A 1 720 ? 14.403 37.517 -14.443 1.00 76.69 720 GLY A CA 1
ATOM 5353 C C . GLY A 1 720 ? 14.609 36.235 -13.625 1.00 76.69 720 GLY A C 1
ATOM 5354 O O . GLY A 1 720 ? 15.716 35.696 -13.626 1.00 76.69 720 GLY A O 1
ATOM 5355 N N . TYR A 1 721 ? 13.568 35.742 -12.950 1.00 78.94 721 TYR A N 1
ATOM 5356 C CA . TYR A 1 721 ? 13.573 34.468 -12.232 1.00 78.94 721 TYR A CA 1
ATOM 5357 C C . TYR A 1 721 ? 13.175 33.313 -13.160 1.00 78.94 721 TYR A C 1
ATOM 5359 O O . TYR A 1 721 ? 12.472 33.516 -14.148 1.00 78.94 721 TYR A O 1
ATOM 5367 N N . VAL A 1 722 ? 13.681 32.106 -12.891 1.00 76.44 722 VAL A N 1
ATOM 5368 C CA . VAL A 1 722 ? 13.504 30.936 -13.766 1.00 76.44 722 VAL A CA 1
ATOM 5369 C C . VAL A 1 722 ? 12.941 29.773 -12.958 1.00 76.44 722 VAL A C 1
ATOM 5371 O O . VAL A 1 722 ? 13.680 29.086 -12.259 1.00 76.44 722 VAL A O 1
ATOM 5374 N N . GLY A 1 723 ? 11.642 29.548 -13.119 1.00 76.00 723 GLY A N 1
ATOM 5375 C CA . GLY A 1 723 ? 10.881 28.424 -12.581 1.00 76.00 723 GLY A CA 1
ATOM 5376 C C . GLY A 1 723 ? 9.455 28.438 -13.137 1.00 76.00 723 GLY A C 1
ATOM 5377 O O . GLY A 1 723 ? 9.122 29.274 -13.982 1.00 76.00 723 GLY A O 1
ATOM 5378 N N . ASP A 1 724 ? 8.600 27.534 -12.673 1.00 83.81 724 ASP A N 1
ATOM 5379 C CA . ASP A 1 724 ? 7.211 27.448 -13.128 1.00 83.81 724 ASP A CA 1
ATOM 5380 C C . ASP A 1 724 ? 6.287 28.152 -12.124 1.00 83.81 724 ASP A C 1
ATOM 5382 O O . ASP A 1 724 ? 5.854 27.594 -11.126 1.00 83.81 724 ASP A O 1
ATOM 5386 N N . HIS A 1 725 ? 6.059 29.448 -12.356 1.00 89.62 725 HIS A N 1
ATOM 5387 C CA . HIS A 1 725 ? 5.466 30.368 -11.373 1.00 89.62 725 HIS A CA 1
ATOM 5388 C C . HIS A 1 725 ? 3.948 30.582 -11.507 1.00 89.62 725 HIS A C 1
ATOM 5390 O O . HIS A 1 725 ? 3.366 31.378 -10.773 1.00 89.62 725 HIS A O 1
ATOM 5396 N N . GLY A 1 726 ? 3.284 29.950 -12.473 1.00 86.81 726 GLY A N 1
ATOM 5397 C CA . GLY A 1 726 ? 1.844 30.084 -12.698 1.00 86.81 726 GLY A CA 1
ATOM 5398 C C . GLY A 1 726 ? 1.017 29.164 -11.807 1.00 86.81 726 GLY A C 1
ATOM 5399 O O . GLY A 1 726 ? 1.428 28.047 -11.537 1.00 86.81 726 GLY A O 1
ATOM 5400 N N . PHE A 1 727 ? -0.186 29.586 -11.420 1.00 89.38 727 PHE A N 1
ATOM 5401 C CA . PHE A 1 727 ? -1.167 28.720 -10.755 1.00 89.38 727 PHE A CA 1
ATOM 5402 C C . PHE A 1 727 ? -2.503 28.727 -11.501 1.00 89.38 727 PHE A C 1
ATOM 5404 O O . PHE A 1 727 ? -2.892 29.738 -12.102 1.00 89.38 727 PHE A O 1
ATOM 5411 N N . ARG A 1 728 ? -3.241 27.611 -11.443 1.00 86.44 728 ARG A N 1
ATOM 5412 C CA . ARG A 1 728 ? -4.593 27.497 -12.011 1.00 86.44 728 ARG A CA 1
ATOM 5413 C C . ARG A 1 728 ? -5.425 26.458 -11.262 1.00 86.44 728 ARG A C 1
ATOM 5415 O O . ARG A 1 728 ? -4.963 25.344 -11.059 1.00 86.44 728 ARG A O 1
ATOM 5422 N N . PHE A 1 729 ? -6.654 26.801 -10.883 1.00 80.75 729 PHE A N 1
ATOM 5423 C CA . PHE A 1 729 ? -7.554 25.905 -10.143 1.00 80.75 729 PHE A CA 1
ATOM 5424 C C . PHE A 1 729 ? -9.027 26.255 -10.384 1.00 80.75 729 PHE A C 1
ATOM 5426 O O . PHE A 1 729 ? -9.340 27.368 -10.801 1.00 80.75 729 PHE A O 1
ATOM 5433 N N . VAL A 1 730 ? -9.941 25.319 -10.120 1.00 79.56 730 VAL A N 1
ATOM 5434 C CA . VAL A 1 730 ? -11.395 25.560 -10.169 1.00 79.56 730 VAL A CA 1
ATOM 5435 C C . VAL A 1 730 ? -11.903 25.848 -8.757 1.00 79.56 730 VAL A C 1
ATOM 5437 O O . VAL A 1 730 ? -11.522 25.170 -7.805 1.00 79.56 730 VAL A O 1
ATOM 5440 N N . LEU A 1 731 ? -12.751 26.864 -8.615 1.00 75.50 731 LEU A N 1
ATOM 5441 C CA . LEU A 1 731 ? -13.427 27.194 -7.360 1.00 75.50 731 LEU A CA 1
ATOM 5442 C C . LEU A 1 731 ? -14.438 26.103 -6.950 1.00 75.50 731 LEU A C 1
ATOM 5444 O O . LEU A 1 731 ? -15.048 25.479 -7.821 1.00 75.50 731 LEU A O 1
ATOM 5448 N N . PRO A 1 732 ? -14.666 25.878 -5.642 1.00 71.31 732 PRO A N 1
ATOM 5449 C CA . PRO A 1 732 ? -15.637 24.889 -5.180 1.00 71.31 732 PRO A CA 1
ATOM 5450 C C . PRO A 1 732 ? -17.050 25.256 -5.649 1.00 71.31 732 PRO A C 1
ATOM 5452 O O . PRO A 1 732 ? -17.383 26.434 -5.757 1.00 71.31 732 PRO A O 1
ATOM 5455 N N . SER A 1 733 ? -17.915 24.262 -5.875 1.00 68.06 733 SER A N 1
ATOM 5456 C CA . SER A 1 733 ? -19.278 24.474 -6.398 1.00 68.06 733 SER A CA 1
ATOM 5457 C C . SER A 1 733 ? -20.154 25.389 -5.529 1.00 68.06 733 SER A C 1
ATOM 5459 O O . SER A 1 733 ? -21.051 26.050 -6.046 1.00 68.06 733 SER A O 1
ATOM 5461 N N . SER A 1 734 ? -19.862 25.490 -4.229 1.00 67.88 734 SER A N 1
ATOM 5462 C CA . SER A 1 734 ? -20.471 26.449 -3.296 1.00 67.88 734 SER A CA 1
ATOM 5463 C C . SER A 1 734 ? -20.166 27.919 -3.618 1.00 67.88 734 SER A C 1
ATOM 5465 O O . SER A 1 734 ? -20.886 28.794 -3.151 1.00 67.88 734 SER A O 1
ATOM 5467 N N . ALA A 1 735 ? -19.129 28.182 -4.416 1.00 70.38 735 ALA A N 1
ATOM 5468 C CA . ALA A 1 735 ? -18.718 29.495 -4.907 1.00 70.38 735 ALA A CA 1
ATOM 5469 C C . ALA A 1 735 ? -19.111 29.740 -6.384 1.00 70.38 735 ALA A C 1
ATOM 5471 O O . ALA A 1 735 ? -18.721 30.747 -6.977 1.00 70.38 735 ALA A O 1
ATOM 5472 N N . LEU A 1 736 ? -19.861 28.806 -6.987 1.00 69.75 736 LEU A N 1
ATOM 5473 C CA . LEU A 1 736 ? -20.387 28.863 -8.360 1.00 69.75 736 LEU A CA 1
ATOM 5474 C C . LEU A 1 736 ? -21.916 29.063 -8.366 1.00 69.75 736 LEU A C 1
ATOM 5476 O O . LEU A 1 736 ? -22.603 28.675 -9.306 1.00 69.75 736 LEU A O 1
ATOM 5480 N N . ASP A 1 737 ? -22.469 29.638 -7.295 1.00 67.38 737 ASP A N 1
ATOM 5481 C CA . ASP A 1 737 ? -23.908 29.622 -6.990 1.00 67.38 737 ASP A CA 1
ATOM 5482 C C . ASP A 1 737 ? -24.717 30.801 -7.587 1.00 67.38 737 ASP A C 1
ATOM 5484 O O . ASP A 1 737 ? -25.836 31.103 -7.143 1.00 67.38 737 ASP A O 1
ATOM 5488 N N . GLY A 1 738 ? -24.113 31.495 -8.558 1.00 68.31 738 GLY A N 1
ATOM 5489 C CA . GLY A 1 738 ? -24.630 32.698 -9.212 1.00 68.31 738 GLY A CA 1
ATOM 5490 C C . GLY A 1 738 ? -24.515 33.996 -8.397 1.00 68.31 738 GLY A C 1
ATOM 5491 O O . GLY A 1 738 ? -24.908 35.051 -8.900 1.00 68.31 738 GLY A O 1
ATOM 5492 N N . LYS A 1 739 ? -24.003 33.976 -7.155 1.00 76.00 739 LYS A N 1
ATOM 5493 C CA . LYS A 1 739 ? -23.863 35.176 -6.302 1.00 76.00 739 LYS A CA 1
ATOM 5494 C C . LYS A 1 739 ? -22.465 35.789 -6.365 1.00 76.00 739 LYS A C 1
ATOM 5496 O O . LYS A 1 739 ? -21.525 35.250 -6.942 1.00 76.00 739 LYS A O 1
ATOM 5501 N N . ALA A 1 740 ? -22.361 36.977 -5.775 1.00 81.75 740 ALA A N 1
ATOM 5502 C CA . ALA A 1 740 ? -21.109 37.693 -5.613 1.00 81.75 740 ALA A CA 1
ATOM 5503 C C . ALA A 1 740 ? -20.362 37.200 -4.362 1.00 81.75 740 ALA A C 1
ATOM 5505 O O . ALA A 1 740 ? -20.811 37.450 -3.243 1.00 81.75 740 ALA A O 1
ATOM 5506 N N . HIS A 1 741 ? -19.219 36.554 -4.575 1.00 86.12 741 HIS A N 1
ATOM 5507 C CA . HIS A 1 741 ? -18.311 36.030 -3.553 1.00 86.12 741 HIS A CA 1
ATOM 5508 C C . HIS A 1 741 ? -17.011 36.836 -3.521 1.00 86.12 741 HIS A C 1
ATOM 5510 O O . HIS A 1 741 ? -16.578 37.387 -4.534 1.00 86.12 741 HIS A O 1
ATOM 5516 N N . THR A 1 742 ? -16.342 36.889 -2.374 1.00 91.50 742 THR A N 1
ATOM 5517 C CA . THR A 1 742 ? -15.028 37.528 -2.221 1.00 91.50 742 THR A CA 1
ATOM 5518 C C . THR A 1 742 ? -13.931 36.474 -2.207 1.00 91.50 742 THR A C 1
ATOM 5520 O O . THR A 1 742 ? -13.871 35.670 -1.282 1.00 91.50 742 THR A O 1
ATOM 5523 N N . LEU A 1 743 ? -13.046 36.494 -3.205 1.00 91.12 743 LEU A N 1
ATOM 5524 C CA . LEU A 1 743 ? -11.865 35.632 -3.242 1.00 91.12 743 LEU A CA 1
ATOM 5525 C C . LEU A 1 743 ? -10.655 36.380 -2.675 1.00 91.12 743 LEU A C 1
ATOM 5527 O O . LEU A 1 743 ? -10.304 37.458 -3.160 1.00 91.12 743 LEU A O 1
ATOM 5531 N N . GLU A 1 744 ? -10.012 35.789 -1.675 1.00 92.81 744 GLU A N 1
ATOM 5532 C CA . GLU A 1 744 ? -8.709 36.181 -1.141 1.00 92.81 744 GLU A CA 1
ATOM 5533 C C . GLU A 1 744 ? -7.694 35.083 -1.500 1.00 92.81 744 GLU A C 1
ATOM 5535 O O . GLU A 1 744 ? -7.881 33.914 -1.170 1.00 92.81 744 GLU A O 1
ATOM 5540 N N . LEU A 1 745 ? -6.636 35.469 -2.214 1.00 93.31 745 LEU A N 1
ATOM 5541 C CA . LEU A 1 745 ? -5.486 34.631 -2.562 1.00 93.31 745 LEU A CA 1
ATOM 5542 C C . LEU A 1 745 ? -4.237 35.149 -1.845 1.00 93.31 745 LEU A C 1
ATOM 5544 O O . LEU A 1 745 ? -3.953 36.354 -1.892 1.00 93.31 745 LEU A O 1
ATOM 5548 N N . ILE A 1 746 ? -3.497 34.243 -1.206 1.00 90.06 746 ILE A N 1
ATOM 5549 C CA . ILE A 1 746 ? -2.287 34.528 -0.425 1.00 90.06 746 ILE A CA 1
ATOM 5550 C C . ILE A 1 746 ? -1.208 33.506 -0.797 1.00 90.06 746 ILE A C 1
ATOM 5552 O O . ILE A 1 746 ? -1.434 32.310 -0.645 1.00 90.06 746 ILE A O 1
ATOM 5556 N N . ALA A 1 747 ? -0.038 33.960 -1.245 1.00 89.12 747 ALA A N 1
ATOM 5557 C CA . ALA A 1 747 ? 1.137 33.104 -1.378 1.00 89.12 747 ALA A CA 1
ATOM 5558 C C . ALA A 1 747 ? 1.751 32.829 0.002 1.00 89.12 747 ALA A C 1
ATOM 5560 O O . ALA A 1 747 ? 1.973 33.753 0.793 1.00 89.12 747 ALA A O 1
ATOM 5561 N N . VAL A 1 748 ? 2.024 31.557 0.277 1.00 82.50 748 VAL A N 1
ATOM 5562 C CA . VAL A 1 748 ? 2.759 31.111 1.462 1.00 82.50 748 VAL A CA 1
ATOM 5563 C C . VAL A 1 748 ? 4.253 31.341 1.245 1.00 82.50 748 VAL A C 1
ATOM 5565 O O . VAL A 1 748 ? 4.782 30.992 0.192 1.00 82.50 748 VAL A O 1
ATOM 5568 N N . ASP A 1 749 ? 4.916 31.938 2.232 1.00 76.44 749 ASP A N 1
ATOM 5569 C CA . ASP A 1 749 ? 6.375 32.023 2.294 1.00 76.44 749 ASP A CA 1
ATOM 5570 C C . ASP A 1 749 ? 6.930 30.720 2.893 1.00 76.44 749 ASP A C 1
ATOM 5572 O O . ASP A 1 749 ? 6.334 30.150 3.810 1.00 76.44 749 ASP A O 1
ATOM 5576 N N . VAL A 1 750 ? 8.045 30.229 2.355 1.00 59.59 750 VAL A N 1
ATOM 5577 C CA . VAL A 1 750 ? 8.686 28.964 2.771 1.00 59.59 750 VAL A CA 1
ATOM 5578 C C . VAL A 1 750 ? 9.960 29.182 3.606 1.00 59.59 750 VAL A C 1
ATOM 5580 O O . VAL A 1 750 ? 10.690 28.232 3.891 1.00 59.59 750 VAL A O 1
ATOM 5583 N N . GLY A 1 751 ? 10.221 30.422 4.033 1.00 60.06 751 GLY A N 1
ATOM 5584 C CA . GLY A 1 751 ? 11.303 30.817 4.934 1.00 60.06 751 GLY A CA 1
ATOM 5585 C C . GLY A 1 751 ? 10.807 31.556 6.187 1.00 60.06 751 GLY A C 1
ATOM 5586 O O . GLY A 1 751 ? 9.733 31.288 6.717 1.00 60.06 751 GLY A O 1
ATOM 5587 N N . ASP A 1 752 ? 11.625 32.488 6.690 1.00 56.94 752 ASP A N 1
ATOM 5588 C CA . ASP A 1 752 ? 11.339 33.298 7.891 1.00 56.94 752 ASP A CA 1
ATOM 5589 C C . ASP A 1 752 ? 10.446 34.537 7.611 1.00 56.94 752 ASP A C 1
ATOM 5591 O O . ASP A 1 752 ? 10.327 35.432 8.456 1.00 56.94 752 ASP A O 1
ATOM 5595 N N . SER A 1 753 ? 9.850 34.648 6.418 1.00 61.38 753 SER A N 1
ATOM 5596 C CA . SER A 1 753 ? 9.102 35.833 5.981 1.00 61.38 753 SER A CA 1
ATOM 5597 C C . SER A 1 753 ? 7.581 35.676 6.145 1.00 61.38 753 SER A C 1
ATOM 5599 O O . SER A 1 753 ? 7.060 34.572 6.289 1.00 61.38 753 SER A O 1
ATOM 5601 N N . PRO A 1 754 ? 6.813 36.781 6.156 1.00 68.31 754 PRO A N 1
ATOM 5602 C CA . PRO A 1 754 ? 5.359 36.712 6.235 1.00 68.31 754 PRO A CA 1
ATOM 5603 C C . PRO A 1 754 ? 4.727 36.368 4.877 1.00 68.31 754 PRO A C 1
ATOM 5605 O O . PRO A 1 754 ? 5.041 36.999 3.870 1.00 68.31 754 PRO A O 1
ATOM 5608 N N . ASN A 1 755 ? 3.749 35.456 4.882 1.00 80.94 755 ASN A N 1
ATOM 5609 C CA . ASN A 1 755 ? 2.884 35.155 3.733 1.00 80.94 755 ASN A CA 1
ATOM 5610 C C . ASN A 1 755 ? 2.291 36.434 3.107 1.00 80.94 755 ASN A C 1
ATOM 5612 O O . ASN A 1 755 ? 1.779 37.304 3.821 1.00 80.94 755 ASN A O 1
ATOM 5616 N N . VAL A 1 756 ? 2.298 36.527 1.773 1.00 83.62 756 VAL A N 1
ATOM 5617 C CA . VAL A 1 756 ? 1.897 37.735 1.033 1.00 83.62 756 VAL A CA 1
ATOM 5618 C C . VAL A 1 756 ? 0.595 37.518 0.266 1.00 83.62 756 VAL A C 1
ATOM 5620 O O . VAL A 1 756 ? 0.477 36.664 -0.609 1.00 83.62 756 VAL A O 1
ATOM 5623 N N . GLN A 1 757 ? -0.396 38.357 0.567 1.00 90.75 757 GLN A N 1
ATOM 5624 C CA . GLN A 1 757 ? -1.633 38.475 -0.201 1.00 90.75 757 GLN A CA 1
ATOM 5625 C C . GLN A 1 757 ? -1.328 38.961 -1.628 1.00 90.75 757 GLN A C 1
ATOM 5627 O O . GLN A 1 757 ? -0.671 39.987 -1.805 1.00 90.75 757 GLN A O 1
ATOM 5632 N N . LEU A 1 758 ? -1.802 38.233 -2.644 1.00 89.12 758 LEU A N 1
ATOM 5633 C CA . LEU A 1 758 ? -1.435 38.496 -4.039 1.00 89.12 758 LEU A CA 1
ATOM 5634 C C . LEU A 1 758 ? -1.930 39.860 -4.537 1.00 89.12 758 LEU A C 1
ATOM 5636 O O . LEU A 1 758 ? -2.991 40.351 -4.144 1.00 89.12 758 LEU A O 1
ATOM 5640 N N . VAL A 1 759 ? -1.207 40.460 -5.483 1.00 84.50 759 VAL A N 1
ATOM 5641 C CA . VAL A 1 759 ? -1.652 41.707 -6.112 1.00 84.50 759 VAL A CA 1
ATOM 5642 C C . VAL A 1 759 ? -2.912 41.428 -6.941 1.00 84.50 759 VAL A C 1
ATOM 5644 O O . VAL A 1 759 ? -2.939 40.541 -7.792 1.00 84.50 759 VAL A O 1
ATOM 5647 N N . GLY A 1 760 ? -3.982 42.177 -6.660 1.00 77.31 760 GLY A N 1
ATOM 5648 C CA . GLY A 1 760 ? -5.323 41.928 -7.205 1.00 77.31 760 GLY A CA 1
ATOM 5649 C C . GLY A 1 760 ? -6.255 41.136 -6.275 1.00 77.31 760 GLY A C 1
ATOM 5650 O O . GLY A 1 760 ? -7.432 41.006 -6.598 1.00 77.31 760 GLY A O 1
ATOM 5651 N N . SER A 1 761 ? -5.761 40.664 -5.125 1.00 86.19 761 SER A N 1
ATOM 5652 C CA . SER A 1 761 ? -6.529 40.054 -4.028 1.00 86.19 761 SER A CA 1
ATOM 5653 C C . SER A 1 761 ? -6.675 41.034 -2.837 1.00 86.19 761 SER A C 1
ATOM 5655 O O . SER A 1 761 ? -5.768 41.845 -2.618 1.00 86.19 761 SER A O 1
ATOM 5657 N N . PRO A 1 762 ? -7.772 40.980 -2.050 1.00 87.81 762 PRO A N 1
ATOM 5658 C CA . PRO A 1 762 ? -9.004 40.254 -2.339 1.00 87.81 762 PRO A CA 1
ATOM 5659 C C . PRO A 1 762 ? -9.833 40.968 -3.414 1.00 87.81 762 PRO A C 1
ATOM 5661 O O . PRO A 1 762 ? -9.708 42.177 -3.627 1.00 87.81 762 PRO A O 1
ATOM 5664 N N . LYS A 1 763 ? -10.730 40.232 -4.069 1.00 84.56 763 LYS A N 1
ATOM 5665 C CA . LYS A 1 763 ? -11.620 40.767 -5.109 1.00 84.56 763 LYS A CA 1
ATOM 5666 C C . LYS A 1 763 ? -12.970 40.075 -5.038 1.00 84.56 763 LYS A C 1
ATOM 5668 O O . LYS A 1 763 ? -13.043 38.854 -4.911 1.00 84.56 763 LYS A O 1
ATOM 5673 N N . THR A 1 764 ? -14.038 40.846 -5.187 1.00 85.50 764 THR A N 1
ATOM 5674 C CA . THR A 1 764 ? -15.364 40.273 -5.414 1.00 85.50 764 THR A CA 1
ATOM 5675 C C . THR A 1 764 ? -15.471 39.792 -6.860 1.00 85.50 764 THR A C 1
ATOM 5677 O O . THR A 1 764 ? -15.157 40.539 -7.790 1.00 85.50 764 THR A O 1
ATOM 5680 N N . PHE A 1 765 ? -15.921 38.557 -7.045 1.00 78.25 765 PHE A N 1
ATOM 5681 C CA . PHE A 1 765 ? -16.280 37.968 -8.331 1.00 78.25 765 PHE A CA 1
ATOM 5682 C C . PHE A 1 765 ? -17.716 37.439 -8.256 1.00 78.25 765 PHE A C 1
ATOM 5684 O O . PHE A 1 765 ? -18.257 37.243 -7.173 1.00 78.25 765 PHE A O 1
ATOM 5691 N N . GLN A 1 766 ? -18.340 37.224 -9.407 1.00 77.25 766 GLN A N 1
ATOM 5692 C CA . GLN A 1 766 ? -19.647 36.589 -9.523 1.00 77.25 766 GLN A CA 1
ATOM 5693 C C . GLN A 1 766 ? -19.614 35.742 -10.788 1.00 77.25 766 GLN A C 1
ATOM 5695 O O . GLN A 1 766 ? -19.259 36.256 -11.849 1.00 77.25 766 GLN A O 1
ATOM 5700 N N . VAL A 1 767 ? -19.955 34.461 -10.673 1.00 66.69 767 VAL A N 1
ATOM 5701 C CA . VAL A 1 767 ? -20.165 33.595 -11.839 1.00 66.69 767 VAL A CA 1
ATOM 5702 C C . VAL A 1 767 ? -21.493 33.991 -12.487 1.00 66.69 767 VAL A C 1
ATOM 5704 O O . VAL A 1 767 ? -22.478 34.207 -11.783 1.00 66.69 767 VAL A O 1
ATOM 5707 N N . SER A 1 768 ? -21.506 34.173 -13.810 1.00 58.47 768 SER A N 1
ATOM 5708 C CA . SER A 1 768 ? -22.602 34.874 -14.498 1.00 58.47 768 SER A CA 1
ATOM 5709 C C . SER A 1 768 ? -23.866 34.042 -14.751 1.00 58.47 768 SER A C 1
ATOM 5711 O O . SER A 1 768 ? -24.902 34.630 -15.064 1.00 58.47 768 SER A O 1
ATOM 5713 N N . SER A 1 769 ? -23.795 32.717 -14.595 1.00 60.50 769 SER A N 1
ATOM 5714 C CA . SER A 1 769 ? -24.918 31.778 -14.710 1.00 60.50 769 SER A CA 1
ATOM 5715 C C . SER A 1 769 ? -24.613 30.484 -13.941 1.00 60.50 769 SER A C 1
ATOM 5717 O O . SER A 1 769 ? -23.455 30.065 -13.874 1.00 60.50 769 SER A O 1
ATOM 5719 N N . ALA A 1 770 ? -25.622 29.870 -13.324 1.00 66.00 770 ALA A N 1
ATOM 5720 C CA . ALA A 1 770 ? -25.477 28.660 -12.519 1.00 66.00 770 ALA A CA 1
ATOM 5721 C C . ALA A 1 770 ? -25.791 27.401 -13.347 1.00 66.00 770 ALA A C 1
ATOM 5723 O O . ALA A 1 770 ? -26.936 27.168 -13.719 1.00 66.00 770 ALA A O 1
ATOM 5724 N N . LEU A 1 771 ? -24.775 26.565 -13.591 1.00 76.50 771 LEU A N 1
ATOM 5725 C CA . LEU A 1 771 ? -24.856 25.432 -14.525 1.00 76.50 771 LEU A CA 1
ATOM 5726 C C . LEU A 1 771 ? -25.997 24.426 -14.225 1.00 76.50 771 LEU A C 1
ATOM 5728 O O . LEU A 1 771 ? -26.287 24.149 -13.053 1.00 76.50 771 LEU A O 1
ATOM 5732 N N . PRO A 1 772 ? -26.583 23.791 -15.266 1.00 84.12 772 PRO A N 1
ATOM 5733 C CA . PRO A 1 772 ? -27.602 22.753 -15.125 1.00 84.12 772 PRO A CA 1
ATOM 5734 C C . PRO A 1 772 ? -27.205 21.604 -14.199 1.00 84.12 772 PRO A C 1
ATOM 5736 O O . PRO A 1 772 ? -26.070 21.130 -14.208 1.00 84.12 772 PRO A O 1
ATOM 5739 N N . ARG A 1 773 ? -28.185 21.102 -13.445 1.00 86.38 773 ARG A N 1
ATOM 5740 C CA . ARG A 1 773 ? -28.036 19.980 -12.507 1.00 86.38 773 ARG A CA 1
ATOM 5741 C C . ARG A 1 773 ? -28.986 18.852 -12.885 1.00 86.38 773 ARG A C 1
ATOM 5743 O O . ARG A 1 773 ? -30.082 19.118 -13.370 1.00 86.38 773 ARG A O 1
ATOM 5750 N N . GLY A 1 774 ? -28.627 17.601 -12.617 1.00 87.69 774 GLY A N 1
ATOM 5751 C CA . GLY A 1 774 ? -29.510 16.462 -12.875 1.00 87.69 774 GLY A CA 1
ATOM 5752 C C . GLY A 1 774 ? -28.933 15.119 -12.444 1.00 87.69 774 GLY A C 1
ATOM 5753 O O . GLY A 1 774 ? -27.763 15.044 -12.081 1.00 87.69 774 GLY A O 1
ATOM 5754 N N . PHE A 1 775 ? -29.748 14.067 -12.553 1.00 89.50 775 PHE A N 1
ATOM 5755 C CA . PHE A 1 775 ? -29.334 12.675 -12.382 1.00 89.50 775 PHE A CA 1
ATOM 5756 C C . PHE A 1 775 ? -30.002 11.739 -13.413 1.00 89.50 775 PHE A C 1
ATOM 5758 O O . PHE A 1 775 ? -31.171 11.919 -13.765 1.00 89.50 775 PHE A O 1
ATOM 5765 N N . VAL A 1 776 ? -29.291 10.705 -13.869 1.00 90.12 776 VAL A N 1
ATOM 5766 C CA . VAL A 1 776 ? -29.798 9.618 -14.725 1.00 90.12 776 VAL A CA 1
ATOM 5767 C C . VAL A 1 776 ? -30.332 8.483 -13.842 1.00 90.12 776 VAL A C 1
ATOM 5769 O O . VAL A 1 776 ? -29.604 7.547 -13.498 1.00 90.12 776 VAL A O 1
ATOM 5772 N N . ASP A 1 777 ? -31.607 8.542 -13.443 1.00 86.00 777 ASP A N 1
ATOM 5773 C CA . ASP A 1 777 ? -32.221 7.548 -12.545 1.00 86.00 777 ASP A CA 1
ATOM 5774 C C . ASP A 1 777 ? -32.128 6.115 -13.108 1.00 86.00 777 ASP A C 1
ATOM 5776 O O . ASP A 1 777 ? -31.760 5.186 -12.383 1.00 86.00 777 ASP A O 1
ATOM 5780 N N . VAL A 1 778 ? -32.383 5.916 -14.408 1.00 86.81 778 VAL A N 1
ATOM 5781 C CA . VAL A 1 778 ? -32.395 4.585 -15.042 1.00 86.81 778 VAL A CA 1
ATOM 5782 C C . VAL A 1 778 ? -32.012 4.625 -16.522 1.00 86.81 778 VAL A C 1
ATOM 5784 O O . VAL A 1 778 ? -32.394 5.533 -17.258 1.00 86.81 778 VAL A O 1
ATOM 5787 N N . VAL A 1 779 ? -31.311 3.582 -16.971 1.00 88.50 779 VAL A N 1
ATOM 5788 C CA . VAL A 1 779 ? -31.201 3.205 -18.384 1.00 88.50 779 VAL A CA 1
ATOM 5789 C C . VAL A 1 779 ? -31.491 1.706 -18.467 1.00 88.50 779 VAL A C 1
ATOM 5791 O O . VAL A 1 779 ? -30.809 0.914 -17.824 1.00 88.50 779 VAL A O 1
ATOM 5794 N N . SER A 1 780 ? -32.566 1.309 -19.149 1.00 82.31 780 SER A N 1
ATOM 5795 C CA . SER A 1 780 ? -33.045 -0.080 -19.159 1.00 82.31 780 SER A CA 1
ATOM 5796 C C . SER A 1 780 ? -33.900 -0.365 -20.394 1.00 82.31 780 SER A C 1
ATOM 5798 O O . SER A 1 780 ? -34.747 0.449 -20.775 1.00 82.31 780 SER A O 1
ATOM 5800 N N . GLY A 1 781 ? -33.668 -1.514 -21.041 1.00 83.00 781 GLY A N 1
ATOM 5801 C CA . GLY A 1 781 ? -34.259 -1.827 -22.345 1.00 83.00 781 GLY A CA 1
ATOM 5802 C C . GLY A 1 781 ? -34.042 -0.672 -23.327 1.00 83.00 781 GLY A C 1
ATOM 5803 O O . GLY A 1 781 ? -32.970 -0.078 -23.367 1.00 83.00 781 GLY A O 1
ATOM 5804 N N . ALA A 1 782 ? -35.089 -0.268 -24.046 1.00 88.00 782 ALA A N 1
ATOM 5805 C CA . ALA A 1 782 ? -35.032 0.862 -24.975 1.00 88.00 782 ALA A CA 1
ATOM 5806 C C . ALA A 1 782 ? -35.296 2.247 -24.338 1.00 88.00 782 ALA A C 1
ATOM 5808 O O . ALA A 1 782 ? -35.775 3.149 -25.028 1.00 88.00 782 ALA A O 1
ATOM 5809 N N . THR A 1 783 ? -35.065 2.454 -23.036 1.00 89.00 783 THR A N 1
ATOM 5810 C CA . THR A 1 783 ? -35.417 3.719 -22.359 1.00 89.00 783 THR A CA 1
ATOM 5811 C C . THR A 1 783 ? -34.360 4.194 -21.364 1.00 89.00 783 THR A C 1
ATOM 5813 O O . THR A 1 783 ? -33.993 3.480 -20.435 1.00 89.00 783 THR A O 1
ATOM 5816 N N . ALA A 1 784 ? -33.944 5.452 -21.518 1.00 92.62 784 ALA A N 1
ATOM 5817 C CA . ALA A 1 784 ? -33.308 6.237 -20.467 1.00 92.62 784 ALA A CA 1
ATOM 5818 C C . ALA A 1 784 ? -34.347 7.153 -19.800 1.00 92.62 784 ALA A C 1
ATOM 5820 O O . ALA A 1 784 ? -35.259 7.671 -20.457 1.00 92.62 784 ALA A O 1
ATOM 5821 N N . ALA A 1 785 ? -34.215 7.379 -18.498 1.00 94.00 785 ALA A N 1
ATOM 5822 C CA . ALA A 1 785 ? -34.986 8.383 -17.779 1.00 94.00 785 ALA A CA 1
ATOM 5823 C C . ALA A 1 785 ? -34.188 8.952 -16.605 1.00 94.00 785 ALA A C 1
ATOM 5825 O O . ALA A 1 785 ? -33.333 8.280 -16.022 1.00 94.00 785 ALA A O 1
ATOM 5826 N N . GLY A 1 786 ? -34.496 10.197 -16.265 1.00 94.31 786 GLY A N 1
ATOM 5827 C CA . GLY A 1 786 ? -33.781 10.948 -15.251 1.00 94.31 786 GLY A CA 1
ATOM 5828 C C . GLY A 1 786 ? -34.574 12.141 -14.732 1.00 94.31 786 GLY A C 1
ATOM 5829 O O . GLY A 1 786 ? -35.765 12.319 -15.023 1.00 94.31 786 GLY A O 1
ATOM 5830 N N . TRP A 1 787 ? -33.875 13.020 -14.028 1.00 96.06 787 TRP A N 1
ATOM 5831 C CA . TRP A 1 787 ? -34.298 14.396 -13.802 1.00 96.06 787 TRP A CA 1
ATOM 5832 C C . TRP A 1 787 ? -33.159 15.364 -14.110 1.00 96.06 787 TRP A C 1
ATOM 5834 O O . TRP A 1 787 ? -31.987 15.000 -14.059 1.00 96.06 787 TRP A O 1
ATOM 5844 N N . ALA A 1 788 ? -33.506 16.597 -14.462 1.00 93.81 788 ALA A N 1
ATOM 5845 C CA . ALA A 1 788 ? -32.579 17.706 -14.596 1.00 93.81 788 ALA A CA 1
ATOM 5846 C C . ALA A 1 788 ? -33.321 19.044 -14.438 1.00 93.81 788 ALA A C 1
ATOM 5848 O O . ALA A 1 788 ? -34.520 19.134 -14.703 1.00 93.81 788 ALA A O 1
ATOM 5849 N N . TYR A 1 789 ? -32.626 20.090 -14.008 1.00 90.50 789 TYR A N 1
ATOM 5850 C CA . TYR A 1 789 ? -33.139 21.456 -14.009 1.00 90.50 789 TYR A CA 1
ATOM 5851 C C . TYR A 1 789 ? -32.003 22.470 -14.160 1.00 90.50 789 TYR A C 1
ATOM 5853 O O . TYR A 1 789 ? -30.856 22.218 -13.794 1.00 90.50 789 TYR A O 1
ATOM 5861 N N . ASP A 1 790 ? -32.358 23.621 -14.712 1.00 88.69 790 ASP A N 1
ATOM 5862 C CA . ASP A 1 790 ? -31.534 24.820 -14.799 1.00 88.69 790 ASP A CA 1
ATOM 5863 C C . ASP A 1 790 ? -31.766 25.648 -13.513 1.00 88.69 790 ASP A C 1
ATOM 5865 O O . ASP A 1 790 ? -32.918 26.003 -13.242 1.00 88.69 790 ASP A O 1
ATOM 5869 N N . PRO A 1 791 ? -30.751 25.893 -12.662 1.00 82.56 791 PRO A N 1
ATOM 5870 C CA . PRO A 1 791 ? -30.914 26.680 -11.437 1.00 82.56 791 PRO A CA 1
ATOM 5871 C C . PRO A 1 791 ? -31.302 28.151 -11.650 1.00 82.56 791 PRO A C 1
ATOM 5873 O O . PRO A 1 791 ? -31.989 28.705 -10.789 1.00 82.56 791 PRO A O 1
ATOM 5876 N N . ASP A 1 792 ? -30.918 28.766 -12.772 1.00 79.06 792 ASP A N 1
ATOM 5877 C CA . ASP A 1 792 ? -31.295 30.141 -13.128 1.00 79.06 792 ASP A CA 1
ATOM 5878 C C . ASP A 1 792 ? -32.739 30.212 -13.665 1.00 79.06 792 ASP A C 1
ATOM 5880 O O . ASP A 1 792 ? -33.395 31.256 -13.600 1.00 79.06 792 ASP A O 1
ATOM 5884 N N . SER A 1 793 ? -33.264 29.101 -14.193 1.00 85.19 793 SER A N 1
ATOM 5885 C CA . SER A 1 793 ? -34.606 28.980 -14.777 1.00 85.19 793 SER A CA 1
ATOM 5886 C C . SER A 1 793 ? -35.309 27.642 -14.452 1.00 85.19 793 SER A C 1
ATOM 5888 O O . SER A 1 793 ? -35.707 26.908 -15.361 1.00 85.19 793 SER A O 1
ATOM 5890 N N . PRO A 1 794 ? -35.583 27.325 -13.167 1.00 84.62 794 PRO A N 1
ATOM 5891 C CA . PRO A 1 794 ? -36.038 25.995 -12.727 1.00 84.62 794 PRO A CA 1
ATOM 5892 C C . PRO A 1 794 ? -37.468 25.613 -13.150 1.00 84.62 794 PRO A C 1
ATOM 5894 O O . PRO A 1 794 ? -37.912 24.493 -12.889 1.00 84.62 794 PRO A O 1
ATOM 5897 N N . THR A 1 795 ? -38.219 26.525 -13.771 1.00 85.94 795 THR A N 1
ATOM 5898 C CA . THR A 1 795 ? -39.548 26.274 -14.362 1.00 85.94 795 THR A CA 1
ATOM 5899 C C . THR A 1 795 ? -39.522 26.164 -15.890 1.00 85.94 795 THR A C 1
ATOM 5901 O O . THR A 1 795 ? -40.541 25.824 -16.493 1.00 85.94 795 THR A O 1
ATOM 5904 N N . THR A 1 796 ? -38.374 26.416 -16.522 1.00 88.69 796 THR A N 1
ATOM 5905 C CA . THR A 1 796 ? -38.162 26.250 -17.964 1.00 88.69 796 THR A CA 1
ATOM 5906 C C . THR A 1 796 ? -37.815 24.792 -18.273 1.00 88.69 796 THR A C 1
ATOM 5908 O O . THR A 1 796 ? -37.096 24.137 -17.520 1.00 88.69 796 THR A O 1
ATOM 5911 N N . SER A 1 797 ? -38.313 24.267 -19.396 1.00 87.94 797 SER A N 1
ATOM 5912 C CA . SER A 1 797 ? -37.930 22.938 -19.882 1.00 87.94 797 SER A CA 1
ATOM 5913 C C . SER A 1 797 ? -36.476 22.946 -20.362 1.00 87.94 797 SER A C 1
ATOM 5915 O O . SER A 1 797 ? -36.162 23.551 -21.390 1.00 87.94 797 SER A O 1
ATOM 5917 N N . LEU A 1 798 ? -35.611 22.256 -19.630 1.00 93.00 798 LEU A N 1
ATOM 5918 C CA . LEU A 1 798 ? -34.195 22.075 -19.927 1.00 93.00 798 LEU A CA 1
ATOM 5919 C C . LEU A 1 798 ? -34.022 21.044 -21.052 1.00 93.00 798 LEU A C 1
ATOM 5921 O O . LEU A 1 798 ? -34.728 20.035 -21.074 1.00 93.00 798 LEU A O 1
ATOM 5925 N N . THR A 1 799 ? -33.079 21.271 -21.970 1.00 95.44 799 THR A N 1
ATOM 5926 C CA . THR A 1 799 ? -32.704 20.267 -22.983 1.00 95.44 799 THR A CA 1
ATOM 5927 C C . THR A 1 799 ? -31.626 19.350 -22.421 1.00 95.44 799 THR A C 1
ATOM 5929 O O . THR A 1 799 ? -30.648 19.831 -21.854 1.00 95.44 799 THR A O 1
ATOM 5932 N N . VAL A 1 800 ? -31.795 18.041 -22.594 1.00 95.38 800 VAL A N 1
ATOM 5933 C CA . VAL A 1 800 ? -30.843 17.008 -22.175 1.00 95.38 800 VAL A CA 1
ATOM 5934 C C . VAL A 1 800 ? -30.349 16.258 -23.408 1.00 95.38 800 VAL A C 1
ATOM 5936 O O . VAL A 1 800 ? -31.152 15.665 -24.130 1.00 95.38 800 VAL A O 1
ATOM 5939 N N . ARG A 1 801 ? -29.036 16.272 -23.650 1.00 95.88 801 ARG A N 1
ATOM 5940 C CA . ARG A 1 801 ? -28.373 15.431 -24.660 1.00 95.88 801 ARG A CA 1
ATOM 5941 C C . ARG A 1 801 ? -27.976 14.101 -24.050 1.00 95.88 801 ARG A C 1
ATOM 5943 O O . ARG A 1 801 ? -27.575 14.066 -22.890 1.00 95.88 801 ARG A O 1
ATOM 5950 N N . LEU A 1 802 ? -28.051 13.032 -24.839 1.00 95.00 802 LEU A N 1
ATOM 5951 C CA . LEU A 1 802 ? -27.540 11.718 -24.459 1.00 95.00 802 LEU A CA 1
ATOM 5952 C C . LEU A 1 802 ? -26.475 11.253 -25.455 1.00 95.00 802 LEU A C 1
ATOM 5954 O O . LEU A 1 802 ? -26.678 11.352 -26.667 1.00 95.00 802 LEU A O 1
ATOM 5958 N N . TYR A 1 803 ? -25.374 10.706 -24.944 1.00 93.12 803 TYR A N 1
ATOM 5959 C CA . TYR A 1 803 ? -24.261 10.177 -25.739 1.00 93.12 803 TYR A CA 1
ATOM 5960 C C . TYR A 1 803 ? -23.950 8.733 -25.346 1.00 93.12 803 TYR A C 1
ATOM 5962 O O . TYR A 1 803 ? -24.167 8.336 -24.200 1.00 93.12 803 TYR A O 1
ATOM 5970 N N . LEU A 1 804 ? -23.456 7.963 -26.312 1.00 91.81 804 LEU A N 1
ATOM 5971 C CA . LEU A 1 804 ? -23.062 6.568 -26.176 1.00 91.81 804 LEU A CA 1
ATOM 5972 C C . LEU A 1 804 ? -21.532 6.447 -26.130 1.00 91.81 804 LEU A C 1
ATOM 5974 O O . LEU A 1 804 ? -20.827 7.094 -26.910 1.00 91.81 804 LEU A O 1
ATOM 5978 N N . ASP A 1 805 ? -21.067 5.596 -25.221 1.00 86.44 805 ASP A N 1
ATOM 5979 C CA . ASP A 1 805 ? -19.707 5.093 -24.976 1.00 86.44 805 ASP A CA 1
ATOM 5980 C C . ASP A 1 805 ? -18.632 6.115 -24.582 1.00 86.44 805 ASP A C 1
ATOM 5982 O O . ASP A 1 805 ? -17.638 5.736 -23.970 1.00 86.44 805 ASP A O 1
ATOM 5986 N N . ALA A 1 806 ? -18.856 7.407 -24.818 1.00 81.00 806 ALA A N 1
ATOM 5987 C CA . ALA A 1 806 ? -18.040 8.494 -24.287 1.00 81.00 806 ALA A CA 1
ATOM 5988 C C . ALA A 1 806 ? -18.874 9.781 -24.077 1.00 81.00 806 ALA A C 1
ATOM 5990 O O . ALA A 1 806 ? -19.961 9.915 -24.650 1.00 81.00 806 ALA A O 1
ATOM 5991 N N . PRO A 1 807 ? -18.392 10.750 -23.274 1.00 76.19 807 PRO A N 1
ATOM 5992 C CA . PRO A 1 807 ? -18.954 12.101 -23.212 1.00 76.19 807 PRO A CA 1
ATOM 5993 C C . PRO A 1 807 ? -18.678 12.915 -24.494 1.00 76.19 807 PRO A C 1
ATOM 5995 O O . PRO A 1 807 ? -17.794 12.574 -25.285 1.00 76.19 807 PRO A O 1
ATOM 5998 N N . SER A 1 808 ? -19.398 14.027 -24.696 1.00 78.38 808 SER A N 1
ATOM 5999 C CA . SER A 1 808 ? -19.336 14.834 -25.934 1.00 78.38 808 SER A CA 1
ATOM 6000 C C . SER A 1 808 ? -17.924 15.277 -26.335 1.00 78.38 808 SER A C 1
ATOM 6002 O O . SER A 1 808 ? -17.517 15.129 -27.486 1.00 78.38 808 SER A O 1
ATOM 6004 N N . TRP A 1 809 ? -17.155 15.780 -25.369 1.00 59.50 809 TRP A N 1
ATOM 6005 C CA . TRP A 1 809 ? -15.794 16.289 -25.548 1.00 59.50 809 TRP A CA 1
ATOM 6006 C C . TRP A 1 809 ? -14.744 15.188 -25.764 1.00 59.50 809 TRP A C 1
ATOM 6008 O O . TRP A 1 809 ? -13.635 15.492 -26.195 1.00 59.50 809 TRP A O 1
ATOM 6018 N N . ALA A 1 810 ? -15.092 13.923 -25.506 1.00 64.88 810 ALA A N 1
ATOM 6019 C CA . ALA A 1 810 ? -14.247 12.751 -25.743 1.00 64.88 810 ALA A CA 1
ATOM 6020 C C . ALA A 1 810 ? -14.656 11.960 -27.006 1.00 64.88 810 ALA A C 1
ATOM 6022 O O . ALA A 1 810 ? -14.192 10.842 -27.208 1.00 64.88 810 ALA A O 1
ATOM 6023 N N . GLY A 1 811 ? -15.521 12.525 -27.860 1.00 75.19 811 GLY A N 1
ATOM 6024 C CA . GLY A 1 811 ? -15.960 11.888 -29.110 1.00 75.19 811 GLY A CA 1
ATOM 6025 C C . GLY A 1 811 ? -17.189 10.981 -28.980 1.00 75.19 811 GLY A C 1
ATOM 6026 O O . GLY A 1 811 ? -17.434 10.165 -29.866 1.00 75.19 811 GLY A O 1
ATOM 6027 N N . GLY A 1 812 ? -17.970 11.120 -27.903 1.00 85.62 812 GLY A N 1
ATOM 6028 C CA . GLY A 1 812 ? -19.199 10.359 -27.666 1.00 85.62 812 GLY A CA 1
ATOM 6029 C C . GLY A 1 812 ? -20.198 10.387 -28.821 1.00 85.62 812 GLY A C 1
ATOM 6030 O O . GLY A 1 812 ? -20.501 11.444 -29.381 1.00 85.62 812 GLY A O 1
ATOM 6031 N N . THR A 1 813 ? -20.777 9.230 -29.152 1.00 93.50 813 THR A N 1
ATOM 6032 C CA . THR A 1 813 ? -21.770 9.148 -30.234 1.00 93.50 813 THR A CA 1
ATOM 6033 C C . THR A 1 813 ? -23.117 9.672 -29.740 1.00 93.50 813 THR A C 1
ATOM 6035 O O . THR A 1 813 ? -23.747 9.056 -28.885 1.00 93.50 813 THR A O 1
ATOM 6038 N N . LEU A 1 814 ? -23.586 10.803 -30.276 1.00 94.44 814 LEU A N 1
ATOM 6039 C CA . LEU A 1 814 ? -24.872 11.399 -29.893 1.00 94.44 814 LEU A CA 1
ATOM 6040 C C . LEU A 1 814 ? -26.041 10.439 -30.192 1.00 94.44 814 LEU A C 1
ATOM 6042 O O . LEU A 1 814 ? -26.359 10.166 -31.351 1.00 94.44 814 LEU A O 1
ATOM 6046 N N . LEU A 1 815 ? -26.723 9.979 -29.141 1.00 93.12 815 LEU A N 1
ATOM 6047 C CA . LEU A 1 815 ? -27.954 9.187 -29.228 1.00 93.12 815 LEU A CA 1
ATOM 6048 C C . LEU A 1 815 ? -29.137 10.061 -29.654 1.00 93.12 815 LEU A C 1
ATOM 6050 O O . LEU A 1 815 ? -29.978 9.638 -30.450 1.00 93.12 815 LEU A O 1
ATOM 6054 N N . GLY A 1 816 ? -29.198 11.279 -29.112 1.00 94.06 816 GLY A N 1
ATOM 6055 C CA . GLY A 1 816 ? -30.231 12.267 -29.394 1.00 94.06 816 GLY A CA 1
ATOM 6056 C C . GLY A 1 816 ? -30.406 13.282 -28.266 1.00 94.06 816 GLY A C 1
ATOM 6057 O O . GLY A 1 816 ? -29.564 13.409 -27.376 1.00 94.06 816 GLY A O 1
ATOM 6058 N N . GLU A 1 817 ? -31.524 14.002 -28.314 1.00 95.69 817 GLU A N 1
ATOM 6059 C CA . GLU A 1 817 ? -31.910 15.015 -27.328 1.00 95.69 817 GLU A CA 1
ATOM 6060 C C . GLU A 1 817 ? -33.319 14.721 -26.782 1.00 95.69 817 GLU A C 1
ATOM 6062 O O . GLU A 1 817 ? -34.167 14.157 -27.479 1.00 95.69 817 GLU A O 1
ATOM 6067 N N . THR A 1 818 ? -33.584 15.131 -25.544 1.00 95.19 818 THR A N 1
ATOM 6068 C CA . THR A 1 818 ? -34.918 15.170 -24.920 1.00 95.19 818 THR A CA 1
ATOM 6069 C C . THR A 1 818 ? -35.076 16.450 -24.093 1.00 95.19 818 THR A C 1
ATOM 6071 O O . THR A 1 818 ? -34.128 17.226 -23.966 1.00 95.19 818 THR A O 1
ATOM 6074 N N . THR A 1 819 ? -36.257 16.703 -23.526 1.00 96.19 819 THR A N 1
ATOM 6075 C CA . THR A 1 819 ? -36.508 17.875 -22.672 1.00 96.19 819 THR A CA 1
ATOM 6076 C C . THR A 1 819 ? -37.221 17.526 -21.369 1.00 96.19 819 THR A C 1
ATOM 6078 O O . THR A 1 819 ? -38.029 16.592 -21.295 1.00 96.19 819 THR A O 1
ATOM 6081 N N . THR A 1 820 ? -36.935 18.299 -20.320 1.00 95.69 820 THR A N 1
ATOM 6082 C CA . THR A 1 820 ? -37.562 18.122 -19.007 1.00 95.69 820 THR A CA 1
ATOM 6083 C C . THR A 1 820 ? -39.024 18.571 -19.059 1.00 95.69 820 THR A C 1
ATOM 6085 O O . THR A 1 820 ? -39.359 19.706 -19.407 1.00 95.69 820 THR A O 1
ATOM 6088 N N . THR A 1 821 ? -39.914 17.603 -18.841 1.00 91.88 821 THR A N 1
ATOM 6089 C CA . THR A 1 821 ? -41.365 17.697 -19.087 1.00 91.88 821 THR A CA 1
ATOM 6090 C C . THR A 1 821 ? -42.200 16.837 -18.127 1.00 91.88 821 THR A C 1
ATOM 6092 O O . THR A 1 821 ? -43.429 16.926 -18.124 1.00 91.88 821 THR A O 1
ATOM 6095 N N . GLY A 1 822 ? -41.562 16.014 -17.289 1.00 90.88 822 GLY A N 1
ATOM 6096 C CA . GLY A 1 822 ? -42.200 15.139 -16.308 1.00 90.88 822 GLY A CA 1
ATOM 6097 C C . GLY A 1 822 ? -42.202 15.729 -14.896 1.00 90.88 822 GLY A C 1
ATOM 6098 O O . GLY A 1 822 ? -41.212 16.294 -14.434 1.00 90.88 822 GLY A O 1
ATOM 6099 N N . ALA A 1 823 ? -43.304 15.554 -14.168 1.00 88.12 823 ALA A N 1
ATOM 6100 C CA . ALA A 1 823 ? -43.382 15.948 -12.764 1.00 88.12 823 ALA A CA 1
ATOM 6101 C C . ALA A 1 823 ? -42.584 14.979 -11.870 1.00 88.12 823 ALA A C 1
ATOM 6103 O O . ALA A 1 823 ? -42.771 13.764 -11.948 1.00 88.12 823 ALA A O 1
ATOM 6104 N N . ARG A 1 824 ? -41.741 15.523 -10.985 1.00 92.56 824 ARG A N 1
ATOM 6105 C CA . ARG A 1 824 ? -40.960 14.772 -9.984 1.00 92.56 824 ARG A CA 1
ATOM 6106 C C . ARG A 1 824 ? -41.084 15.433 -8.606 1.00 92.56 824 ARG A C 1
ATOM 6108 O O . ARG A 1 824 ? -40.253 16.272 -8.260 1.00 92.56 824 ARG A O 1
ATOM 6115 N N . PRO A 1 825 ? -42.144 15.127 -7.830 1.00 87.00 825 PRO A N 1
ATOM 6116 C CA . PRO A 1 825 ? -42.392 15.756 -6.527 1.00 87.00 825 PRO A CA 1
ATOM 6117 C C . PRO A 1 825 ? -41.262 15.544 -5.511 1.00 87.00 825 PRO A C 1
ATOM 6119 O O . PRO A 1 825 ? -41.043 16.390 -4.653 1.00 87.00 825 PRO A O 1
ATOM 6122 N N . ASP A 1 826 ? -40.536 14.434 -5.641 1.00 80.06 826 ASP A N 1
ATOM 6123 C CA . ASP A 1 826 ? -39.308 14.099 -4.922 1.00 80.06 826 ASP A CA 1
ATOM 6124 C C . ASP A 1 826 ? -38.180 15.105 -5.204 1.00 80.06 826 ASP A C 1
ATOM 6126 O O . ASP A 1 826 ? -37.634 15.691 -4.273 1.00 80.06 826 ASP A O 1
ATOM 6130 N N . VAL A 1 827 ? -37.893 15.376 -6.480 1.00 88.06 827 VAL A N 1
ATOM 6131 C CA . VAL A 1 827 ? -36.857 16.330 -6.921 1.00 88.06 827 VAL A CA 1
ATOM 6132 C C . VAL A 1 827 ? -37.254 17.768 -6.574 1.00 88.06 827 VAL A C 1
ATOM 6134 O O . VAL A 1 827 ? -36.435 18.543 -6.083 1.00 88.06 827 VAL A O 1
ATOM 6137 N N . ILE A 1 828 ? -38.531 18.111 -6.772 1.00 87.12 828 ILE A N 1
ATOM 6138 C CA . ILE A 1 828 ? -39.097 19.423 -6.425 1.00 87.12 828 ILE A CA 1
ATOM 6139 C C . ILE A 1 828 ? -38.963 19.687 -4.919 1.00 87.12 828 ILE A C 1
ATOM 6141 O O . ILE A 1 828 ? -38.555 20.779 -4.533 1.00 87.12 828 ILE A O 1
ATOM 6145 N N . ALA A 1 829 ? -39.237 18.693 -4.068 1.00 75.88 829 ALA A N 1
ATOM 6146 C CA . ALA A 1 829 ? -39.045 18.814 -2.625 1.00 75.88 829 ALA A CA 1
ATOM 6147 C C . ALA A 1 829 ? -37.558 18.876 -2.233 1.00 75.88 829 ALA A C 1
ATOM 6149 O O . ALA A 1 829 ? -37.173 19.756 -1.465 1.00 75.88 829 ALA A O 1
ATOM 6150 N N . ALA A 1 830 ? -36.719 17.988 -2.780 1.00 65.62 830 ALA A N 1
ATOM 6151 C CA . ALA A 1 830 ? -35.296 17.894 -2.441 1.00 65.62 830 ALA A CA 1
ATOM 6152 C C . ALA A 1 830 ? -34.510 19.175 -2.766 1.00 65.62 830 ALA A C 1
ATOM 6154 O O . ALA A 1 830 ? -33.653 19.582 -1.984 1.00 65.62 830 ALA A O 1
ATOM 6155 N N . PHE A 1 831 ? -34.828 19.840 -3.882 1.00 78.81 831 PHE A N 1
ATOM 6156 C CA . PHE A 1 831 ? -34.166 21.080 -4.307 1.00 78.81 831 PHE A CA 1
ATOM 6157 C C . PHE A 1 831 ? -35.019 22.342 -4.107 1.00 78.81 831 PHE A C 1
ATOM 6159 O O . PHE A 1 831 ? -34.637 23.414 -4.569 1.00 78.81 831 PHE A O 1
ATOM 6166 N N . SER A 1 832 ? -36.150 22.238 -3.394 1.00 86.00 832 SER A N 1
ATOM 6167 C CA . SER A 1 832 ? -37.082 23.349 -3.119 1.00 86.00 832 SER A CA 1
ATOM 6168 C C . SER A 1 832 ? -37.511 24.133 -4.372 1.00 86.00 832 SER A C 1
ATOM 6170 O O . SER A 1 832 ? -37.626 25.360 -4.349 1.00 86.00 832 SER A O 1
ATOM 6172 N N . LEU A 1 833 ? -37.738 23.418 -5.477 1.00 85.69 833 LEU A N 1
ATOM 6173 C CA . LEU A 1 833 ? -38.143 24.007 -6.754 1.00 85.69 833 LEU A CA 1
ATOM 6174 C C . LEU A 1 833 ? -39.598 24.523 -6.687 1.00 85.69 833 LEU A C 1
ATOM 6176 O O . LEU A 1 833 ? -40.387 24.046 -5.864 1.00 85.69 833 LEU A O 1
ATOM 6180 N N . PRO A 1 834 ? -39.998 25.460 -7.566 1.00 91.25 834 PRO A N 1
ATOM 6181 C CA . PRO A 1 834 ? -41.402 25.828 -7.737 1.00 91.25 834 PRO A CA 1
ATOM 6182 C C . PRO A 1 834 ? -42.293 24.608 -8.032 1.00 91.25 834 PRO A C 1
ATOM 6184 O O . PRO A 1 834 ? -41.887 23.654 -8.695 1.00 91.25 834 PRO A O 1
ATOM 6187 N N . ALA A 1 835 ? -43.533 24.622 -7.538 1.00 86.81 835 ALA A N 1
ATOM 6188 C CA . ALA A 1 835 ? -44.437 23.468 -7.618 1.00 86.81 835 ALA A CA 1
ATOM 6189 C C . ALA A 1 835 ? -44.914 23.159 -9.054 1.00 86.81 835 ALA A C 1
ATOM 6191 O O . ALA A 1 835 ? -45.426 22.073 -9.324 1.00 86.81 835 ALA A O 1
ATOM 6192 N N . GLU A 1 836 ? -44.758 24.121 -9.961 1.00 89.00 836 GLU A N 1
ATOM 6193 C CA . GLU A 1 836 ? -44.996 24.024 -11.399 1.00 89.00 836 GLU A CA 1
ATOM 6194 C C . GLU A 1 836 ? -43.803 23.472 -12.206 1.00 89.00 836 GLU A C 1
ATOM 6196 O O . GLU A 1 836 ? -43.951 23.239 -13.406 1.00 89.00 836 GLU A O 1
ATOM 6201 N N . SER A 1 837 ? -42.635 23.257 -11.586 1.00 90.25 837 SER A N 1
ATOM 6202 C CA . SER A 1 837 ? -41.445 22.714 -12.253 1.00 90.25 837 SER A CA 1
ATOM 6203 C C . SER A 1 837 ? -41.656 21.275 -12.741 1.00 90.25 837 SER A C 1
ATOM 6205 O O . SER A 1 837 ? -42.250 20.442 -12.056 1.00 90.25 837 SER A O 1
ATOM 6207 N N . LEU A 1 838 ? -41.102 20.950 -13.913 1.00 94.62 838 LEU A N 1
ATOM 6208 C CA . LEU A 1 838 ? -41.207 19.625 -14.540 1.00 94.62 838 LEU A CA 1
ATOM 6209 C C . LEU A 1 838 ? -39.819 19.019 -14.833 1.00 94.62 838 LEU A C 1
ATOM 6211 O O . LEU A 1 838 ? -39.495 18.776 -15.993 1.00 94.62 838 LEU A O 1
ATOM 6215 N N . PRO A 1 839 ? -38.967 18.784 -13.813 1.00 94.81 839 PRO A N 1
ATOM 6216 C CA . PRO A 1 839 ? -37.564 18.428 -14.029 1.00 94.81 839 PRO A CA 1
ATOM 6217 C C . PRO A 1 839 ? -37.353 16.990 -14.534 1.00 94.81 839 PRO A C 1
ATOM 6219 O O . PRO A 1 839 ? -36.255 16.646 -14.953 1.00 94.81 839 PRO A O 1
ATOM 6222 N N . GLY A 1 840 ? -38.365 16.119 -14.509 1.00 94.69 840 GLY A N 1
ATOM 6223 C CA . GLY A 1 840 ? -38.245 14.753 -15.025 1.00 94.69 840 GLY A CA 1
ATOM 6224 C C . GLY A 1 840 ? -38.097 14.716 -16.548 1.00 94.69 840 GLY A C 1
ATOM 6225 O O . GLY A 1 840 ? -38.798 15.435 -17.262 1.00 94.69 840 GLY A O 1
ATOM 6226 N N . TRP A 1 841 ? -37.237 13.842 -17.062 1.00 96.56 841 TRP A N 1
ATOM 6227 C CA . TRP A 1 841 ? -37.071 13.601 -18.498 1.00 96.56 841 TRP A CA 1
ATOM 6228 C C . TRP A 1 841 ? -37.048 12.103 -18.813 1.00 96.56 841 TRP A C 1
ATOM 6230 O O . TRP A 1 841 ? -36.740 11.267 -17.964 1.00 96.56 841 TRP A O 1
ATOM 6240 N N . SER A 1 842 ? -37.373 11.757 -20.058 1.00 94.38 842 SER A N 1
ATOM 6241 C CA . SER A 1 842 ? -37.205 10.404 -20.589 1.00 94.38 842 SER A CA 1
ATOM 6242 C C . SER A 1 842 ? -36.828 10.458 -22.066 1.00 94.38 842 SER A C 1
ATOM 6244 O O . SER A 1 842 ? -37.205 11.386 -22.784 1.00 94.38 842 SER A O 1
ATOM 6246 N N . PHE A 1 843 ? -36.052 9.477 -22.510 1.00 95.56 843 PHE A N 1
ATOM 6247 C CA . PHE A 1 843 ? -35.552 9.340 -23.868 1.00 95.56 843 PHE A CA 1
ATOM 6248 C C . PHE A 1 843 ? -35.696 7.881 -24.315 1.00 95.56 843 PHE A C 1
ATOM 6250 O O . PHE A 1 843 ? -35.332 6.957 -23.587 1.00 95.56 843 PHE A O 1
ATOM 6257 N N . THR A 1 844 ? -36.246 7.665 -25.511 1.00 95.00 844 THR A N 1
ATOM 6258 C CA . THR A 1 844 ? -36.327 6.331 -26.125 1.00 95.00 844 THR A CA 1
ATOM 6259 C C . THR A 1 844 ? -35.099 6.116 -26.994 1.00 95.00 844 THR A C 1
ATOM 6261 O O . THR A 1 844 ? -34.837 6.921 -27.886 1.00 95.00 844 THR A O 1
ATOM 6264 N N . MET A 1 845 ? -34.366 5.034 -26.746 1.00 92.12 845 MET A N 1
ATOM 6265 C CA . MET A 1 845 ? -33.124 4.750 -27.460 1.00 92.12 845 MET A CA 1
ATOM 6266 C C . MET A 1 845 ? -33.372 4.537 -28.959 1.00 92.12 845 MET A C 1
ATOM 6268 O O . MET A 1 845 ? -34.345 3.870 -29.334 1.00 92.12 845 MET A O 1
ATOM 6272 N N . PRO A 1 846 ? -32.511 5.079 -29.839 1.00 90.62 846 PRO A N 1
ATOM 6273 C CA . PRO A 1 846 ? -32.647 4.871 -31.269 1.00 90.62 846 PRO A CA 1
ATOM 6274 C C . PRO A 1 846 ? -32.372 3.404 -31.611 1.00 90.62 846 PRO A C 1
ATOM 6276 O O . PRO A 1 846 ? -31.482 2.776 -31.047 1.00 90.62 846 PRO A O 1
ATOM 6279 N N . ALA A 1 847 ? -33.100 2.857 -32.586 1.00 88.06 847 ALA A N 1
ATOM 6280 C CA . ALA A 1 847 ? -33.041 1.429 -32.913 1.00 88.06 847 ALA A CA 1
ATOM 6281 C C . ALA A 1 847 ? -31.661 0.918 -33.386 1.00 88.06 847 ALA A C 1
ATOM 6283 O O . ALA A 1 847 ? -31.466 -0.289 -33.449 1.00 88.06 847 ALA A O 1
ATOM 6284 N N . TRP A 1 848 ? -30.713 1.806 -33.714 1.00 90.56 848 TRP A N 1
ATOM 6285 C CA . TRP A 1 848 ? -29.328 1.431 -34.024 1.00 90.56 848 TRP A CA 1
ATOM 6286 C C . TRP A 1 848 ? -28.475 1.160 -32.774 1.00 90.56 848 TRP A C 1
ATOM 6288 O O . TRP A 1 848 ? -27.507 0.420 -32.878 1.00 90.56 848 TRP A O 1
ATOM 6298 N N . ALA A 1 849 ? -28.847 1.712 -31.613 1.00 86.00 849 ALA A N 1
ATOM 6299 C CA . ALA A 1 849 ? -28.209 1.447 -30.319 1.00 86.00 849 ALA A CA 1
ATOM 6300 C C . ALA A 1 849 ? -28.831 0.232 -29.597 1.00 86.00 849 ALA A C 1
ATOM 6302 O O . ALA A 1 849 ? -28.397 -0.149 -28.516 1.00 86.00 849 ALA A O 1
ATOM 6303 N N . LEU A 1 850 ? -29.868 -0.380 -30.182 1.00 88.25 850 LEU A N 1
ATOM 6304 C CA . LEU A 1 850 ? -30.506 -1.602 -29.683 1.00 88.25 850 LEU A CA 1
ATOM 6305 C C . LEU A 1 850 ? -29.885 -2.846 -30.340 1.00 88.25 850 LEU A C 1
ATOM 6307 O O . LEU A 1 850 ? -30.591 -3.669 -30.926 1.00 88.25 850 LEU A O 1
ATOM 6311 N N . ASP A 1 851 ? -28.554 -2.934 -30.312 1.00 84.38 851 ASP A N 1
ATOM 6312 C CA . ASP A 1 851 ? -27.776 -3.962 -31.014 1.00 84.38 851 ASP A CA 1
ATOM 6313 C C . ASP A 1 851 ? -27.362 -5.163 -30.136 1.00 84.38 851 ASP A C 1
ATOM 6315 O O . ASP A 1 851 ? -26.766 -6.120 -30.634 1.00 84.38 851 ASP A O 1
ATOM 6319 N N . GLY A 1 852 ? -27.710 -5.127 -28.846 1.00 80.56 852 GLY A N 1
ATOM 6320 C CA . GLY A 1 852 ? -27.412 -6.157 -27.852 1.00 80.56 852 GLY A CA 1
ATOM 6321 C C . GLY A 1 852 ? -26.061 -6.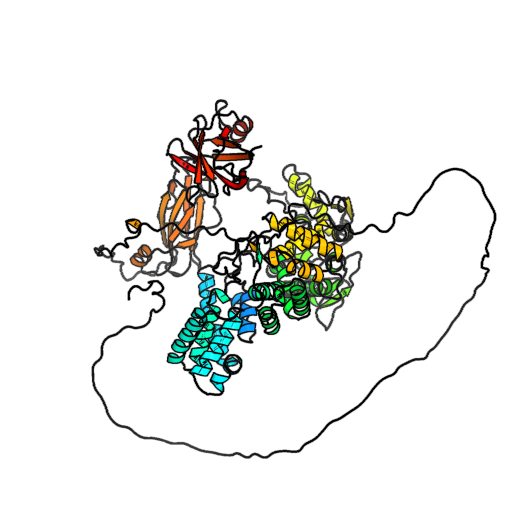040 -27.136 1.00 80.56 852 GLY A C 1
ATOM 6322 O O . GLY A 1 852 ? -25.787 -6.887 -26.288 1.00 80.56 852 GLY A O 1
ATOM 6323 N N . LYS A 1 853 ? -25.218 -5.037 -27.425 1.00 83.44 853 LYS A N 1
ATOM 6324 C CA . LYS A 1 853 ? -23.907 -4.875 -26.767 1.00 83.44 853 LYS A CA 1
ATOM 6325 C C . LYS A 1 853 ? -23.983 -4.130 -25.436 1.00 83.44 853 LYS A C 1
ATOM 6327 O O . LYS A 1 853 ? -24.959 -3.440 -25.146 1.00 83.44 853 LYS A O 1
ATOM 6332 N N . ALA A 1 854 ? -22.932 -4.263 -24.628 1.00 84.12 854 ALA A N 1
ATOM 6333 C CA . ALA A 1 854 ? -22.688 -3.388 -23.486 1.00 84.12 854 ALA A CA 1
ATOM 6334 C C . ALA A 1 854 ? -22.188 -2.015 -23.963 1.00 84.12 854 ALA A C 1
ATOM 6336 O O . ALA A 1 854 ? -21.336 -1.936 -24.845 1.00 84.12 854 ALA A O 1
ATOM 6337 N N . HIS A 1 855 ? -22.726 -0.967 -23.349 1.00 89.69 855 HIS A N 1
ATOM 6338 C CA . HIS A 1 855 ? -22.503 0.437 -23.659 1.00 89.69 855 HIS A CA 1
ATOM 6339 C C . HIS A 1 855 ? -22.505 1.281 -22.377 1.00 89.69 855 HIS A C 1
ATOM 6341 O O . HIS A 1 855 ? -23.061 0.870 -21.353 1.00 89.69 855 HIS A O 1
ATOM 6347 N N . THR A 1 856 ? -21.988 2.507 -22.454 1.00 89.06 856 THR A N 1
ATOM 6348 C CA . THR A 1 856 ? -22.146 3.510 -21.383 1.00 89.06 856 THR A CA 1
ATOM 6349 C C . THR A 1 856 ? -22.920 4.717 -21.894 1.00 89.06 856 THR A C 1
ATOM 6351 O O . THR A 1 856 ? -22.605 5.268 -22.943 1.00 89.06 856 THR A O 1
ATOM 6354 N N . VAL A 1 857 ? -23.947 5.147 -21.160 1.00 89.62 857 VAL A N 1
ATOM 6355 C CA . VAL A 1 857 ? -24.795 6.284 -21.538 1.00 89.62 857 VAL A CA 1
ATOM 6356 C C . VAL A 1 857 ? -24.474 7.494 -20.667 1.00 89.62 857 VAL A C 1
ATOM 6358 O O . VAL A 1 857 ? -24.635 7.456 -19.447 1.00 89.62 857 VAL A O 1
ATOM 6361 N N . TYR A 1 858 ? -24.053 8.579 -21.310 1.00 90.00 858 TYR A N 1
ATOM 6362 C CA . TYR A 1 858 ? -23.777 9.879 -20.698 1.00 90.00 858 TYR A CA 1
ATOM 6363 C C . TYR A 1 858 ? -24.944 10.837 -20.941 1.00 90.00 858 TYR A C 1
ATOM 6365 O O . TYR A 1 858 ? -25.606 10.751 -21.978 1.00 90.00 858 TYR A O 1
ATOM 6373 N N . ALA A 1 859 ? -25.178 11.770 -20.014 1.00 91.75 859 ALA A N 1
ATOM 6374 C CA . ALA A 1 859 ? -26.196 12.808 -20.151 1.00 91.75 859 ALA A CA 1
ATOM 6375 C C . ALA A 1 859 ? -25.634 14.203 -19.833 1.00 91.75 859 ALA A C 1
ATOM 6377 O O . ALA A 1 859 ? -24.900 14.386 -18.862 1.00 91.75 859 ALA A O 1
ATOM 6378 N N . GLU A 1 860 ? -26.023 15.196 -20.631 1.00 91.94 860 GLU A N 1
ATOM 6379 C CA . GLU A 1 860 ? -25.639 16.603 -20.465 1.00 91.94 860 GLU A CA 1
ATOM 6380 C C . GLU A 1 860 ? -26.878 17.501 -20.504 1.00 91.94 860 GLU A C 1
ATOM 6382 O O . GLU A 1 860 ? -27.674 17.415 -21.440 1.00 91.94 860 GLU A O 1
ATOM 6387 N N . GLY A 1 861 ? -27.036 18.388 -19.522 1.00 88.06 861 GLY A N 1
ATOM 6388 C CA . GLY A 1 861 ? -28.034 19.457 -19.554 1.00 88.06 861 GLY A CA 1
ATOM 6389 C C . GLY A 1 861 ? -27.480 20.678 -20.286 1.00 88.06 861 GLY A C 1
ATOM 6390 O O . GLY A 1 861 ? -26.364 21.100 -19.994 1.00 88.06 861 GLY A O 1
ATOM 6391 N N . ILE A 1 862 ? -28.242 21.248 -21.224 1.00 87.12 862 ILE A N 1
ATOM 6392 C CA . ILE A 1 862 ? -27.878 22.479 -21.945 1.00 87.12 862 ILE A CA 1
ATOM 6393 C C . ILE A 1 862 ? -28.530 23.685 -21.270 1.00 87.12 862 ILE A C 1
ATOM 6395 O O . ILE A 1 862 ? -29.744 23.857 -21.356 1.00 87.12 862 ILE A O 1
ATOM 6399 N N . ASP A 1 863 ? -27.716 24.532 -20.657 1.00 80.62 863 ASP A N 1
ATOM 6400 C CA . ASP A 1 863 ? -28.110 25.757 -19.971 1.00 80.62 863 ASP A CA 1
ATOM 6401 C C . ASP A 1 863 ? -29.032 26.645 -20.821 1.00 80.62 863 ASP A C 1
ATOM 6403 O O . ASP A 1 863 ? -28.739 26.932 -21.987 1.00 80.62 863 ASP A O 1
ATOM 6407 N N . SER A 1 864 ? -30.164 27.070 -20.253 1.00 67.88 864 SER A N 1
ATOM 6408 C CA . SER A 1 864 ? -31.225 27.727 -21.023 1.00 67.88 864 SER A CA 1
ATOM 6409 C C . SER A 1 864 ? -30.987 29.223 -21.259 1.00 67.88 864 SER A C 1
ATOM 6411 O O . SER A 1 864 ? -31.635 29.805 -22.135 1.00 67.88 864 SER A O 1
ATOM 6413 N N . GLY A 1 865 ? -30.043 29.838 -20.535 1.00 65.69 865 GLY A N 1
ATOM 6414 C CA . GLY A 1 865 ? -29.636 31.234 -20.718 1.00 65.69 865 GLY A CA 1
ATOM 6415 C C . GLY A 1 865 ? -28.403 31.406 -21.613 1.00 65.69 865 GLY A C 1
ATOM 6416 O O . GLY A 1 865 ? -28.379 32.284 -22.478 1.00 65.69 865 GLY A O 1
ATOM 6417 N N . THR A 1 866 ? -27.386 30.566 -21.418 1.00 64.31 866 THR A N 1
ATOM 6418 C CA . THR A 1 866 ? -26.058 30.662 -22.049 1.00 64.31 866 THR A CA 1
ATOM 6419 C C . THR A 1 866 ? -25.834 29.656 -23.179 1.00 64.31 866 THR A C 1
ATOM 6421 O O . THR A 1 866 ? -25.012 29.908 -24.060 1.00 64.31 866 THR A O 1
ATOM 6424 N N . GLY A 1 867 ? -26.546 28.523 -23.183 1.00 63.22 867 GLY A N 1
ATOM 6425 C CA . GLY A 1 867 ? -26.312 27.409 -24.110 1.00 63.22 867 GLY A CA 1
ATOM 6426 C C . GLY A 1 867 ? -25.113 26.517 -23.754 1.00 63.22 867 GLY A C 1
ATOM 6427 O O . GLY A 1 867 ? -24.770 25.623 -24.532 1.00 63.22 867 GLY A O 1
ATOM 6428 N N . THR A 1 868 ? -24.469 26.745 -22.606 1.00 67.75 868 THR A N 1
ATOM 6429 C CA . THR A 1 868 ? -23.365 25.920 -22.082 1.00 67.75 868 THR A CA 1
ATOM 6430 C C . THR A 1 868 ? -23.887 24.543 -21.665 1.00 67.75 868 THR A C 1
ATOM 6432 O O . THR A 1 868 ? -24.970 24.452 -21.101 1.00 67.75 868 THR A O 1
ATOM 6435 N N . SER A 1 869 ? -23.147 23.458 -21.908 1.00 72.88 869 SER A N 1
ATOM 6436 C CA . SER A 1 869 ? -23.547 22.123 -21.423 1.00 72.88 869 SER A CA 1
ATOM 6437 C C . SER A 1 869 ? -22.816 21.736 -20.136 1.00 72.88 869 SER A C 1
ATOM 6439 O O . SER A 1 869 ? -21.649 22.083 -19.952 1.00 72.88 869 SER A O 1
ATOM 6441 N N . ALA A 1 870 ? -23.512 21.028 -19.246 1.00 76.12 870 ALA A N 1
ATOM 6442 C CA . ALA A 1 870 ? -22.981 20.499 -17.991 1.00 76.12 870 ALA A CA 1
ATOM 6443 C C . ALA A 1 870 ? -23.432 19.046 -17.783 1.00 76.12 870 ALA A C 1
ATOM 6445 O O . ALA A 1 870 ? -24.540 18.672 -18.177 1.00 76.12 870 ALA A O 1
ATOM 6446 N N . PHE A 1 871 ? -22.584 18.221 -17.163 1.00 78.88 871 PHE A N 1
ATOM 6447 C CA . PHE A 1 871 ? -22.898 16.808 -16.940 1.00 78.88 871 PHE A CA 1
ATOM 6448 C C . PHE A 1 871 ? -23.982 16.609 -15.883 1.00 78.88 871 PHE A C 1
ATOM 6450 O O . PHE A 1 871 ? -23.970 17.208 -14.810 1.00 78.88 871 PHE A O 1
ATOM 6457 N N . ILE A 1 872 ? -24.904 15.713 -16.214 1.00 80.31 872 ILE A N 1
ATOM 6458 C CA . ILE A 1 872 ? -25.948 15.181 -15.343 1.00 80.31 872 ILE A CA 1
ATOM 6459 C C . ILE A 1 872 ? -25.373 13.910 -14.708 1.00 80.31 872 ILE A C 1
ATOM 6461 O O . ILE A 1 872 ? -24.798 13.075 -15.403 1.00 80.31 872 ILE A O 1
ATOM 6465 N N . GLU A 1 873 ? -25.485 13.771 -13.388 1.00 69.44 873 GLU A N 1
ATOM 6466 C CA . GLU A 1 873 ? -24.849 12.675 -12.648 1.00 69.44 873 GLU A CA 1
ATOM 6467 C C . GLU A 1 873 ? -25.447 11.293 -13.003 1.00 69.44 873 GLU A C 1
ATOM 6469 O O . GLU A 1 873 ? -26.628 11.201 -13.343 1.00 69.44 873 GLU A O 1
ATOM 6474 N N . PRO A 1 874 ? -24.691 10.185 -12.893 1.00 52.91 874 PRO A N 1
ATOM 6475 C CA . PRO A 1 874 ? -23.272 10.113 -12.547 1.00 52.91 874 PRO A CA 1
ATOM 6476 C C . PRO A 1 874 ? -22.370 10.615 -13.686 1.00 52.91 874 PRO A C 1
ATOM 6478 O O . PRO A 1 874 ? -22.565 10.275 -14.851 1.00 52.91 874 PRO A O 1
ATOM 6481 N N . THR A 1 875 ? -21.335 11.383 -13.343 1.00 55.12 875 THR A N 1
ATOM 6482 C CA . THR A 1 875 ? -20.382 11.969 -14.307 1.00 55.12 875 THR A CA 1
ATOM 6483 C C . THR A 1 875 ? -19.580 10.926 -15.091 1.00 55.12 875 THR A C 1
ATOM 6485 O O . THR A 1 875 ? -19.209 11.178 -16.233 1.00 55.12 875 THR A O 1
ATOM 6488 N N . GLY A 1 876 ? -19.370 9.734 -14.520 1.00 59.00 876 GLY A N 1
ATOM 6489 C CA . GLY A 1 876 ? -18.779 8.579 -15.207 1.00 59.00 876 GLY A CA 1
ATOM 6490 C C . GLY A 1 876 ? -19.684 7.917 -16.257 1.00 59.00 876 GLY A C 1
ATOM 6491 O O . GLY A 1 876 ? -19.235 7.000 -16.940 1.00 59.00 876 GLY A O 1
ATOM 6492 N N . GLY A 1 877 ? -20.931 8.378 -16.414 1.00 73.12 877 GLY A N 1
ATOM 6493 C CA . GLY A 1 877 ? -21.941 7.745 -17.261 1.00 73.12 877 GLY A CA 1
ATOM 6494 C C . GLY A 1 877 ? -22.591 6.531 -16.591 1.00 73.12 877 GLY A C 1
ATOM 6495 O O . GLY A 1 877 ? -22.249 6.147 -15.470 1.00 73.12 877 GLY A O 1
ATOM 6496 N N . LYS A 1 878 ? -23.581 5.935 -17.261 1.00 82.50 878 LYS A N 1
ATOM 6497 C CA . LYS A 1 878 ? -24.362 4.810 -16.732 1.00 82.50 878 LYS A CA 1
ATOM 6498 C C . LYS A 1 878 ? -24.324 3.615 -17.679 1.00 82.50 878 LYS A C 1
ATOM 6500 O O . LYS A 1 878 ? -24.762 3.720 -18.823 1.00 82.50 878 LYS A O 1
ATOM 6505 N N . ALA A 1 879 ? -23.806 2.491 -17.187 1.00 85.38 879 ALA A N 1
ATOM 6506 C CA . ALA A 1 879 ? -23.724 1.243 -17.939 1.00 85.38 879 ALA A CA 1
ATOM 6507 C C . ALA A 1 879 ? -25.117 0.741 -18.355 1.00 85.38 879 ALA A C 1
ATOM 6509 O O . ALA A 1 879 ? -26.083 0.823 -17.589 1.00 85.38 879 ALA A O 1
ATOM 6510 N N . TRP A 1 880 ? -25.212 0.227 -19.577 1.00 88.06 880 TRP A N 1
ATOM 6511 C CA . TRP A 1 880 ? -26.447 -0.222 -20.207 1.00 88.06 880 TRP A CA 1
ATOM 6512 C C . TRP A 1 880 ? -26.145 -1.281 -21.270 1.00 88.06 880 TRP A C 1
ATOM 6514 O O . TRP A 1 880 ? -25.147 -1.194 -21.975 1.00 88.06 880 TRP A O 1
ATOM 6524 N N . THR A 1 881 ? -27.014 -2.277 -21.421 1.00 85.12 881 THR A N 1
ATOM 6525 C CA . THR A 1 881 ? -26.941 -3.230 -22.538 1.00 85.12 881 THR A CA 1
ATOM 6526 C C . THR A 1 881 ? -28.031 -2.895 -23.547 1.00 85.12 881 THR A C 1
ATOM 6528 O O . THR A 1 881 ? -29.187 -2.741 -23.149 1.00 85.12 881 THR A O 1
ATOM 6531 N N . GLY A 1 882 ? -27.685 -2.825 -24.836 1.00 76.81 882 GLY A N 1
ATOM 6532 C CA . GLY A 1 882 ? -28.548 -2.458 -25.968 1.00 76.81 882 GLY A CA 1
ATOM 6533 C C . GLY A 1 882 ? -29.669 -3.455 -26.293 1.00 76.81 882 GLY A C 1
ATOM 6534 O O . GLY A 1 882 ? -29.906 -3.773 -27.454 1.00 76.81 882 GLY A O 1
ATOM 6535 N N . GLY A 1 883 ? -30.336 -4.011 -25.284 1.00 67.94 883 GLY A N 1
ATOM 6536 C CA . GLY A 1 883 ? -31.407 -4.989 -25.430 1.00 67.94 883 GLY A CA 1
ATOM 6537 C C . GLY A 1 883 ? -32.769 -4.358 -25.729 1.00 67.94 883 GLY A C 1
ATOM 6538 O O . GLY A 1 883 ? -33.124 -3.292 -25.219 1.00 67.94 883 GLY A O 1
ATOM 6539 N N . THR A 1 884 ? -33.582 -5.077 -26.502 1.00 53.22 884 THR A N 1
ATOM 6540 C CA . THR A 1 884 ? -35.044 -4.924 -26.437 1.00 53.22 884 THR A CA 1
ATOM 6541 C C . THR A 1 884 ? -35.599 -5.801 -25.301 1.00 53.22 884 THR A C 1
ATOM 6543 O O . THR A 1 884 ? -35.010 -6.847 -25.029 1.00 53.22 884 THR A O 1
ATOM 6546 N N . PRO A 1 885 ? -36.664 -5.359 -24.601 1.00 49.94 885 PRO A N 1
ATOM 6547 C CA . PRO A 1 885 ? -37.231 -6.061 -23.442 1.00 49.94 885 PRO A CA 1
ATOM 6548 C C . PRO A 1 885 ? -38.108 -7.269 -23.812 1.00 49.94 885 PRO A C 1
ATOM 6550 O O . PRO A 1 885 ? -38.710 -7.250 -24.912 1.00 49.94 885 PRO A O 1
#

Foldseek 3Di:
DDDDDDDDDDPDPDDDDDDDDDDDDDDDDDDDDDDDDDDDDDDDDDDDDDDYDDDDDDDDDDDDDDDDDDDDDDDDDDDDDDDDDDDDDDDDDDDDDPDDDPDQDPVLPDFQQDAFAKWFAAQLLLQFALCVLLVHHDNQSVVQADQAADDLLARRFRVTRDDDPSRLVSLLVVLQVSLVCSLVPVCCPLQVCQVVDDDLVVSQLVSLQRSLCSQLQHGDDPVSSVVLSVQLVVLCVPPRNSRSSSSSSSCSSSDSSRRILHQDPPPDDDPDQWFFGQLSSLQQLLCCLQLVYHHDPVSRVCRVVCLLVDLVSLLVVSVVSLVDPSSLSNQLSLCCRLLVLVCLVPAAADDPPQLVVVVDDSVNLSVFLSVQVSVQSCQQFRPPHVFLQSQLAQQWTFAEQSVPSVEPPDDHDPDHGDTDNDDSVQDGHPLQRLSSQQSQQHRWWHDLQSSQQSCCCNQQVNHDDDQDPPPPDDQDDFDQQDQPLVRCVVQCVDPSRVVRCVSGNLRSLLASLQTNSSYGDQDDSNHGRFNKGWHDDRPPWCPLTDIDHHVSRNSVSSLPTLSRLLSVLLSSLCSSSSHDCPDPSSVSLSVQLSSQCVVVSNRNSSSSSSSSSGSNSGIHGDDDDDDDPDDDPPDPVPDDDDDDDDDDDDADDDDPDDDFDQAKAWAWDDADLQQKTKIFMAGSVCLADKWWKFKDKQNHTDDDTWIQQAQDVVCCVNVVGDYRTMTMDGDPLVQSLQDWIWIWIWTDDPDPDDIGTYHVPGDIDGNHARAKEWAFPDDAAQKTKIFIAGSVCQQDWWKKWKFKADDPVVPTHTQDIKIQAADDVPVCVVVVNPNNGRGIIMDGGDLVLLPFAKIFMWMWTQHPPPRDIDTYPPPVGHIDTSHHD

Radius of gyration: 35.6 Å; chains: 1; bounding box: 110×116×97 Å